Protein 5KHA (pdb70)

Radius of gyration: 30.42 Å; Cα contacts (8 Å, |Δi|>4): 2367; chains: 2; bounding box: 80×64×83 Å

B-factor: mean 33.93, std 13.48, range [9.8, 98.3]

Nearest PDB structures (foldseek):
  5kha-assembly1_A  TM=1.002E+00  e=0.000E+00  Acinetobacter baumannii
  5kha-assembly1_B  TM=1.001E+00  e=0.000E+00  Acinetobacter baumannii
  4f4h-assembly1_B  TM=9.595E-01  e=2.004E-67  Burkholderia thailandensis E264
  4f4h-assembly1_A  TM=9.535E-01  e=4.381E-66  Burkholderia thailandensis E264
  3n05-assembly1_A  TM=7.955E-01  e=1.342E-53  Streptomyces avermitilis

InterPro domains:
  IPR003010 Carbon-nitrogen hydrolase [PF00795] (5-244)
  IPR003010 Carbon-nitrogen hydrolase [PS50263] (4-243)
  IPR003694 NAD(+) synthetase [PTHR23090] (258-534)
  IPR003694 NAD(+) synthetase [TIGR00552] (270-513)
  IPR003694 NAD(+) synthetase [cd00553] (261-511)
  IPR014445 Glutamine-dependent NAD(+) synthetase [MF_02090] (4-539)
  IPR014445 Glutamine-dependent NAD(+) synthetase [PIRSF006630] (1-539)
  IPR014729 Rossmann-like alpha/beta/alpha sandwich fold [G3DSA:3.40.50.620] (261-541)
  IPR022310 NAD/GMP synthase [PF02540] (265-513)
  IPR036526 Carbon-nitrogen hydrolase superfamily [G3DSA:3.60.110.10] (1-260)
  IPR036526 Carbon-nitrogen hydrolase superfamily [SSF56317] (1-244)

Foldseek 3Di:
DKFKEKFFQAAAQAQFLVVLLVVLLVVLVVCVVVRHQEYEAAFQSSHDPPQPCVLVAPCQVVSVVVSLVSVLCDARHWYWYWHWDADPVGFTFGKIFTDHNSDGPDMGGAADQDPDDPGNRVVRHDHDDDWDWDADPNAIETEHEAVQLVPLVSVVVVLVVVHAEYEYHYADFDDFPVLVVVLQVVLVVLQVSQHKYFFFYHAFAFFPTGTFTQTWIHHSNSRTQGTDGTRDGDMDMWMADPVVSTIHRDDDDDHDDRLRRLLSRLLRNLLRVCVLLPFQAAEEEQLLALLVLLVQVSRCSNPHQVRYAYEYEDEDPRDPNSVVLSVQLCVVRVHHYYYHYCHVVLVVVCVVCCVVCPPPDDDVVSVLSSQLSQLVVSVVVCVVRPHWYEQRDACVCVVVVVDHVNGSVRTLHHSHNDPDPVSSLVNQVVQQVVDPHGSRPVCNSPPPADPPVVLVLLCCCCFVVVDALVVSVVVPDDNVNSVVSVVVVLQCLSVVVSDDDDDDDGNGDSPPRDDGTNSHNNDRDD/DDKFKEKFFQAAALAQFLVVLLVVLLVVLVVCVVVRHQEYEAAFQSSHDPPQPCSLVFPCQVVSQVVSLVSVLCRARHWYKYWHWDADPVGFTFRKIFTDHNSDGPDMDGAADQDPDDPGNRVVRHDHDDDWDWDADPNAIETEHEAVQLVPPVSVVVVLVVVHAEYEYHYADFDDFPVLVVVLQVVLVVLQVSQHKYFFFYHAFAFFPTGTFGQTWIHHSNSRTAGTDGTRDGDMDMWIADPVVSTIHRDDDDDHDDRLRSLLSRLLRNLLRVCVLLPFQAAEEEQQLALLVLLVQLSRCSNPHQVRYAYEYEDEDPRDPNSVVLSVQLNVVRVHHYYYHYCHVVLVVVCVVCCVVCCDDDDVVSVLSSQLSVLVVRVVVCVVRPHWYEQRDACVCVVVVVDHQNGSVRTLHHSHNDPDPVSSLVNQVVQQVVDPHGSRPPVSSPPPADPPVVLVLLVCCCFVVVDALVVSVVVPDDNVNSVVSVVVVLQCLSVVVSDDDDDDDGNGDSPPRDDRGNSHNNDRDD

Sequence (1052 aa):
KSFKVALAQFSPHIGNIDSNTQKMIEQANQAKKQDADLIIFPELSVIGYPAEDLLLRPNLNKRMQKAFAQLSEVKDIVMVFGFVNQTEDGQRYNSAAVMKDGQVLGVFNKHNLPNYGVFDEKRYFQKGHQHLVFEYLGHKFGVLICEDIWSINTVKQLSQLNVDTVLVLNSSPYEVGKPQHRKQTLSSELAKQLHLNIVYVNQVGGQDDLIFDGTSFVSNQNGEIALQAPSFKEDLYIAEFDRDTKLYKVVESAPALETFAEIYQGLVMATRDYVERSGFPGVILGLSGGIDSALTLAIAVDAIGAERVQAVMMPYTYTSQISVEDAAEQARRMGVTFGIAEIHHSIVNSFMQTLYPFFGNSPADATEENLQARARGTLLMGLSNKFGNLVLSSTGNKSELSVGYCCTLYGDMVGGFAVLKDVYKTIVFELAKYRNSLSETPVIPERVITRSLPAYYDVLDAILYAYIEEDLGQADIIAKGFDKEVVEKVIRLVDRNEYKRRQGAIGPRITSRRAFSRERRYPIVNGWTANDMKSFKVALAQFSPHIGNIDSNTQKMIEQANQQAKKQDADLIIFPELSVIGYPAEDLLLRPNLNKRMQKAFAQLSEVKDIVMVFGFVNQTEDGQRYNSAAVMKDGQVLGVFNKHNLPNYGVFDEKRYFQKGHQHLVFEYLGHKFGVLICEDIWSINTVKQLSQLNVDTVLVLNSSPYEVGKPQHRKQTLSELAKQLHLNIVYVNQVGGQDDLIFDGTSFVSNQNGEIALQAPSFKEDLYIAEFDRDTKLYKVVESAPALETFAEIYQGLVMATRDYVERSGFPGVILGLSGGIDSALTLAIAVDAIGAERVQAVMMPYTYTSQISVEDAAEQARRMGVTFGIAEIHSIVNSFMQTLYPFFGSPADATEENLQARARGTLLMGLSNKFGNLVLSSTGNKSELSVGYCCTLYGDMVGGFAVLKDVYKTIVFELAKYRNSLSETPVIPERVITRSLPAYYDVLDAILYAYIIEEDLGQADIIAKGFDKEVVEKVIRLVDRNEYKRRQGAIGPRITSRRAFSRERRYPIVNGWTAND

CATH classification: 3.60.110.10 (+1 more: 3.40.50.620)

Secondary structure (DSSP, 8-state):
--EEEEEEE----TT-HHHHHHHHHHHHHHHHHTT-SEEEPPTTTTT-TT-GGGGG-TTHHHHHHHHHHHHTT--SSEEEEEEEEE-TT--EEEEEEEEETTEEEEEEE-S----STT--GGGT-PPP---EEEEETTEEEEEEEGGGGG-HHHHHHHHHTT-SEEEEEE--B--TTHHHHHHHHHHHHHHHHT-EEEEEE-EEEETTEEEEB--EEE-TTS-EEEEPPBT--EEEEEEEETTTTEEPP---PPPPPHHHHHHHHHHHHHHHHHHHTT-S-EEEE--SSHHHHHHHHHHHHHH-GGGEEEEE---TT--HHHHHHHHHHHHHHT-EEEE---HHHHHHHHHHHHHHHTTPPP-HHHHHHHHHHHHHHHHHHHHHH-PEEEE---HHHHHHT-S-TTTTT--SEETTTTS-HHHHHHHHHHHHTTSSS-SS-HHHH---PPPHHHHHHHHHHHTTT---HHHHHTTT--HHHHHHHHHHHHHTHHHHHHSPP----SSS-TTTT----SS----S--/---EEEEEEE----TT-HHHHHHHHHHHHHHHHHTT-SEEE--TTTTT-TT-GGGGG-TTHHHHHHHHHHHHTT--SSEEEEEEEEE-TT--EEEEEEEEETTEEEEEEE-S----STT--GGGT-PPP---EEEEETTEEEEEEEGGGGG-HHHHHHHHTTT-SEEEEEE--B--TTHHHHHHHHHHHHHHHHT-EEEEEE-EEEETTEEEEB--EEE-TTS-EEEEPPBT--EEEEEEEETTTTEEPP---PPPPPHHHHHHHHHHHHHHHHHHHTT-S-EEEE--SSHHHHHHHHHHHHHH-GGGEEEEE---TT--HHHHHHHHHHHHHHT-EEEE---HHHHHHHHHHHHHHH-----HHHHHHHHHHHHHHHHHHHHHH-PEEEE---HHHHHHT-S-TTTTT--SEETTTTS-HHHHHHHHHHHHTTSSS-SS-GGGG---PPPHHHHHHHHHHHTTT---HHHHHHTT--HHHHHHHHHHHHHTHHHHHHSPP----SSS-TTTT----SS----S--

Solvent-accessible surface area: 37550 Å² total; per-residue (Å²): 94,68,7,56,0,0,0,0,1,3,8,5,62,3,0,36,9,68,40,0,1,62,50,0,44,92,32,0,67,53,0,70,165,78,95,7,45,0,0,0,0,1,2,1,1,0,0,0,17,12,2,19,2,0,6,61,21,103,38,3,40,56,15,5,112,118,0,33,62,66,0,37,135,8,130,101,0,0,0,0,0,0,14,3,25,70,50,118,121,32,24,51,40,0,0,0,0,0,1,48,62,23,116,69,88,12,60,2,36,1,21,41,15,6,10,112,18,8,21,19,4,80,17,16,5,88,109,4,125,141,46,24,46,24,108,40,89,64,10,69,1,0,0,0,1,11,42,0,2,99,27,96,111,9,0,33,80,0,31,146,89,109,8,56,0,0,0,0,0,0,1,4,3,0,38,57,39,49,0,65,119,3,13,49,51,1,10,118,17,0,126,110,26,133,1,3,0,0,0,0,0,3,4,6,7,5,7,8,3,0,0,0,0,2,0,0,0,0,1,58,66,19,92,46,1,8,62,3,67,10,11,112,92,75,18,36,42,2,56,17,32,43,141,80,42,42,3,100,84,78,170,46,84,124,62,68,140,74,58,8,9,2,7,61,0,0,14,7,3,0,84,20,14,0,82,64,49,61,56,82,1,0,0,0,16,4,72,14,29,10,16,3,4,0,0,0,0,0,0,20,55,10,18,33,22,110,75,5,36,0,0,2,9,13,52,105,102,39,54,126,92,28,24,83,14,3,35,46,2,0,162,87,20,54,10,97,56,18,84,5,106,0,71,58,0,4,78,8,1,64,114,23,1,144,102,48,15,37,149,44,108,81,73,69,1,32,56,24,2,40,16,7,0,66,2,5,2,15,18,1,5,17,51,26,100,31,23,6,3,3,7,27,14,0,0,0,31,18,0,3,10,116,11,23,13,15,3,73,13,5,2,17,1,7,0,0,22,4,0,13,25,55,39,0,61,52,0,0,103,40,26,20,85,103,47,113,84,45,15,0,10,65,119,10,29,105,140,165,37,36,71,79,100,53,4,9,42,0,0,105,1,7,0,22,73,29,47,32,9,67,84,0,43,86,112,69,47,88,121,64,49,0,40,30,0,14,155,52,0,45,65,14,14,77,24,21,89,13,16,2,21,2,0,11,2,14,50,27,6,24,35,50,16,10,40,4,2,22,19,42,23,30,48,60,89,94,104,47,66,6,50,0,0,0,1,1,3,8,4,66,2,0,33,9,84,37,0,0,97,47,0,35,86,46,0,74,86,0,70,85,80,101,6,44,1,0,0,0,1,1,2,1,0,0,0,16,14,2,20,2,0,6,63,20,100,33,3,38,56,16,4,111,56,2,36,62,82,0,39,151,9,41,102,0,0,0,0,0,0,12,3,27,71,47,120,112,37,70,50,34,0,0,0,0,0,0,57,68,22,117,71,87,12,59,1,36,1,16,38,15,6,10,116,16,10,22,20,4,80,14,14,5,73,100,3,125,140,49,20,55,21,84,40,70,55,8,24,1,0,0,0,0,12,41,0,3,103,26,85,119,8,1,43,86,0,24,145,99,124,8,56,0,0,0,0,0,0,1,6,3,0,40,54,40,46,0,63,117,3,14,64,52,0,9,68,40,0,37,70,44,134,2,3,0,0,0,0,0,3,3,5,10,6,7,8,3,1,1,0,0,2,0,0,0,0,1,58,84,20,91,43,0,8,60,3,68,9,13,112,90,76,16,36,42,1,60,9,26,33,137,81,43,45,2,94,84,79,102,53,84,125,59,69,141,74,57,8,9,2,6,62,0,0,12,8,3,1,83,24,13,0,87,66,52,60,56,80,1,0,0,0,19,5,70,16,30,11,15,4,4,0,0,0,0,0,0,20,51,8,19,33,24,110,75,4,35,0,1,4,8,18,56,118,104,38,57,126,96,27,22,82,12,2,35,50,2,0,160,87,20,54,10,95,56,18,86,6,103,0,103,46,0,4,76,8,0,63,113,22,1,149,102,50,17,67,69,114,85,72,66,2,31,58,23,1,40,16,7,0,68,1,4,2,15,17,1,6,17,53,23,100,29,24,6,4,3,8,28,14,0,0,0,30,18,0,3,12,118,11,23,13,15,3,73,16,5,2,15,1,6,0,0,22,2,0,13,24,56,40,0,58,48,0,0,106,40,27,18,86,102,41,115,74,23,18,0,7,115,107,11,25,105,141,136,30,36,71,78,100,54,4,8,42,0,0,105,1,6,0,21,72,28,45,24,10,64,81,0,44,87,108,70,46,88,104,114,48,0,36,75,0,13,124,33,0,38,146,11,14,71,28,19,84,12,15,3,22,3,0,13,3,12,50,28,6,23,38,49,17,9,42,5,2,21,20,40,21,25,50,49,104,87

Structure (mmCIF, N/CA/C/O backbone):
data_5KHA
#
_entry.id   5KHA
#
_cell.length_a   71.880
_cell.length_b   123.750
_cell.length_c   73.650
_cell.angle_alpha   90.000
_cell.angle_beta   110.930
_cell.angle_gamma   90.000
#
_symmetry.space_group_name_H-M   'P 1 21 1'
#
loop_
_entity.id
_entity.type
_entity.pdbx_description
1 polymer 'Glutamine-dependent NAD+ synthetase'
2 non-polymer "ADENOSINE-5'-DIPHOSPHATE"
3 non-polymer 1,2-ETHANEDIOL
4 non-polymer 'CHLORIDE ION'
5 water water
#
loop_
_atom_site.group_PDB
_atom_site.id
_atom_site.type_symbol
_atom_site.label_atom_id
_atom_site.label_alt_id
_atom_site.label_comp_id
_atom_site.label_asym_id
_atom_site.label_entity_id
_atom_site.label_seq_id
_atom_site.pdbx_PDB_ins_code
_atom_site.Cartn_x
_atom_site.Cartn_y
_atom_site.Cartn_z
_atom_site.occupancy
_atom_site.B_iso_or_equiv
_atom_site.auth_seq_id
_atom_site.auth_comp_id
_atom_site.auth_asym_id
_atom_site.auth_atom_id
_atom_site.pdbx_PDB_model_num
ATOM 1 N N . LYS A 1 10 ? 20.711 -10.703 47.990 1.00 88.16 2 LYS A N 1
ATOM 2 C CA . LYS A 1 10 ? 21.235 -10.383 49.312 1.00 85.43 2 LYS A CA 1
ATOM 3 C C . LYS A 1 10 ? 20.144 -10.560 50.367 1.00 76.81 2 LYS A C 1
ATOM 4 O O . LYS A 1 10 ? 18.972 -10.334 50.085 1.00 76.85 2 LYS A O 1
ATOM 6 N N . SER A 1 11 ? 20.540 -10.971 51.573 1.00 70.29 3 SER A N 1
ATOM 7 C CA . SER A 1 11 ? 19.612 -11.193 52.680 1.00 62.76 3 SER A CA 1
ATOM 8 C C . SER A 1 11 ? 19.290 -9.902 53.433 1.00 52.28 3 SER A C 1
ATOM 9 O O . SER A 1 11 ? 20.129 -9.006 53.567 1.00 53.00 3 SER A O 1
ATOM 12 N N . PHE A 1 12 ? 18.066 -9.820 53.952 1.00 43.85 4 PHE A N 1
ATOM 13 C CA . PHE A 1 12 ? 17.633 -8.611 54.641 1.00 39.38 4 PHE A CA 1
ATOM 14 C C . PHE A 1 12 ? 16.597 -8.969 55.697 1.00 41.14 4 PHE A C 1
ATOM 15 O O . PHE A 1 12 ? 16.078 -10.090 55.741 1.00 38.85 4 PHE A O 1
ATOM 23 N N . LYS A 1 13 ? 16.289 -7.990 56.548 1.00 37.85 5 LYS A N 1
ATOM 24 C CA . LYS A 1 13 ? 15.308 -8.165 57.607 1.00 32.03 5 LYS A CA 1
ATOM 25 C C . LYS A 1 13 ? 14.227 -7.105 57.504 1.00 30.24 5 LYS A C 1
ATOM 26 O O . LYS A 1 13 ? 14.509 -5.930 57.240 1.00 30.94 5 LYS A O 1
ATOM 32 N N . VAL A 1 14 ? 12.990 -7.547 57.711 1.00 30.73 6 VAL A N 1
ATOM 33 C CA . VAL A 1 14 ? 11.796 -6.718 57.641 1.00 32.67 6 VAL A CA 1
ATOM 34 C C . VAL A 1 14 ? 11.149 -6.714 59.024 1.00 33.32 6 VAL A C 1
ATOM 35 O O . VAL A 1 14 ? 10.884 -7.783 59.587 1.00 27.40 6 VAL A O 1
ATOM 39 N N . ALA A 1 15 ? 10.884 -5.518 59.561 1.00 28.58 7 ALA A N 1
ATOM 40 C CA . ALA A 1 15 ? 10.234 -5.359 60.861 1.00 26.36 7 ALA A CA 1
ATOM 41 C C . ALA A 1 15 ? 8.740 -5.103 60.666 1.00 23.24 7 ALA A C 1
ATOM 42 O O . ALA A 1 15 ? 8.349 -4.168 59.958 1.00 25.13 7 ALA A O 1
ATOM 44 N N . LEU A 1 16 ? 7.903 -5.933 61.287 1.00 22.23 8 LEU A N 1
ATOM 45 C CA . LEU A 1 16 ? 6.458 -5.745 61.251 1.00 21.09 8 LEU A CA 1
ATOM 46 C C . LEU A 1 16 ? 6.054 -5.084 62.567 1.00 22.91 8 LEU A C 1
ATOM 47 O O . LEU A 1 16 ? 6.227 -5.668 63.645 1.00 22.87 8 LEU A O 1
ATOM 52 N N . ALA A 1 17 ? 5.551 -3.851 62.482 1.00 24.56 9 ALA A N 1
ATOM 53 C CA . ALA A 1 17 ? 5.213 -3.069 63.676 1.00 23.32 9 ALA A CA 1
ATOM 54 C C . ALA A 1 17 ? 3.742 -3.285 63.980 1.00 24.73 9 ALA A C 1
ATOM 55 O O . ALA A 1 17 ? 2.865 -2.631 63.410 1.00 26.28 9 ALA A O 1
ATOM 57 N N . GLN A 1 18 ? 3.461 -4.240 64.866 1.00 23.22 10 GLN A N 1
ATOM 58 C CA . GLN A 1 18 ? 2.085 -4.490 65.296 1.00 24.04 10 GLN A CA 1
ATOM 59 C C . GLN A 1 18 ? 1.727 -3.427 66.323 1.00 23.24 10 GLN A C 1
ATOM 60 O O . GLN A 1 18 ? 1.999 -3.571 67.518 1.00 24.53 10 GLN A O 1
ATOM 66 N N . PHE A 1 19 ? 1.077 -2.377 65.840 1.00 24.81 11 PHE A N 1
ATOM 67 C CA . PHE A 1 19 ? 1.137 -1.029 66.389 1.00 26.90 11 PHE A CA 1
ATOM 68 C C . PHE A 1 19 ? -0.259 -0.606 66.834 1.00 19.90 11 PHE A C 1
ATOM 69 O O . PHE A 1 19 ? -1.237 -0.836 66.122 1.00 18.08 11 PHE A O 1
ATOM 77 N N . SER A 1 20 ? -0.361 0.002 68.014 1.00 23.50 12 SER A N 1
ATOM 78 C CA . SER A 1 20 ? -1.658 0.474 68.490 1.00 22.96 12 SER A CA 1
ATOM 79 C C . SER A 1 20 ? -1.691 1.998 68.489 1.00 22.54 12 SER A C 1
ATOM 80 O O . SER A 1 20 ? -1.158 2.632 69.410 1.00 23.13 12 SER A O 1
ATOM 83 N N . PRO A 1 21 ? -2.345 2.631 67.535 1.00 26.61 13 PRO A N 1
ATOM 84 C CA . PRO A 1 21 ? -2.341 4.089 67.499 1.00 32.68 13 PRO A CA 1
ATOM 85 C C . PRO A 1 21 ? -3.317 4.654 68.518 1.00 30.14 13 PRO A C 1
ATOM 86 O O . PRO A 1 21 ? -4.266 3.997 68.959 1.00 24.78 13 PRO A O 1
ATOM 90 N N . HIS A 1 22 ? -3.051 5.892 68.908 1.00 27.13 14 HIS A N 1
ATOM 91 C CA . HIS A 1 22 ? -4.030 6.699 69.623 1.00 27.31 14 HIS A CA 1
ATOM 92 C C . HIS A 1 22 ? -4.752 7.522 68.562 1.00 23.63 14 HIS A C 1
ATOM 93 O O . HIS A 1 22 ? -4.160 8.431 67.960 1.00 28.25 14 HIS A O 1
ATOM 100 N N . ILE A 1 23 ? -6.004 7.150 68.282 1.00 23.35 15 ILE A N 1
ATOM 101 C CA . ILE A 1 23 ? -6.754 7.760 67.190 1.00 23.63 15 ILE A CA 1
ATOM 102 C C . ILE A 1 23 ? -6.757 9.270 67.351 1.00 26.70 15 ILE A C 1
ATOM 103 O O . ILE A 1 23 ? -7.081 9.798 68.421 1.00 23.74 15 ILE A O 1
ATOM 108 N N . GLY A 1 24 ? -6.350 9.965 66.282 1.00 24.46 16 GLY A N 1
ATOM 109 C CA . GLY A 1 24 ? -6.302 11.408 66.227 1.00 21.77 16 GLY A CA 1
ATOM 110 C C . GLY A 1 24 ? -5.071 12.051 66.829 1.00 31.10 16 GLY A C 1
ATOM 111 O O . GLY A 1 24 ? -4.861 13.250 66.622 1.00 31.04 16 GLY A O 1
ATOM 112 N N . ASN A 1 25 ? -4.244 11.312 67.567 1.00 23.08 17 ASN A N 1
ATOM 113 C CA . ASN A 1 25 ? -3.085 11.911 68.220 1.00 27.28 17 ASN A CA 1
ATOM 114 C C . ASN A 1 25 ? -1.861 11.713 67.328 1.00 25.79 17 ASN A C 1
ATOM 115 O O . ASN A 1 25 ? -1.017 10.843 67.557 1.00 25.75 17 ASN A O 1
ATOM 120 N N . ILE A 1 26 ? -1.760 12.575 66.309 1.00 27.62 18 ILE A N 1
ATOM 121 C CA . ILE A 1 26 ? -0.687 12.468 65.327 1.00 25.24 18 ILE A CA 1
ATOM 122 C C . ILE A 1 26 ? 0.677 12.624 65.999 1.00 26.23 18 ILE A C 1
ATOM 123 O O . ILE A 1 26 ? 1.624 11.892 65.684 1.00 25.25 18 ILE A O 1
ATOM 128 N N . ASP A 1 27 ? 0.792 13.566 66.947 1.00 29.87 19 ASP A N 1
ATOM 129 C CA . ASP A 1 27 ? 2.040 13.735 67.695 1.00 36.00 19 ASP A CA 1
ATOM 130 C C . ASP A 1 27 ? 2.468 12.433 68.361 1.00 34.51 19 ASP A C 1
ATOM 131 O O . ASP A 1 27 ? 3.602 11.975 68.193 1.00 32.84 19 ASP A O 1
ATOM 136 N N . SER A 1 28 ? 1.556 11.812 69.111 1.00 34.77 20 SER A N 1
ATOM 137 C CA . SER A 1 28 ? 1.891 10.592 69.836 1.00 30.25 20 SER A CA 1
ATOM 138 C C . SER A 1 28 ? 2.168 9.428 68.891 1.00 28.01 20 SER A C 1
ATOM 139 O O . SER A 1 28 ? 3.110 8.655 69.110 1.00 28.90 20 SER A O 1
ATOM 142 N N . ASN A 1 29 ? 1.337 9.253 67.863 1.00 27.11 21 ASN A N 1
ATOM 143 C CA . ASN A 1 29 ? 1.589 8.187 66.896 1.00 26.43 21 ASN A CA 1
ATOM 144 C C . ASN A 1 29 ? 2.933 8.374 66.203 1.00 30.32 21 ASN A C 1
ATOM 145 O O . ASN A 1 29 ? 3.670 7.403 65.991 1.00 29.37 21 ASN A O 1
ATOM 150 N N . THR A 1 30 ? 3.268 9.613 65.837 1.00 27.28 22 THR A N 1
ATOM 151 C CA . THR A 1 30 ? 4.538 9.855 65.155 1.00 25.61 22 THR A CA 1
ATOM 152 C C . THR A 1 30 ? 5.722 9.510 66.053 1.00 28.08 22 THR A C 1
ATOM 153 O O . THR A 1 30 ? 6.659 8.821 65.625 1.00 30.53 22 THR A O 1
ATOM 157 N N . GLN A 1 31 ? 5.691 9.981 67.308 1.00 27.17 23 GLN A N 1
ATOM 158 C CA . GLN A 1 31 ? 6.753 9.657 68.255 1.00 29.56 23 GLN A CA 1
ATOM 159 C C . GLN A 1 31 ? 6.899 8.148 68.449 1.00 37.32 23 GLN A C 1
ATOM 160 O O . GLN A 1 31 ? 8.021 7.628 68.459 1.00 28.09 23 GLN A O 1
ATOM 162 N N . LYS A 1 32 ? 5.781 7.423 68.604 1.00 31.66 24 LYS A N 1
ATOM 163 C CA . LYS A 1 32 ? 5.879 5.974 68.777 1.00 29.39 24 LYS A CA 1
ATOM 164 C C . LYS A 1 32 ? 6.404 5.284 67.511 1.00 30.39 24 LYS A C 1
ATOM 165 O O . LYS A 1 32 ? 7.164 4.310 67.599 1.00 31.73 24 LYS A O 1
ATOM 171 N N . MET A 1 33 ? 5.972 5.733 66.329 1.00 24.28 25 MET A N 1
ATOM 172 C CA . MET A 1 33 ? 6.553 5.208 65.091 1.00 28.36 25 MET A CA 1
ATOM 173 C C . MET A 1 33 ? 8.068 5.408 65.057 1.00 36.04 25 MET A C 1
ATOM 174 O O . MET A 1 33 ? 8.818 4.498 64.670 1.00 25.06 25 MET A O 1
ATOM 179 N N . ILE A 1 34 ? 8.532 6.598 65.457 1.00 26.16 26 ILE A N 1
ATOM 180 C CA . ILE A 1 34 ? 9.967 6.883 65.487 1.00 35.22 26 ILE A CA 1
ATOM 181 C C . ILE A 1 34 ? 10.673 5.947 66.460 1.00 35.39 26 ILE A C 1
ATOM 182 O O . ILE A 1 34 ? 11.764 5.434 66.180 1.00 28.74 26 ILE A O 1
ATOM 187 N N . GLU A 1 35 ? 10.066 5.715 67.623 1.00 28.24 27 GLU A N 1
ATOM 188 C CA . GLU A 1 35 ? 10.650 4.795 68.595 1.00 33.72 27 GLU A CA 1
ATOM 189 C C . GLU A 1 35 ? 10.726 3.381 68.032 1.00 31.33 27 GLU A C 1
ATOM 190 O O . GLU A 1 35 ? 11.729 2.681 68.220 1.00 36.03 27 GLU A O 1
ATOM 196 N N . GLN A 1 36 ? 9.684 2.946 67.323 1.00 26.69 28 GLN A N 1
ATOM 197 C CA . GLN A 1 36 ? 9.698 1.584 66.795 1.00 31.56 28 GLN A CA 1
ATOM 198 C C . GLN A 1 36 ? 10.724 1.438 65.682 1.00 32.51 28 GLN A C 1
ATOM 199 O O . GLN A 1 36 ? 11.416 0.415 65.604 1.00 29.34 28 GLN A O 1
ATOM 205 N N . ALA A 1 37 ? 10.866 2.463 64.837 1.00 26.19 29 ALA A N 1
ATOM 206 C CA . ALA A 1 37 ? 11.869 2.404 63.775 1.00 27.81 29 ALA A CA 1
ATOM 207 C C . ALA A 1 37 ? 13.282 2.329 64.351 1.00 31.07 29 ALA A C 1
ATOM 208 O O . ALA A 1 37 ? 14.113 1.548 63.879 1.00 36.21 29 ALA A O 1
ATOM 210 N N . ASN A 1 38 ? 13.562 3.111 65.393 1.00 33.41 30 ASN A N 1
ATOM 211 C CA . ASN A 1 38 ? 14.860 3.014 66.049 1.00 34.34 30 ASN A CA 1
ATOM 212 C C . ASN A 1 38 ? 15.056 1.657 66.706 1.00 33.89 30 ASN A C 1
ATOM 213 O O . ASN A 1 38 ? 16.160 1.097 66.664 1.00 33.97 30 ASN A O 1
ATOM 218 N N . GLN A 1 39 ? 13.998 1.106 67.303 1.00 33.67 31 GLN A N 1
ATOM 219 C CA . GLN A 1 39 ? 14.090 -0.231 67.878 1.00 36.16 31 GLN A CA 1
ATOM 220 C C . GLN A 1 39 ? 14.330 -1.276 66.794 1.00 37.05 31 GLN A C 1
ATOM 221 O O . GLN A 1 39 ? 15.107 -2.218 66.988 1.00 30.90 31 GLN A O 1
ATOM 227 N N . ALA A 1 40 ? 13.667 -1.126 65.648 1.00 28.67 32 ALA A N 1
ATOM 228 C CA . ALA A 1 40 ? 13.873 -2.056 64.541 1.00 30.06 32 ALA A CA 1
ATOM 229 C C . ALA A 1 40 ? 15.303 -1.990 64.015 1.00 37.39 32 ALA A C 1
ATOM 230 O O . ALA A 1 40 ? 15.850 -3.014 63.593 1.00 35.60 32 ALA A O 1
ATOM 232 N N . LYS A 1 41 ? 15.918 -0.801 64.026 1.00 35.11 33 LYS A N 1
ATOM 233 C CA . LYS A 1 41 ? 17.314 -0.686 63.620 1.00 36.38 33 LYS A CA 1
ATOM 234 C C . LYS A 1 41 ? 18.227 -1.451 64.569 1.00 40.76 33 LYS A C 1
ATOM 235 O O . LYS A 1 41 ? 19.144 -2.154 64.124 1.00 38.12 33 LYS A O 1
ATOM 241 N N . LYS A 1 42 ? 17.990 -1.328 65.884 1.00 36.37 34 LYS A N 1
ATOM 242 C CA . LYS A 1 42 ? 18.780 -2.076 66.862 1.00 39.60 34 LYS A CA 1
ATOM 243 C C . LYS A 1 42 ? 18.701 -3.575 66.628 1.00 40.04 34 LYS A C 1
ATOM 244 O O . LYS A 1 42 ? 19.637 -4.308 66.960 1.00 46.13 34 LYS A O 1
ATOM 250 N N . GLN A 1 43 ? 17.599 -4.050 66.065 1.00 39.41 35 GLN A N 1
ATOM 251 C CA . GLN A 1 43 ? 17.422 -5.456 65.749 1.00 39.46 35 GLN A CA 1
ATOM 252 C C . GLN A 1 43 ? 17.772 -5.765 64.293 1.00 40.17 35 GLN A C 1
ATOM 253 O O . GLN A 1 43 ? 17.318 -6.773 63.748 1.00 41.35 35 GLN A O 1
ATOM 259 N N . ASP A 1 44 ? 18.551 -4.896 63.650 1.00 39.67 36 ASP A N 1
ATOM 260 C CA . ASP A 1 44 ? 19.101 -5.128 62.320 1.00 45.79 36 ASP A CA 1
ATOM 261 C C . ASP A 1 44 ? 18.039 -5.190 61.225 1.00 40.86 36 ASP A C 1
ATOM 262 O O . ASP A 1 44 ? 18.265 -5.819 60.187 1.00 39.50 36 ASP A O 1
ATOM 267 N N . ALA A 1 45 ? 16.878 -4.571 61.423 1.00 34.08 37 ALA A N 1
ATOM 268 C CA . ALA A 1 45 ? 15.870 -4.517 60.374 1.00 28.93 37 ALA A CA 1
ATOM 269 C C . ALA A 1 45 ? 16.263 -3.520 59.289 1.00 33.84 37 ALA A C 1
ATOM 270 O O . ALA A 1 45 ? 16.760 -2.428 59.580 1.00 34.01 37 ALA A O 1
ATOM 272 N N . ASP A 1 46 ? 16.006 -3.892 58.028 1.00 28.73 38 ASP A N 1
ATOM 273 C CA . ASP A 1 46 ? 16.293 -3.023 56.887 1.00 30.97 38 ASP A CA 1
ATOM 274 C C . ASP A 1 46 ? 15.078 -2.218 56.461 1.00 33.53 38 ASP A C 1
ATOM 275 O O . ASP A 1 46 ? 15.225 -1.132 55.885 1.00 33.54 38 ASP A O 1
ATOM 280 N N . LEU A 1 47 ? 13.887 -2.734 56.740 1.00 28.28 39 LEU A N 1
ATOM 281 C CA . LEU A 1 47 ? 12.636 -2.028 56.537 1.00 28.63 39 LEU A CA 1
ATOM 282 C C . LEU A 1 47 ? 11.764 -2.240 57.767 1.00 31.68 39 LEU A C 1
ATOM 283 O O . LEU A 1 47 ? 11.898 -3.240 58.477 1.00 31.20 39 LEU A O 1
ATOM 288 N N . ILE A 1 48 ? 10.878 -1.279 58.021 1.00 29.68 40 ILE A N 1
ATOM 289 C CA . ILE A 1 48 ? 9.840 -1.410 59.034 1.00 27.40 40 ILE A CA 1
ATOM 290 C C . ILE A 1 48 ? 8.522 -0.974 58.415 1.00 31.16 40 ILE A C 1
ATOM 291 O O . ILE A 1 48 ? 8.456 0.070 57.747 1.00 21.68 40 ILE A O 1
ATOM 296 N N . ILE A 1 49 ? 7.483 -1.789 58.615 1.00 23.69 41 ILE A N 1
ATOM 297 C CA . ILE A 1 49 ? 6.168 -1.574 58.016 1.00 25.42 41 ILE A CA 1
ATOM 298 C C . ILE A 1 49 ? 5.157 -1.381 59.139 1.00 23.07 41 ILE A C 1
ATOM 299 O O . ILE A 1 49 ? 5.094 -2.186 60.078 1.00 19.44 41 ILE A O 1
ATOM 304 N N . PHE A 1 50 ? 4.404 -0.302 59.053 1.00 19.92 42 PHE A N 1
ATOM 305 C CA . PHE A 1 50 ? 3.398 0.096 60.025 1.00 26.99 42 PHE A CA 1
ATOM 306 C C . PHE A 1 50 ? 2.011 -0.213 59.491 1.00 17.54 42 PHE A C 1
ATOM 307 O O . PHE A 1 50 ? 1.842 -0.539 58.314 1.00 22.58 42 PHE A O 1
ATOM 315 N N . PRO A 1 51 ? 0.988 -0.138 60.340 1.00 23.14 43 PRO A N 1
ATOM 316 C CA . PRO A 1 51 ? -0.388 -0.383 59.883 1.00 22.99 43 PRO A CA 1
ATOM 317 C C . PRO A 1 51 ? -0.905 0.725 58.983 1.00 22.03 43 PRO A C 1
ATOM 318 O O . PRO A 1 51 ? -0.326 1.811 58.852 1.00 17.15 43 PRO A O 1
ATOM 322 N N . GLU A 1 52 ? -2.067 0.443 58.406 1.00 20.66 44 GLU A N 1
ATOM 323 C CA . GLU A 1 52 ? -2.799 1.440 57.635 1.00 24.13 44 GLU A CA 1
ATOM 324 C C . GLU A 1 52 ? -3.040 2.709 58.458 1.00 19.80 44 GLU A C 1
ATOM 325 O O . GLU A 1 52 ? -3.393 2.645 59.640 1.00 20.79 44 GLU A O 1
ATOM 331 N N . LEU A 1 53 ? -2.851 3.864 57.816 1.00 16.08 45 LEU A N 1
ATOM 332 C CA . LEU A 1 53 ? -3.096 5.200 58.412 1.00 21.06 45 LEU A CA 1
ATOM 333 C C . LEU A 1 53 ? -2.407 5.372 59.769 1.00 20.39 45 LEU A C 1
ATOM 334 O O . LEU A 1 53 ? -2.893 6.097 60.638 1.00 20.63 45 LEU A O 1
ATOM 339 N N . SER A 1 54 ? -1.246 4.732 59.946 1.00 22.32 46 SER A N 1
ATOM 340 C CA . SER A 1 54 ? -0.635 4.635 61.273 1.00 19.59 46 SER A CA 1
ATOM 341 C C . SER A 1 54 ? -0.398 5.990 61.928 1.00 21.89 46 SER A C 1
ATOM 342 O O . SER A 1 54 ? -0.347 6.069 63.162 1.00 24.90 46 SER A O 1
ATOM 345 N N . VAL A 1 55 ? -0.195 7.049 61.131 1.00 25.48 47 VAL A N 1
ATOM 346 C CA . VAL A 1 55 ? 0.088 8.377 61.676 1.00 22.02 47 VAL A CA 1
ATOM 347 C C . VAL A 1 55 ? -1.128 8.930 62.419 1.00 27.52 47 VAL A C 1
ATOM 348 O O . VAL A 1 55 ? -0.986 9.613 63.444 1.00 21.19 47 VAL A O 1
ATOM 352 N N . ILE A 1 56 ? -2.339 8.645 61.930 1.00 25.41 48 ILE A N 1
ATOM 353 C CA . ILE A 1 56 ? -3.549 9.162 62.558 1.00 26.99 48 ILE A CA 1
ATOM 354 C C . ILE A 1 56 ? -4.402 8.074 63.206 1.00 30.11 48 ILE A C 1
ATOM 355 O O . ILE A 1 56 ? -5.128 8.379 64.169 1.00 26.13 48 ILE A O 1
ATOM 360 N N . GLY A 1 57 ? -4.307 6.821 62.752 1.00 21.86 49 GLY A N 1
ATOM 361 C CA . GLY A 1 57 ? -5.062 5.737 63.343 1.00 19.37 49 GLY A CA 1
ATOM 362 C C . GLY A 1 57 ? -6.394 5.490 62.660 1.00 20.56 49 GLY A C 1
ATOM 363 O O . GLY A 1 57 ? -6.836 6.232 61.781 1.00 29.21 49 GLY A O 1
ATOM 364 N N . TYR A 1 58 ? -7.049 4.406 63.087 1.00 20.36 50 TYR A N 1
ATOM 365 C CA . TYR A 1 58 ? -8.266 3.906 62.462 1.00 19.49 50 TYR A CA 1
ATOM 366 C C . TYR A 1 58 ? -9.224 3.391 63.534 1.00 21.58 50 TYR A C 1
ATOM 367 O O . TYR A 1 58 ? -8.798 2.632 64.421 1.00 24.22 50 TYR A O 1
ATOM 376 N N . PRO A 1 59 ? -10.510 3.784 63.507 1.00 23.07 51 PRO A N 1
ATOM 377 C CA . PRO A 1 59 ? -11.124 4.761 62.599 1.00 23.41 51 PRO A CA 1
ATOM 378 C C . PRO A 1 59 ? -11.105 6.182 63.171 1.00 28.20 51 PRO A C 1
ATOM 379 O O . PRO A 1 59 ? -11.609 6.439 64.273 1.00 22.32 51 PRO A O 1
ATOM 383 N N . ALA A 1 60 ? -10.485 7.097 62.428 1.00 24.58 52 ALA A N 1
ATOM 384 C CA . ALA A 1 60 ? -10.431 8.496 62.822 1.00 24.03 52 ALA A CA 1
ATOM 385 C C . ALA A 1 60 ? -11.693 9.258 62.445 1.00 19.17 52 ALA A C 1
ATOM 386 O O . ALA A 1 60 ? -11.888 10.375 62.930 1.00 19.38 52 ALA A O 1
ATOM 388 N N . GLU A 1 61 ? -12.536 8.684 61.585 1.00 22.28 53 GLU A N 1
ATOM 389 C CA . GLU A 1 61 ? -13.829 9.252 61.226 1.00 21.54 53 GLU A CA 1
ATOM 390 C C . GLU A 1 61 ? -13.680 10.703 60.767 1.00 25.33 53 GLU A C 1
ATOM 391 O O . GLU A 1 61 ? -12.755 10.992 59.998 1.00 21.67 53 GLU A O 1
ATOM 397 N N . ASP A 1 62 ? -14.564 11.625 61.198 1.00 19.08 54 ASP A N 1
ATOM 398 C CA . ASP A 1 62 ? -14.553 12.956 60.592 1.00 20.19 54 ASP A CA 1
ATOM 399 C C . ASP A 1 62 ? -13.348 13.801 60.986 1.00 25.76 54 ASP A C 1
ATOM 400 O O . ASP A 1 62 ? -13.210 14.909 60.457 1.00 24.00 54 ASP A O 1
ATOM 405 N N . LEU A 1 63 ? -12.453 13.323 61.856 1.00 25.97 55 LEU A N 1
ATOM 406 C CA . LEU A 1 63 ? -11.161 13.997 61.966 1.00 27.40 55 LEU A CA 1
ATOM 407 C C . LEU A 1 63 ? -10.459 14.058 60.608 1.00 24.75 55 LEU A C 1
ATOM 408 O O . LEU A 1 63 ? -9.748 15.026 60.312 1.00 27.35 55 LEU A O 1
ATOM 413 N N . LEU A 1 64 ? -10.686 13.058 59.753 1.00 20.63 56 LEU A N 1
ATOM 414 C CA . LEU A 1 64 ? -10.064 13.006 58.432 1.00 21.43 56 LEU A CA 1
ATOM 415 C C . LEU A 1 64 ? -10.507 14.139 57.518 1.00 30.08 56 LEU A C 1
ATOM 416 O O . LEU A 1 64 ? -9.895 14.341 56.453 1.00 26.73 56 LEU A O 1
ATOM 421 N N . LEU A 1 65 ? -11.540 14.881 57.912 1.00 30.44 57 LEU A N 1
ATOM 422 C CA . LEU A 1 65 ? -12.050 16.006 57.154 1.00 26.13 57 LEU A CA 1
ATOM 423 C C . LEU A 1 65 ? -11.579 17.346 57.689 1.00 25.91 57 LEU A C 1
ATOM 424 O O . LEU A 1 65 ? -11.964 18.378 57.139 1.00 33.51 57 LEU A O 1
ATOM 429 N N . ARG A 1 66 ? -10.790 17.369 58.752 1.00 30.71 58 ARG A N 1
ATOM 430 C CA . ARG A 1 66 ? -10.457 18.655 59.353 1.00 36.04 58 ARG A CA 1
ATOM 431 C C . ARG A 1 66 ? -9.534 19.456 58.437 1.00 33.69 58 ARG A C 1
ATOM 432 O O . ARG A 1 66 ? -8.610 18.900 57.849 1.00 31.87 58 ARG A O 1
ATOM 440 N N . PRO A 1 67 ? -9.774 20.759 58.282 1.00 39.27 59 PRO A N 1
ATOM 441 C CA . PRO A 1 67 ? -8.951 21.552 57.349 1.00 41.94 59 PRO A CA 1
ATOM 442 C C . PRO A 1 67 ? -7.474 21.599 57.706 1.00 40.70 59 PRO A C 1
ATOM 443 O O . PRO A 1 67 ? -6.637 21.738 56.803 1.00 43.32 59 PRO A O 1
ATOM 447 N N . ASN A 1 68 ? -7.123 21.544 58.989 1.00 32.79 60 ASN A N 1
ATOM 448 C CA . ASN A 1 68 ? -5.722 21.579 59.395 1.00 33.84 60 ASN A CA 1
ATOM 449 C C . ASN A 1 68 ? -5.043 20.202 59.345 1.00 35.53 60 ASN A C 1
ATOM 450 O O . ASN A 1 68 ? -3.893 20.075 59.780 1.00 40.32 60 ASN A O 1
ATOM 455 N N . LEU A 1 69 ? -5.721 19.169 58.842 1.00 32.66 61 LEU A N 1
ATOM 456 C CA . LEU A 1 69 ? -5.123 17.835 58.817 1.00 29.81 61 LEU A CA 1
ATOM 457 C C . LEU A 1 69 ? -3.838 17.814 57.995 1.00 36.14 61 LEU A C 1
ATOM 458 O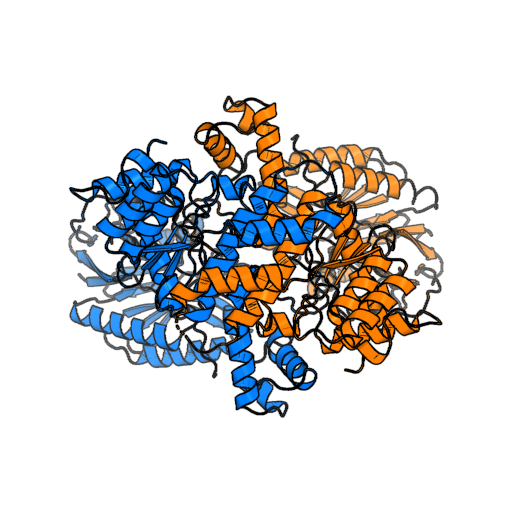 O . LEU A 1 69 ? -2.830 17.223 58.405 1.00 26.66 61 LEU A O 1
ATOM 463 N N . ASN A 1 70 ? -3.863 18.440 56.823 1.00 33.40 62 ASN A N 1
ATOM 464 C CA . ASN A 1 70 ? -2.709 18.347 55.935 1.00 37.81 62 ASN A CA 1
ATOM 465 C C . ASN A 1 70 ? -1.472 18.972 56.567 1.00 33.68 62 ASN A C 1
ATOM 466 O O . ASN A 1 70 ? -0.357 18.461 56.398 1.00 34.83 62 ASN A O 1
ATOM 471 N N . LYS A 1 71 ? -1.645 20.080 57.294 1.00 32.54 63 LYS A N 1
ATOM 472 C CA . LYS A 1 71 ? -0.512 20.687 57.988 1.00 37.28 63 LYS A CA 1
ATOM 473 C C . LYS A 1 71 ? 0.051 19.757 59.059 1.00 37.06 63 LYS A C 1
ATOM 474 O O . LYS A 1 71 ? 1.265 19.721 59.283 1.00 31.69 63 LYS A O 1
ATOM 476 N N . ARG A 1 72 ? -0.813 18.995 59.733 1.00 33.48 64 ARG A N 1
ATOM 477 C CA . ARG A 1 72 ? -0.332 18.067 60.753 1.00 38.83 64 ARG A CA 1
ATOM 478 C C . ARG A 1 72 ? 0.409 16.899 60.122 1.00 32.15 64 ARG A C 1
ATOM 479 O O . ARG A 1 72 ? 1.418 16.433 60.666 1.00 31.74 64 ARG A O 1
ATOM 487 N N . MET A 1 73 ? -0.082 16.416 58.977 1.00 28.50 65 MET A N 1
ATOM 488 C CA . MET A 1 73 ? 0.648 15.409 58.209 1.00 26.09 65 MET A CA 1
ATOM 489 C C . MET A 1 73 ? 2.040 15.912 57.818 1.00 31.46 65 MET A C 1
ATOM 490 O O . MET A 1 73 ? 3.028 15.169 57.898 1.00 27.36 65 MET A O 1
ATOM 495 N N . GLN A 1 74 ? 2.141 17.181 57.409 1.00 29.89 66 GLN A N 1
ATOM 496 C CA . GLN A 1 74 ? 3.438 17.717 57.008 1.00 34.43 66 GLN A CA 1
ATOM 497 C C . GLN A 1 74 ? 4.411 17.721 58.179 1.00 37.95 66 GLN A C 1
ATOM 498 O O . GLN A 1 74 ? 5.569 17.310 58.044 1.00 36.98 66 GLN A O 1
ATOM 504 N N . LYS A 1 75 ? 3.953 18.174 59.347 1.00 37.29 67 LYS A N 1
ATOM 505 C CA . LYS A 1 75 ? 4.813 18.122 60.523 1.00 40.71 67 LYS A CA 1
ATOM 506 C C . LYS A 1 75 ? 5.240 16.687 60.820 1.00 30.48 67 LYS A C 1
ATOM 507 O O . LYS A 1 75 ? 6.419 16.425 61.088 1.00 31.04 67 LYS A O 1
ATOM 513 N N . ALA A 1 76 ? 4.313 15.733 60.703 1.00 28.81 68 ALA A N 1
ATOM 514 C CA . ALA A 1 76 ? 4.664 14.342 60.976 1.00 34.76 68 ALA A CA 1
ATOM 515 C C . ALA A 1 76 ? 5.736 13.847 60.016 1.00 30.69 68 ALA A C 1
ATOM 516 O O . ALA A 1 76 ? 6.689 13.175 60.432 1.00 31.23 68 ALA A O 1
ATOM 518 N N . PHE A 1 77 ? 5.593 14.160 58.727 1.00 33.43 69 PHE A N 1
ATOM 519 C CA . PHE A 1 77 ? 6.620 13.786 57.757 1.00 31.93 69 PHE A CA 1
ATOM 520 C C . PHE A 1 77 ? 7.954 14.429 58.104 1.00 32.58 69 PHE A C 1
ATOM 521 O O . PHE A 1 77 ? 9.000 13.771 58.049 1.00 35.10 69 PHE A O 1
ATOM 529 N N . ALA A 1 78 ? 7.932 15.708 58.496 1.00 32.35 70 ALA A N 1
ATOM 530 C CA . ALA A 1 78 ? 9.164 16.382 58.892 1.00 34.13 70 ALA A CA 1
ATOM 531 C C . ALA A 1 78 ? 9.811 15.677 60.075 1.00 32.53 70 ALA A C 1
ATOM 532 O O . ALA A 1 78 ? 11.029 15.468 60.094 1.00 33.31 70 ALA A O 1
ATOM 534 N N . GLN A 1 79 ? 9.009 15.285 61.069 1.00 31.70 71 GLN A N 1
ATOM 535 C CA . GLN A 1 79 ? 9.568 14.546 62.195 1.00 32.66 71 GLN A CA 1
ATOM 536 C C . GLN A 1 79 ? 10.102 13.181 61.745 1.00 36.40 71 GLN A C 1
ATOM 537 O O . GLN A 1 79 ? 11.206 12.775 62.134 1.00 33.02 71 GLN A O 1
ATOM 543 N N . LEU A 1 80 ? 9.347 12.473 60.899 1.00 32.67 72 LEU A N 1
ATOM 544 C CA . LEU A 1 80 ? 9.785 11.156 60.443 1.00 28.34 72 LEU A CA 1
ATOM 545 C C . LEU A 1 80 ? 11.033 11.245 5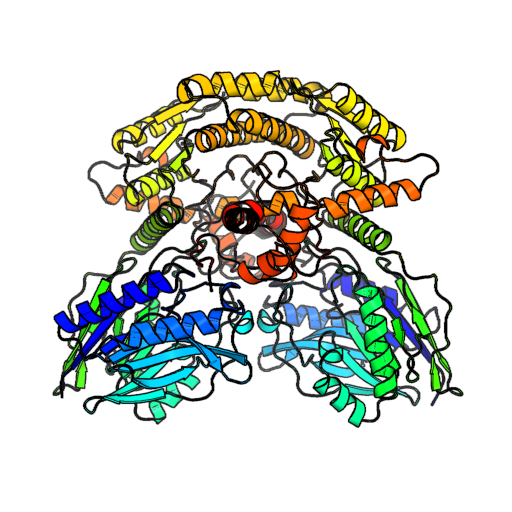9.567 1.00 33.14 72 LEU A C 1
ATOM 546 O O . LEU A 1 80 ? 11.799 10.282 59.495 1.00 33.50 72 LEU A O 1
ATOM 551 N N . SER A 1 81 ? 11.263 12.392 58.915 1.00 32.78 73 SER A N 1
ATOM 552 C CA . SER A 1 81 ? 12.442 12.571 58.064 1.00 39.46 73 SER A CA 1
ATOM 553 C C . SER A 1 81 ? 13.749 12.545 58.841 1.00 40.27 73 SER A C 1
ATOM 554 O O . SER A 1 81 ? 14.810 12.421 58.228 1.00 36.73 73 SER A O 1
ATOM 557 N N . GLU A 1 82 ? 13.705 12.686 60.163 1.00 34.47 74 GLU A N 1
ATOM 558 C CA . GLU A 1 82 ? 14.929 12.630 60.944 1.00 39.44 74 GLU A CA 1
ATOM 559 C C . GLU A 1 82 ? 15.425 11.209 61.157 1.00 36.70 74 GLU A C 1
ATOM 560 O O . GLU A 1 82 ? 16.604 11.028 61.476 1.00 36.70 74 GLU A O 1
ATOM 566 N N . VAL A 1 83 ? 14.556 10.205 61.001 1.00 37.51 75 VAL A N 1
ATOM 567 C CA . VAL A 1 83 ? 14.966 8.812 61.154 1.00 35.12 75 VAL A CA 1
ATOM 568 C C . VAL A 1 83 ? 15.835 8.394 59.974 1.00 38.85 75 VAL A C 1
ATOM 569 O O . VAL A 1 83 ? 15.411 8.459 58.812 1.00 41.12 75 VAL A O 1
ATOM 573 N N . LYS A 1 84 ? 17.033 7.900 60.269 1.00 36.56 76 LYS A N 1
ATOM 574 C CA . LYS A 1 84 ? 17.983 7.551 59.227 1.00 40.99 76 LYS A CA 1
ATOM 575 C C . LYS A 1 84 ? 18.293 6.055 59.254 1.00 39.52 76 LYS A C 1
ATOM 576 O O . LYS A 1 84 ? 18.100 5.375 60.266 1.00 39.42 76 LYS A O 1
ATOM 582 N N . ASP A 1 85 ? 18.720 5.541 58.097 1.00 38.05 77 ASP A N 1
ATOM 583 C CA . ASP A 1 85 ? 19.286 4.197 57.941 1.00 39.99 77 ASP A CA 1
ATOM 584 C C . ASP A 1 85 ? 18.254 3.068 58.069 1.00 38.19 77 ASP A C 1
ATOM 585 O O . ASP A 1 85 ? 18.607 1.942 58.429 1.00 35.44 77 ASP A O 1
ATOM 590 N N . ILE A 1 86 ? 16.978 3.323 57.806 1.00 38.21 78 ILE A N 1
ATOM 591 C CA . ILE A 1 86 ? 16.006 2.236 57.706 1.00 33.21 78 ILE A CA 1
ATOM 592 C C . ILE A 1 86 ? 14.863 2.702 56.826 1.00 31.82 78 ILE A C 1
ATOM 593 O O . ILE A 1 86 ? 14.388 3.834 56.947 1.00 35.84 78 ILE A O 1
ATOM 598 N N . VAL A 1 87 ? 14.414 1.825 55.936 1.00 28.32 79 VAL A N 1
ATOM 599 C CA . VAL A 1 87 ? 13.235 2.140 55.144 1.00 26.09 79 VAL A CA 1
ATOM 600 C C . VAL A 1 87 ? 11.996 2.039 56.028 1.00 31.28 79 VAL A C 1
ATOM 601 O O . VAL A 1 87 ? 11.786 1.038 56.724 1.00 32.99 79 VAL A O 1
ATOM 605 N N . MET A 1 88 ? 11.180 3.088 56.025 1.00 28.05 80 MET A N 1
ATOM 606 C CA . MET A 1 88 ? 9.916 3.097 56.745 1.00 27.66 80 MET A CA 1
ATOM 607 C C . MET A 1 88 ? 8.780 3.083 55.740 1.00 22.56 80 MET A C 1
ATOM 608 O O . MET A 1 88 ? 8.784 3.864 54.785 1.00 31.11 80 MET A O 1
ATOM 613 N N . VAL A 1 89 ? 7.806 2.204 55.961 1.00 21.55 81 VAL A N 1
ATOM 614 C CA . VAL A 1 89 ? 6.592 2.152 55.161 1.00 20.70 81 VAL A CA 1
ATOM 615 C C . VAL A 1 89 ? 5.429 2.380 56.123 1.00 19.93 81 VAL A C 1
ATOM 616 O O . VAL A 1 89 ? 5.218 1.576 57.040 1.00 26.46 81 VAL A O 1
ATOM 620 N N . PHE A 1 90 ? 4.694 3.487 55.957 1.00 27.43 82 PHE A N 1
ATOM 621 C CA . PHE A 1 90 ? 3.669 3.835 56.938 1.00 21.53 82 PHE A CA 1
ATOM 622 C C . PHE A 1 90 ? 2.462 4.483 56.270 1.00 27.57 82 PHE A C 1
ATOM 623 O O . PHE A 1 90 ? 2.537 4.974 55.141 1.00 20.71 82 PHE A O 1
ATOM 631 N N . GLY A 1 91 ? 1.352 4.509 57.014 1.00 23.96 83 GLY A N 1
ATOM 632 C CA . GLY A 1 91 ? 0.091 5.047 56.510 1.00 17.84 83 GLY A CA 1
ATOM 633 C C . GLY A 1 91 ? -0.108 6.509 56.879 1.00 18.47 83 GLY A C 1
ATOM 634 O O . GLY A 1 91 ? 0.198 6.932 57.992 1.00 22.46 83 GLY A O 1
ATOM 635 N N . PHE A 1 92 ? -0.644 7.272 55.929 1.00 18.68 84 PHE A N 1
ATOM 636 C CA . PHE A 1 92 ? -0.923 8.686 56.135 1.00 23.43 84 PHE A CA 1
ATOM 637 C C . PHE A 1 92 ? -2.039 9.085 55.186 1.00 26.12 84 PHE A C 1
ATOM 638 O O . PHE A 1 92 ? -2.436 8.321 54.299 1.00 23.56 84 PHE A O 1
ATOM 646 N N . VAL A 1 93 ? -2.554 10.288 55.404 1.00 24.53 85 VAL A N 1
ATOM 647 C CA . VAL A 1 93 ? -3.578 10.876 54.555 1.00 25.72 85 VAL A CA 1
ATOM 648 C C . VAL A 1 93 ? -2.874 11.795 53.562 1.00 26.97 85 VAL A C 1
ATOM 649 O O . VAL A 1 93 ? -2.310 12.831 53.934 1.00 22.47 85 VAL A O 1
ATOM 653 N N . ASN A 1 94 ? -2.926 11.421 52.290 1.00 25.55 86 ASN A N 1
ATOM 654 C CA . ASN A 1 94 ? -2.273 12.171 51.226 1.00 27.62 86 ASN A CA 1
ATOM 655 C C . ASN A 1 94 ? -3.271 13.156 50.627 1.00 33.11 86 ASN A C 1
ATOM 656 O O . ASN A 1 94 ? -4.300 12.748 50.067 1.00 30.18 86 ASN A O 1
ATOM 661 N N . GLN A 1 95 ? -2.985 14.449 50.762 1.00 30.98 87 GLN A N 1
ATOM 662 C CA . GLN A 1 95 ? -3.804 15.488 50.159 1.00 31.75 87 GLN A CA 1
ATOM 663 C C . GLN A 1 95 ? -2.999 16.157 49.054 1.00 40.38 87 GLN A C 1
ATOM 664 O O . GLN A 1 95 ? -1.895 16.654 49.302 1.00 41.61 87 GLN A O 1
ATOM 670 N N . THR A 1 96 ? -3.559 16.179 47.849 1.00 38.74 88 THR A N 1
ATOM 671 C CA . THR A 1 96 ? -2.873 16.701 46.678 1.00 40.73 88 THR A CA 1
ATOM 672 C C . THR A 1 96 ? -3.247 18.171 46.460 1.00 43.30 88 THR A C 1
ATOM 673 O O . THR A 1 96 ? -4.082 18.739 47.177 1.00 46.51 88 THR A O 1
ATOM 677 N N . GLU A 1 97 ? -2.632 18.789 45.441 1.00 40.92 89 GLU A N 1
ATOM 678 C CA . GLU A 1 97 ? -2.821 20.219 45.193 1.00 46.44 89 GLU A CA 1
ATOM 679 C C . GLU A 1 97 ? -4.289 20.562 44.965 1.00 56.24 89 GLU A C 1
ATOM 680 O O . GLU A 1 97 ? -4.785 21.570 45.481 1.00 58.56 89 GLU A O 1
ATOM 682 N N . ASP A 1 98 ? -5.008 19.725 44.215 1.00 62.47 90 ASP A N 1
ATOM 683 C CA . ASP A 1 98 ? -6.433 19.953 43.989 1.00 65.37 90 ASP A CA 1
ATOM 684 C C . ASP A 1 98 ? -7.257 19.854 45.268 1.00 62.68 90 ASP A C 1
ATOM 685 O O . ASP A 1 98 ? -8.440 20.205 45.251 1.00 66.22 90 ASP A O 1
ATOM 690 N N . GLY A 1 99 ? -6.679 19.362 46.360 1.00 57.07 91 GLY A N 1
ATOM 691 C CA . GLY A 1 99 ? -7.403 19.177 47.596 1.00 54.22 91 GLY A CA 1
ATOM 692 C C . GLY A 1 99 ? -7.984 17.793 47.806 1.00 52.17 91 GLY A C 1
ATOM 693 O O . GLY A 1 99 ? -8.532 17.530 48.881 1.00 48.72 91 GLY A O 1
ATOM 694 N N . GLN A 1 100 ? -7.852 16.892 46.836 1.00 54.02 92 GLN A N 1
ATOM 695 C CA . GLN A 1 100 ? -8.351 15.536 47.002 1.00 46.90 92 GLN A CA 1
ATOM 696 C C . GLN A 1 100 ? -7.531 14.807 48.055 1.00 36.16 92 GLN A C 1
ATOM 697 O O . GLN A 1 100 ? -6.336 15.056 48.217 1.00 33.36 92 GLN A O 1
ATOM 699 N N . ARG A 1 101 ? -8.181 13.886 48.763 1.00 29.35 93 ARG A N 1
ATOM 700 C CA . ARG A 1 101 ? -7.559 13.127 49.840 1.00 32.73 93 ARG A CA 1
ATOM 701 C C . ARG A 1 101 ? -7.545 11.633 49.535 1.00 28.24 93 ARG A C 1
ATOM 702 O O . ARG A 1 101 ? -8.557 11.060 49.107 1.00 24.69 93 ARG A O 1
ATOM 710 N N . TYR A 1 102 ? -6.408 11.003 49.811 1.00 20.86 94 TYR A N 1
ATOM 711 C CA . TYR A 1 102 ? -6.209 9.582 49.581 1.00 23.10 94 TYR A CA 1
ATOM 712 C C . TYR A 1 102 ? -5.799 8.908 50.882 1.00 18.97 94 TYR A C 1
ATOM 713 O O . TYR A 1 102 ? -5.214 9.538 51.765 1.00 21.98 94 TYR A O 1
ATOM 722 N N . ASN A 1 103 ? -6.157 7.630 50.989 1.00 20.89 95 ASN A N 1
ATOM 723 C CA . ASN A 1 103 ? -5.666 6.725 52.023 1.00 18.75 95 ASN A CA 1
ATOM 724 C C . ASN A 1 103 ? -4.367 6.115 51.504 1.00 17.43 95 ASN A C 1
ATOM 725 O O . ASN A 1 103 ? -4.397 5.259 50.621 1.00 21.47 95 ASN A O 1
ATOM 730 N N . SER A 1 104 ? -3.229 6.520 52.065 1.00 19.96 96 SER A N 1
ATOM 731 C CA . SER A 1 104 ? -1.969 6.343 51.354 1.00 23.88 96 SER A CA 1
ATOM 732 C C . SER A 1 104 ? -0.909 5.697 52.228 1.00 24.85 96 SER A C 1
ATOM 733 O O . SER A 1 104 ? -1.042 5.613 53.449 1.00 23.79 96 SER A O 1
ATOM 736 N N . ALA A 1 105 ? 0.140 5.202 51.568 1.00 23.12 97 ALA A N 1
ATOM 737 C CA . ALA A 1 105 ? 1.312 4.644 52.234 1.00 22.67 97 ALA A CA 1
ATOM 738 C C . ALA A 1 105 ? 2.524 5.354 51.676 1.00 22.65 97 ALA A C 1
ATOM 739 O O . ALA A 1 105 ? 2.623 5.548 50.457 1.00 21.88 97 ALA A O 1
ATOM 741 N N . ALA A 1 106 ? 3.428 5.758 52.560 1.00 23.08 98 ALA A N 1
ATOM 742 C CA . ALA A 1 106 ? 4.668 6.399 52.161 1.00 28.37 98 ALA A CA 1
ATOM 743 C C . ALA A 1 106 ? 5.819 5.440 52.405 1.00 27.54 98 ALA A C 1
ATOM 744 O O . ALA A 1 106 ? 5.849 4.742 53.426 1.00 21.91 98 ALA A O 1
ATOM 746 N N . VAL A 1 107 ? 6.759 5.415 51.463 1.00 22.66 99 VAL A N 1
ATOM 747 C CA . VAL A 1 107 ? 8.036 4.730 51.618 1.00 23.22 99 VAL A CA 1
ATOM 748 C C . VAL A 1 107 ? 9.106 5.805 51.789 1.00 26.43 99 VAL A C 1
ATOM 749 O O . VAL A 1 107 ? 9.345 6.601 50.871 1.00 29.69 99 VAL A O 1
ATOM 753 N N . MET A 1 108 ? 9.771 5.806 52.940 1.00 24.74 100 MET A N 1
ATOM 754 C CA . MET A 1 108 ? 10.673 6.879 53.317 1.00 25.96 100 MET A CA 1
ATOM 755 C C . MET A 1 108 ? 11.989 6.313 53.833 1.00 35.10 100 MET A C 1
ATOM 756 O O . MET A 1 108 ? 12.007 5.327 54.579 1.00 31.03 100 MET A O 1
ATOM 761 N N . LYS A 1 109 ? 13.088 6.939 53.418 1.00 34.70 101 LYS A N 1
ATOM 762 C CA . LYS A 1 109 ? 14.422 6.592 53.893 1.00 39.76 101 LYS A CA 1
ATOM 763 C C . LYS A 1 109 ? 15.281 7.845 53.938 1.00 37.11 101 LYS A C 1
ATOM 764 O O . LYS A 1 109 ? 15.398 8.549 52.932 1.00 32.67 101 LYS A O 1
ATOM 770 N N . ASP A 1 110 ? 15.885 8.106 55.095 1.00 38.95 102 ASP A N 1
ATOM 771 C CA . ASP A 1 110 ? 16.774 9.255 55.271 1.00 44.77 102 ASP A CA 1
ATOM 772 C C . ASP A 1 110 ? 16.097 10.547 54.818 1.00 42.84 102 ASP A C 1
ATOM 773 O O . ASP A 1 110 ? 16.659 11.348 54.072 1.00 46.28 102 ASP A O 1
ATOM 778 N N . GLY A 1 111 ? 14.858 10.730 55.256 1.00 40.87 103 GLY A N 1
ATOM 779 C CA . GLY A 1 111 ? 14.153 11.962 54.978 1.00 42.99 103 GLY A CA 1
ATOM 780 C C . GLY A 1 111 ? 13.708 12.148 53.551 1.00 44.67 103 GLY A C 1
ATOM 781 O O . GLY A 1 111 ? 13.283 13.249 53.191 1.00 44.79 103 GLY A O 1
ATOM 782 N N . GLN A 1 112 ? 13.802 11.115 52.721 1.00 40.37 104 GLN A N 1
ATOM 783 C CA . GLN A 1 112 ? 13.370 11.173 51.334 1.00 37.85 104 GLN A CA 1
ATOM 784 C C . GLN A 1 112 ? 12.170 10.267 51.128 1.00 29.95 104 GLN A C 1
ATOM 785 O O . GLN A 1 112 ? 12.207 9.086 51.483 1.00 29.02 104 GLN A O 1
ATOM 791 N N . VAL A 1 113 ? 11.117 10.814 50.536 1.00 36.25 105 VAL A N 1
ATOM 792 C CA . VAL A 1 113 ? 9.972 10.002 50.150 1.00 34.65 105 VAL A CA 1
ATOM 793 C C . VAL A 1 113 ? 10.316 9.306 48.835 1.00 40.95 105 VAL A C 1
ATOM 794 O O . VAL A 1 113 ? 10.372 9.938 47.777 1.00 42.86 105 VAL A O 1
ATOM 798 N N . LEU A 1 114 ? 10.598 8.005 48.916 1.00 39.02 106 LEU A N 1
ATOM 799 C CA . LEU A 1 114 ? 10.919 7.218 47.729 1.00 31.37 106 LEU A CA 1
ATOM 800 C C . LEU A 1 114 ? 9.686 6.943 46.880 1.00 27.44 106 LEU A C 1
ATOM 801 O O . LEU A 1 114 ? 9.787 6.851 45.656 1.00 36.41 106 LEU A O 1
ATOM 806 N N . GLY A 1 115 ? 8.524 6.772 47.504 1.00 29.85 107 GLY A N 1
ATOM 807 C CA . GLY A 1 115 ? 7.304 6.554 46.752 1.00 26.15 107 GLY A CA 1
ATOM 808 C C . GLY A 1 115 ? 6.090 6.742 47.632 1.00 30.54 107 GLY A C 1
ATOM 809 O O . GLY A 1 115 ? 6.177 6.721 48.866 1.00 35.22 107 GLY A O 1
ATOM 810 N N . VAL A 1 116 ? 4.954 6.942 46.976 1.00 28.59 108 VAL A N 1
ATOM 811 C CA . VAL A 1 116 ? 3.655 7.065 47.632 1.00 27.02 108 VAL A CA 1
ATOM 812 C C . VAL A 1 116 ? 2.693 6.148 46.896 1.00 29.06 108 VAL A C 1
ATOM 813 O O . VAL A 1 116 ? 2.685 6.130 45.660 1.00 28.30 108 VAL A O 1
ATOM 817 N N . PHE A 1 117 ? 1.896 5.382 47.651 1.00 24.97 109 PHE A N 1
ATOM 818 C CA . PHE A 1 117 ? 0.841 4.531 47.109 1.00 21.47 109 PHE A CA 1
ATOM 819 C C . PHE A 1 117 ? -0.502 5.016 47.643 1.00 24.67 109 PHE A C 1
ATOM 820 O O . PHE A 1 117 ? -0.632 5.324 48.835 1.00 24.45 109 PHE A O 1
ATOM 828 N N . ASN A 1 118 ? -1.496 5.101 46.766 1.00 20.03 110 ASN A N 1
ATOM 829 C CA . ASN A 1 118 ? -2.846 5.521 47.151 1.00 20.61 110 ASN A CA 1
ATOM 830 C C . ASN A 1 118 ? -3.776 4.328 47.014 1.00 22.60 110 ASN A C 1
ATOM 831 O O . ASN A 1 118 ? -3.882 3.758 45.929 1.00 23.31 110 ASN A O 1
ATOM 836 N N . LYS A 1 119 ? -4.456 3.971 48.110 1.00 19.30 111 LYS A N 1
ATOM 837 C CA . LYS A 1 119 ? -5.295 2.781 48.163 1.00 18.96 111 LYS A CA 1
ATOM 838 C C . LYS A 1 119 ? -6.308 2.774 47.026 1.00 24.77 111 LYS A C 1
ATOM 839 O O . LYS A 1 119 ? -6.994 3.775 46.795 1.00 23.64 111 LYS A O 1
ATOM 845 N N . HIS A 1 120 ? -6.412 1.623 46.333 1.00 17.42 112 HIS A N 1
ATOM 846 C CA . HIS A 1 120 ? -7.270 1.485 45.149 1.00 24.60 112 HIS A CA 1
ATOM 847 C C . HIS A 1 120 ? -8.717 1.147 45.509 1.00 21.10 112 HIS A C 1
ATOM 848 O O . HIS A 1 120 ? -9.650 1.630 44.861 1.00 23.18 112 HIS A O 1
ATOM 855 N N . ASN A 1 121 ? -8.917 0.290 46.500 1.00 18.46 113 ASN A N 1
ATOM 856 C CA . ASN A 1 121 ? -10.221 -0.280 46.830 1.00 20.02 113 ASN A CA 1
ATOM 857 C C . ASN A 1 121 ? -10.660 0.294 48.178 1.00 19.78 113 ASN A C 1
ATOM 858 O O . ASN A 1 121 ? -10.168 -0.139 49.219 1.00 21.88 113 ASN A O 1
ATOM 863 N N . LEU A 1 122 ? -11.589 1.260 48.156 1.00 17.91 114 LEU A N 1
ATOM 864 C CA . LEU A 1 122 ? -12.046 1.936 49.370 1.00 20.40 114 LEU A CA 1
ATOM 865 C C . LEU A 1 122 ? -13.280 1.231 49.926 1.00 22.53 114 LEU A C 1
ATOM 866 O O . LEU A 1 122 ? -14.371 1.384 49.359 1.00 20.89 114 LEU A O 1
ATOM 871 N N . PRO A 1 123 ? -13.173 0.482 51.021 1.00 20.77 115 PRO A N 1
ATOM 872 C CA . PRO A 1 123 ? -14.359 -0.210 51.556 1.00 22.09 115 PRO A CA 1
ATOM 873 C C . PRO A 1 123 ? -15.414 0.780 52.037 1.00 20.58 115 PRO A C 1
ATOM 874 O O . PRO A 1 123 ? -15.124 1.709 52.794 1.00 18.40 115 PRO A O 1
ATOM 878 N N . ASN A 1 124 ? -16.646 0.570 51.589 1.00 18.49 116 ASN A N 1
ATOM 879 C CA . ASN A 1 124 ? -17.786 1.356 52.039 1.00 20.41 116 ASN A CA 1
ATOM 880 C C . ASN A 1 124 ? -18.953 0.408 52.317 1.00 23.84 116 ASN A C 1
ATOM 881 O O . ASN A 1 124 ? -20.031 0.505 51.735 1.00 25.57 116 ASN A O 1
ATOM 886 N N . TYR A 1 125 ? -18.701 -0.568 53.184 1.00 18.37 117 TYR A N 1
ATOM 887 C CA . TYR A 1 125 ? -19.673 -1.577 53.563 1.00 19.42 117 TYR A CA 1
ATOM 888 C C . TYR A 1 125 ? -19.423 -1.901 55.023 1.00 16.96 117 TYR A C 1
ATOM 889 O O . TYR A 1 125 ? -18.328 -1.675 55.547 1.00 15.89 117 TYR A O 1
ATOM 898 N N . GLY A 1 126 ? -20.439 -2.451 55.674 1.00 20.24 118 GLY A N 1
ATOM 899 C CA . GLY A 1 126 ? -20.260 -2.906 57.040 1.00 18.45 118 GLY A CA 1
ATOM 900 C C . GLY A 1 126 ? -19.777 -1.798 57.960 1.00 18.62 118 GLY A C 1
ATOM 901 O O . GLY A 1 126 ? -20.460 -0.787 58.167 1.00 17.24 118 GLY A O 1
ATOM 902 N N . VAL A 1 127 ? -18.587 -1.996 58.541 1.00 17.53 119 VAL A N 1
ATOM 903 C CA . VAL A 1 127 ? -18.024 -1.037 59.489 1.00 22.98 119 VAL A CA 1
ATOM 904 C C . VAL A 1 127 ? -17.207 0.055 58.810 1.00 21.52 119 VAL A C 1
ATOM 905 O O . VAL A 1 127 ? -16.646 0.908 59.509 1.00 19.38 119 VAL A O 1
ATOM 909 N N . PHE A 1 128 ? -17.134 0.062 57.478 1.00 15.94 120 PHE A N 1
ATOM 910 C CA . PHE A 1 128 ? -16.227 0.928 56.733 1.00 17.93 120 PHE A CA 1
ATOM 911 C C . PHE A 1 128 ? -17.005 2.003 55.994 1.00 13.36 120 PHE A C 1
ATOM 912 O O . PHE A 1 128 ? -18.052 1.726 55.401 1.00 20.19 120 PHE A O 1
ATOM 920 N N . ASP A 1 129 ? -16.486 3.231 56.021 1.00 13.73 121 ASP A N 1
ATOM 921 C CA . ASP A 1 129 ? -17.089 4.365 55.324 1.00 14.33 121 ASP A CA 1
ATOM 922 C C . ASP A 1 129 ? -16.036 5.181 54.575 1.00 19.74 121 ASP A C 1
ATOM 923 O O . ASP A 1 129 ? -16.044 6.414 54.613 1.00 20.02 121 ASP A O 1
ATOM 928 N N . GLU A 1 130 ? -15.107 4.516 53.883 1.00 17.17 122 GLU A N 1
ATOM 929 C CA . GLU A 1 130 ? -13.953 5.244 53.377 1.00 16.78 122 GLU A CA 1
ATOM 930 C C . GLU A 1 130 ? -14.290 6.163 52.211 1.00 18.16 122 GLU A C 1
ATOM 931 O O . GLU A 1 130 ? -13.522 7.088 51.939 1.00 22.79 122 GLU A O 1
ATOM 937 N N . LYS A 1 131 ? -15.412 5.960 51.528 1.00 15.92 123 LYS A N 1
ATOM 938 C CA . LYS A 1 131 ? -15.786 6.905 50.479 1.00 24.25 123 LYS A CA 1
ATOM 939 C C . LYS A 1 131 ? -16.387 8.191 51.037 1.00 24.00 123 LYS A C 1
ATOM 940 O O . LYS A 1 131 ? -16.664 9.123 50.265 1.00 18.54 123 LYS A O 1
ATOM 946 N N . ARG A 1 132 ? -16.589 8.258 52.358 1.00 17.14 124 ARG A N 1
ATOM 947 C CA . ARG A 1 132 ? -16.871 9.522 53.031 1.00 20.43 124 ARG A CA 1
ATOM 948 C C . ARG A 1 132 ? -15.642 10.416 53.082 1.00 18.47 124 ARG A C 1
ATOM 949 O O . ARG A 1 132 ? -15.788 11.639 53.171 1.00 19.49 124 ARG A O 1
ATOM 957 N N . TYR A 1 133 ? -14.435 9.831 53.008 1.00 23.34 125 TYR A N 1
ATOM 958 C CA . TYR A 1 133 ? -13.180 10.530 53.283 1.00 24.57 125 TYR A CA 1
ATOM 959 C C . TYR A 1 133 ? -12.201 10.558 52.114 1.00 26.27 125 TYR A C 1
ATOM 960 O O . TYR A 1 133 ? -11.453 11.524 51.983 1.00 24.87 125 TYR A O 1
ATOM 969 N N . PHE A 1 134 ? -12.181 9.542 51.257 1.00 20.49 126 PHE A N 1
ATOM 970 C CA . PHE A 1 134 ? -11.083 9.390 50.310 1.00 25.24 126 PHE A CA 1
ATOM 971 C C . PHE A 1 134 ? -11.572 9.209 48.884 1.00 19.94 126 PHE A C 1
ATOM 972 O O . PHE A 1 134 ? -12.681 8.734 48.626 1.00 19.51 126 PHE A O 1
ATOM 980 N N . GLN A 1 135 ? -10.698 9.586 47.963 1.00 21.49 127 GLN A N 1
ATOM 981 C CA . GLN A 1 135 ? -10.795 9.204 46.568 1.00 26.47 127 GLN A CA 1
ATOM 982 C C . GLN A 1 135 ? -9.855 8.029 46.329 1.00 24.37 127 GLN A C 1
ATOM 983 O O . GLN A 1 135 ? -8.905 7.813 47.081 1.00 27.64 127 GLN A O 1
ATOM 989 N N . LYS A 1 136 ? -10.146 7.243 45.303 1.00 23.58 128 LYS A N 1
ATOM 990 C CA . LYS A 1 136 ? -9.377 6.032 45.064 1.00 29.14 128 LYS A CA 1
ATOM 991 C C . LYS A 1 136 ? -8.131 6.300 44.218 1.00 25.21 128 LYS A C 1
ATOM 992 O O . LYS A 1 136 ? -8.120 7.166 43.335 1.00 27.59 128 LYS A O 1
ATOM 998 N N . GLY A 1 137 ? -7.065 5.547 44.513 1.00 21.85 129 GLY A N 1
ATOM 999 C CA . GLY A 1 137 ? -5.876 5.593 43.685 1.00 26.07 129 GLY A CA 1
ATOM 1000 C C . GLY A 1 137 ? -5.991 4.688 42.462 1.00 25.91 129 GLY A C 1
ATOM 1001 O O . GLY A 1 137 ? -6.888 3.852 42.342 1.00 24.26 129 GLY A O 1
ATOM 1002 N N . HIS A 1 138 ? -5.054 4.857 41.533 1.00 26.75 130 HIS A N 1
ATOM 1003 C CA . HIS A 1 138 ? -5.036 4.043 40.321 1.00 24.77 130 HIS A CA 1
ATOM 1004 C C . HIS A 1 138 ? -3.688 3.434 40.008 1.00 28.96 130 HIS A C 1
ATOM 1005 O O . HIS A 1 138 ? -3.621 2.516 39.173 1.00 29.92 130 HIS A O 1
ATOM 1012 N N . GLN A 1 139 ? -2.620 3.914 40.622 1.00 23.64 131 GLN A N 1
ATOM 1013 C CA . GLN A 1 139 ? -1.271 3.518 40.274 1.00 24.28 131 GLN A CA 1
ATOM 1014 C C . GLN A 1 139 ? -0.704 2.603 41.343 1.00 31.79 131 GLN A C 1
ATOM 1015 O O . GLN A 1 139 ? -1.120 2.618 42.506 1.00 27.58 131 GLN A O 1
ATOM 1021 N N . HIS A 1 140 ? 0.277 1.822 40.932 1.00 31.66 132 HIS A N 1
ATOM 1022 C CA . HIS A 1 140 ? 0.922 0.874 41.818 1.00 29.44 132 HIS A CA 1
ATOM 1023 C C . HIS A 1 140 ? 2.275 1.415 42.222 1.00 29.47 132 HIS A C 1
ATOM 1024 O O . HIS A 1 140 ? 2.872 2.234 41.523 1.00 30.61 132 HIS A O 1
ATOM 1031 N N . LEU A 1 141 ? 2.731 0.991 43.386 1.00 26.20 133 LEU A N 1
ATOM 1032 C CA . LEU A 1 141 ? 4.036 1.399 43.871 1.00 28.27 133 LEU A CA 1
ATOM 1033 C C . LEU A 1 141 ? 4.873 0.140 44.018 1.00 36.10 133 LEU A C 1
ATOM 1034 O O . LEU A 1 141 ? 4.603 -0.711 44.878 1.00 29.96 133 LEU A O 1
ATOM 1039 N N . VAL A 1 142 ? 5.876 0.023 43.163 1.00 30.34 134 VAL A N 1
ATOM 1040 C CA . VAL A 1 142 ? 6.870 -1.023 43.266 1.00 28.47 134 VAL A CA 1
ATOM 1041 C C . VAL A 1 142 ? 8.205 -0.326 43.423 1.00 33.48 134 VAL A C 1
ATOM 1042 O O . VAL A 1 142 ? 8.496 0.631 42.693 1.00 35.75 134 VAL A O 1
ATOM 1046 N N . PHE A 1 143 ? 8.989 -0.765 44.401 1.00 31.01 135 PHE A N 1
ATOM 1047 C CA . PHE A 1 143 ? 10.333 -0.241 44.568 1.00 34.48 135 PHE A CA 1
ATOM 1048 C C . PHE A 1 143 ? 11.282 -1.397 44.821 1.00 34.90 135 PHE A C 1
ATOM 1049 O O . PHE A 1 143 ? 10.923 -2.409 45.437 1.00 33.65 135 PHE A O 1
ATOM 1057 N N . GLU A 1 144 ? 12.490 -1.235 44.320 1.00 34.28 136 GLU A N 1
ATOM 1058 C CA . GLU A 1 144 ? 13.534 -2.223 44.477 1.00 44.59 136 GLU A CA 1
ATOM 1059 C C . GLU A 1 144 ? 14.457 -1.766 45.591 1.00 44.87 136 GLU A C 1
ATOM 1060 O O . GLU A 1 144 ? 14.876 -0.603 45.626 1.00 46.62 136 GLU A O 1
ATOM 1066 N N . TYR A 1 145 ? 14.739 -2.671 46.517 1.00 40.61 137 TYR A N 1
ATOM 1067 C CA . TYR A 1 145 ? 15.662 -2.389 47.599 1.00 39.17 137 TYR A CA 1
ATOM 1068 C C . TYR A 1 145 ? 16.499 -3.638 47.782 1.00 37.78 137 TYR A C 1
ATOM 1069 O O . TYR A 1 145 ? 15.953 -4.715 48.041 1.00 37.95 137 TYR A O 1
ATOM 1078 N N . LEU A 1 146 ? 17.812 -3.494 47.636 1.00 43.05 138 LEU A N 1
ATOM 1079 C CA . LEU A 1 146 ? 18.757 -4.601 47.768 1.00 45.71 138 LEU A CA 1
ATOM 1080 C C . LEU A 1 146 ? 18.378 -5.779 46.868 1.00 47.71 138 LEU A C 1
ATOM 1081 O O . LEU A 1 146 ? 18.394 -6.940 47.282 1.00 47.80 138 LEU A O 1
ATOM 1086 N N . GLY A 1 147 ? 18.044 -5.470 45.611 1.00 48.93 139 GLY A N 1
ATOM 1087 C CA . GLY A 1 147 ? 17.719 -6.482 44.619 1.00 43.22 139 GLY A CA 1
ATOM 1088 C C . GLY A 1 147 ? 16.371 -7.151 44.789 1.00 40.28 139 GLY A C 1
ATOM 1089 O O . GLY A 1 147 ? 16.041 -8.066 44.023 1.00 39.92 139 GLY A O 1
ATOM 1090 N N . HIS A 1 148 ? 15.570 -6.712 45.745 1.00 33.51 140 HIS A N 1
ATOM 1091 C CA . HIS A 1 148 ? 14.271 -7.302 46.023 1.00 30.63 140 HIS A CA 1
ATOM 1092 C C . HIS A 1 148 ? 13.202 -6.310 45.586 1.00 34.18 140 HIS A C 1
ATOM 1093 O O . HIS A 1 148 ? 13.278 -5.123 45.927 1.00 33.77 140 HIS A O 1
ATOM 1100 N N . LYS A 1 149 ? 12.211 -6.790 44.837 1.00 32.39 141 LYS A N 1
ATOM 1101 C CA . LYS A 1 149 ? 11.117 -5.940 44.372 1.00 31.90 141 LYS A CA 1
ATOM 1102 C C . LYS A 1 149 ? 9.967 -5.981 45.371 1.00 25.96 141 LYS A C 1
ATOM 1103 O O . LYS A 1 149 ? 9.346 -7.030 45.563 1.00 25.64 141 LYS A O 1
ATOM 1109 N N . PHE A 1 150 ? 9.650 -4.830 45.958 1.00 24.57 142 PHE A N 1
ATOM 1110 C CA . PHE A 1 150 ? 8.554 -4.697 46.907 1.00 28.64 142 PHE A CA 1
ATOM 1111 C C . PHE A 1 150 ? 7.380 -4.007 46.226 1.00 30.82 142 PHE A C 1
ATOM 1112 O O . PHE A 1 150 ? 7.559 -2.983 45.557 1.00 32.78 142 PHE A O 1
ATOM 1120 N N . GLY A 1 151 ? 6.194 -4.586 46.360 1.00 25.50 143 GLY A N 1
ATOM 1121 C CA . GLY A 1 151 ? 4.963 -3.894 46.045 1.00 25.73 143 GLY A CA 1
ATOM 1122 C C . GLY A 1 151 ? 4.296 -3.470 47.341 1.00 26.06 143 GLY A C 1
ATOM 1123 O O . GLY A 1 151 ? 4.507 -4.087 48.387 1.00 22.92 143 GLY A O 1
ATOM 1124 N N . VAL A 1 152 ? 3.484 -2.414 47.265 1.00 27.02 144 VAL A N 1
ATOM 1125 C CA . VAL A 1 152 ? 2.810 -1.842 48.430 1.00 24.34 144 VAL A CA 1
ATOM 1126 C C . VAL A 1 152 ? 1.311 -1.845 48.177 1.00 22.07 144 VAL A C 1
ATOM 1127 O O . VAL A 1 152 ? 0.852 -1.331 47.150 1.00 26.37 144 VAL A O 1
ATOM 1131 N N . LEU A 1 153 ? 0.551 -2.396 49.119 1.00 20.01 145 LEU A N 1
ATOM 1132 C CA . LEU A 1 153 ? -0.907 -2.373 49.056 1.00 23.98 145 LEU A CA 1
ATOM 1133 C C . LEU A 1 153 ? -1.467 -2.065 50.440 1.00 21.19 145 LEU A C 1
ATOM 1134 O O . LEU A 1 153 ? -0.783 -2.213 51.454 1.00 20.04 145 LEU A O 1
ATOM 1139 N N . ILE A 1 154 ? -2.725 -1.629 50.468 1.00 18.87 146 ILE A N 1
ATOM 1140 C CA . ILE A 1 154 ? -3.386 -1.193 51.692 1.00 18.48 146 ILE A CA 1
ATOM 1141 C C . ILE A 1 154 ? -4.672 -1.991 51.883 1.00 19.08 146 ILE A C 1
ATOM 1142 O O . ILE A 1 154 ? -5.611 -1.887 51.081 1.00 20.45 146 ILE A O 1
ATOM 1147 N N . CYS A 1 155 ? -4.695 -2.791 52.950 1.00 19.00 147 CYS A N 1
ATOM 1148 C CA . CYS A 1 155 ? -5.860 -3.490 53.485 1.00 19.59 147 CYS A CA 1
ATOM 1149 C C . CYS A 1 155 ? -6.753 -4.128 52.425 1.00 17.15 147 CYS A C 1
ATOM 1150 O O . CYS A 1 155 ? -6.413 -5.180 51.880 1.00 21.80 147 CYS A O 1
ATOM 1153 N N . GLU A 1 156 ? -7.917 -3.523 52.163 1.00 20.05 148 GLU A N 1
ATOM 1154 C CA . GLU A 1 156 ? -8.870 -4.072 51.202 1.00 20.27 148 GLU A CA 1
ATOM 1155 C C . GLU A 1 156 ? -8.226 -4.388 49.851 1.00 22.10 148 GLU A C 1
ATOM 1156 O O . GLU A 1 156 ? -8.714 -5.265 49.121 1.00 19.21 148 GLU A O 1
ATOM 1162 N N . ASP A 1 157 ? -7.133 -3.695 49.500 1.00 19.78 149 ASP A N 1
ATOM 1163 C CA . ASP A 1 157 ? -6.453 -3.976 48.239 1.00 17.95 149 ASP A CA 1
ATOM 1164 C C . ASP A 1 157 ? -6.010 -5.438 48.148 1.00 24.98 149 ASP A C 1
ATOM 1165 O O . ASP A 1 157 ? -6.056 -6.031 47.066 1.00 21.51 149 ASP A O 1
ATOM 1170 N N . ILE A 1 158 ? -5.547 -6.038 49.256 1.00 23.68 150 ILE A N 1
ATOM 1171 C CA . ILE A 1 158 ? -5.008 -7.401 49.131 1.00 23.37 150 ILE A CA 1
ATOM 1172 C C . ILE A 1 158 ? -6.121 -8.424 48.907 1.00 29.92 150 ILE A C 1
ATOM 1173 O O . ILE A 1 158 ? -5.858 -9.529 48.416 1.00 24.80 150 ILE A O 1
ATOM 1178 N N . TRP A 1 159 ? -7.373 -8.059 49.191 1.00 30.13 151 TRP A N 1
ATOM 1179 C CA . TRP A 1 159 ? -8.520 -8.935 48.977 1.00 26.99 151 TRP A CA 1
ATOM 1180 C C . TRP A 1 159 ? -9.172 -8.714 47.620 1.00 25.40 151 TRP A C 1
ATOM 1181 O O . TRP A 1 159 ? -10.184 -9.353 47.328 1.00 29.53 151 TRP A O 1
ATOM 1192 N N . SER A 1 160 ? -8.628 -7.824 46.787 1.00 21.50 152 SER A N 1
ATOM 1193 C CA . SER A 1 160 ? -9.134 -7.606 45.435 1.00 30.14 152 SER A CA 1
ATOM 1194 C C . SER A 1 160 ? -8.183 -8.312 44.470 1.00 32.40 152 SER A C 1
ATOM 1195 O O . SER A 1 160 ? -7.070 -7.842 44.228 1.00 33.81 152 SER A O 1
ATOM 1198 N N . ILE A 1 161 ? -8.618 -9.457 43.935 1.00 35.49 153 ILE A N 1
ATOM 1199 C CA . ILE A 1 161 ? -7.738 -10.280 43.103 1.00 37.92 153 ILE A CA 1
ATOM 1200 C C . ILE A 1 161 ? -7.168 -9.471 41.937 1.00 35.39 153 ILE A C 1
ATOM 1201 O O . ILE A 1 161 ? -5.970 -9.551 41.634 1.00 35.54 153 ILE A O 1
ATOM 1206 N N . ASN A 1 162 ? -8.010 -8.660 41.282 1.00 32.06 154 ASN A N 1
ATOM 1207 C CA . ASN A 1 162 ? -7.555 -7.869 40.140 1.00 45.67 154 ASN A CA 1
ATOM 1208 C C . ASN A 1 162 ? -6.428 -6.929 40.537 1.00 47.04 154 ASN A C 1
ATOM 1209 O O . ASN A 1 162 ? -5.440 -6.789 39.806 1.00 53.19 154 ASN A O 1
ATOM 1214 N N . THR A 1 163 ? -6.572 -6.258 41.684 1.00 35.61 155 THR A N 1
ATOM 1215 C CA . THR A 1 163 ? -5.517 -5.367 42.146 1.00 30.46 155 THR A CA 1
ATOM 1216 C C . THR A 1 163 ? -4.224 -6.131 42.395 1.00 29.47 155 THR A C 1
ATOM 1217 O O . THR A 1 163 ? -3.141 -5.641 42.057 1.00 26.11 155 THR A O 1
ATOM 1221 N N . VAL A 1 164 ? -4.312 -7.322 43.007 1.00 29.95 156 VAL A N 1
ATOM 1222 C CA . VAL A 1 164 ? -3.097 -8.067 43.349 1.00 31.27 156 VAL A CA 1
ATOM 1223 C C . VAL A 1 164 ? -2.473 -8.679 42.100 1.00 34.46 156 VAL A C 1
ATOM 1224 O O . VAL A 1 164 ? -1.240 -8.723 41.962 1.00 37.43 156 VAL A O 1
ATOM 1228 N N . LYS A 1 165 ? -3.310 -9.167 41.180 1.00 29.42 157 LYS A N 1
ATOM 1229 C CA . LYS A 1 165 ? -2.809 -9.724 39.924 1.00 38.55 157 LYS A CA 1
ATOM 1230 C C . LYS A 1 165 ? -2.007 -8.691 39.138 1.00 43.40 157 LYS A C 1
ATOM 1231 O O . LYS A 1 165 ? -1.031 -9.044 38.465 1.00 45.59 157 LYS A O 1
ATOM 1233 N N . GLN A 1 166 ? -2.403 -7.417 39.214 1.00 41.14 158 GLN A N 1
ATOM 1234 C CA . GLN A 1 166 ? -1.616 -6.347 38.605 1.00 41.26 158 GLN A CA 1
ATOM 1235 C C . GLN A 1 166 ? -0.196 -6.305 39.166 1.00 38.59 158 GLN A C 1
ATOM 1236 O O . GLN A 1 166 ? 0.772 -6.115 38.418 1.00 36.02 158 GLN A O 1
ATOM 1242 N N . LEU A 1 167 ? -0.053 -6.446 40.485 1.00 37.47 159 LEU A N 1
ATOM 1243 C CA . LEU A 1 167 ? 1.275 -6.474 41.092 1.00 38.93 159 LEU A CA 1
ATOM 1244 C C . LEU A 1 167 ? 2.040 -7.717 40.676 1.00 39.17 159 LEU A C 1
ATOM 1245 O O . LEU A 1 167 ? 3.266 -7.673 40.517 1.00 41.06 159 LEU A O 1
ATOM 1250 N N . SER A 1 168 ? 1.338 -8.843 40.528 1.00 36.36 160 SER A N 1
ATOM 1251 C CA . SER A 1 168 ? 1.991 -10.046 40.030 1.00 42.36 160 SER A CA 1
ATOM 1252 C C . SER A 1 168 ? 2.551 -9.818 38.631 1.00 41.71 160 SER A C 1
ATOM 1253 O O . SER A 1 168 ? 3.644 -10.298 38.306 1.00 50.89 160 SER A O 1
ATOM 1256 N N . GLN A 1 169 ? 1.823 -9.072 37.793 1.00 32.64 161 GLN A N 1
ATOM 1257 C CA . GLN A 1 169 ? 2.285 -8.811 36.433 1.00 40.09 161 GLN A CA 1
ATOM 1258 C C . GLN A 1 169 ? 3.537 -7.944 36.399 1.00 42.46 161 GLN A C 1
ATOM 1259 O O . GLN A 1 169 ? 4.274 -7.983 35.409 1.00 47.82 161 GLN A O 1
ATOM 1265 N N . LEU A 1 170 ? 3.813 -7.198 37.466 1.00 43.15 162 LEU A N 1
ATOM 1266 C CA . LEU A 1 170 ? 5.022 -6.395 37.588 1.00 38.97 162 LEU A CA 1
ATOM 1267 C C . LEU A 1 170 ? 6.189 -7.164 38.209 1.00 41.68 162 LEU A C 1
ATOM 1268 O O . LEU A 1 170 ? 7.250 -6.576 38.442 1.00 43.18 162 LEU A O 1
ATOM 1273 N N . ASN A 1 171 ? 6.022 -8.466 38.449 1.00 43.51 163 ASN A N 1
ATOM 1274 C CA . ASN A 1 171 ? 7.082 -9.342 38.972 1.00 50.48 163 ASN A CA 1
ATOM 1275 C C . ASN A 1 171 ? 7.573 -8.888 40.345 1.00 48.98 163 ASN A C 1
ATOM 1276 O O . ASN A 1 171 ? 8.770 -8.897 40.640 1.00 57.26 163 ASN A O 1
ATOM 1281 N N . VAL A 1 172 ? 6.633 -8.503 41.198 1.00 38.80 164 VAL A N 1
ATOM 1282 C CA . VAL A 1 172 ? 6.963 -8.221 42.584 1.00 38.70 164 VAL A CA 1
ATOM 1283 C C . VAL A 1 172 ? 7.469 -9.496 43.260 1.00 37.64 164 VAL A C 1
ATOM 1284 O O . VAL A 1 172 ? 7.029 -10.611 42.944 1.00 31.80 164 VAL A O 1
ATOM 1288 N N . ASP A 1 173 ? 8.425 -9.334 44.179 1.00 31.82 165 ASP A N 1
ATOM 1289 C CA . ASP A 1 173 ? 8.875 -10.438 45.023 1.00 32.14 165 ASP A CA 1
ATOM 1290 C C . ASP A 1 173 ? 8.084 -10.518 46.327 1.00 26.01 165 ASP A C 1
ATOM 1291 O O . ASP A 1 173 ? 7.671 -11.609 46.747 1.00 24.77 165 ASP A O 1
ATOM 1296 N N . THR A 1 174 ? 7.900 -9.382 46.997 1.00 23.76 166 THR A N 1
ATOM 1297 C CA . THR A 1 174 ? 7.170 -9.334 48.257 1.00 22.56 166 THR A CA 1
ATOM 1298 C C . THR A 1 174 ? 6.159 -8.204 48.179 1.00 30.36 166 THR A C 1
ATOM 1299 O O . THR A 1 174 ? 6.507 -7.087 47.780 1.00 21.80 166 THR A O 1
ATOM 1303 N N . VAL A 1 175 ? 4.917 -8.482 48.572 1.00 22.22 167 VAL A N 1
ATOM 1304 C CA . VAL A 1 175 ? 3.900 -7.450 48.689 1.00 21.14 167 VAL A CA 1
ATOM 1305 C C . VAL A 1 175 ? 3.832 -7.028 50.152 1.00 23.90 167 VAL A C 1
ATOM 1306 O O . VAL A 1 175 ? 3.593 -7.859 51.037 1.00 21.76 167 VAL A O 1
ATOM 1310 N N . LEU A 1 176 ? 4.047 -5.739 50.407 1.00 19.39 168 LEU A N 1
ATOM 1311 C CA . LEU A 1 176 ? 3.866 -5.166 51.734 1.00 18.12 168 LEU A CA 1
ATOM 1312 C C . LEU A 1 176 ? 2.442 -4.637 51.835 1.00 24.96 168 LEU A C 1
ATOM 1313 O O . LEU A 1 176 ? 2.028 -3.828 50.996 1.00 24.03 168 LEU A O 1
ATOM 1318 N N . VAL A 1 177 ? 1.698 -5.093 52.846 1.00 20.65 169 VAL A N 1
ATOM 1319 C CA . VAL A 1 177 ? 0.295 -4.720 53.049 1.00 16.84 169 VAL A CA 1
ATOM 1320 C C . VAL A 1 177 ? 0.152 -4.043 54.410 1.00 23.22 169 VAL A C 1
ATOM 1321 O O . VAL A 1 177 ? 0.467 -4.639 55.449 1.00 22.49 169 VAL A O 1
ATOM 1325 N N . LEU A 1 178 ? -0.326 -2.805 54.400 1.00 18.69 170 LEU A N 1
ATOM 1326 C CA . LEU A 1 178 ? -0.689 -2.087 55.613 1.00 18.10 170 LEU A CA 1
ATOM 1327 C C . LEU A 1 178 ? -2.182 -2.304 55.862 1.00 14.35 170 LEU A C 1
ATOM 1328 O O . LEU A 1 178 ? -2.982 -2.199 54.926 1.00 20.43 170 LEU A O 1
ATOM 1333 N N . ASN A 1 179 ? -2.564 -2.615 57.111 1.00 19.75 171 ASN A N 1
ATOM 1334 C CA . ASN A 1 179 ? -3.960 -2.970 57.403 1.00 13.37 171 ASN A CA 1
ATOM 1335 C C . ASN A 1 179 ? -4.451 -2.334 58.697 1.00 17.50 171 ASN A C 1
ATOM 1336 O O . ASN A 1 179 ? -3.710 -2.229 59.679 1.00 17.57 171 ASN A O 1
ATOM 1341 N N . SER A 1 180 ? -5.709 -1.908 58.675 1.00 13.67 172 SER A N 1
ATOM 1342 C CA . SER A 1 180 ? -6.515 -1.672 59.868 1.00 12.57 172 SER A CA 1
ATOM 1343 C C . SER A 1 180 ? -7.701 -2.610 59.772 1.00 15.31 172 SER A C 1
ATOM 1344 O O . SER A 1 180 ? -8.826 -2.181 59.490 1.00 19.35 172 SER A O 1
ATOM 1347 N N . SER A 1 181 ? -7.429 -3.896 59.960 1.00 15.71 173 SER A N 1
ATOM 1348 C CA . SER A 1 181 ? -8.410 -4.938 59.734 1.00 15.41 173 SER A CA 1
ATOM 1349 C C . SER A 1 181 ? -9.058 -5.267 61.069 1.00 13.75 173 SER A C 1
ATOM 1350 O O . SER A 1 181 ? -8.369 -5.750 61.980 1.00 13.46 173 SER A O 1
ATOM 1353 N N . PRO A 1 182 ? -10.335 -4.969 61.254 1.00 17.85 174 PRO A N 1
ATOM 1354 C CA . PRO A 1 182 ? -10.962 -5.201 62.555 1.00 16.79 174 PRO A CA 1
ATOM 1355 C C . PRO A 1 182 ? -11.151 -6.684 62.832 1.00 19.26 174 PRO A C 1
ATOM 1356 O O . PRO A 1 182 ? -11.236 -7.506 61.922 1.00 19.15 174 PRO A O 1
ATOM 1360 N N . TYR A 1 183 ? -11.204 -7.018 64.116 1.00 18.58 175 TYR A N 1
ATOM 1361 C CA . TYR A 1 183 ? -11.371 -8.396 64.548 1.00 15.99 175 TYR A CA 1
ATOM 1362 C C . TYR A 1 183 ? -12.829 -8.862 64.458 1.00 18.56 175 TYR A C 1
ATOM 1363 O O . TYR A 1 183 ? -13.759 -8.098 64.722 1.00 23.88 175 TYR A O 1
ATOM 1372 N N . GLU A 1 184 ? -13.013 -10.129 64.074 1.00 18.02 176 GLU A N 1
ATOM 1373 C CA . GLU A 1 184 ? -14.238 -10.889 64.306 1.00 17.93 176 GLU A CA 1
ATOM 1374 C C . GLU A 1 184 ? -13.843 -12.352 64.457 1.00 20.66 176 GLU A C 1
ATOM 1375 O O . GLU A 1 184 ? -12.818 -12.789 63.922 1.00 18.21 176 GLU A O 1
ATOM 1381 N N . VAL A 1 185 ? -14.663 -13.108 65.193 1.00 14.68 177 VAL A N 1
ATOM 1382 C CA . VAL A 1 185 ? -14.268 -14.459 65.568 1.00 16.82 177 VAL A CA 1
ATOM 1383 C C . VAL A 1 185 ? -13.891 -15.266 64.318 1.00 17.12 177 VAL A C 1
ATOM 1384 O O . VAL A 1 185 ? -14.575 -15.218 63.288 1.00 20.89 177 VAL A O 1
ATOM 1388 N N . GLY A 1 186 ? -12.758 -15.963 64.393 1.00 21.03 178 GLY A N 1
ATOM 1389 C CA . GLY A 1 186 ? -12.279 -16.800 63.292 1.00 20.54 178 GLY A CA 1
ATOM 1390 C C . GLY A 1 186 ? -11.463 -16.071 62.237 1.00 20.84 178 GLY A C 1
ATOM 1391 O O . GLY A 1 186 ? -10.746 -16.721 61.465 1.00 26.70 178 GLY A O 1
ATOM 1392 N N . LYS A 1 187 ? -11.555 -14.743 62.176 1.00 19.36 179 LYS A N 1
ATOM 1393 C CA . LYS A 1 187 ? -10.851 -13.988 61.136 1.00 19.25 179 LYS A CA 1
ATOM 1394 C C . LYS A 1 187 ? -9.331 -14.057 61.253 1.00 16.34 179 LYS A C 1
ATOM 1395 O O . LYS A 1 187 ? -8.667 -14.174 60.202 1.00 23.81 179 LYS A O 1
ATOM 1401 N N . PRO A 1 188 ? -8.717 -13.979 62.441 1.00 21.34 180 PRO A N 1
ATOM 1402 C CA . PRO A 1 188 ? -7.244 -14.032 62.496 1.00 23.55 180 PRO A CA 1
ATOM 1403 C C . PRO A 1 188 ? -6.653 -15.225 61.765 1.00 31.51 180 PRO A C 1
ATOM 1404 O O . PRO A 1 188 ? -5.657 -15.071 61.053 1.00 23.91 180 PRO A O 1
ATOM 1408 N N . GLN A 1 189 ? -7.225 -16.416 61.933 1.00 31.27 181 GLN A N 1
ATOM 1409 C CA . GLN A 1 189 ? -6.689 -17.563 61.222 1.00 34.35 181 GLN A CA 1
ATOM 1410 C C . GLN A 1 189 ? -7.148 -17.597 59.771 1.00 29.61 181 GLN A C 1
ATOM 1411 O O . GLN A 1 189 ? -6.368 -17.966 58.886 1.00 25.43 181 GLN A O 1
ATOM 1417 N N . HIS A 1 190 ? -8.374 -17.163 59.502 1.00 25.18 182 HIS A N 1
ATOM 1418 C CA . HIS A 1 190 ? -8.866 -17.142 58.133 1.00 24.73 182 HIS A CA 1
ATOM 1419 C C . HIS A 1 190 ? -7.998 -16.262 57.229 1.00 25.99 182 HIS A C 1
ATOM 1420 O O . HIS A 1 190 ? -7.779 -16.599 56.063 1.00 27.87 182 HIS A O 1
ATOM 1427 N N . ARG A 1 191 ? -7.530 -15.113 57.736 1.00 16.41 183 ARG A N 1
ATOM 1428 C CA . ARG A 1 191 ? -6.632 -14.255 56.964 1.00 18.70 183 ARG A CA 1
ATOM 1429 C C . ARG A 1 191 ? -5.393 -15.015 56.512 1.00 27.22 183 ARG A C 1
ATOM 1430 O O . ARG A 1 191 ? -4.917 -14.837 55.382 1.00 19.25 183 ARG A O 1
ATOM 1438 N N . LYS A 1 192 ? -4.808 -15.798 57.420 1.00 26.70 184 LYS A N 1
ATOM 1439 C CA . LYS A 1 192 ? -3.603 -16.538 57.076 1.00 29.33 184 LYS A CA 1
ATOM 1440 C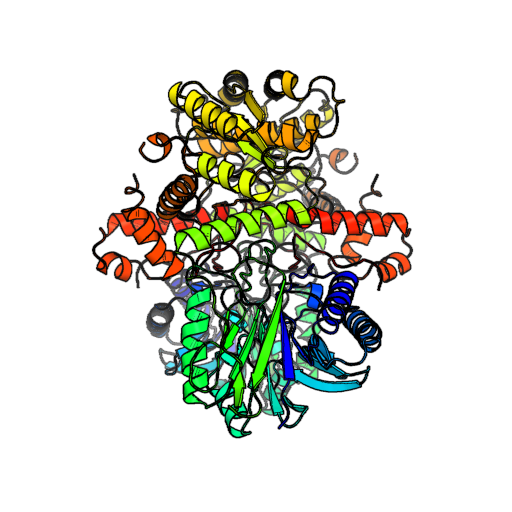 C . LYS A 1 192 ? -3.883 -17.582 56.008 1.00 26.62 184 LYS A C 1
ATOM 1441 O O . LYS A 1 192 ? -3.114 -17.710 55.051 1.00 26.54 184 LYS A O 1
ATOM 1447 N N . GLN A 1 193 ? -4.981 -18.325 56.134 1.00 30.16 185 GLN A N 1
ATOM 1448 C CA . GLN A 1 193 ? -5.250 -19.361 55.144 1.00 33.56 185 GLN A CA 1
ATOM 1449 C C . GLN A 1 193 ? -5.467 -18.754 53.769 1.00 33.03 185 GLN A C 1
ATOM 1450 O O . GLN A 1 193 ? -4.944 -19.256 52.770 1.00 33.80 185 GLN A O 1
ATOM 1452 N N . THR A 1 194 ? -6.234 -17.670 53.696 1.00 25.54 186 THR A N 1
ATOM 1453 C CA . THR A 1 194 ? -6.583 -17.113 52.393 1.00 29.88 186 THR A CA 1
ATOM 1454 C C . THR A 1 194 ? -5.375 -16.462 51.717 1.00 25.71 186 THR A C 1
ATOM 1455 O O . THR A 1 194 ? -5.125 -16.679 50.530 1.00 27.38 186 THR A O 1
ATOM 1459 N N . LEU A 1 195 ? -4.623 -15.650 52.454 1.00 21.40 187 LEU A N 1
ATOM 1460 C CA . LEU A 1 195 ? -3.487 -14.955 51.862 1.00 24.19 187 LEU A CA 1
ATOM 1461 C C . LEU A 1 195 ? -2.279 -15.859 51.637 1.00 25.81 187 LEU A C 1
ATOM 1462 O O . LEU A 1 195 ? -1.454 -15.562 50.760 1.00 25.29 187 LEU A O 1
ATOM 1467 N N . SER A 1 196 ? -2.147 -16.956 52.385 1.00 28.90 188 SER A N 1
ATOM 1468 C CA A SER A 1 196 ? -1.104 -17.921 52.053 0.56 31.85 188 SER A CA 1
ATOM 1469 C CA B SER A 1 196 ? -1.110 -17.932 52.058 0.44 31.71 188 SER A CA 1
ATOM 1470 C C . SER A 1 196 ? -1.395 -18.603 50.720 1.00 33.09 188 SER A C 1
ATOM 1471 O O . SER A 1 196 ? -0.477 -18.846 49.928 1.00 32.15 188 SER A O 1
ATOM 1476 N N . GLU A 1 197 ? -2.663 -18.917 50.453 1.00 31.46 189 GLU A N 1
ATOM 1477 C CA . GLU A 1 197 ? -3.004 -19.533 49.175 1.00 33.52 189 GLU A CA 1
ATOM 1478 C C . GLU A 1 197 ? -2.858 -18.532 48.035 1.00 30.75 189 GLU A C 1
ATOM 1479 O O . GLU A 1 197 ? -2.442 -18.893 46.929 1.00 36.49 189 GLU A O 1
ATOM 1485 N N . LEU A 1 198 ? -3.179 -17.264 48.290 1.00 25.42 190 LEU A N 1
ATOM 1486 C CA . LEU A 1 198 ? -2.949 -16.237 47.282 1.00 30.42 190 LEU A CA 1
ATOM 1487 C C . LEU A 1 198 ? -1.454 -16.072 47.011 1.00 29.73 190 LEU A C 1
ATOM 1488 O O . LEU A 1 198 ? -1.025 -15.965 45.852 1.00 26.88 190 LEU A O 1
ATOM 1493 N N . ALA A 1 199 ? -0.645 -16.065 48.074 1.00 26.40 191 ALA A N 1
ATOM 1494 C CA . ALA A 1 199 ? 0.800 -16.026 47.904 1.00 25.80 191 ALA A CA 1
ATOM 1495 C C . ALA A 1 199 ? 1.277 -17.176 47.027 1.00 28.35 191 ALA A C 1
ATOM 1496 O O . ALA A 1 199 ? 2.069 -16.968 46.099 1.00 33.01 191 ALA A O 1
ATOM 1498 N N . LYS A 1 200 ? 0.765 -18.392 47.274 1.00 30.34 192 LYS A N 1
ATOM 1499 C CA . LYS A 1 200 ? 1.165 -19.556 46.476 1.00 33.60 192 LYS A CA 1
ATOM 1500 C C . LYS A 1 200 ? 0.688 -19.434 45.033 1.00 33.44 192 LYS A C 1
ATOM 1501 O O . LYS A 1 200 ? 1.421 -19.781 44.093 1.00 34.52 192 LYS A O 1
ATOM 1507 N N . GLN A 1 201 ? -0.550 -18.969 44.843 1.00 35.16 193 GLN A N 1
ATOM 1508 C CA . GLN A 1 201 ? -1.109 -18.844 43.502 1.00 37.92 193 GLN A CA 1
ATOM 1509 C C . GLN A 1 201 ? -0.310 -17.861 42.657 1.00 42.32 193 GLN A C 1
ATOM 1510 O O . GLN A 1 201 ? -0.033 -18.124 41.479 1.00 44.58 193 GLN A O 1
ATOM 1516 N N . LEU A 1 202 ? 0.109 -16.741 43.253 1.00 35.95 194 LEU A N 1
ATOM 1517 C CA . LEU A 1 202 ? 0.737 -15.666 42.501 1.00 33.38 194 LEU A CA 1
ATOM 1518 C C . LEU A 1 202 ? 2.253 -15.649 42.623 1.00 38.47 194 LEU A C 1
ATOM 1519 O O . LEU A 1 202 ? 2.891 -14.741 42.082 1.00 39.82 194 LEU A O 1
ATOM 1524 N N . HIS A 1 203 ? 2.839 -16.630 43.307 1.00 35.55 195 HIS A N 1
ATOM 1525 C CA . HIS A 1 203 ? 4.287 -16.757 43.427 1.00 37.67 195 HIS A CA 1
ATOM 1526 C C . HIS A 1 203 ? 4.914 -15.462 43.939 1.00 40.24 195 HIS A C 1
ATOM 1527 O O . HIS A 1 203 ? 5.846 -14.912 43.349 1.00 44.91 195 HIS A O 1
ATOM 1534 N N . LEU A 1 204 ? 4.376 -14.965 45.050 1.00 32.05 196 LEU A N 1
ATOM 1535 C CA . LEU A 1 204 ? 4.958 -13.814 45.716 1.00 34.77 196 LEU A CA 1
ATOM 1536 C C . LEU A 1 204 ? 4.777 -13.989 47.217 1.00 33.60 196 LEU A C 1
ATOM 1537 O O . LEU A 1 204 ? 3.902 -14.738 47.666 1.00 32.51 196 LEU A O 1
ATOM 1542 N N . ASN A 1 205 ? 5.666 -13.353 47.982 1.00 33.02 197 ASN A N 1
ATOM 1543 C CA . ASN A 1 205 ? 5.540 -13.290 49.434 1.00 28.71 197 ASN A CA 1
ATOM 1544 C C . ASN A 1 205 ? 4.602 -12.155 49.823 1.00 30.14 197 ASN A C 1
ATOM 1545 O O . ASN A 1 205 ? 4.463 -11.170 49.090 1.00 24.10 197 ASN A O 1
ATOM 1550 N N . ILE A 1 206 ? 3.962 -12.292 50.989 1.00 20.74 198 ILE A N 1
ATOM 1551 C CA . ILE A 1 206 ? 3.051 -11.264 51.508 1.00 21.57 198 ILE A CA 1
ATOM 1552 C C . ILE A 1 206 ? 3.449 -10.928 52.944 1.00 22.65 198 ILE A C 1
ATOM 1553 O O . ILE A 1 206 ? 3.510 -11.817 53.807 1.00 23.21 198 ILE A O 1
ATOM 1558 N N . VAL A 1 207 ? 3.760 -9.664 53.185 1.00 24.72 199 VAL A N 1
ATOM 1559 C CA . VAL A 1 207 ? 4.031 -9.144 54.521 1.00 20.94 199 VAL A CA 1
ATOM 1560 C C . VAL A 1 207 ? 2.769 -8.415 54.952 1.00 23.32 199 VAL A C 1
ATOM 1561 O O . VAL A 1 207 ? 2.428 -7.367 54.388 1.00 22.30 199 VAL A O 1
ATOM 1565 N N . TYR A 1 208 ? 2.058 -8.978 55.931 1.00 18.02 200 TYR A N 1
ATOM 1566 C CA . TYR A 1 208 ? 0.739 -8.500 56.344 1.00 19.53 200 TYR A CA 1
ATOM 1567 C C . TYR A 1 208 ? 0.856 -7.888 57.741 1.00 23.86 200 TYR A C 1
ATOM 1568 O O . TYR A 1 208 ? 0.948 -8.620 58.733 1.00 19.54 200 TYR A O 1
ATOM 1577 N N . VAL A 1 209 ? 0.830 -6.557 57.828 1.00 19.67 201 VAL A N 1
ATOM 1578 C CA . VAL A 1 209 ? 0.934 -5.851 59.103 1.00 18.35 201 VAL A CA 1
ATOM 1579 C C . VAL A 1 209 ? -0.432 -5.273 59.446 1.00 25.59 201 VAL A C 1
ATOM 1580 O O . VAL A 1 209 ? -1.032 -4.556 58.630 1.00 21.37 201 VAL A O 1
ATOM 1584 N N . ASN A 1 210 ? -0.889 -5.537 60.675 1.00 19.40 202 ASN A N 1
ATOM 1585 C CA . ASN A 1 210 ? -2.211 -5.131 61.123 1.00 18.32 202 ASN A CA 1
ATOM 1586 C C . ASN A 1 210 ? -2.127 -4.351 62.427 1.00 21.83 202 ASN A C 1
ATOM 1587 O O . ASN A 1 210 ? -1.334 -4.671 63.323 1.00 19.49 202 ASN A O 1
ATOM 1592 N N . GLN A 1 211 ? -2.964 -3.321 62.503 1.00 19.58 203 GLN A N 1
ATOM 1593 C CA . GLN A 1 211 ? -3.189 -2.547 63.709 1.00 18.18 203 GLN A CA 1
ATOM 1594 C C . GLN A 1 211 ? -3.690 -3.449 64.841 1.00 23.01 203 GLN A C 1
ATOM 1595 O O . GLN A 1 211 ? -4.295 -4.501 64.606 1.00 17.85 203 GLN A O 1
ATOM 1601 N N . VAL A 1 212 ? -3.427 -3.049 66.087 1.00 21.83 204 VAL A N 1
ATOM 1602 C CA . VAL A 1 212 ? -3.922 -3.817 67.228 1.00 18.85 204 VAL A CA 1
ATOM 1603 C C . VAL A 1 212 ? -4.466 -2.870 68.300 1.00 20.28 204 VAL A C 1
ATOM 1604 O O . VAL A 1 212 ? -4.057 -1.709 68.398 1.00 18.35 204 VAL A O 1
ATOM 1608 N N . GLY A 1 213 ? -5.444 -3.355 69.063 1.00 17.29 205 GLY A N 1
ATOM 1609 C CA . GLY A 1 213 ? -5.999 -2.622 70.190 1.00 19.03 205 GLY A CA 1
ATOM 1610 C C . GLY A 1 213 ? -7.496 -2.392 70.086 1.00 19.11 205 GLY A C 1
ATOM 1611 O O . GLY A 1 213 ? -8.083 -2.518 69.008 1.00 18.03 205 GLY A O 1
ATOM 1612 N N . GLY A 1 214 ? -8.140 -2.088 71.211 1.00 24.99 206 GLY A N 1
ATOM 1613 C CA . GLY A 1 214 ? -9.543 -1.696 71.176 1.00 19.81 206 GLY A CA 1
ATOM 1614 C C . GLY A 1 214 ? -9.673 -0.218 70.837 1.00 19.73 206 GLY A C 1
ATOM 1615 O O . GLY A 1 214 ? -8.859 0.604 71.242 1.00 16.17 206 GLY A O 1
ATOM 1616 N N . GLN A 1 215 ? -10.716 0.116 70.084 1.00 25.07 207 GLN A N 1
ATOM 1617 C CA . GLN A 1 215 ? -10.990 1.516 69.763 1.00 24.79 207 GLN A CA 1
ATOM 1618 C C . GLN A 1 215 ? -12.495 1.670 69.646 1.00 24.49 207 GLN A C 1
ATOM 1619 O O . GLN A 1 215 ? -13.074 1.156 68.687 1.00 20.91 207 GLN A O 1
ATOM 1625 N N . ASP A 1 216 ? -13.125 2.330 70.630 1.00 20.60 208 ASP A N 1
ATOM 1626 C CA . ASP A 1 216 ? -14.573 2.595 70.618 1.00 22.25 208 ASP A CA 1
ATOM 1627 C C . ASP A 1 216 ? -15.325 1.272 70.503 1.00 18.44 208 ASP A C 1
ATOM 1628 O O . ASP A 1 216 ? -15.191 0.424 71.402 1.00 16.94 208 ASP A O 1
ATOM 1633 N N . ASP A 1 217 ? -16.123 1.055 69.453 1.00 14.67 209 ASP A N 1
ATOM 1634 C CA . ASP A 1 217 ? -16.918 -0.153 69.258 1.00 17.87 209 ASP A CA 1
ATOM 1635 C C . ASP A 1 217 ? -16.146 -1.280 68.562 1.00 24.80 209 ASP A C 1
ATOM 1636 O O . ASP A 1 217 ? -16.704 -2.363 68.361 1.00 19.45 209 ASP A O 1
ATOM 1641 N N . LEU A 1 218 ? -14.879 -1.069 68.207 1.00 23.69 210 LEU A N 1
ATOM 1642 C CA . LEU A 1 218 ? -14.152 -2.042 67.405 1.00 26.40 210 LEU A CA 1
ATOM 1643 C C . LEU A 1 218 ? -13.001 -2.649 68.192 1.00 19.83 210 LEU A C 1
ATOM 1644 O O . LEU A 1 218 ? -12.472 -2.052 69.134 1.00 17.47 210 LEU A O 1
ATOM 1649 N N . ILE A 1 219 ? -12.634 -3.858 67.793 1.00 16.56 211 ILE A N 1
ATOM 1650 C CA . ILE A 1 219 ? -11.419 -4.517 68.242 1.00 16.25 211 ILE A CA 1
ATOM 1651 C C . ILE A 1 219 ? -10.523 -4.724 67.022 1.00 17.94 211 ILE A C 1
ATOM 1652 O O . ILE A 1 219 ? -10.996 -5.177 65.974 1.00 17.18 211 ILE A O 1
ATOM 1657 N N . PHE A 1 220 ? -9.235 -4.435 67.172 1.00 14.79 212 PHE A N 1
ATOM 1658 C CA . PHE A 1 220 ? -8.219 -4.765 66.172 1.00 19.95 212 PHE A CA 1
ATOM 1659 C C . PHE A 1 220 ? -7.274 -5.784 66.792 1.00 15.37 212 PHE A C 1
ATOM 1660 O O . PHE A 1 220 ? -6.655 -5.516 67.828 1.00 16.31 212 PHE A O 1
ATOM 1668 N N . ASP A 1 221 ? -7.203 -6.963 66.189 1.00 18.47 213 ASP A N 1
ATOM 1669 C CA . ASP A 1 221 ? -6.526 -8.093 66.805 1.00 18.59 213 ASP A CA 1
ATOM 1670 C C . ASP A 1 221 ? -5.038 -8.142 66.480 1.00 16.95 213 ASP A C 1
ATOM 1671 O O . ASP A 1 221 ? -4.300 -8.891 67.136 1.00 16.81 213 ASP A O 1
ATOM 1676 N N . GLY A 1 222 ? -4.566 -7.369 65.503 1.00 18.69 214 GLY A N 1
ATOM 1677 C CA . GLY A 1 222 ? -3.181 -7.559 65.098 1.00 19.45 214 GLY A CA 1
ATOM 1678 C C . GLY A 1 222 ? -3.025 -8.846 64.300 1.00 19.54 214 GLY A C 1
ATOM 1679 O O . GLY A 1 222 ? -3.508 -8.919 63.166 1.00 19.56 214 GLY A O 1
ATOM 1680 N N . THR A 1 223 ? -2.395 -9.872 64.883 1.00 17.29 215 THR A N 1
ATOM 1681 C CA . THR A 1 223 ? -2.170 -11.167 64.216 1.00 18.94 215 THR A CA 1
ATOM 1682 C C . THR A 1 223 ? -1.487 -10.972 62.858 1.00 17.92 215 THR A C 1
ATOM 1683 O O . THR A 1 223 ? -1.867 -11.571 61.849 1.00 20.58 215 THR A O 1
ATOM 1687 N N . SER A 1 224 ? -0.491 -10.090 62.833 1.00 16.80 216 SER A N 1
ATOM 1688 C CA . SER A 1 224 ? 0.323 -9.857 61.650 1.00 21.29 216 SER A CA 1
ATOM 1689 C C . SER A 1 224 ? 1.071 -11.130 61.256 1.00 20.30 216 SER A C 1
ATOM 1690 O O . SER A 1 224 ? 1.351 -12.000 62.087 1.00 20.73 216 SER A O 1
ATOM 1693 N N . PHE A 1 225 ? 1.427 -11.233 59.976 1.00 17.69 217 PHE A N 1
ATOM 1694 C CA . PHE A 1 225 ? 2.147 -12.432 59.560 1.00 21.59 217 PHE A CA 1
ATOM 1695 C C . PHE A 1 225 ? 2.900 -12.200 58.253 1.00 20.32 217 PHE A C 1
ATOM 1696 O O . PHE A 1 225 ? 2.658 -11.238 57.521 1.00 20.23 217 PHE A O 1
ATOM 1704 N N . VAL A 1 226 ? 3.806 -13.128 57.961 1.00 19.83 218 VAL A N 1
ATOM 1705 C CA . VAL A 1 226 ? 4.525 -13.183 56.691 1.00 20.78 218 VAL A CA 1
ATOM 1706 C C . VAL A 1 226 ? 4.237 -14.530 56.042 1.00 24.85 218 VAL A C 1
ATOM 1707 O O . VAL A 1 226 ? 4.514 -15.584 56.632 1.00 25.05 218 VAL A O 1
ATOM 1711 N N . SER A 1 227 ? 3.690 -14.499 54.832 1.00 26.16 219 SER A N 1
ATOM 1712 C CA . SER A 1 227 ? 3.477 -15.704 54.044 1.00 27.17 219 SER A CA 1
ATOM 1713 C C . SER A 1 227 ? 4.491 -15.766 52.905 1.00 31.40 219 SER A C 1
ATOM 1714 O O . SER A 1 227 ? 4.671 -14.785 52.169 1.00 29.40 219 SER A O 1
ATOM 1717 N N . ASN A 1 228 ? 5.156 -16.919 52.770 1.00 30.28 220 ASN A N 1
ATOM 1718 C CA . ASN A 1 228 ? 6.115 -17.147 51.701 1.00 29.25 220 ASN A CA 1
ATOM 1719 C C . ASN A 1 228 ? 5.397 -17.485 50.399 1.00 31.83 220 ASN A C 1
ATOM 1720 O O . ASN A 1 228 ? 4.225 -17.878 50.387 1.00 31.19 220 ASN A O 1
ATOM 1725 N N . GLN A 1 229 ? 6.124 -17.317 49.288 1.00 30.80 221 GLN A N 1
ATOM 1726 C CA . GLN A 1 229 ? 5.596 -17.566 47.948 1.00 29.17 221 GLN A CA 1
ATOM 1727 C C . GLN A 1 229 ? 5.280 -19.034 47.686 1.00 34.11 221 GLN A C 1
ATOM 1728 O O . GLN A 1 229 ? 4.636 -19.341 46.679 1.00 35.94 221 GLN A O 1
ATOM 1734 N N . ASN A 1 230 ? 5.737 -19.948 48.533 1.00 33.63 222 ASN A N 1
ATOM 1735 C CA . ASN A 1 230 ? 5.341 -21.346 48.437 1.00 36.75 222 ASN A CA 1
ATOM 1736 C C . ASN A 1 230 ? 4.057 -21.633 49.213 1.00 39.84 222 ASN A C 1
ATOM 1737 O O . ASN A 1 230 ? 3.584 -22.774 49.214 1.00 42.41 222 ASN A O 1
ATOM 1742 N N . GLY A 1 231 ? 3.493 -20.635 49.885 1.00 35.56 223 GLY A N 1
ATOM 1743 C CA . GLY A 1 231 ? 2.276 -20.817 50.645 1.00 33.02 223 GLY A CA 1
ATOM 1744 C C . GLY A 1 231 ? 2.469 -21.130 52.112 1.00 37.04 223 GLY A C 1
ATOM 1745 O O . GLY A 1 231 ? 1.476 -21.273 52.833 1.00 37.89 223 GLY A O 1
ATOM 1746 N N . GLU A 1 232 ? 3.703 -21.215 52.589 1.00 37.92 224 GLU A N 1
ATOM 1747 C CA . GLU A 1 232 ? 3.956 -21.503 53.989 1.00 38.16 224 GLU A CA 1
ATOM 1748 C C . GLU A 1 232 ? 4.080 -20.206 54.784 1.00 38.38 224 GLU A C 1
ATOM 1749 O O . GLU A 1 232 ? 4.703 -19.235 54.333 1.00 34.60 224 GLU A O 1
ATOM 1755 N N . ILE A 1 233 ? 3.508 -20.195 55.981 1.00 35.35 225 ILE A N 1
ATOM 1756 C CA . ILE A 1 233 ? 3.614 -19.016 56.826 1.00 32.21 225 ILE A CA 1
ATOM 1757 C C . ILE A 1 233 ? 4.977 -19.023 57.498 1.00 35.21 225 ILE A C 1
ATOM 1758 O O . ILE A 1 233 ? 5.365 -20.005 58.139 1.00 41.25 225 ILE A O 1
ATOM 1763 N N . ALA A 1 234 ? 5.716 -17.927 57.335 1.00 35.09 226 ALA A N 1
ATOM 1764 C CA . ALA A 1 234 ? 7.055 -17.834 57.891 1.00 31.06 226 ALA A CA 1
ATOM 1765 C C . ALA A 1 234 ? 7.058 -17.242 59.291 1.00 28.64 226 ALA A C 1
ATOM 1766 O O . ALA A 1 234 ? 7.833 -17.672 60.146 1.00 27.13 226 ALA A O 1
ATOM 1768 N N . LEU A 1 235 ? 6.207 -16.251 59.529 1.00 23.19 227 LEU A N 1
ATOM 1769 C CA . LEU A 1 235 ? 6.163 -15.558 60.803 1.00 25.44 227 LEU A CA 1
ATOM 1770 C C . LEU A 1 235 ? 4.709 -15.318 61.168 1.00 24.89 227 LEU A C 1
ATOM 1771 O O . LEU A 1 235 ? 3.909 -14.914 60.318 1.00 26.08 227 LEU A O 1
ATOM 1776 N N . GLN A 1 236 ? 4.391 -15.525 62.445 1.00 24.94 228 GLN A N 1
ATOM 1777 C CA . GLN A 1 236 ? 3.035 -15.386 62.976 1.00 27.52 228 GLN A CA 1
ATOM 1778 C C . GLN A 1 236 ? 3.097 -14.622 64.286 1.00 26.26 228 GLN A C 1
ATOM 1779 O O . GLN A 1 236 ? 3.634 -15.138 65.271 1.00 29.47 228 GLN A O 1
ATOM 1785 N N . ALA A 1 237 ? 2.545 -13.402 64.297 1.00 22.17 229 ALA A N 1
ATOM 1786 C CA . ALA A 1 237 ? 2.415 -12.640 65.520 1.00 23.70 229 ALA A CA 1
ATOM 1787 C C . ALA A 1 237 ? 1.165 -13.092 66.265 1.00 22.33 229 ALA A C 1
ATOM 1788 O O . ALA A 1 237 ? 0.175 -13.475 65.637 1.00 21.10 229 ALA A O 1
ATOM 1790 N N . PRO A 1 238 ? 1.190 -13.066 67.597 1.00 25.03 230 PRO A N 1
ATOM 1791 C CA . PRO A 1 238 ? -0.015 -13.388 68.358 1.00 26.79 230 PRO A CA 1
ATOM 1792 C C . PRO A 1 238 ? -1.087 -12.336 68.169 1.00 23.43 230 PRO A C 1
ATOM 1793 O O . PRO A 1 238 ? -0.832 -11.199 67.766 1.00 18.98 230 PRO A O 1
ATOM 1797 N N . SER A 1 239 ? -2.306 -12.743 68.494 1.00 19.55 231 SER A N 1
ATOM 1798 C CA . SER A 1 239 ? -3.417 -11.809 68.563 1.00 25.83 231 SER A CA 1
ATOM 1799 C C . SER A 1 239 ? -3.309 -10.946 69.816 1.00 26.84 231 SER A C 1
ATOM 1800 O O . SER A 1 239 ? -2.822 -11.391 70.867 1.00 22.66 231 SER A O 1
ATOM 1803 N N . PHE A 1 240 ? -3.769 -9.696 69.683 1.00 23.09 232 PHE A N 1
ATOM 1804 C CA . PHE A 1 240 ? -4.028 -8.789 70.804 1.00 23.22 232 PHE A CA 1
ATOM 1805 C C . PHE A 1 240 ? -2.772 -8.332 71.527 1.00 24.30 232 PHE A C 1
ATOM 1806 O O . PHE A 1 240 ? -2.831 -8.004 72.716 1.00 23.05 232 PHE A O 1
ATOM 1814 N N . LYS A 1 241 ? -1.625 -8.338 70.857 1.00 22.20 233 LYS A N 1
ATOM 1815 C CA . LYS A 1 241 ? -0.377 -7.877 71.453 1.00 28.42 233 LYS A CA 1
ATOM 1816 C C . LYS A 1 241 ? 0.219 -6.781 70.589 1.00 21.35 233 LYS A C 1
ATOM 1817 O O . LYS A 1 241 ? 0.158 -6.845 69.356 1.00 17.31 233 LYS A O 1
ATOM 1823 N N . GLU A 1 242 ? 0.781 -5.775 71.249 1.00 24.32 234 GLU A N 1
ATOM 1824 C CA . GLU A 1 242 ? 1.492 -4.700 70.579 1.00 27.85 234 GLU A CA 1
ATOM 1825 C C . GLU A 1 242 ? 2.973 -5.028 70.666 1.00 29.82 234 GLU A C 1
ATOM 1826 O O . GLU A 1 242 ? 3.499 -5.209 71.768 1.00 19.98 234 GLU A O 1
ATOM 1832 N N . ASP A 1 243 ? 3.632 -5.139 69.514 1.00 25.59 235 ASP A N 1
ATOM 1833 C CA . ASP A 1 243 ? 5.034 -5.526 69.510 1.00 27.84 235 ASP A CA 1
ATOM 1834 C C . ASP A 1 243 ? 5.610 -5.322 68.116 1.00 25.52 235 ASP A C 1
ATOM 1835 O O . ASP A 1 243 ? 4.893 -5.033 67.156 1.00 21.74 235 ASP A O 1
ATOM 1840 N N . LEU A 1 244 ? 6.917 -5.524 68.024 1.00 24.00 236 LEU A N 1
ATOM 1841 C CA . LEU A 1 244 ? 7.676 -5.467 66.783 1.00 30.36 236 LEU A CA 1
ATOM 1842 C C . LEU A 1 244 ? 8.176 -6.874 66.481 1.00 24.79 236 LEU A C 1
ATOM 1843 O O . LEU A 1 244 ? 8.809 -7.494 67.335 1.00 27.05 236 LEU A O 1
ATOM 1848 N N . TYR A 1 245 ? 7.844 -7.392 65.298 1.00 24.74 237 TYR A N 1
ATOM 1849 C CA . TYR A 1 245 ? 8.232 -8.739 64.880 1.00 24.84 237 TYR A CA 1
ATOM 1850 C C . TYR A 1 245 ? 9.149 -8.645 63.667 1.00 32.75 237 TYR A C 1
ATOM 1851 O O . TYR A 1 245 ? 8.873 -7.879 62.738 1.00 39.35 237 TYR A O 1
ATOM 1860 N N . ILE A 1 246 ? 10.236 -9.417 63.675 1.00 29.03 238 ILE A N 1
ATOM 1861 C CA . ILE A 1 246 ? 11.261 -9.344 62.641 1.00 28.70 238 ILE A CA 1
ATOM 1862 C C . ILE A 1 246 ? 11.227 -10.612 61.797 1.00 32.76 238 ILE A C 1
ATOM 1863 O O . ILE A 1 246 ? 11.344 -11.720 62.332 1.00 31.71 238 ILE A O 1
ATOM 1868 N N . ALA A 1 247 ? 11.119 -10.448 60.478 1.00 31.35 239 ALA A N 1
ATOM 1869 C CA . ALA A 1 247 ? 11.248 -11.546 59.526 1.00 32.13 239 ALA A CA 1
ATOM 1870 C C . ALA A 1 247 ? 12.551 -11.394 58.742 1.00 33.31 239 ALA A C 1
ATOM 1871 O O . ALA A 1 247 ? 13.003 -10.274 58.481 1.00 35.87 239 ALA A O 1
ATOM 1873 N N . GLU A 1 248 ? 13.156 -12.531 58.373 1.00 30.74 240 GLU A N 1
ATOM 1874 C CA . GLU A 1 248 ? 14.472 -12.576 57.734 1.00 33.88 240 GLU A CA 1
ATOM 1875 C C . GLU A 1 248 ? 14.364 -13.272 56.385 1.00 37.00 240 GLU A C 1
ATOM 1876 O O . GLU A 1 248 ? 13.972 -14.442 56.314 1.00 39.54 240 GLU A O 1
ATOM 1882 N N . PHE A 1 249 ? 14.730 -12.567 55.322 1.00 32.96 241 PHE A N 1
ATOM 1883 C CA . PHE A 1 249 ? 14.682 -13.131 53.981 1.00 34.19 241 PHE A CA 1
ATOM 1884 C C . PHE A 1 249 ? 15.990 -13.848 53.675 1.00 37.60 241 PHE A C 1
ATOM 1885 O O . PHE A 1 249 ? 17.074 -13.284 53.855 1.00 39.24 241 PHE A O 1
ATOM 1893 N N . ASP A 1 250 ? 15.883 -15.083 53.197 1.00 37.31 242 ASP A N 1
ATOM 1894 C CA . ASP A 1 250 ? 17.044 -15.912 52.891 1.00 34.01 242 ASP A CA 1
ATOM 1895 C C . ASP A 1 250 ? 17.349 -15.768 51.404 1.00 45.93 242 ASP A C 1
ATOM 1896 O O . ASP A 1 250 ? 16.583 -16.244 50.554 1.00 40.28 242 ASP A O 1
ATOM 1901 N N . ARG A 1 251 ? 18.480 -15.120 51.103 1.00 44.72 243 ARG A N 1
ATOM 1902 C CA . ARG A 1 251 ? 18.903 -14.926 49.718 1.00 53.10 243 ARG A CA 1
ATOM 1903 C C . ARG A 1 251 ? 18.979 -16.248 48.954 1.00 52.73 243 ARG A C 1
ATOM 1904 O O . ARG A 1 251 ? 18.545 -16.325 47.799 1.00 59.75 243 ARG A O 1
ATOM 1906 N N . ASP A 1 252 ? 19.509 -17.303 49.582 1.00 48.09 244 ASP A N 1
ATOM 1907 C CA . ASP A 1 252 ? 19.727 -18.559 48.858 1.00 58.48 244 ASP A CA 1
ATOM 1908 C C . ASP A 1 252 ? 18.415 -19.251 48.502 1.00 59.34 244 ASP A C 1
ATOM 1909 O O . ASP A 1 252 ? 18.230 -19.708 47.363 1.00 50.18 244 ASP A O 1
ATOM 1914 N N . THR A 1 253 ? 17.505 -19.374 49.474 1.00 55.56 245 THR A N 1
ATOM 1915 C CA . THR A 1 253 ? 16.244 -20.064 49.249 1.00 49.35 245 THR A CA 1
ATOM 1916 C C . THR A 1 253 ? 15.174 -19.177 48.626 1.00 50.01 245 THR A C 1
ATOM 1917 O O . THR A 1 253 ? 14.161 -19.706 48.151 1.00 43.23 245 THR A O 1
ATOM 1921 N N . LYS A 1 254 ? 15.373 -17.855 48.607 1.00 51.38 246 LYS A N 1
ATOM 1922 C CA . LYS A 1 254 ? 14.367 -16.908 48.119 1.00 50.54 246 LYS A CA 1
ATOM 1923 C C . LYS A 1 254 ? 13.077 -16.977 48.942 1.00 43.56 246 LYS A C 1
ATOM 1924 O O . LYS A 1 254 ? 11.974 -16.779 48.423 1.00 42.02 246 LYS A O 1
ATOM 1926 N N . LEU A 1 255 ? 13.204 -17.255 50.236 1.00 40.88 247 LEU A N 1
ATOM 1927 C CA . LEU A 1 255 ? 12.064 -17.351 51.129 1.00 40.17 247 LEU A CA 1
ATOM 1928 C C . LEU A 1 255 ? 12.423 -16.684 52.448 1.00 37.94 247 LEU A C 1
ATOM 1929 O O . LEU A 1 255 ? 13.596 -16.493 52.771 1.00 39.31 247 LEU A O 1
ATOM 1934 N N . TYR A 1 256 ? 11.396 -16.325 53.210 1.00 32.49 248 TYR A N 1
ATOM 1935 C CA . TYR A 1 256 ? 11.625 -15.842 54.560 1.00 35.57 248 TYR A CA 1
ATOM 1936 C C . TYR A 1 256 ? 11.794 -17.042 55.476 1.00 33.96 248 TYR A C 1
ATOM 1937 O O . TYR A 1 256 ? 11.137 -18.071 55.295 1.00 36.51 248 TYR A O 1
ATOM 1946 N N . LYS A 1 257 ? 12.709 -16.922 56.435 1.00 32.39 249 LYS A N 1
ATOM 1947 C CA . LYS A 1 257 ? 12.967 -18.028 57.348 1.00 35.64 249 LYS A CA 1
ATOM 1948 C C . LYS A 1 257 ? 11.731 -18.306 58.188 1.00 33.91 249 LYS A C 1
ATOM 1949 O O . LYS A 1 257 ? 11.072 -17.383 58.675 1.00 31.28 249 LYS A O 1
ATOM 1955 N N . VAL A 1 258 ? 11.401 -19.588 58.335 1.00 32.91 250 VAL A N 1
ATOM 1956 C CA . VAL A 1 258 ? 10.211 -19.982 59.080 1.00 33.91 250 VAL A CA 1
ATOM 1957 C C . VAL A 1 258 ? 10.515 -19.900 60.573 1.00 35.28 250 VAL A C 1
ATOM 1958 O O . VAL A 1 258 ? 11.496 -20.474 61.053 1.00 36.60 250 VAL A O 1
ATOM 1962 N N . VAL A 1 259 ? 9.677 -19.178 61.314 1.00 37.03 251 VAL A N 1
ATOM 1963 C CA . VAL A 1 259 ? 9.871 -18.954 62.743 1.00 40.83 251 VAL A CA 1
ATOM 1964 C C . VAL A 1 259 ? 8.775 -19.675 63.513 1.00 41.32 251 VAL A C 1
ATOM 1965 O O . VAL A 1 259 ? 7.585 -19.454 63.261 1.00 31.93 251 VAL A O 1
ATOM 1969 N N . GLU A 1 260 ? 9.182 -20.506 64.474 1.00 41.73 252 GLU A N 1
ATOM 1970 C CA . GLU A 1 260 ? 8.240 -21.298 65.255 1.00 49.58 252 GLU A CA 1
ATOM 1971 C C . GLU A 1 260 ? 7.310 -20.405 66.071 1.00 48.20 252 GLU A C 1
ATOM 1972 O O . GLU A 1 260 ? 7.738 -19.416 66.672 1.00 44.34 252 GLU A O 1
ATOM 1978 N N . SER A 1 261 ? 6.021 -20.749 66.074 1.00 48.25 253 SER A N 1
ATOM 1979 C CA . SER A 1 261 ? 5.034 -20.037 66.869 1.00 45.39 253 SER A CA 1
ATOM 1980 C C . SER A 1 261 ? 4.167 -21.020 67.656 1.00 40.73 253 SER A C 1
ATOM 1981 O O . SER A 1 261 ? 4.069 -22.213 67.336 1.00 31.81 253 SER A O 1
ATOM 1984 N N . ALA A 1 262 ? 3.552 -20.496 68.712 1.00 35.72 254 ALA A N 1
ATOM 1985 C CA . ALA A 1 262 ? 2.631 -21.273 69.523 1.00 34.74 254 ALA A CA 1
ATOM 1986 C C . ALA A 1 262 ? 1.393 -21.647 68.708 1.00 37.62 254 ALA A C 1
ATOM 1987 O O . ALA A 1 262 ? 1.113 -21.040 67.668 1.00 40.02 254 ALA A O 1
ATOM 1989 N N . PRO A 1 263 ? 0.637 -22.655 69.154 1.00 37.82 255 PRO A N 1
ATOM 1990 C CA . PRO A 1 263 ? -0.605 -22.996 68.451 1.00 40.00 255 PRO A CA 1
ATOM 1991 C C . PRO A 1 263 ? -1.588 -21.838 68.478 1.00 35.43 255 PRO A C 1
ATOM 1992 O O . PRO A 1 263 ? -1.581 -21.006 69.387 1.00 33.52 255 PRO A O 1
ATOM 1996 N N . ALA A 1 264 ? -2.431 -21.789 67.452 1.00 39.06 256 ALA A N 1
ATOM 1997 C CA . ALA A 1 264 ? -3.473 -20.780 67.401 1.00 37.88 256 ALA A CA 1
ATOM 1998 C C . ALA A 1 264 ? -4.409 -20.949 68.588 1.00 35.10 256 ALA A C 1
ATOM 1999 O O . ALA A 1 264 ? -4.633 -22.059 69.082 1.00 40.99 256 ALA A O 1
ATOM 2001 N N . LEU A 1 265 ? -4.913 -19.826 69.075 1.00 37.67 257 LEU A N 1
ATOM 2002 C CA . LEU A 1 265 ? -5.888 -19.843 70.151 1.00 35.63 257 LEU A CA 1
ATOM 2003 C C . LEU A 1 265 ? -7.145 -20.602 69.742 1.00 31.64 257 LEU A C 1
ATOM 2004 O O . LEU A 1 265 ? -7.590 -20.529 68.595 1.00 28.41 257 LEU A O 1
ATOM 2009 N N . GLU A 1 266 ? -7.728 -21.315 70.699 1.00 30.89 258 GLU A N 1
ATOM 2010 C CA . GLU A 1 266 ? -9.074 -21.841 70.522 1.00 29.15 258 GLU A CA 1
ATOM 2011 C C . GLU A 1 266 ? -10.082 -20.703 70.385 1.00 24.62 258 GLU A C 1
ATOM 2012 O O . GLU A 1 266 ? -9.856 -19.577 70.840 1.00 25.86 258 GLU A O 1
ATOM 2018 N N . THR A 1 267 ? -11.217 -21.024 69.760 1.00 24.43 259 THR A N 1
ATOM 2019 C CA . THR A 1 267 ? -12.227 -20.021 69.428 1.00 31.61 259 THR A CA 1
ATOM 2020 C C . THR A 1 267 ? -12.578 -19.147 70.631 1.00 27.56 259 THR A C 1
ATOM 2021 O O . THR A 1 267 ? -12.556 -17.913 70.550 1.00 21.83 259 THR A O 1
ATOM 2025 N N . PHE A 1 268 ? -12.900 -19.769 71.759 1.00 23.97 260 PHE A N 1
ATOM 2026 C CA . PHE A 1 268 ? -13.395 -18.970 72.876 1.00 25.06 260 PHE A CA 1
ATOM 2027 C C . PHE A 1 268 ? -12.270 -18.261 73.613 1.00 22.66 260 PHE A C 1
ATOM 2028 O O . PHE A 1 268 ? -12.479 -17.153 74.112 1.00 20.64 260 PHE A O 1
ATOM 2036 N N . ALA A 1 269 ? -11.071 -18.856 73.645 1.00 22.47 261 ALA A N 1
ATOM 2037 C CA . ALA A 1 269 ? -9.894 -18.162 74.162 1.00 20.20 261 ALA A CA 1
ATOM 2038 C C . ALA A 1 269 ? -9.612 -16.872 73.392 1.00 25.06 261 ALA A C 1
ATOM 2039 O O . ALA A 1 269 ? -9.252 -15.847 73.986 1.00 24.02 261 ALA A O 1
ATOM 2041 N N . GLU A 1 270 ? -9.759 -16.909 72.069 1.00 25.82 262 GLU A N 1
ATOM 2042 C CA . GLU A 1 270 ? -9.531 -15.729 71.238 1.00 20.50 262 GLU A CA 1
ATOM 2043 C C . GLU A 1 270 ? -10.555 -14.631 71.528 1.00 18.11 262 GLU A C 1
ATOM 2044 O O . GLU A 1 270 ? -10.191 -13.466 71.721 1.00 15.75 262 GLU A O 1
ATOM 2050 N N . ILE A 1 271 ? -11.848 -14.979 71.545 1.00 18.78 263 ILE A N 1
ATOM 2051 C CA . ILE A 1 271 ? -12.876 -13.999 71.909 1.00 23.88 263 ILE A CA 1
ATOM 2052 C C . ILE A 1 271 ? -12.583 -13.384 73.271 1.00 23.25 263 ILE A C 1
ATOM 2053 O O . ILE A 1 271 ? -12.604 -12.158 73.438 1.00 18.78 263 ILE A O 1
ATOM 2058 N N . TYR A 1 272 ? -12.326 -14.240 74.267 1.00 20.06 264 TYR A N 1
ATOM 2059 C CA . TYR A 1 272 ? -12.112 -13.767 75.627 1.00 17.84 264 TYR A CA 1
ATOM 2060 C C . TYR A 1 272 ? -10.982 -12.747 75.689 1.00 25.31 264 TYR A C 1
ATOM 2061 O O . TYR A 1 272 ? -11.133 -11.664 76.275 1.00 24.50 264 TYR A O 1
ATOM 2070 N N . GLN A 1 273 ? -9.834 -13.076 75.091 1.00 22.92 265 GLN A N 1
ATOM 2071 C CA . GLN A 1 273 ? -8.713 -12.142 75.093 1.00 18.11 265 GLN A CA 1
ATOM 2072 C C . GLN A 1 273 ? -9.046 -10.842 74.378 1.00 18.65 265 GLN A C 1
ATOM 2073 O O . GLN A 1 273 ? -8.557 -9.778 74.775 1.00 20.07 265 GLN A O 1
ATOM 2079 N N . GLY A 1 274 ? -9.853 -10.901 73.321 1.00 18.27 266 GLY A N 1
ATOM 2080 C CA . GLY A 1 274 ? -10.254 -9.669 72.650 1.00 22.14 266 GLY A CA 1
ATOM 2081 C C . GLY A 1 274 ? -11.085 -8.772 73.552 1.00 24.27 266 GLY A C 1
ATOM 2082 O O . GLY A 1 274 ? -10.907 -7.548 73.570 1.00 17.76 266 GLY A O 1
ATOM 2083 N N . LEU A 1 275 ? -12.007 -9.374 74.309 1.00 20.63 267 LEU A N 1
ATOM 2084 C CA . LEU A 1 275 ? -12.865 -8.604 75.205 1.00 25.03 267 LEU A CA 1
ATOM 2085 C C . LEU A 1 275 ? -12.077 -8.001 76.368 1.00 23.94 267 LEU A C 1
ATOM 2086 O O . LEU A 1 275 ? -12.321 -6.855 76.757 1.00 24.23 267 LEU A O 1
ATOM 2091 N N . VAL A 1 276 ? -11.138 -8.757 76.938 1.00 15.80 268 VAL A N 1
ATOM 2092 C CA . VAL A 1 276 ? -10.255 -8.192 77.954 1.00 21.23 268 VAL A CA 1
ATOM 2093 C C . VAL A 1 276 ? -9.493 -6.989 77.391 1.00 25.57 268 VAL A C 1
ATOM 2094 O O . VAL A 1 276 ? -9.438 -5.918 78.011 1.00 24.35 268 VAL A O 1
ATOM 2098 N N . MET A 1 277 ? -8.887 -7.153 76.213 1.00 18.19 269 MET A N 1
ATOM 2099 C CA . MET A 1 277 ? -8.110 -6.066 75.619 1.00 18.05 269 MET A CA 1
ATOM 2100 C C . MET A 1 277 ? -8.979 -4.837 75.354 1.00 18.20 269 MET A C 1
ATOM 2101 O O . MET A 1 277 ? -8.587 -3.705 75.659 1.00 18.33 269 MET A O 1
ATOM 2106 N N . ALA A 1 278 ? -10.162 -5.040 74.769 1.00 17.37 270 ALA A N 1
ATOM 2107 C CA . ALA A 1 278 ? -11.011 -3.900 74.454 1.00 21.95 270 ALA A CA 1
ATOM 2108 C C . ALA A 1 278 ? -11.434 -3.179 75.726 1.00 23.17 270 ALA A C 1
ATOM 2109 O O . ALA A 1 278 ? -11.452 -1.942 75.770 1.00 17.51 270 ALA A O 1
ATOM 2111 N N . THR A 1 279 ? -11.756 -3.943 76.774 1.00 15.63 271 THR A N 1
ATOM 2112 C CA . THR A 1 279 ? -12.156 -3.344 78.046 1.00 17.08 271 THR A CA 1
ATOM 2113 C C . THR A 1 279 ? -11.016 -2.531 78.647 1.00 23.45 271 THR A C 1
ATOM 2114 O O . THR A 1 279 ? -11.207 -1.380 79.051 1.00 24.23 271 THR A O 1
ATOM 2118 N N . ARG A 1 280 ? -9.813 -3.115 78.699 1.00 19.32 272 ARG A N 1
ATOM 2119 C CA . ARG A 1 280 ? -8.633 -2.396 79.171 1.00 21.54 272 ARG A CA 1
ATOM 2120 C C . ARG A 1 280 ? -8.426 -1.099 78.383 1.00 22.02 272 ARG A C 1
ATOM 2121 O O . ARG A 1 280 ? -8.237 -0.025 78.962 1.00 19.24 272 ARG A O 1
ATOM 2129 N N . ASP A 1 281 ? -8.455 -1.187 77.052 1.00 25.31 273 ASP A N 1
ATOM 2130 C CA . ASP A 1 281 ? -8.162 -0.016 76.233 1.00 23.31 273 ASP A CA 1
ATOM 2131 C C . ASP A 1 281 ? -9.204 1.093 76.426 1.00 18.49 273 ASP A C 1
ATOM 2132 O O . ASP A 1 281 ? -8.842 2.270 76.531 1.00 17.64 273 ASP A O 1
ATOM 2137 N N . TYR A 1 282 ? -10.498 0.753 76.468 1.00 20.47 274 TYR A N 1
ATOM 2138 C CA . TYR A 1 282 ? -11.491 1.801 76.692 1.00 20.76 274 TYR A CA 1
ATOM 2139 C C . TYR A 1 282 ? -11.313 2.441 78.066 1.00 23.00 274 TYR A C 1
ATOM 2140 O O . TYR A 1 282 ? -11.381 3.668 78.206 1.00 20.85 274 TYR A O 1
ATOM 2149 N N . VAL A 1 283 ? -11.054 1.624 79.085 1.00 19.69 275 VAL A N 1
ATOM 2150 C CA . VAL A 1 283 ? -10.836 2.143 80.431 1.00 22.09 275 VAL A CA 1
ATOM 2151 C C . VAL A 1 283 ? -9.623 3.062 80.463 1.00 28.84 275 VAL A C 1
ATOM 2152 O O . VAL A 1 283 ? -9.705 4.205 80.929 1.00 31.38 275 VAL A O 1
ATOM 2156 N N . GLU A 1 284 ? -8.480 2.581 79.954 1.00 20.35 276 GLU A N 1
ATOM 2157 C CA . GLU A 1 284 ? -7.245 3.340 80.108 1.00 23.51 276 GLU A CA 1
ATOM 2158 C C . GLU A 1 284 ? -7.244 4.588 79.235 1.00 23.42 276 GLU A C 1
ATOM 2159 O O . GLU A 1 284 ? -6.812 5.657 79.680 1.00 25.18 276 GLU A O 1
ATOM 2165 N N . ARG A 1 285 ? -7.707 4.471 77.988 1.00 21.95 277 ARG A N 1
ATOM 2166 C CA . ARG A 1 285 ? -7.639 5.612 77.070 1.00 26.18 277 ARG A CA 1
ATOM 2167 C C . ARG A 1 285 ? -8.646 6.684 77.454 1.00 27.07 277 ARG A C 1
ATOM 2168 O O . ARG A 1 285 ? -8.453 7.861 77.141 1.00 23.16 277 ARG A O 1
ATOM 2176 N N . SER A 1 286 ? -9.736 6.304 78.116 1.00 29.30 278 SER A N 1
ATOM 2177 C CA . SER A 1 286 ? -10.634 7.319 78.647 1.00 21.31 278 SER A CA 1
ATOM 2178 C C . SER A 1 286 ? -10.156 7.850 79.987 1.00 24.06 278 SER A C 1
ATOM 2179 O O . SER A 1 286 ? -10.749 8.799 80.513 1.00 29.74 278 SER A O 1
ATOM 2182 N N . GLY A 1 287 ? -9.091 7.274 80.539 1.00 26.97 279 GLY A N 1
ATOM 2183 C CA . GLY A 1 287 ? -8.542 7.753 81.800 1.00 31.18 279 GLY A CA 1
ATOM 2184 C C . GLY A 1 287 ? -9.367 7.504 83.053 1.00 28.10 279 GLY A C 1
ATOM 2185 O O . GLY A 1 287 ? -9.301 8.306 83.980 1.00 28.18 279 GLY A O 1
ATOM 2186 N N . PHE A 1 288 ? -10.122 6.386 83.124 1.00 30.68 280 PHE A N 1
ATOM 2187 C CA . PHE A 1 288 ? -10.921 6.044 84.307 1.00 24.54 280 PHE A CA 1
ATOM 2188 C C . PHE A 1 288 ? -10.037 5.448 85.409 1.00 27.86 280 PHE A C 1
ATOM 2189 O O . PHE A 1 288 ? -9.145 4.648 85.123 1.00 31.55 280 PHE A O 1
ATOM 2197 N N . PRO A 1 289 ? -10.284 5.792 86.679 1.00 27.25 281 PRO A N 1
ATOM 2198 C CA . PRO A 1 289 ? -9.542 5.143 87.778 1.00 24.62 281 PRO A CA 1
ATOM 2199 C C . PRO A 1 289 ? -9.914 3.681 87.972 1.00 27.76 281 PRO A C 1
ATOM 2200 O O . PRO A 1 289 ? -9.120 2.912 88.532 1.00 28.13 281 PRO A O 1
ATOM 2204 N N . GLY A 1 290 ? -11.103 3.285 87.545 1.00 26.04 282 GLY A N 1
ATOM 2205 C CA . GLY A 1 290 ? -11.540 1.914 87.700 1.00 28.62 282 GLY A CA 1
ATOM 2206 C C . GLY A 1 290 ? -12.909 1.734 87.084 1.00 21.71 282 GLY A C 1
ATOM 2207 O O . GLY A 1 290 ? -13.398 2.598 86.351 1.00 23.37 282 GLY A O 1
ATOM 2208 N N . VAL A 1 291 ? -13.521 0.588 87.386 1.00 21.66 283 VAL A N 1
ATOM 2209 C CA . VAL A 1 291 ? -14.835 0.237 86.867 1.00 20.69 283 VAL A CA 1
ATOM 2210 C C . VAL A 1 291 ? -15.711 -0.265 88.013 1.00 28.52 283 VAL A C 1
ATOM 2211 O O . VAL A 1 291 ? -15.228 -0.743 89.041 1.00 21.80 283 VAL A O 1
ATOM 2215 N N . ILE A 1 292 ? -17.024 -0.167 87.813 1.00 24.97 284 ILE A N 1
ATOM 2216 C CA . ILE A 1 292 ? -17.994 -0.664 88.778 1.00 27.45 284 ILE A CA 1
ATOM 2217 C C . ILE A 1 292 ? -19.098 -1.378 88.011 1.00 25.40 284 ILE A C 1
ATOM 2218 O O . ILE A 1 292 ? -19.421 -1.016 86.878 1.00 21.08 284 ILE A O 1
ATOM 2223 N N . LEU A 1 293 ? -19.668 -2.418 88.621 1.00 20.69 285 LEU A N 1
ATOM 2224 C CA . LEU A 1 293 ? -20.771 -3.108 87.969 1.00 20.07 285 LEU A CA 1
ATOM 2225 C C . LEU A 1 293 ? -21.671 -3.761 89.003 1.00 21.87 285 LEU A C 1
ATOM 2226 O O . LEU A 1 293 ? -21.225 -4.151 90.084 1.00 25.93 285 LEU A O 1
ATOM 2231 N N . GLY A 1 294 ? -22.944 -3.901 88.637 1.00 24.95 286 GLY A N 1
ATOM 2232 C CA . GLY A 1 294 ? -23.876 -4.659 89.454 1.00 25.69 286 GLY A CA 1
ATOM 2233 C C . GLY A 1 294 ? -23.638 -6.148 89.267 1.00 24.25 286 GLY A C 1
ATOM 2234 O O . GLY A 1 294 ? -23.536 -6.639 88.136 1.00 21.46 286 GLY A O 1
ATOM 2235 N N . LEU A 1 295 ? -23.543 -6.870 90.382 1.00 22.31 287 LEU A N 1
ATOM 2236 C CA . LEU A 1 295 ? -23.388 -8.319 90.382 1.00 25.50 287 LEU A CA 1
ATOM 2237 C C . LEU A 1 295 ? -24.736 -8.923 90.749 1.00 30.77 287 LEU A C 1
ATOM 2238 O O . LEU A 1 295 ? -25.232 -8.700 91.855 1.00 29.99 287 LEU A O 1
ATOM 2243 N N . SER A 1 296 ? -25.330 -9.677 89.834 1.00 34.17 288 SER A N 1
ATOM 2244 C CA . SER A 1 296 ? -26.663 -10.222 90.065 1.00 38.44 288 SER A CA 1
ATOM 2245 C C . SER A 1 296 ? -26.636 -11.663 90.554 1.00 32.73 288 SER A C 1
ATOM 2246 O O . SER A 1 296 ? -27.693 -12.234 90.819 1.00 32.78 288 SER A O 1
ATOM 2249 N N . GLY A 1 297 ? -25.463 -12.284 90.645 1.00 34.63 289 GLY A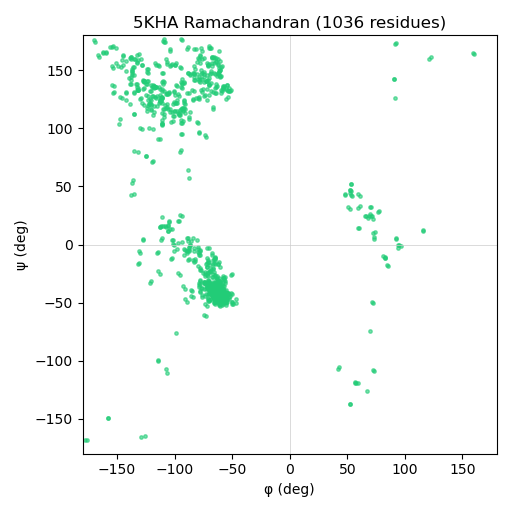 N 1
ATOM 2250 C CA . GLY A 1 297 ? -25.413 -13.721 90.821 1.00 35.18 289 GLY A CA 1
ATOM 2251 C C . GLY A 1 297 ? -25.582 -14.491 89.529 1.00 31.35 289 GLY A C 1
ATOM 2252 O O . GLY A 1 297 ? -25.404 -15.716 89.526 1.00 37.84 289 GLY A O 1
ATOM 2253 N N . GLY A 1 298 ? -25.961 -13.802 88.425 1.00 30.69 290 GLY A N 1
ATOM 2254 C CA . GLY A 1 298 ? -26.131 -14.431 87.133 1.00 29.18 290 GLY A CA 1
ATOM 2255 C C . GLY A 1 298 ? -24.850 -14.456 86.329 1.00 32.52 290 GLY A C 1
ATOM 2256 O O . GLY A 1 298 ? -23.850 -13.823 86.683 1.00 24.16 290 GLY A O 1
ATOM 2257 N N . ILE A 1 299 ? -24.895 -15.201 85.219 1.00 30.40 291 ILE A N 1
ATOM 2258 C CA . ILE A 1 299 ? -23.654 -15.506 84.523 1.00 30.45 291 ILE A CA 1
ATOM 2259 C C . ILE A 1 299 ? -23.121 -14.291 83.766 1.00 22.67 291 ILE A C 1
ATOM 2260 O O . ILE A 1 299 ? -21.902 -14.107 83.680 1.00 23.86 291 ILE A O 1
ATOM 2265 N N . ASP A 1 300 ? -24.002 -13.424 83.243 1.00 21.30 292 ASP A N 1
ATOM 2266 C CA . ASP A 1 300 ? -23.532 -12.262 82.487 1.00 21.66 292 ASP A CA 1
ATOM 2267 C C . ASP A 1 300 ? -22.651 -11.365 83.338 1.00 26.34 292 ASP A C 1
ATOM 2268 O O . ASP A 1 300 ? -21.558 -10.967 82.913 1.00 24.13 292 ASP A O 1
ATOM 2273 N N . SER A 1 301 ? -23.118 -11.017 84.548 1.00 25.50 293 SER A N 1
ATOM 2274 C CA . SER A 1 301 ? -22.324 -10.117 85.375 1.00 20.56 293 SER A CA 1
ATOM 2275 C C . SER A 1 301 ? -21.110 -10.835 85.944 1.00 21.14 293 SER A C 1
ATOM 2276 O O . SER A 1 301 ? -20.050 -10.217 86.104 1.00 24.04 293 SER A O 1
ATOM 2279 N N . ALA A 1 302 ? -21.231 -12.139 86.218 1.00 24.70 294 ALA A N 1
ATOM 2280 C CA . ALA A 1 302 ? -20.078 -12.901 86.686 1.00 22.57 294 ALA A CA 1
ATOM 2281 C C . ALA A 1 302 ? -18.974 -12.927 85.635 1.00 25.38 294 ALA A C 1
ATOM 2282 O O . ALA A 1 302 ? -17.788 -12.797 85.962 1.00 26.11 294 ALA A O 1
ATOM 2284 N N . LEU A 1 303 ? -19.343 -13.119 84.372 1.00 23.75 295 LEU A N 1
ATOM 2285 C CA . LEU A 1 303 ? -18.353 -13.092 83.303 1.00 28.24 295 LEU A CA 1
ATOM 2286 C C . LEU A 1 303 ? -17.758 -11.693 83.141 1.00 28.70 295 LEU A C 1
ATOM 2287 O O . LEU A 1 303 ? -16.533 -11.535 83.010 1.00 20.03 295 LEU A O 1
ATOM 2292 N N . THR A 1 304 ? -18.610 -10.665 83.151 1.00 21.29 296 THR A N 1
ATOM 2293 C CA . THR A 1 304 ? -18.108 -9.303 82.986 1.00 24.57 296 THR A CA 1
ATOM 2294 C C . THR A 1 304 ? -17.138 -8.948 84.105 1.00 27.03 296 THR A C 1
ATOM 2295 O O . THR A 1 304 ? -16.093 -8.326 83.857 1.00 23.32 296 THR A O 1
ATOM 2299 N N . LEU A 1 305 ? -17.432 -9.403 85.329 1.00 20.43 297 LEU A N 1
ATOM 2300 C CA . LEU A 1 305 ? -16.519 -9.188 86.447 1.00 22.31 297 LEU A CA 1
ATOM 2301 C C . LEU A 1 305 ? -15.150 -9.804 86.171 1.00 22.38 297 LEU A C 1
ATOM 2302 O O . LEU A 1 305 ? -14.117 -9.159 86.381 1.00 25.55 297 LEU A O 1
ATOM 2307 N N . ALA A 1 306 ? -15.119 -11.062 85.725 1.00 22.02 298 ALA A N 1
ATOM 2308 C CA . ALA A 1 306 ? -13.840 -11.699 85.404 1.00 25.94 298 ALA A CA 1
ATOM 2309 C C . ALA A 1 306 ? -13.092 -10.941 84.300 1.00 23.59 298 ALA A C 1
ATOM 2310 O O . ALA A 1 306 ? -11.872 -10.752 84.381 1.00 23.58 298 ALA A O 1
ATOM 2312 N N . ILE A 1 307 ? -13.801 -10.510 83.257 1.00 20.92 299 ILE A N 1
ATOM 2313 C CA . ILE A 1 307 ? -13.146 -9.771 82.180 1.00 19.55 299 ILE A CA 1
ATOM 2314 C C . ILE A 1 307 ? -12.569 -8.462 82.711 1.00 25.55 299 ILE A C 1
ATOM 2315 O O . ILE A 1 307 ? -11.430 -8.097 82.405 1.00 19.71 299 ILE A O 1
ATOM 2320 N N . ALA A 1 308 ? -13.336 -7.756 83.550 1.00 26.54 300 ALA A N 1
ATOM 2321 C CA . ALA A 1 308 ? -12.867 -6.501 84.131 1.00 23.18 300 ALA A CA 1
ATOM 2322 C C . ALA A 1 308 ? -11.610 -6.708 84.971 1.00 31.61 300 ALA A C 1
ATOM 2323 O O . ALA A 1 308 ? -10.654 -5.923 84.884 1.00 32.42 300 ALA A O 1
ATOM 2325 N N . VAL A 1 309 ? -11.596 -7.760 85.789 1.00 21.49 301 VAL A N 1
ATOM 2326 C CA . VAL A 1 309 ? -10.446 -8.049 86.641 1.00 22.46 301 VAL A CA 1
ATOM 2327 C C . VAL A 1 309 ? -9.224 -8.387 85.796 1.00 22.41 301 VAL A C 1
ATOM 2328 O O . VAL A 1 309 ? -8.127 -7.865 86.028 1.00 24.74 301 VAL A O 1
ATOM 2332 N N . ASP A 1 310 ? -9.399 -9.270 84.800 1.00 23.99 302 ASP A N 1
ATOM 2333 C CA . ASP A 1 310 ? -8.296 -9.604 83.904 1.00 25.27 302 ASP A CA 1
ATOM 2334 C C . ASP A 1 310 ? -7.811 -8.365 83.172 1.00 27.03 302 ASP A C 1
ATOM 2335 O O . ASP A 1 310 ? -6.616 -8.232 82.900 1.00 23.88 302 ASP A O 1
ATOM 2340 N N . ALA A 1 311 ? -8.719 -7.425 82.895 1.00 25.28 303 ALA A N 1
ATOM 2341 C CA . ALA A 1 311 ? -8.355 -6.255 82.111 1.00 24.15 303 ALA A CA 1
ATOM 2342 C C . ALA A 1 311 ? -7.467 -5.296 82.902 1.00 29.58 303 ALA A C 1
ATOM 2343 O O . ALA A 1 311 ? -6.392 -4.910 82.426 1.00 21.38 303 ALA A O 1
ATOM 2345 N N . ILE A 1 312 ? -7.894 -4.891 84.106 1.00 22.61 304 ILE A N 1
ATOM 2346 C CA . ILE A 1 312 ? -7.230 -3.810 84.828 1.00 22.34 304 ILE A CA 1
ATOM 2347 C C . ILE A 1 312 ? -6.845 -4.174 86.254 1.00 28.65 304 ILE A C 1
ATOM 2348 O O . ILE A 1 312 ? -6.340 -3.315 86.976 1.00 29.23 304 ILE A O 1
ATOM 2353 N N . GLY A 1 313 ? -7.051 -5.416 86.688 1.00 25.64 305 GLY A N 1
ATOM 2354 C CA . GLY A 1 313 ? -6.660 -5.798 88.033 1.00 26.13 305 GLY A CA 1
ATOM 2355 C C . GLY A 1 313 ? -7.760 -5.603 89.063 1.00 26.03 305 GLY A C 1
ATOM 2356 O O . GLY A 1 313 ? -8.490 -4.610 89.025 1.00 24.51 305 GLY A O 1
ATOM 2357 N N . ALA A 1 314 ? -7.862 -6.530 90.018 1.00 28.10 306 ALA A N 1
ATOM 2358 C CA . ALA A 1 314 ? -8.971 -6.501 90.970 1.00 29.17 306 ALA A CA 1
ATOM 2359 C C . ALA A 1 314 ? -9.007 -5.217 91.797 1.00 33.25 306 ALA A C 1
ATOM 2360 O O . ALA A 1 314 ? -10.093 -4.768 92.190 1.00 34.03 306 ALA A O 1
ATOM 2362 N N . GLU A 1 315 ? -7.848 -4.613 92.082 1.00 32.41 307 GLU A N 1
ATOM 2363 C CA . GLU A 1 315 ? -7.822 -3.392 92.891 1.00 30.05 307 GLU A CA 1
ATOM 2364 C C . GLU A 1 315 ? -8.560 -2.227 92.235 1.00 31.08 307 GLU A C 1
ATOM 2365 O O . GLU A 1 315 ? -8.850 -1.241 92.916 1.00 32.24 307 GLU A O 1
ATOM 2367 N N . ARG A 1 316 ? -8.836 -2.286 90.930 1.00 30.76 308 ARG A N 1
ATOM 2368 C CA . ARG A 1 316 ? -9.541 -1.204 90.252 1.00 30.17 308 ARG A CA 1
ATOM 2369 C C . ARG A 1 316 ? -10.969 -1.590 89.869 1.00 29.30 308 ARG A C 1
ATOM 2370 O O . ARG A 1 316 ? -11.594 -0.917 89.044 1.00 28.13 308 ARG A O 1
ATOM 2378 N N . VAL A 1 317 ? -11.501 -2.660 90.449 1.00 28.30 309 VAL A N 1
ATOM 2379 C CA . VAL A 1 317 ? -12.826 -3.160 90.111 1.00 24.50 309 VAL A CA 1
ATOM 2380 C C . VAL A 1 317 ? -13.694 -3.143 91.355 1.00 29.04 309 VAL A C 1
ATOM 2381 O O . VAL A 1 317 ? -13.251 -3.541 92.438 1.00 29.02 309 VAL A O 1
ATOM 2385 N N . GLN A 1 318 ? -14.934 -2.701 91.193 1.00 28.70 310 GLN A N 1
ATOM 2386 C CA . GLN A 1 318 ? -15.892 -2.665 92.285 1.00 29.15 310 GLN A CA 1
ATOM 2387 C C . GLN A 1 318 ? -17.156 -3.400 91.863 1.00 24.64 310 GLN A C 1
ATOM 2388 O O . GLN A 1 318 ? -17.594 -3.287 90.719 1.00 22.41 310 GLN A O 1
ATOM 2394 N N . ALA A 1 319 ? -17.743 -4.152 92.789 1.00 27.53 311 ALA A N 1
ATOM 2395 C CA . ALA A 1 319 ? -18.961 -4.892 92.506 1.00 26.92 311 ALA A CA 1
ATOM 2396 C C . ALA A 1 319 ? -20.010 -4.548 93.557 1.00 24.29 311 ALA A C 1
ATOM 2397 O O . ALA A 1 319 ? -19.689 -4.386 94.740 1.00 25.28 311 ALA A O 1
ATOM 2399 N N . VAL A 1 320 ? -21.258 -4.397 93.122 1.00 25.93 312 VAL A N 1
ATOM 2400 C CA . VAL A 1 320 ? -22.361 -4.119 94.038 1.00 24.22 312 VAL A CA 1
ATOM 2401 C C . VAL A 1 320 ? -23.494 -5.095 93.748 1.00 26.98 312 VAL A C 1
ATOM 2402 O O . VAL A 1 320 ? -23.963 -5.201 92.608 1.00 26.28 312 VAL A O 1
ATOM 2406 N N . MET A 1 321 ? -23.921 -5.806 94.779 1.00 25.21 313 MET A N 1
ATOM 2407 C CA . MET A 1 321 ? -25.111 -6.636 94.723 1.00 25.44 313 MET A CA 1
ATOM 2408 C C . MET A 1 321 ? -26.276 -5.825 95.289 1.00 32.37 313 MET A C 1
ATOM 2409 O O . MET A 1 321 ? -26.176 -5.245 96.378 1.00 26.27 313 MET A O 1
ATOM 2414 N N . MET A 1 322 ? -27.366 -5.754 94.527 1.00 24.98 314 MET A N 1
ATOM 2415 C CA . MET A 1 322 ? -28.511 -4.907 94.850 1.00 27.76 314 MET A CA 1
ATOM 2416 C C . MET A 1 322 ? -29.768 -5.765 94.886 1.00 27.34 314 MET A C 1
ATOM 2417 O O . MET A 1 322 ? -30.583 -5.721 93.954 1.00 26.69 314 MET A O 1
ATOM 2422 N N . PRO A 1 323 ? -29.962 -6.547 95.947 1.00 26.69 315 PRO A N 1
ATOM 2423 C CA . PRO A 1 323 ? -31.122 -7.438 96.011 1.00 31.95 315 PRO A CA 1
ATOM 2424 C C . PRO A 1 323 ? -32.412 -6.664 96.232 1.00 30.51 315 PRO A C 1
ATOM 2425 O O . PRO A 1 323 ? -32.418 -5.556 96.771 1.00 31.80 315 PRO A O 1
ATOM 2429 N N . TYR A 1 324 ? -33.508 -7.291 95.815 1.00 33.69 316 TYR A N 1
ATOM 2430 C CA . TYR A 1 324 ? -34.864 -6.848 96.126 1.00 40.27 316 TYR A CA 1
ATOM 2431 C C . TYR A 1 324 ? -35.569 -8.055 96.754 1.00 50.27 316 TYR A C 1
ATOM 2432 O O . TYR A 1 324 ? -34.924 -9.044 97.128 1.00 47.29 316 TYR A O 1
ATOM 2441 N N . THR A 1 325 ? -36.907 -7.994 96.839 1.00 58.71 317 THR A N 1
ATOM 2442 C CA . THR A 1 325 ? -37.684 -8.973 97.605 1.00 63.39 317 THR A CA 1
ATOM 2443 C C . THR A 1 325 ? -37.414 -10.405 97.153 1.00 64.28 317 THR A C 1
ATOM 2444 O O . THR A 1 325 ? -37.171 -11.292 97.980 1.00 64.19 317 THR A O 1
ATOM 2448 N N . TYR A 1 326 ? -37.450 -10.651 95.845 1.00 63.86 318 TYR A N 1
ATOM 2449 C CA . TYR A 1 326 ? -37.313 -11.993 95.298 1.00 71.10 318 TYR A CA 1
ATOM 2450 C C . TYR A 1 326 ? -35.882 -12.323 94.873 1.00 75.98 318 TYR A C 1
ATOM 2451 O O . TYR A 1 326 ? -35.686 -13.182 94.007 1.00 78.02 318 TYR A O 1
ATOM 2453 N N . THR A 1 327 ? -34.881 -11.667 95.463 1.00 71.99 319 THR A N 1
ATOM 2454 C CA . THR A 1 327 ? -33.482 -11.966 95.165 1.00 63.40 319 THR A CA 1
ATOM 2455 C C . THR A 1 327 ? -33.028 -13.108 96.069 1.00 61.94 319 THR A C 1
ATOM 2456 O O . THR A 1 327 ? -32.931 -12.943 97.294 1.00 61.16 319 THR A O 1
ATOM 2460 N N . SER A 1 328 ? -32.729 -14.256 95.460 1.00 54.30 320 SER A N 1
ATOM 2461 C CA . SER A 1 328 ? -32.405 -15.456 96.220 1.00 55.03 320 SER A CA 1
ATOM 2462 C C . SER A 1 328 ? -31.150 -15.263 97.064 1.00 51.26 320 SER A C 1
ATOM 2463 O O . SER A 1 328 ? -30.236 -14.515 96.702 1.00 45.60 320 SER A O 1
ATOM 2466 N N . GLN A 1 329 ? -31.125 -15.936 98.221 1.00 41.52 321 GLN A N 1
ATOM 2467 C CA . GLN A 1 329 ? -29.922 -15.932 99.047 1.00 49.02 321 GLN A CA 1
ATOM 2468 C C . GLN A 1 329 ? -28.754 -16.587 98.315 1.00 53.56 321 GLN A C 1
ATOM 2469 O O . GLN A 1 329 ? -27.598 -16.182 98.497 1.00 51.47 321 GLN A O 1
ATOM 2475 N N . ILE A 1 330 ? -29.048 -17.584 97.472 1.00 50.82 322 ILE A N 1
ATOM 2476 C CA . ILE A 1 330 ? -28.032 -18.227 96.646 1.00 50.90 322 ILE A CA 1
ATOM 2477 C C . ILE A 1 330 ? -27.366 -17.208 95.729 1.00 43.49 322 ILE A C 1
ATOM 2478 O O . ILE A 1 330 ? -26.144 -17.226 95.530 1.00 44.02 322 ILE A O 1
ATOM 2483 N N . SER A 1 331 ? -28.163 -16.312 95.150 1.00 35.54 323 SER A N 1
ATOM 2484 C CA . SER A 1 331 ? -27.611 -15.285 94.275 1.00 40.47 323 SER A CA 1
ATOM 2485 C C . SER A 1 331 ? -26.623 -14.398 95.020 1.00 41.96 323 SER A C 1
ATOM 2486 O O . SER A 1 331 ? -25.536 -14.098 94.509 1.00 35.84 323 SER A O 1
ATOM 2489 N N . VAL A 1 332 ? -26.971 -13.994 96.246 1.00 40.16 324 VAL A N 1
ATOM 2490 C CA . VAL A 1 332 ? -26.100 -13.099 96.999 1.00 41.20 324 VAL A CA 1
ATOM 2491 C C . VAL A 1 332 ? -24.810 -13.813 97.379 1.00 39.36 324 VAL A C 1
ATOM 2492 O O . VAL A 1 332 ? -23.725 -13.219 97.351 1.00 36.06 324 VAL A O 1
ATOM 2496 N N . GLU A 1 333 ? -24.900 -15.103 97.722 1.00 37.69 325 GLU A N 1
ATOM 2497 C CA . GLU A 1 333 ? -23.702 -15.849 98.090 1.00 38.54 325 GLU A CA 1
ATOM 2498 C C . GLU A 1 333 ? -22.779 -16.071 96.899 1.00 39.82 325 GLU A C 1
ATOM 2499 O O . GLU A 1 333 ? -21.556 -15.951 97.035 1.00 46.34 325 GLU A O 1
ATOM 2505 N N . ASP A 1 334 ? -23.330 -16.410 95.728 1.00 35.43 326 ASP A N 1
ATOM 2506 C CA . ASP A 1 334 ? -22.468 -16.628 94.566 1.00 42.33 326 ASP A CA 1
ATOM 2507 C C . ASP A 1 334 ? -21.779 -15.335 94.140 1.00 38.19 326 ASP A C 1
ATOM 2508 O O . ASP A 1 334 ? -20.609 -15.349 93.737 1.00 38.32 326 ASP A O 1
ATOM 2513 N N . ALA A 1 335 ? -22.498 -14.213 94.184 1.00 35.94 327 ALA A N 1
ATOM 2514 C CA . ALA A 1 335 ? -21.865 -12.933 93.883 1.00 30.05 327 ALA A CA 1
ATOM 2515 C C . ALA A 1 335 ? -20.765 -12.630 94.892 1.00 33.12 327 ALA A C 1
ATOM 2516 O O . ALA A 1 335 ? -19.643 -12.280 94.518 1.00 29.19 327 ALA A O 1
ATOM 2518 N N . ALA A 1 336 ? -21.054 -12.802 96.186 1.00 37.35 328 ALA A N 1
ATOM 2519 C CA . ALA A 1 336 ? -20.047 -12.499 97.198 1.00 32.82 328 ALA A CA 1
ATOM 2520 C C . ALA A 1 336 ? -18.828 -13.405 97.052 1.00 35.80 328 ALA A C 1
ATOM 2521 O O . ALA A 1 336 ? -17.685 -12.946 97.157 1.00 36.68 328 ALA A O 1
ATOM 2523 N N . GLU A 1 337 ? -19.052 -14.688 96.776 1.00 36.78 329 GLU A N 1
ATOM 2524 C CA . GLU A 1 337 ? -17.946 -15.638 96.715 1.00 39.34 329 GLU A CA 1
ATOM 2525 C C . GLU A 1 337 ? -17.024 -15.357 95.525 1.00 39.47 329 GLU A C 1
ATOM 2526 O O . GLU A 1 337 ? -15.797 -15.465 95.647 1.00 38.94 329 GLU A O 1
ATOM 2532 N N . GLN A 1 338 ? -17.585 -15.014 94.362 1.00 29.97 330 GLN A N 1
ATOM 2533 C CA . GLN A 1 338 ? -16.717 -14.648 93.240 1.00 35.80 330 GLN A CA 1
ATOM 2534 C C . GLN A 1 338 ? -15.916 -13.388 93.557 1.00 33.88 330 GLN A C 1
ATOM 2535 O O . GLN A 1 338 ? -14.722 -13.307 93.246 1.00 31.40 330 GLN A O 1
ATOM 2541 N N . ALA A 1 339 ? -16.557 -12.394 94.179 1.00 31.54 331 ALA A N 1
ATOM 2542 C CA . ALA A 1 339 ? -15.843 -11.177 94.550 1.00 36.58 331 ALA A CA 1
ATOM 2543 C C . ALA A 1 339 ? -14.676 -11.496 95.474 1.00 37.96 331 ALA A C 1
ATOM 2544 O O . ALA A 1 339 ? -13.546 -11.039 95.250 1.00 30.37 331 ALA A O 1
ATOM 2546 N N . ARG A 1 340 ? -14.921 -12.333 96.485 1.00 34.12 332 ARG A N 1
ATOM 2547 C CA . ARG A 1 340 ? -13.861 -12.724 97.409 1.00 35.46 332 ARG A CA 1
ATOM 2548 C C . ARG A 1 340 ? -12.755 -13.482 96.682 1.00 36.55 332 ARG A C 1
ATOM 2549 O O . ARG A 1 340 ? -11.566 -13.195 96.862 1.00 41.46 332 ARG A O 1
ATOM 2557 N N . ARG A 1 341 ? -13.136 -14.449 95.845 1.00 32.98 333 ARG A N 1
ATOM 2558 C CA . ARG A 1 341 ? -12.152 -15.251 95.125 1.00 41.89 333 ARG A CA 1
ATOM 2559 C C . ARG A 1 341 ? -11.280 -14.379 94.235 1.00 43.05 333 ARG A C 1
ATOM 2560 O O . ARG A 1 341 ? -10.080 -14.630 94.090 1.00 46.91 333 ARG A O 1
ATOM 2568 N N . MET A 1 342 ? -11.864 -13.354 93.626 1.00 31.99 334 MET A N 1
ATOM 2569 C CA . MET A 1 342 ? -11.111 -12.517 92.709 1.00 32.88 334 MET A CA 1
ATOM 2570 C C . MET A 1 342 ? -10.476 -11.312 93.377 1.00 33.20 334 MET A C 1
ATOM 2571 O O . MET A 1 342 ? -9.765 -10.566 92.705 1.00 37.56 334 MET A O 1
ATOM 2576 N N . GLY A 1 343 ? -10.723 -11.108 94.667 1.00 31.51 335 GLY A N 1
ATOM 2577 C CA . GLY A 1 343 ? -10.143 -9.995 95.393 1.00 38.26 335 GLY A CA 1
ATOM 2578 C C . GLY A 1 343 ? -10.793 -8.663 95.110 1.00 37.87 335 GLY A C 1
ATOM 2579 O O . GLY A 1 343 ? -10.140 -7.623 95.248 1.00 37.33 335 GLY A O 1
ATOM 2580 N N . VAL A 1 344 ? -12.076 -8.661 94.750 1.00 35.50 336 VAL A N 1
ATOM 2581 C CA . VAL A 1 344 ? -12.792 -7.461 94.328 1.00 32.43 336 VAL A CA 1
ATOM 2582 C C . VAL A 1 344 ? -13.583 -6.899 95.499 1.00 38.71 336 VAL A C 1
ATOM 2583 O O . VAL A 1 344 ? -14.254 -7.644 96.222 1.00 41.91 336 VAL A O 1
ATOM 2587 N N . THR A 1 345 ? -13.525 -5.580 95.669 1.00 39.53 337 THR A N 1
ATOM 2588 C CA . THR A 1 345 ? -14.367 -4.911 96.648 1.00 42.01 337 THR A CA 1
ATOM 2589 C C . THR A 1 345 ? -15.833 -5.189 96.347 1.00 41.11 337 THR A C 1
ATOM 2590 O O . THR A 1 345 ? -16.269 -5.107 95.192 1.00 36.39 337 THR A O 1
ATOM 2594 N N . PHE A 1 346 ? -16.592 -5.525 97.393 1.00 39.30 338 PHE A N 1
ATOM 2595 C CA . PHE A 1 346 ? -17.963 -5.998 97.242 1.00 35.52 338 PHE A CA 1
ATOM 2596 C C . PHE A 1 346 ? -18.858 -5.309 98.260 1.00 37.04 338 PHE A C 1
ATOM 2597 O O . PHE A 1 346 ? -18.533 -5.277 99.449 1.00 42.20 338 PHE A O 1
ATOM 2605 N N . GLY A 1 347 ? -19.980 -4.761 97.790 1.00 37.10 339 GLY A N 1
ATOM 2606 C CA . GLY A 1 347 ? -20.957 -4.158 98.669 1.00 37.62 339 GLY A CA 1
ATOM 2607 C C . GLY A 1 347 ? -22.369 -4.577 98.302 1.00 35.58 339 GLY A C 1
ATOM 2608 O O . GLY A 1 347 ? -22.652 -5.005 97.178 1.00 34.06 339 GLY A O 1
ATOM 2609 N N . ILE A 1 348 ? -23.266 -4.428 99.272 1.00 35.40 340 ILE A N 1
ATOM 2610 C CA . ILE A 1 348 ? -24.671 -4.786 99.123 1.00 39.92 340 ILE A CA 1
ATOM 2611 C C . ILE A 1 348 ? -25.527 -3.555 99.379 1.00 38.73 340 ILE A C 1
ATOM 2612 O O . ILE A 1 348 ? -25.418 -2.921 100.435 1.00 30.73 340 ILE A O 1
ATOM 2617 N N . ALA A 1 349 ? -26.383 -3.228 98.415 1.00 40.94 341 ALA A N 1
ATOM 2618 C CA . ALA A 1 349 ? -27.260 -2.059 98.483 1.00 36.64 341 ALA A CA 1
ATOM 2619 C C . ALA A 1 349 ? -28.687 -2.523 98.206 1.00 34.85 341 ALA A C 1
ATOM 2620 O O . ALA A 1 349 ? -29.076 -2.711 97.049 1.00 35.18 341 ALA A O 1
ATOM 2622 N N . GLU A 1 350 ? -29.469 -2.701 99.264 1.00 35.86 342 GLU A N 1
ATOM 2623 C CA . GLU A 1 350 ? -30.851 -3.128 99.105 1.00 37.00 342 GLU A CA 1
ATOM 2624 C C . GLU A 1 350 ? -31.682 -2.001 98.510 1.00 32.23 342 GLU A C 1
ATOM 2625 O O . GLU A 1 350 ? -31.485 -0.829 98.830 1.00 34.74 342 GLU A O 1
ATOM 2631 N N . ILE A 1 351 ? -32.610 -2.360 97.629 1.00 26.64 343 ILE A N 1
ATOM 2632 C CA . ILE A 1 351 ? -33.393 -1.378 96.899 1.00 28.02 343 ILE A CA 1
ATOM 2633 C C . ILE A 1 351 ? -34.856 -1.378 97.329 1.00 29.61 343 ILE A C 1
ATOM 2634 O O . ILE A 1 351 ? -35.658 -0.644 96.744 1.00 28.85 343 ILE A O 1
ATOM 2639 N N . HIS A 1 352 ? -35.227 -2.156 98.358 1.00 31.76 344 HIS A N 1
ATOM 2640 C CA A HIS A 1 352 ? -36.635 -2.302 98.737 0.51 32.88 344 HIS A CA 1
ATOM 2641 C CA B HIS A 1 352 ? -36.649 -2.290 98.656 0.49 32.68 344 HIS A CA 1
ATOM 2642 C C . HIS A 1 352 ? -37.266 -0.941 99.008 1.00 31.70 344 HIS A C 1
ATOM 2643 O O . HIS A 1 352 ? -38.339 -0.609 98.497 1.00 31.09 344 HIS A O 1
ATOM 2656 N N . SER A 1 353 ? -36.593 -0.138 99.829 1.00 34.44 345 SER A N 1
ATOM 2657 C CA . SER A 1 353 ? -37.115 1.170 100.202 1.00 30.94 345 SER A CA 1
ATOM 2658 C C . SER A 1 353 ? -37.221 2.104 98.999 1.00 30.85 345 SER A C 1
ATOM 2659 O O . SER A 1 353 ? -38.198 2.849 98.870 1.00 30.36 345 SER A O 1
ATOM 2662 N N . ILE A 1 354 ? -36.214 2.102 98.121 1.00 30.77 346 ILE A N 1
ATOM 2663 C CA . ILE A 1 354 ? -36.276 2.953 96.929 1.00 29.37 346 ILE A CA 1
ATOM 2664 C C . ILE A 1 354 ? -37.480 2.575 96.075 1.00 24.94 346 ILE A C 1
ATOM 2665 O O . ILE A 1 354 ? -38.265 3.433 95.659 1.00 24.68 346 ILE A O 1
ATOM 2670 N N . VAL A 1 355 ? -37.636 1.281 95.790 1.00 28.44 347 VAL A N 1
ATOM 2671 C CA . VAL A 1 355 ? -38.747 0.834 94.953 1.00 24.96 347 VAL A CA 1
ATOM 2672 C C . VAL A 1 355 ? -40.083 1.164 95.611 1.00 25.69 347 VAL A C 1
ATOM 2673 O O . VAL A 1 355 ? -41.025 1.623 94.954 1.00 25.46 347 VAL A O 1
ATOM 2677 N N . ASN A 1 356 ? -40.189 0.933 96.918 1.00 26.67 348 ASN A N 1
ATOM 2678 C CA . ASN A 1 356 ? -41.425 1.260 97.617 1.00 27.45 348 ASN A CA 1
ATOM 2679 C C . ASN A 1 356 ? -41.765 2.752 97.488 1.00 34.02 348 ASN A C 1
ATOM 2680 O O . ASN A 1 356 ? -42.931 3.110 97.286 1.00 27.20 348 ASN A O 1
ATOM 2685 N N . SER A 1 357 ? -40.761 3.638 97.572 1.00 28.92 349 SER A N 1
ATOM 2686 C CA . SER A 1 357 ? -41.021 5.073 97.395 1.00 31.12 349 SER A CA 1
ATOM 2687 C C . SER A 1 357 ? -41.556 5.383 95.993 1.00 27.68 349 SER A C 1
ATOM 2688 O O . SER A 1 357 ? -42.510 6.155 95.836 1.00 25.55 349 SER A O 1
ATOM 2691 N N . PHE A 1 358 ? -40.936 4.809 94.954 1.00 26.66 350 PHE A N 1
ATOM 2692 C CA . PHE A 1 358 ? -41.462 4.972 93.599 1.00 24.14 350 PHE A CA 1
ATOM 2693 C C . PHE A 1 358 ? -42.922 4.530 93.522 1.00 26.48 350 PHE A C 1
ATOM 2694 O O . PHE A 1 358 ? -43.762 5.221 92.932 1.00 29.21 350 PHE A O 1
ATOM 2702 N N . MET A 1 359 ? -43.237 3.362 94.098 1.00 25.35 351 MET A N 1
ATOM 2703 C CA . MET A 1 359 ? -44.597 2.841 94.015 1.00 26.00 351 MET A CA 1
ATOM 2704 C C . MET A 1 359 ? -45.589 3.775 94.697 1.00 26.56 351 MET A C 1
ATOM 2705 O O . MET A 1 359 ? -46.672 4.038 94.164 1.00 28.24 351 MET A O 1
ATOM 2710 N N . GLN A 1 360 ? -45.234 4.282 95.879 1.00 27.77 352 GLN A N 1
ATOM 2711 C CA . GLN A 1 360 ? -46.107 5.220 96.581 1.00 28.85 352 GLN A CA 1
ATOM 2712 C C . GLN A 1 360 ? -46.380 6.469 95.744 1.00 34.82 352 GLN A C 1
ATOM 2713 O O . GLN A 1 360 ? -47.523 6.947 95.686 1.00 30.31 352 GLN A O 1
ATOM 2719 N N . THR A 1 361 ? -45.351 6.986 95.057 1.00 26.05 353 THR A N 1
ATOM 2720 C CA . THR A 1 361 ? -45.522 8.182 94.237 1.00 26.87 353 THR A CA 1
ATOM 2721 C C . THR A 1 361 ? -46.357 7.892 92.995 1.00 25.41 353 THR A C 1
ATOM 2722 O O . THR A 1 361 ? -47.161 8.731 92.568 1.00 32.62 353 THR A O 1
ATOM 2726 N N . LEU A 1 362 ? -46.183 6.710 92.403 1.00 25.20 354 LEU A N 1
ATOM 2727 C CA . LEU A 1 362 ? -46.922 6.347 91.204 1.00 25.13 354 LEU A CA 1
ATOM 2728 C C . LEU A 1 362 ? -48.361 5.943 91.487 1.00 26.03 354 LEU A C 1
ATOM 2729 O O . LEU A 1 362 ? -49.193 6.049 90.586 1.00 26.85 354 LEU A O 1
ATOM 2734 N N . TYR A 1 363 ? -48.675 5.528 92.716 1.00 26.75 355 TYR A N 1
ATOM 2735 C CA . TYR A 1 363 ? -49.990 4.962 93.033 1.00 28.52 355 TYR A CA 1
ATOM 2736 C C . TYR A 1 363 ? -51.172 5.761 92.492 1.00 28.05 355 TYR A C 1
ATOM 2737 O O . TYR A 1 363 ? -52.065 5.147 91.894 1.00 32.39 355 TYR A O 1
ATOM 2746 N N . PRO A 1 364 ? -51.281 7.084 92.689 1.00 35.67 356 PRO A N 1
ATOM 2747 C CA . PRO A 1 364 ? -52.479 7.783 92.183 1.00 38.90 356 PRO A CA 1
ATOM 2748 C C . PRO A 1 364 ? -52.546 7.859 90.657 1.00 36.20 356 PRO A C 1
ATOM 2749 O O . PRO A 1 364 ? -53.622 8.133 90.118 1.00 33.15 356 PRO A O 1
ATOM 2753 N N . PHE A 1 365 ? -51.439 7.644 89.949 1.00 27.06 357 PHE A N 1
ATOM 2754 C CA . PHE A 1 365 ? -51.507 7.553 88.494 1.00 30.12 357 PHE A CA 1
ATOM 2755 C C . PHE A 1 365 ? -51.891 6.143 88.055 1.00 32.31 357 PHE A C 1
ATOM 2756 O O . PHE A 1 365 ? -52.714 5.963 87.151 1.00 35.92 357 PHE A O 1
ATOM 2764 N N . PHE A 1 366 ? -51.268 5.131 88.659 1.00 33.04 358 PHE A N 1
ATOM 2765 C CA . PHE A 1 366 ? -51.592 3.746 88.330 1.00 37.63 358 PHE A CA 1
ATOM 2766 C C . PHE A 1 366 ? -53.018 3.407 88.745 1.00 45.63 358 PHE A C 1
ATOM 2767 O O . PHE A 1 366 ? -53.757 2.756 87.995 1.00 42.63 358 PHE A O 1
ATOM 2775 N N . GLY A 1 367 ? -53.408 3.820 89.943 1.00 51.23 359 GLY A N 1
ATOM 2776 C CA . GLY A 1 367 ? -54.726 3.464 90.430 1.00 59.46 359 GLY A CA 1
ATOM 2777 C C . GLY A 1 367 ? -54.783 1.970 90.653 1.00 67.04 359 GLY A C 1
ATOM 2778 O O . GLY A 1 367 ? -53.932 1.382 91.332 1.00 64.68 359 GLY A O 1
ATOM 2779 N N . ASN A 1 368 ? -55.787 1.342 90.041 1.00 74.83 360 ASN A N 1
ATOM 2780 C CA . ASN A 1 368 ? -55.992 -0.096 90.130 1.00 81.46 360 ASN A CA 1
ATOM 2781 C C . ASN A 1 368 ? -55.718 -0.800 88.807 1.00 79.45 360 ASN A C 1
ATOM 2782 O O . ASN A 1 368 ? -56.251 -1.887 88.559 1.00 83.12 360 ASN A O 1
ATOM 2787 N N . SER A 1 369 ? -54.911 -0.188 87.952 1.00 71.79 361 SER A N 1
ATOM 2788 C CA . SER A 1 369 ? -54.315 -0.903 86.838 1.00 68.92 361 SER A CA 1
ATOM 2789 C C . SER A 1 369 ? -53.512 -2.090 87.372 1.00 64.56 361 SER A C 1
ATOM 2790 O O . SER A 1 369 ? -52.800 -1.958 88.378 1.00 62.22 361 SER A O 1
ATOM 2793 N N . PRO A 1 370 ? -53.625 -3.266 86.754 1.00 60.27 362 PRO A N 1
ATOM 2794 C CA . PRO A 1 370 ? -52.904 -4.440 87.263 1.00 62.41 362 PRO A CA 1
ATOM 2795 C C . PRO A 1 370 ? -51.402 -4.371 87.020 1.00 66.19 362 PRO A C 1
ATOM 2796 O O . PRO A 1 370 ? -50.923 -3.841 86.010 1.00 68.96 362 PRO A O 1
ATOM 2800 N N . ALA A 1 371 ? -50.660 -4.926 87.979 1.00 61.68 363 ALA A N 1
ATOM 2801 C CA . ALA A 1 371 ? -49.205 -4.942 87.920 1.00 58.64 363 ALA A CA 1
ATOM 2802 C C . ALA A 1 371 ? -48.708 -5.695 86.688 1.00 58.41 363 ALA A C 1
ATOM 2803 O O . ALA A 1 371 ? -49.355 -6.621 86.194 1.00 64.09 363 ALA A O 1
ATOM 2805 N N . ASP A 1 372 ? -47.544 -5.280 86.188 1.00 46.74 364 ASP A N 1
ATOM 2806 C CA . ASP A 1 372 ? -47.006 -5.851 84.956 1.00 42.66 364 ASP A CA 1
ATOM 2807 C C . ASP A 1 372 ? -45.490 -5.617 84.928 1.00 38.17 364 ASP A C 1
ATOM 2808 O O . ASP A 1 372 ? -44.844 -5.589 85.977 1.00 43.32 364 ASP A O 1
ATOM 2813 N N . ALA A 1 373 ? -44.932 -5.468 83.723 1.00 36.08 365 ALA A N 1
ATOM 2814 C CA . ALA A 1 373 ? -43.500 -5.207 83.594 1.00 33.52 365 ALA A CA 1
ATOM 2815 C C . ALA A 1 373 ? -43.107 -3.884 84.238 1.00 31.43 365 ALA A C 1
ATOM 2816 O O . ALA A 1 373 ? -41.953 -3.715 84.654 1.00 31.79 365 ALA A O 1
ATOM 2818 N N . THR A 1 374 ? -44.043 -2.932 84.306 1.00 31.54 366 THR A N 1
ATOM 2819 C CA . THR A 1 374 ? -43.753 -1.621 84.886 1.00 33.62 366 THR A CA 1
ATOM 2820 C C . THR A 1 374 ? -43.080 -1.750 86.253 1.00 29.71 366 THR A C 1
ATOM 2821 O O . THR A 1 374 ? -42.032 -1.143 86.506 1.00 24.07 366 THR A O 1
ATOM 2825 N N . GLU A 1 375 ? -43.656 -2.566 87.138 1.00 27.89 367 GLU A N 1
ATOM 2826 C CA . GLU A 1 375 ? -43.134 -2.665 88.500 1.00 28.94 367 GLU A CA 1
ATOM 2827 C C . GLU A 1 375 ? -41.725 -3.246 88.528 1.00 38.38 367 GLU A C 1
ATOM 2828 O O . GLU A 1 375 ? -40.866 -2.768 89.279 1.00 37.94 367 GLU A O 1
ATOM 2834 N N . GLU A 1 376 ? -41.458 -4.271 87.710 1.00 36.71 368 GLU A N 1
ATOM 2835 C CA . GLU A 1 376 ? -40.119 -4.850 87.684 1.00 34.59 368 GLU A CA 1
ATOM 2836 C C . GLU A 1 376 ? -39.114 -3.916 87.032 1.00 35.54 368 GLU A C 1
ATOM 2837 O O . GLU A 1 376 ? -37.925 -3.955 87.368 1.00 30.38 368 GLU A O 1
ATOM 2839 N N . ASN A 1 377 ? -39.554 -3.095 86.074 1.00 36.88 369 ASN A N 1
ATOM 2840 C CA . ASN A 1 377 ? -38.629 -2.152 85.456 1.00 30.45 369 ASN A CA 1
ATOM 2841 C C . ASN A 1 377 ? -38.094 -1.147 86.476 1.00 30.79 369 ASN A C 1
ATOM 2842 O O . ASN A 1 377 ? -36.930 -0.720 86.379 1.00 26.04 369 ASN A O 1
ATOM 2847 N N . LEU A 1 378 ? -38.921 -0.778 87.463 1.00 29.88 370 LEU A N 1
ATOM 2848 C CA . LEU A 1 378 ? -38.487 0.126 88.523 1.00 30.60 370 LEU A CA 1
ATOM 2849 C C . LEU A 1 378 ? -37.285 -0.428 89.269 1.00 28.27 370 LEU A C 1
ATOM 2850 O O . LEU A 1 378 ? -36.366 0.322 89.637 1.00 28.01 370 LEU A O 1
ATOM 2855 N N . GLN A 1 379 ? -37.279 -1.739 89.512 1.00 26.23 371 GLN A N 1
ATOM 2856 C CA . GLN A 1 379 ? -36.148 -2.360 90.188 1.00 29.93 371 GLN A CA 1
ATOM 2857 C C . GLN A 1 379 ? -34.878 -2.194 89.372 1.00 25.38 371 GLN A C 1
ATOM 2858 O O . GLN A 1 379 ? -33.838 -1.797 89.904 1.00 29.94 371 GLN A O 1
ATOM 2864 N N . ALA A 1 380 ? -34.950 -2.484 88.070 1.00 23.12 372 ALA A N 1
ATOM 2865 C CA . ALA A 1 380 ? -33.780 -2.308 87.224 1.00 27.16 372 ALA A CA 1
ATOM 2866 C C . ALA A 1 380 ? -33.320 -0.858 87.251 1.00 29.04 372 ALA A C 1
ATOM 2867 O O . ALA A 1 380 ? -32.112 -0.580 87.317 1.00 23.47 372 ALA A O 1
ATOM 2869 N N . ARG A 1 381 ? -34.277 0.078 87.234 1.00 20.01 373 ARG A N 1
ATOM 2870 C CA . ARG A 1 381 ? -33.932 1.497 87.202 1.00 27.48 373 ARG A CA 1
ATOM 2871 C C . ARG A 1 381 ? -33.375 1.980 88.533 1.00 23.34 373 ARG A C 1
ATOM 2872 O O . ARG A 1 381 ? -32.471 2.825 88.554 1.00 21.19 373 ARG A O 1
ATOM 2880 N N . ALA A 1 382 ? -33.880 1.451 89.655 1.00 26.24 374 ALA A N 1
ATOM 2881 C CA . ALA A 1 382 ? -33.269 1.776 90.942 1.00 24.97 374 ALA A CA 1
ATOM 2882 C C . ALA A 1 382 ? -31.797 1.374 90.958 1.00 21.10 374 ALA A C 1
ATOM 2883 O O . ALA A 1 382 ? -30.931 2.158 91.367 1.00 27.04 374 ALA A O 1
ATOM 2885 N N . ARG A 1 383 ? -31.497 0.169 90.472 1.00 20.98 375 ARG A N 1
ATOM 2886 C CA . ARG A 1 383 ? -30.122 -0.317 90.444 1.00 26.22 375 ARG A CA 1
ATOM 2887 C C . ARG A 1 383 ? -29.232 0.571 89.574 1.00 21.65 375 ARG A C 1
ATOM 2888 O O . ARG A 1 383 ? -28.120 0.943 89.978 1.00 22.30 375 ARG A O 1
ATOM 2896 N N . GLY A 1 384 ? -29.702 0.907 88.368 1.00 19.70 376 GLY A N 1
ATOM 2897 C CA . GLY A 1 384 ? -28.911 1.747 87.479 1.00 19.12 376 GLY A CA 1
ATOM 2898 C C . GLY A 1 384 ? -28.646 3.121 88.063 1.00 24.58 376 GLY A C 1
ATOM 2899 O O . GLY A 1 384 ? -27.543 3.673 87.929 1.00 22.49 376 GLY A O 1
ATOM 2900 N N . THR A 1 385 ? -29.656 3.703 88.712 1.00 20.02 377 THR A N 1
ATOM 2901 C CA . THR A 1 385 ? -29.453 4.996 89.349 1.00 23.46 377 THR A CA 1
ATOM 2902 C C . THR A 1 385 ? -28.481 4.883 90.517 1.00 22.34 377 THR A C 1
ATOM 2903 O O . THR A 1 385 ? -27.654 5.780 90.733 1.00 22.49 377 THR A O 1
ATOM 2907 N N . LEU A 1 386 ? -28.539 3.783 91.271 1.00 24.29 378 LEU A N 1
ATOM 2908 C CA . LEU A 1 386 ? -27.571 3.603 92.351 1.00 21.62 378 LEU A CA 1
ATOM 2909 C C . LEU A 1 386 ? -26.148 3.512 91.800 1.00 21.38 378 LEU A C 1
ATOM 2910 O O . LEU A 1 386 ? -25.235 4.173 92.303 1.00 22.20 378 LEU A O 1
ATOM 2915 N N . LEU A 1 387 ? -25.942 2.685 90.763 1.00 20.77 379 LEU A N 1
ATOM 2916 C CA . LEU A 1 387 ? -24.608 2.557 90.185 1.00 21.77 379 LEU A CA 1
ATOM 2917 C C . LEU A 1 387 ? -24.096 3.900 89.666 1.00 22.54 379 LEU A C 1
ATOM 2918 O O . LEU A 1 387 ? -22.908 4.220 89.820 1.00 25.29 379 LEU A O 1
ATOM 2923 N N . MET A 1 388 ? -24.979 4.704 89.058 1.00 20.39 380 MET A N 1
ATOM 2924 C CA . MET A 1 388 ? -24.556 6.012 88.549 1.00 20.05 380 MET A CA 1
ATOM 2925 C C . MET A 1 388 ? -24.336 7.007 89.677 1.00 27.40 380 MET A C 1
ATOM 2926 O O . MET A 1 388 ? -23.595 7.985 89.508 1.00 27.98 380 MET A O 1
ATOM 2931 N N . GLY A 1 389 ? -24.994 6.808 90.820 1.00 23.84 381 GLY A N 1
ATOM 2932 C CA . GLY A 1 389 ? -24.635 7.599 91.983 1.00 26.33 381 GLY A CA 1
ATOM 2933 C C . GLY A 1 389 ? -23.199 7.347 92.413 1.00 28.73 381 GLY A C 1
ATOM 2934 O O . GLY A 1 389 ? -22.433 8.283 92.662 1.00 25.25 381 GLY A O 1
ATOM 2935 N N . LEU A 1 390 ? -22.813 6.069 92.496 1.00 24.43 382 LEU A N 1
ATOM 2936 C CA . LEU A 1 390 ? -21.442 5.734 92.871 1.00 25.16 382 LEU A CA 1
ATOM 2937 C C . LEU A 1 390 ? -20.454 6.183 91.799 1.00 23.62 382 LEU A C 1
ATOM 2938 O O . LEU A 1 390 ? -19.371 6.689 92.115 1.00 30.00 382 LEU A O 1
ATOM 2943 N N . SER A 1 391 ? -20.818 6.013 90.525 1.00 21.84 383 SER A N 1
ATOM 2944 C CA . SER A 1 391 ? -19.946 6.454 89.442 1.00 23.78 383 SER A CA 1
ATOM 2945 C C . SER A 1 391 ? -19.732 7.966 89.495 1.00 27.01 383 SER A C 1
ATOM 2946 O O . SER A 1 391 ? -18.591 8.442 89.475 1.00 30.13 383 SER A O 1
ATOM 2949 N N . ASN A 1 392 ? -20.827 8.732 89.602 1.00 25.33 384 ASN A N 1
ATOM 2950 C CA . ASN A 1 392 ? -20.738 10.192 89.700 1.00 30.30 384 ASN A CA 1
ATOM 2951 C C . ASN A 1 392 ? -19.851 10.621 90.857 1.00 28.22 384 ASN A C 1
ATOM 2952 O O . ASN A 1 392 ? -19.058 11.556 90.719 1.00 30.37 384 ASN A O 1
ATOM 2957 N N . LYS A 1 393 ? -19.973 9.959 92.012 1.00 30.91 385 LYS A N 1
ATOM 2958 C CA . LYS A 1 393 ? -19.240 10.424 93.190 1.00 29.92 385 LYS A CA 1
ATOM 2959 C C . LYS A 1 393 ? -17.756 10.062 93.128 1.00 27.91 385 LYS A C 1
ATOM 2960 O O . LYS A 1 393 ? -16.906 10.885 93.472 1.00 31.27 385 LYS A O 1
ATOM 2966 N N . PHE A 1 394 ? -17.415 8.835 92.725 1.00 25.17 386 PHE A N 1
ATOM 2967 C CA . PHE A 1 394 ? -16.030 8.378 92.809 1.00 27.26 386 PHE A CA 1
ATOM 2968 C C . PHE A 1 394 ? -15.373 8.113 91.456 1.00 28.31 386 PHE A C 1
ATOM 2969 O O . PHE A 1 394 ? -14.179 7.804 91.424 1.00 32.10 386 PHE A O 1
ATOM 2977 N N . GLY A 1 395 ? -16.111 8.176 90.351 1.00 31.25 387 GLY A N 1
ATOM 2978 C CA . GLY A 1 395 ? -15.489 8.205 89.037 1.00 28.69 387 GLY A CA 1
ATOM 2979 C C . GLY A 1 395 ? -15.275 6.878 88.326 1.00 33.26 387 GLY A C 1
ATOM 2980 O O . GLY A 1 395 ? -14.676 6.873 87.240 1.00 32.66 387 GLY A O 1
ATOM 2981 N N . ASN A 1 396 ? -15.748 5.756 88.866 1.00 24.59 388 ASN A N 1
ATOM 2982 C CA . ASN A 1 396 ? -15.597 4.506 88.123 1.00 28.16 388 ASN A CA 1
ATOM 2983 C C . ASN A 1 396 ? -16.528 4.471 86.919 1.00 31.50 388 ASN A C 1
ATOM 2984 O O . ASN A 1 396 ? -17.671 4.933 86.981 1.00 28.24 388 ASN A O 1
ATOM 2989 N N . LEU A 1 397 ? -16.012 3.928 85.813 1.00 28.12 389 LEU A N 1
ATOM 2990 C CA . LEU A 1 397 ? -16.829 3.601 84.655 1.00 21.53 389 LEU A CA 1
ATOM 2991 C C . LEU A 1 397 ? -17.790 2.468 85.005 1.00 25.16 389 LEU A C 1
ATOM 2992 O O . LEU A 1 397 ? -17.374 1.439 85.547 1.00 24.63 389 LEU A O 1
ATOM 2997 N N . VAL A 1 398 ? -19.071 2.637 84.687 1.00 26.56 390 VAL A N 1
ATOM 2998 C CA . VAL A 1 398 ? -20.043 1.566 84.901 1.00 21.03 390 VAL A CA 1
ATOM 2999 C C . VAL A 1 398 ? -20.013 0.612 83.710 1.00 21.54 390 VAL A C 1
ATOM 3000 O O . VAL A 1 398 ? -20.245 1.019 82.567 1.00 20.38 390 VAL A O 1
ATOM 3004 N N . LEU A 1 399 ? -19.790 -0.668 83.977 1.00 21.25 391 LEU A N 1
ATOM 3005 C CA . LEU A 1 399 ? -19.813 -1.676 82.929 1.00 22.51 391 LEU A CA 1
ATOM 3006 C C . LEU A 1 399 ? -21.205 -2.280 82.862 1.00 22.31 391 LEU A C 1
ATOM 3007 O O . LEU A 1 399 ? -21.661 -2.886 83.833 1.00 19.10 391 LEU A O 1
ATOM 3012 N N . SER A 1 400 ? -21.885 -2.118 81.730 1.00 26.80 392 SER A N 1
ATOM 3013 C CA A SER A 1 400 ? -23.179 -2.773 81.589 0.53 29.23 392 SER A CA 1
ATOM 3014 C CA B SER A 1 400 ? -23.182 -2.756 81.526 0.47 29.12 392 SER A CA 1
ATOM 3015 C C . SER A 1 400 ? -22.991 -4.223 81.151 1.00 28.02 392 SER A C 1
ATOM 3016 O O . SER A 1 400 ? -22.044 -4.573 80.442 1.00 22.50 392 SER A O 1
ATOM 3021 N N . THR A 1 401 ? -23.900 -5.087 81.611 1.00 21.82 393 THR A N 1
ATOM 3022 C CA . THR A 1 401 ? -23.707 -6.519 81.436 1.00 26.83 393 THR A CA 1
ATOM 3023 C C . THR A 1 401 ? -24.718 -7.159 80.489 1.00 27.29 393 THR A C 1
ATOM 3024 O O . THR A 1 401 ? -24.827 -8.390 80.464 1.00 29.97 393 THR A O 1
ATOM 3028 N N . GLY A 1 402 ? -25.445 -6.368 79.698 1.00 17.36 394 GLY A N 1
ATOM 3029 C CA . GLY A 1 402 ? -26.377 -6.952 78.738 1.00 19.38 394 GLY A CA 1
ATOM 3030 C C . GLY A 1 402 ? -25.659 -7.684 77.614 1.00 18.37 394 GLY A C 1
ATOM 3031 O O . GLY A 1 402 ? -24.566 -7.306 77.195 1.00 20.76 394 GLY A O 1
ATOM 3032 N N . ASN A 1 403 ? -26.280 -8.750 77.108 1.00 17.68 395 ASN A N 1
ATOM 3033 C CA . ASN A 1 403 ? -25.669 -9.522 76.030 1.00 27.91 395 ASN A CA 1
ATOM 3034 C C . ASN A 1 403 ? -26.425 -9.330 74.707 1.00 21.40 395 ASN A C 1
ATOM 3035 O O . ASN A 1 403 ? -27.480 -8.690 74.640 1.00 22.63 395 ASN A O 1
ATOM 3040 N N . LYS A 1 404 ? -25.889 -9.924 73.633 1.00 26.15 396 LYS A N 1
ATOM 3041 C CA . LYS A 1 404 ? -26.477 -9.689 72.315 1.00 17.65 396 LYS A CA 1
ATOM 3042 C C . LYS A 1 404 ? -27.872 -10.301 72.182 1.00 22.60 396 LYS A C 1
ATOM 3043 O O . LYS A 1 404 ? -28.732 -9.736 71.491 1.00 18.40 396 LYS A O 1
ATOM 3049 N N . SER A 1 405 ? -28.112 -11.463 72.808 1.00 18.85 397 SER A N 1
ATOM 3050 C CA . SER A 1 405 ? -29.435 -12.074 72.723 1.00 21.15 397 SER A CA 1
ATOM 3051 C C . SER A 1 405 ? -30.483 -11.168 73.352 1.00 19.62 397 SER A C 1
ATOM 3052 O O . SER A 1 405 ? -31.571 -10.977 72.801 1.00 24.04 397 SER A O 1
ATOM 3055 N N . GLU A 1 406 ? -30.158 -10.588 74.504 1.00 19.26 398 GLU A N 1
ATOM 3056 C CA . GLU A 1 406 ? -31.076 -9.681 75.176 1.00 25.18 398 GLU A CA 1
ATOM 3057 C C . GLU A 1 406 ? -31.300 -8.413 74.357 1.00 29.98 398 GLU A C 1
ATOM 3058 O O . GLU A 1 406 ? -32.446 -7.975 74.158 1.00 21.82 398 GLU A O 1
ATOM 3064 N N . LEU A 1 407 ? -30.213 -7.815 73.859 1.00 24.03 399 LEU A N 1
ATOM 3065 C CA . LEU A 1 407 ? -30.343 -6.572 73.101 1.00 20.03 399 LEU A CA 1
ATOM 3066 C C . LEU A 1 407 ? -31.071 -6.788 71.789 1.00 19.29 399 LEU A C 1
ATOM 3067 O O . LEU A 1 407 ? -31.736 -5.873 71.302 1.00 19.50 399 LEU A O 1
ATOM 3072 N N . SER A 1 408 ? -30.982 -7.994 71.219 1.00 18.67 400 SER A N 1
ATOM 3073 C CA . SER A 1 408 ? -31.703 -8.296 69.987 1.00 20.01 400 SER A CA 1
ATOM 3074 C C . SER A 1 408 ? -33.208 -8.172 70.175 1.00 24.88 400 SER A C 1
ATOM 3075 O O . SER A 1 408 ? -33.909 -7.615 69.318 1.00 24.10 400 SER A O 1
ATOM 3078 N N . VAL A 1 409 ? -33.737 -8.756 71.249 1.00 20.15 401 VAL A N 1
ATOM 3079 C CA . VAL A 1 409 ? -35.178 -8.896 71.384 1.00 23.29 401 VAL A CA 1
ATOM 3080 C C . VAL A 1 409 ? -35.747 -7.923 72.407 1.00 27.16 401 VAL A C 1
ATOM 3081 O O . VAL A 1 409 ? -36.915 -8.050 72.793 1.00 22.97 401 VAL A O 1
ATOM 3085 N N . GLY A 1 410 ? -34.948 -6.954 72.846 1.00 26.65 402 GLY A N 1
ATOM 3086 C CA . GLY A 1 410 ? -35.382 -5.950 73.790 1.00 30.34 402 GLY A CA 1
ATOM 3087 C C . GLY A 1 410 ? -35.609 -6.466 75.184 1.00 30.64 402 GLY A C 1
ATOM 3088 O O . GLY A 1 410 ? -36.352 -5.841 75.947 1.00 30.57 402 GLY A O 1
ATOM 3089 N N . TYR A 1 411 ? -34.958 -7.569 75.563 1.00 24.54 403 TYR A N 1
ATOM 3090 C CA . TYR A 1 411 ? -35.108 -8.118 76.913 1.00 30.73 403 TYR A CA 1
ATOM 3091 C C . TYR A 1 411 ? -34.092 -7.468 77.849 1.00 35.49 403 TYR A C 1
ATOM 3092 O O . TYR A 1 411 ? -33.226 -8.084 78.466 1.00 46.62 403 TYR A O 1
ATOM 3101 N N . CYS A 1 412 ? -34.210 -6.152 77.873 1.00 29.89 404 CYS A N 1
ATOM 3102 C CA A CYS A 1 412 ? -33.432 -5.284 78.737 0.68 27.71 404 CYS A CA 1
ATOM 3103 C CA B CYS A 1 412 ? -33.429 -5.277 78.735 0.32 28.46 404 CYS A CA 1
ATOM 3104 C C . CYS A 1 412 ? -34.294 -4.063 79.010 1.00 23.73 404 CYS A C 1
ATOM 3105 O O . CYS A 1 412 ? -35.318 -3.846 78.353 1.00 24.33 404 CYS A O 1
ATOM 3110 N N . THR A 1 413 ? -33.882 -3.269 79.986 1.00 26.47 405 THR A N 1
ATOM 3111 C CA . THR A 1 413 ? -34.649 -2.097 80.384 1.00 33.08 405 THR A CA 1
ATOM 3112 C C . THR A 1 413 ? -33.844 -0.833 80.114 1.00 25.97 405 THR A C 1
ATOM 3113 O O . THR A 1 413 ? -32.695 -0.717 80.553 1.00 25.52 405 THR A O 1
ATOM 3117 N N . LEU A 1 414 ? -34.441 0.094 79.371 1.00 23.01 406 LEU A N 1
ATOM 3118 C CA . LEU A 1 414 ? -33.828 1.400 79.185 1.00 27.35 406 LEU A CA 1
ATOM 3119 C C . LEU A 1 414 ? -33.627 2.042 80.544 1.00 29.77 406 LEU A C 1
ATOM 3120 O O . LEU A 1 414 ? -34.504 1.959 81.407 1.00 23.45 406 LEU A O 1
ATOM 3125 N N . TYR A 1 415 ? -32.446 2.639 80.742 1.00 23.90 407 TYR A N 1
ATOM 3126 C CA . TYR A 1 415 ? -32.051 3.328 81.969 1.00 22.68 407 TYR A CA 1
ATOM 3127 C C . TYR A 1 415 ? -32.050 2.421 83.201 1.00 23.98 407 TYR A C 1
ATOM 3128 O O . TYR A 1 415 ? -31.979 2.926 84.319 1.00 23.54 407 TYR A O 1
ATOM 3137 N N . GLY A 1 416 ? -32.105 1.096 83.019 1.00 20.73 408 GLY A N 1
ATOM 3138 C CA . GLY A 1 416 ? -32.002 0.139 84.109 1.00 24.13 408 GLY A CA 1
ATOM 3139 C C . GLY A 1 416 ? -30.744 -0.708 84.008 1.00 30.11 408 GLY A C 1
ATOM 3140 O O . GLY A 1 416 ? -29.655 -0.261 84.383 1.00 31.81 408 GLY A O 1
ATOM 3141 N N . ASP A 1 417 ? -30.874 -1.937 83.494 1.00 26.27 409 ASP A N 1
ATOM 3142 C CA . ASP A 1 417 ? -29.699 -2.762 83.256 1.00 26.86 409 ASP A CA 1
ATOM 3143 C C . ASP A 1 417 ? -28.970 -2.388 81.963 1.00 29.53 409 ASP A C 1
ATOM 3144 O O . ASP A 1 417 ? -27.885 -2.914 81.705 1.00 29.19 409 ASP A O 1
ATOM 3149 N N . MET A 1 418 ? -29.523 -1.484 81.156 1.00 29.73 410 MET A N 1
ATOM 3150 C CA . MET A 1 418 ? -28.753 -0.900 80.063 1.00 34.14 410 MET A CA 1
ATOM 3151 C C . MET A 1 418 ? -27.796 0.188 80.533 1.00 34.34 410 MET A C 1
ATOM 3152 O O . MET A 1 418 ? -26.950 0.626 79.743 1.00 35.03 410 MET A O 1
ATOM 3157 N N . VAL A 1 419 ? -27.892 0.604 81.801 1.00 29.04 411 VAL A N 1
ATOM 3158 C CA . VAL A 1 419 ? -27.031 1.663 82.324 1.00 24.57 411 VAL A CA 1
ATOM 3159 C C . VAL A 1 419 ? -25.569 1.246 82.209 1.00 25.79 411 VAL A C 1
ATOM 3160 O O . VAL A 1 419 ? -25.197 0.126 82.584 1.00 21.28 411 VAL A O 1
ATOM 3164 N N . GLY A 1 420 ? -24.736 2.143 81.697 1.00 22.55 412 GLY A N 1
ATOM 3165 C CA . GLY A 1 420 ? -23.309 1.901 81.636 1.00 23.40 412 GLY A CA 1
ATOM 3166 C C . GLY A 1 420 ? -22.638 2.776 80.601 1.00 23.62 412 GLY A C 1
ATOM 3167 O O . GLY A 1 420 ? -23.275 3.378 79.743 1.00 21.84 412 GLY A O 1
ATOM 3168 N N . GLY A 1 421 ? -21.312 2.851 80.700 1.00 20.45 413 GLY A N 1
ATOM 3169 C CA . GLY A 1 421 ? -20.517 3.573 79.721 1.00 22.41 413 GLY A CA 1
ATOM 3170 C C . GLY A 1 421 ? -19.799 2.664 78.734 1.00 21.88 413 GLY A C 1
ATOM 3171 O O . GLY A 1 421 ? -19.255 3.139 77.733 1.00 25.86 413 GLY A O 1
ATOM 3172 N N . PHE A 1 422 ? -19.764 1.358 79.016 1.00 21.29 414 PHE A N 1
ATOM 3173 C CA . PHE A 1 422 ? -19.155 0.378 78.111 1.00 16.49 414 PHE A CA 1
ATOM 3174 C C . PHE A 1 422 ? -19.845 -0.960 78.333 1.00 23.51 414 PHE A C 1
ATOM 3175 O O . PHE A 1 422 ? -20.007 -1.385 79.477 1.00 23.51 414 PHE A O 1
ATOM 3183 N N . ALA A 1 423 ? -20.267 -1.605 77.254 1.00 20.02 415 ALA A N 1
ATOM 3184 C CA . ALA A 1 423 ? -21.079 -2.816 77.326 1.00 20.78 415 ALA A CA 1
ATOM 3185 C C . ALA A 1 423 ? -20.233 -3.966 76.791 1.00 16.07 415 ALA A C 1
ATOM 3186 O O . ALA A 1 423 ? -20.258 -4.275 75.601 1.00 20.82 415 ALA A O 1
ATOM 3188 N N . VAL A 1 424 ? -19.515 -4.619 77.700 1.00 20.96 416 VAL A N 1
ATOM 3189 C CA . VAL A 1 424 ? -18.525 -5.630 77.335 1.00 19.40 416 VAL A CA 1
ATOM 3190 C C . VAL A 1 424 ? -19.142 -6.730 76.471 1.00 22.31 416 VAL A C 1
ATOM 3191 O O . VAL A 1 424 ? -18.518 -7.207 75.519 1.00 18.06 416 VAL A O 1
ATOM 3195 N N . LEU A 1 425 ? -20.374 -7.141 76.779 1.00 17.52 417 LEU A N 1
ATOM 3196 C CA . LEU A 1 425 ? -20.988 -8.317 76.179 1.00 20.46 417 LEU A CA 1
ATOM 3197 C C . LEU A 1 425 ? -22.025 -7.986 75.124 1.00 19.17 417 LEU A C 1
ATOM 3198 O O . LEU A 1 425 ? -22.783 -8.872 74.730 1.00 18.00 417 LEU A O 1
ATOM 3203 N N . LYS A 1 426 ? -22.081 -6.741 74.650 1.00 19.53 418 LYS A N 1
ATOM 3204 C CA . LYS A 1 426 ? -23.200 -6.352 73.796 1.00 21.93 418 LYS A CA 1
ATOM 3205 C C . LYS A 1 426 ? -23.218 -7.105 72.469 1.00 22.63 418 LYS A C 1
ATOM 3206 O O . LYS A 1 426 ? -24.295 -7.265 71.877 1.00 17.70 418 LYS A O 1
ATOM 3212 N N . ASP A 1 427 ? -22.063 -7.577 71.979 1.00 16.21 419 ASP A N 1
ATOM 3213 C CA . ASP A 1 427 ? -22.032 -8.309 70.712 1.00 22.54 419 ASP A CA 1
ATOM 3214 C C . ASP A 1 427 ? -21.836 -9.804 70.923 1.00 21.49 419 ASP A C 1
ATOM 3215 O O . ASP A 1 427 ? -21.530 -10.523 69.959 1.00 16.87 419 ASP A O 1
ATOM 3220 N N . VAL A 1 428 ? -22.040 -10.278 72.157 1.00 16.87 420 VAL A N 1
ATOM 3221 C CA . VAL A 1 428 ? -21.833 -11.672 72.574 1.00 20.07 420 VAL A CA 1
ATOM 3222 C C . VAL A 1 428 ? -23.202 -12.300 72.831 1.00 25.95 420 VAL A C 1
ATOM 3223 O O . VAL A 1 428 ? -23.887 -11.921 73.795 1.00 17.91 420 VAL A O 1
ATOM 3227 N N . TYR A 1 429 ? -23.602 -13.263 71.992 1.00 18.29 421 TYR A N 1
ATOM 3228 C CA . TYR A 1 429 ? -24.826 -14.024 72.247 1.00 24.58 421 TYR A CA 1
ATOM 3229 C C . TYR A 1 429 ? -24.724 -14.787 73.568 1.00 25.43 421 TYR A C 1
ATOM 3230 O O . TYR A 1 429 ? -23.639 -15.199 73.994 1.00 22.26 421 TYR A O 1
ATOM 3239 N N . LYS A 1 430 ? -25.881 -14.971 74.212 1.00 21.64 422 LYS A N 1
ATOM 3240 C CA . LYS A 1 430 ? -25.939 -15.693 75.482 1.00 23.08 422 LYS A CA 1
ATOM 3241 C C . LYS A 1 430 ? -25.277 -17.067 75.375 1.00 25.93 422 LYS A C 1
ATOM 3242 O O . LYS A 1 430 ? -24.548 -17.493 76.280 1.00 26.64 422 LYS A O 1
ATOM 3248 N N . THR A 1 431 ? -25.518 -17.769 74.268 1.00 27.35 423 THR A N 1
ATOM 3249 C CA . THR A 1 431 ? -24.817 -19.021 73.981 1.00 25.79 423 THR A CA 1
ATOM 3250 C C . THR A 1 431 ? -23.300 -18.876 74.098 1.00 25.02 423 THR A C 1
ATOM 3251 O O . THR A 1 431 ? -22.620 -19.765 74.625 1.00 25.15 423 THR A O 1
ATOM 3255 N N . ILE A 1 432 ? -22.748 -17.767 73.605 1.00 26.19 424 ILE A N 1
ATOM 3256 C CA . ILE A 1 432 ? -21.303 -17.568 73.679 1.00 24.83 424 ILE A CA 1
ATOM 3257 C C . ILE A 1 432 ? -20.886 -17.211 75.096 1.00 24.61 424 ILE A C 1
ATOM 3258 O O . ILE A 1 432 ? -19.778 -17.553 75.533 1.00 26.66 424 ILE A O 1
ATOM 3263 N N . VAL A 1 433 ? -21.751 -16.507 75.825 1.00 24.57 425 VAL A N 1
ATOM 3264 C CA . VAL A 1 433 ? -21.454 -16.150 77.211 1.00 26.54 425 VAL A CA 1
ATOM 3265 C C . VAL A 1 433 ? -21.120 -17.396 78.025 1.00 28.72 425 VAL A C 1
ATOM 3266 O O . VAL A 1 433 ? -20.111 -17.435 78.738 1.00 24.91 425 VAL A O 1
ATOM 3270 N N . PHE A 1 434 ? -21.941 -18.451 77.897 1.00 23.87 426 PHE A N 1
ATOM 3271 C CA . PHE A 1 434 ? -21.671 -19.678 78.644 1.00 25.38 426 PHE A CA 1
ATOM 3272 C C . PHE A 1 434 ? -20.297 -20.239 78.297 1.00 29.91 426 PHE A C 1
ATOM 3273 O O . PHE A 1 434 ? -19.533 -20.632 79.189 1.00 27.71 426 PHE A O 1
ATOM 3281 N N . GLU A 1 435 ? -19.952 -20.256 77.006 1.00 25.25 427 GLU A N 1
ATOM 3282 C CA . GLU A 1 435 ? -18.675 -20.825 76.591 1.00 25.59 427 GLU A CA 1
ATOM 3283 C C . GLU A 1 435 ? -17.513 -19.998 77.117 1.00 24.51 427 GLU A C 1
ATOM 3284 O O . GLU A 1 435 ? -16.471 -20.551 77.482 1.00 25.74 427 GLU A O 1
ATOM 3290 N N . LEU A 1 436 ? -17.681 -18.673 77.184 1.00 23.08 428 LEU A N 1
ATOM 3291 C CA . LEU A 1 436 ? -16.613 -17.810 77.692 1.00 22.19 428 LEU A CA 1
ATOM 3292 C C . LEU A 1 436 ? -16.400 -18.012 79.189 1.00 22.69 428 LEU A C 1
ATOM 3293 O O . LEU A 1 436 ? -15.262 -17.978 79.672 1.00 22.73 428 LEU A O 1
ATOM 3298 N N . ALA A 1 437 ? -17.485 -18.206 79.941 1.00 23.17 429 ALA A N 1
ATOM 3299 C CA . ALA A 1 437 ? -17.359 -18.495 81.368 1.00 23.89 429 ALA A CA 1
ATOM 3300 C C . ALA A 1 437 ? -16.686 -19.843 81.592 1.00 25.28 429 ALA A C 1
ATOM 3301 O O . ALA A 1 437 ? -15.802 -19.968 82.446 1.00 29.94 429 ALA A O 1
ATOM 3303 N N . LYS A 1 438 ? -17.105 -20.874 80.844 1.00 26.25 430 LYS A N 1
ATOM 3304 C CA . LYS A 1 438 ? -16.428 -22.166 80.931 1.00 27.67 430 LYS A CA 1
ATOM 3305 C C . LYS A 1 438 ? -14.949 -22.033 80.589 1.00 27.26 430 LYS A C 1
ATOM 3306 O O . LYS A 1 438 ? -14.090 -22.582 81.285 1.00 32.53 430 LYS A O 1
ATOM 3312 N N . TYR A 1 439 ? -14.633 -21.303 79.521 1.00 26.16 431 TYR A N 1
ATOM 3313 C CA . TYR A 1 439 ? -13.232 -21.110 79.172 1.00 32.63 431 TYR A CA 1
ATOM 3314 C C . TYR A 1 439 ? -12.470 -20.440 80.310 1.00 27.35 431 TYR A C 1
ATOM 3315 O O . TYR A 1 439 ? -11.395 -20.899 80.704 1.00 32.65 431 TYR A O 1
ATOM 3324 N N . ARG A 1 440 ? -13.003 -19.339 80.841 1.00 26.11 432 ARG A N 1
ATOM 3325 C CA . ARG A 1 440 ? -12.277 -18.606 81.878 1.00 30.49 432 ARG A CA 1
ATOM 3326 C C . ARG A 1 440 ? -12.061 -19.465 83.125 1.00 32.80 432 ARG A C 1
ATOM 3327 O O . ARG A 1 440 ? -11.000 -19.396 83.757 1.00 29.13 432 ARG A O 1
ATOM 3335 N N . ASN A 1 441 ? -13.036 -20.305 83.477 1.00 30.55 433 ASN A N 1
ATOM 3336 C CA . ASN A 1 441 ? -12.846 -21.180 84.633 1.00 28.53 433 ASN A CA 1
ATOM 3337 C C . ASN A 1 441 ? -11.744 -22.205 84.391 1.00 31.09 433 ASN A C 1
ATOM 3338 O O . ASN A 1 441 ? -11.021 -22.564 85.323 1.00 34.89 433 ASN A O 1
ATOM 3343 N N . SER A 1 442 ? -11.576 -22.656 83.151 1.00 29.00 434 SER A N 1
ATOM 3344 C CA . SER A 1 442 ? -10.566 -23.658 82.842 1.00 33.29 434 SER A CA 1
ATOM 3345 C C . SER A 1 442 ? -9.137 -23.153 83.009 1.00 43.15 434 SER A C 1
ATOM 3346 O O . SER A 1 442 ? -8.201 -23.948 82.877 1.00 48.87 434 SER A O 1
ATOM 3349 N N . LEU A 1 443 ? -8.939 -21.859 83.260 1.00 43.24 435 LEU A N 1
ATOM 3350 C CA . LEU A 1 443 ? -7.601 -21.297 83.390 1.00 44.23 435 LEU A CA 1
ATOM 3351 C C . LEU A 1 443 ? -7.030 -21.379 84.800 1.00 46.35 435 LEU A C 1
ATOM 3352 O O . LEU A 1 443 ? -5.876 -20.992 85.003 1.00 49.26 435 LEU A O 1
ATOM 3357 N N . SER A 1 444 ? -7.797 -21.837 85.783 1.00 47.34 436 SER A N 1
ATOM 3358 C CA . SER A 1 444 ? -7.318 -21.805 87.156 1.00 53.17 436 SER A CA 1
ATOM 3359 C C . SER A 1 444 ? -7.777 -23.050 87.900 1.00 51.75 436 SER A C 1
ATOM 3360 O O . SER A 1 444 ? -8.827 -23.626 87.596 1.00 48.40 436 SER A O 1
ATOM 3363 N N . GLU A 1 445 ? -6.957 -23.468 88.869 1.00 55.27 437 GLU A N 1
ATOM 3364 C CA . GLU A 1 445 ? -7.305 -24.618 89.696 1.00 56.72 437 GLU A CA 1
ATOM 3365 C C . GLU A 1 445 ? -8.631 -24.389 90.403 1.00 57.59 437 GLU A C 1
ATOM 3366 O O . GLU A 1 445 ? -9.453 -25.305 90.517 1.00 56.68 437 GLU A O 1
ATOM 3368 N N . THR A 1 446 ? -8.859 -23.172 90.888 1.00 61.85 438 THR A N 1
ATOM 3369 C CA . THR A 1 446 ? -10.119 -22.834 91.522 1.00 60.96 438 THR A CA 1
ATOM 3370 C C . THR A 1 446 ? -10.915 -21.941 90.588 1.00 50.88 438 THR A C 1
ATOM 3371 O O . THR A 1 446 ? -10.449 -20.841 90.257 1.00 53.64 438 THR A O 1
ATOM 3375 N N . PRO A 1 447 ? -12.094 -22.370 90.137 1.00 48.04 439 PRO A N 1
ATOM 3376 C CA . PRO A 1 447 ? -12.886 -21.539 89.222 1.00 46.88 439 PRO A CA 1
ATOM 3377 C C . PRO A 1 447 ? -13.203 -20.184 89.834 1.00 48.26 439 PRO A C 1
ATOM 3378 O O . PRO A 1 447 ? -13.560 -20.082 91.011 1.00 54.32 439 PRO A O 1
ATOM 3382 N N . VAL A 1 448 ? -13.046 -19.135 89.031 1.00 45.66 440 VAL A N 1
ATOM 3383 C CA . VAL A 1 448 ? -13.397 -17.807 89.519 1.00 53.68 440 VAL A CA 1
ATOM 3384 C C . VAL A 1 448 ? -14.912 -17.615 89.512 1.00 56.48 440 VAL A C 1
ATOM 3385 O O . VAL A 1 448 ? -15.472 -17.003 90.427 1.00 61.75 440 VAL A O 1
ATOM 3389 N N . ILE A 1 449 ? -15.596 -18.145 88.505 1.00 53.03 441 ILE A N 1
ATOM 3390 C CA . ILE A 1 449 ? -17.051 -18.082 88.421 1.00 45.30 441 ILE A CA 1
ATOM 3391 C C . ILE A 1 449 ? -17.607 -19.351 89.055 1.00 47.59 441 ILE A C 1
ATOM 3392 O O . ILE A 1 449 ? -17.345 -20.447 88.539 1.00 47.69 441 ILE A O 1
ATOM 3397 N N . PRO A 1 450 ? -18.336 -19.257 90.165 1.00 53.15 442 PRO A N 1
ATOM 3398 C CA . PRO A 1 450 ? -18.871 -20.466 90.804 1.00 55.50 442 PRO A CA 1
ATOM 3399 C C . PRO A 1 450 ? -19.647 -21.323 89.812 1.00 49.95 442 PRO A C 1
ATOM 3400 O O . PRO A 1 450 ? -20.456 -20.820 89.027 1.00 48.91 442 PRO A O 1
ATOM 3404 N N . GLU A 1 451 ? -19.377 -22.634 89.848 1.00 44.59 443 GLU A N 1
ATOM 3405 C CA . GLU A 1 451 ? -19.929 -23.558 88.861 1.00 46.26 443 GLU A CA 1
ATOM 3406 C C . GLU A 1 451 ? -21.451 -23.525 88.857 1.00 51.32 443 GLU A C 1
ATOM 3407 O O . GLU A 1 451 ? -22.075 -23.779 87.819 1.00 55.41 443 GLU A O 1
ATOM 3409 N N . ARG A 1 452 ? -22.057 -23.211 90.010 1.00 51.29 444 ARG A N 1
ATOM 3410 C CA . ARG A 1 452 ? -23.509 -23.116 90.114 1.00 52.21 444 ARG A CA 1
ATOM 3411 C C . ARG A 1 452 ? -24.070 -22.097 89.132 1.00 50.12 444 ARG A C 1
ATOM 3412 O O . ARG A 1 452 ? -25.128 -22.316 88.530 1.00 53.15 444 ARG A O 1
ATOM 3420 N N . VAL A 1 453 ? -23.359 -20.982 88.954 1.00 46.29 445 VAL A N 1
ATOM 3421 C CA . VAL A 1 453 ? -23.794 -19.910 88.063 1.00 46.03 445 VAL A CA 1
ATOM 3422 C C . VAL A 1 453 ? -23.872 -20.402 86.620 1.00 47.55 445 VAL A C 1
ATOM 3423 O O . VAL A 1 453 ? -24.746 -19.989 85.848 1.00 46.33 445 VAL A O 1
ATOM 3427 N N . ILE A 1 454 ? -22.938 -21.269 86.227 1.00 50.70 446 ILE A N 1
ATOM 3428 C CA . ILE A 1 454 ? -22.905 -21.803 84.871 1.00 57.13 446 ILE A CA 1
ATOM 3429 C C . ILE A 1 454 ? -24.040 -22.796 84.608 1.00 71.47 446 ILE A C 1
ATOM 3430 O O . ILE A 1 454 ? -24.343 -23.096 83.446 1.00 73.23 446 ILE A O 1
ATOM 3435 N N . THR A 1 455 ? -24.705 -23.304 85.658 1.00 76.30 447 THR A N 1
ATOM 3436 C CA . THR A 1 455 ? -25.832 -24.229 85.487 1.00 73.93 447 THR A CA 1
ATOM 3437 C C . THR A 1 455 ? -26.983 -23.806 86.424 1.00 67.76 447 THR A C 1
ATOM 3438 O O . THR A 1 455 ? -27.188 -24.368 87.504 1.00 68.81 447 THR A O 1
ATOM 3442 N N . ARG A 1 456 ? -27.746 -22.796 86.001 1.00 60.43 448 ARG A N 1
ATOM 3443 C CA . ARG A 1 456 ? -28.900 -22.319 86.783 1.00 58.61 448 ARG A CA 1
ATOM 3444 C C . ARG A 1 456 ? -30.242 -22.724 86.167 1.00 58.28 448 ARG A C 1
ATOM 3445 O O . ARG A 1 456 ? -30.592 -23.908 86.123 1.00 60.71 448 ARG A O 1
ATOM 3447 N N . SER A 1 471 ? -17.402 27.733 84.840 1.00 57.79 463 SER A N 1
ATOM 3448 C CA . SER A 1 471 ? -18.603 28.495 84.515 1.00 59.08 463 SER A CA 1
ATOM 3449 C C . SER A 1 471 ? -18.601 28.979 83.060 1.00 53.87 463 SER A C 1
ATOM 3450 O O . SER A 1 471 ? -17.796 29.822 82.660 1.00 59.57 463 SER A O 1
ATOM 3453 N N . LEU A 1 472 ? -19.536 28.443 82.286 1.00 42.73 464 LEU A N 1
ATOM 3454 C CA . LEU A 1 472 ? -19.658 28.761 80.879 1.00 36.99 464 LEU A CA 1
ATOM 3455 C C . LEU A 1 472 ? -20.257 30.154 80.684 1.00 39.54 464 LEU A C 1
ATOM 3456 O O . LEU A 1 472 ? -20.859 30.722 81.602 1.00 38.52 464 LEU A O 1
ATOM 3461 N N . PRO A 1 473 ? -20.072 30.741 79.504 1.00 34.50 465 PRO A N 1
ATOM 3462 C CA . PRO A 1 473 ? -20.720 32.025 79.207 1.00 34.06 465 PRO A CA 1
ATOM 3463 C C . PRO A 1 473 ? -22.225 31.850 79.069 1.00 33.09 465 PRO A C 1
ATOM 3464 O O . PRO A 1 473 ? -22.742 30.735 78.989 1.00 31.23 465 PRO A O 1
ATOM 3468 N N . ALA A 1 474 ? -22.935 32.978 79.031 1.00 33.88 466 ALA A N 1
ATOM 3469 C CA . ALA A 1 474 ? -24.369 32.936 78.772 1.00 36.10 466 ALA A CA 1
ATOM 3470 C C . ALA A 1 474 ? -24.635 32.339 77.392 1.00 36.25 466 ALA A C 1
ATOM 3471 O O . ALA A 1 474 ? -23.744 32.231 76.553 1.00 28.55 466 ALA A O 1
ATOM 3473 N N . TYR A 1 475 ? -25.896 31.982 77.153 1.00 32.61 467 TYR A N 1
ATOM 3474 C CA A TYR A 1 475 ? -26.207 31.161 75.990 0.58 28.29 467 TYR A CA 1
ATOM 3475 C CA B TYR A 1 475 ? -26.244 31.172 75.988 0.42 28.46 467 TYR A CA 1
ATOM 3476 C C . TYR A 1 475 ? -25.954 31.889 74.674 1.00 26.50 467 TYR A C 1
ATOM 3477 O O . TYR A 1 475 ? -25.651 31.241 73.669 1.00 24.33 467 TYR A O 1
ATOM 3494 N N . ASP A 1 476 ? -26.052 33.220 74.645 1.00 28.12 468 ASP A N 1
ATOM 3495 C CA . ASP A 1 476 ? -25.815 33.911 73.377 1.00 30.44 468 ASP A CA 1
ATOM 3496 C C . ASP A 1 476 ? -24.348 33.815 72.958 1.00 30.62 468 ASP A C 1
ATOM 3497 O O . ASP A 1 476 ? -24.044 33.546 71.789 1.00 33.74 468 ASP A O 1
ATOM 3502 N N . VAL A 1 477 ? -23.422 33.979 73.899 1.00 27.08 469 VAL A N 1
ATOM 3503 C CA . VAL A 1 477 ? -22.015 33.752 73.591 1.00 25.45 469 VAL A CA 1
ATOM 3504 C C . VAL A 1 477 ? -21.740 32.266 73.374 1.00 30.74 469 VAL A C 1
ATOM 3505 O O . VAL A 1 477 ? -21.105 31.871 72.382 1.00 25.00 469 VAL A O 1
ATOM 3509 N N . LEU A 1 478 ? -22.226 31.416 74.287 1.00 18.66 470 LEU A N 1
ATOM 3510 C CA . LEU A 1 478 ? -21.957 29.981 74.170 1.00 22.07 470 LEU A CA 1
ATOM 3511 C C . LEU A 1 478 ? -22.418 29.443 72.819 1.00 18.94 470 LEU A C 1
ATOM 3512 O O . LEU A 1 478 ? -21.677 28.707 72.148 1.00 20.84 470 LEU A O 1
ATOM 3517 N N . ASP A 1 479 ? -23.625 29.838 72.386 1.00 19.15 471 ASP A N 1
ATOM 3518 C CA . ASP A 1 479 ? -24.198 29.313 71.153 1.00 24.06 471 ASP A CA 1
ATOM 3519 C C . ASP A 1 479 ? -23.453 29.824 69.927 1.00 26.75 471 ASP A C 1
ATOM 3520 O O . ASP A 1 479 ? -23.356 29.109 68.916 1.00 26.83 471 ASP A O 1
ATOM 3525 N N . ALA A 1 480 ? -22.909 31.038 69.999 1.00 24.13 472 ALA A N 1
ATOM 3526 C CA . ALA A 1 480 ? -22.071 31.529 68.909 1.00 23.32 472 ALA A CA 1
ATOM 3527 C C . ALA A 1 480 ? -20.812 30.695 68.774 1.00 21.90 472 ALA A C 1
ATOM 3528 O O . ALA A 1 480 ? -20.422 30.339 67.660 1.00 22.96 472 ALA A O 1
ATOM 3530 N N . ILE A 1 481 ? -20.169 30.366 69.899 1.00 19.03 473 ILE A N 1
ATOM 3531 C CA . ILE A 1 481 ? -18.959 29.545 69.862 1.00 25.65 473 ILE A CA 1
ATOM 3532 C C . ILE A 1 481 ? -19.272 28.130 69.374 1.00 24.66 473 ILE A C 1
ATOM 3533 O O . ILE A 1 481 ? -18.557 27.582 68.522 1.00 22.31 473 ILE A O 1
ATOM 3538 N N . LEU A 1 482 ? -20.365 27.535 69.866 1.00 22.59 474 LEU A N 1
ATOM 3539 C CA . LEU A 1 482 ? -20.744 26.197 69.417 1.00 19.52 474 LEU A CA 1
ATOM 3540 C C . LEU A 1 482 ? -21.037 26.179 67.921 1.00 24.90 474 LEU A C 1
ATOM 3541 O O . LEU A 1 482 ? -20.638 25.246 67.215 1.00 22.26 474 LEU A O 1
ATOM 3546 N N . TYR A 1 483 ? -21.759 27.185 67.426 1.00 21.41 475 TYR A N 1
ATOM 3547 C CA . TYR A 1 483 ? -22.014 27.265 65.993 1.00 24.67 475 TYR A CA 1
ATOM 3548 C C . TYR A 1 483 ? -20.701 27.312 65.219 1.00 23.94 475 TYR A C 1
ATOM 3549 O O . TYR A 1 483 ? -20.568 26.690 64.161 1.00 21.80 475 TYR A O 1
ATOM 3558 N N . ALA A 1 484 ? -19.718 28.052 65.735 1.00 22.61 476 ALA A N 1
ATOM 3559 C CA . ALA A 1 484 ? -18.424 28.122 65.065 1.00 27.18 476 ALA A CA 1
ATOM 3560 C C . ALA A 1 484 ? -17.728 26.761 65.046 1.00 25.45 476 ALA A C 1
ATOM 3561 O O . ALA A 1 484 ? -17.142 26.371 64.029 1.00 26.34 476 ALA A O 1
ATOM 3563 N N . TYR A 1 485 ? -17.786 26.026 66.160 1.00 26.29 477 TYR A N 1
ATOM 3564 C CA . TYR A 1 485 ? -17.083 24.756 66.252 1.00 29.32 477 TYR A CA 1
ATOM 3565 C C . TYR A 1 485 ? -17.827 23.641 65.528 1.00 29.40 477 TYR A C 1
ATOM 3566 O O . TYR A 1 485 ? -17.193 22.757 64.945 1.00 25.07 477 TYR A O 1
ATOM 3575 N N . ILE A 1 486 ? -19.157 23.674 65.536 1.00 20.26 478 ILE A N 1
ATOM 3576 C CA . ILE A 1 486 ? -19.947 22.544 65.073 1.00 23.97 478 ILE A CA 1
ATOM 3577 C C . ILE A 1 486 ? -20.380 22.814 63.639 1.00 26.38 478 ILE A C 1
ATOM 3578 O O . ILE A 1 486 ? -19.783 22.265 62.714 1.00 26.43 478 ILE A O 1
ATOM 3583 N N . GLU A 1 487 ? -21.375 23.687 63.435 1.00 23.76 479 GLU A N 1
ATOM 3584 C CA . GLU A 1 487 ? -21.864 23.969 62.082 1.00 23.73 479 GLU A CA 1
ATOM 3585 C C . GLU A 1 487 ? -20.732 24.401 61.141 1.00 26.30 479 GLU A C 1
ATOM 3586 O O . GLU A 1 487 ? -20.662 23.955 59.988 1.00 28.57 479 GLU A O 1
ATOM 3592 N N . GLU A 1 488 ? -19.835 25.264 61.613 1.00 28.23 480 GLU A N 1
ATOM 3593 C CA . GLU A 1 488 ? -18.759 25.781 60.770 1.00 30.87 480 GLU A CA 1
ATOM 3594 C C . GLU A 1 488 ? -17.474 24.959 60.845 1.00 34.62 480 GLU A C 1
ATOM 3595 O O . GLU A 1 488 ? -16.558 25.219 60.066 1.00 38.86 480 GLU A O 1
ATOM 3601 N N . ASP A 1 489 ? -17.378 24.002 61.773 1.00 36.04 481 ASP A N 1
ATOM 3602 C CA . ASP A 1 489 ? -16.217 23.115 61.923 1.00 35.86 481 ASP A CA 1
ATOM 3603 C C . ASP A 1 489 ? -14.892 23.886 61.916 1.00 37.95 481 ASP A C 1
ATOM 3604 O O . ASP A 1 489 ? -13.915 23.484 61.278 1.00 36.59 481 ASP A O 1
ATOM 3609 N N . LEU A 1 490 ? -14.851 25.007 62.632 1.00 28.98 482 LEU A N 1
ATOM 3610 C CA . LEU A 1 490 ? -13.639 25.815 62.700 1.00 31.51 482 LEU A CA 1
ATOM 3611 C C . LEU A 1 490 ? -12.738 25.345 63.832 1.00 32.75 482 LEU A C 1
ATOM 3612 O O . LEU A 1 490 ? -13.208 24.868 64.867 1.00 30.64 482 LEU A O 1
ATOM 3617 N N . GLY A 1 491 ? -11.425 25.487 63.627 1.00 38.68 483 GLY A N 1
ATOM 3618 C CA . GLY A 1 491 ? -10.494 25.203 64.694 1.00 35.88 483 GLY A CA 1
ATOM 3619 C C . GLY A 1 491 ? -10.480 26.327 65.698 1.00 38.26 483 GLY A C 1
ATOM 3620 O O . GLY A 1 491 ? -10.982 27.425 65.436 1.00 39.12 483 GLY A O 1
ATOM 3621 N N . GLN A 1 492 ? -9.878 26.055 66.860 1.00 31.25 484 GLN A N 1
ATOM 3622 C CA . GLN A 1 492 ? -10.008 26.995 67.973 1.00 33.05 484 GLN A CA 1
ATOM 3623 C C . GLN A 1 492 ? -9.429 28.369 67.640 1.00 34.94 484 GLN A C 1
ATOM 3624 O O . GLN A 1 492 ? -9.995 29.393 68.043 1.00 34.61 484 GLN A O 1
ATOM 3630 N N . ALA A 1 493 ? -8.309 28.422 66.911 1.00 34.17 485 ALA A N 1
ATOM 3631 C CA . ALA A 1 493 ? -7.719 29.722 66.600 1.00 32.15 485 ALA A CA 1
ATOM 3632 C C . ALA A 1 493 ? -8.663 30.568 65.759 1.00 29.77 485 ALA A C 1
ATOM 3633 O O . ALA A 1 493 ? -8.775 31.781 65.968 1.00 32.61 485 ALA A O 1
ATOM 3635 N N . ASP A 1 494 ? -9.341 29.950 64.792 1.00 27.16 486 ASP A N 1
ATOM 3636 C CA . ASP A 1 494 ? -10.268 30.697 63.952 1.00 26.76 486 ASP A CA 1
ATOM 3637 C C . ASP A 1 494 ? -11.511 31.138 64.732 1.00 28.67 486 ASP A C 1
ATOM 3638 O O . ASP A 1 494 ? -12.071 32.205 64.453 1.00 28.68 486 ASP A O 1
ATOM 3643 N N . ILE A 1 495 ? -11.963 30.347 65.703 1.00 25.20 487 ILE A N 1
ATOM 3644 C CA . ILE A 1 495 ? -13.057 30.810 66.546 1.00 28.34 487 ILE A CA 1
ATOM 3645 C C . ILE A 1 495 ? -12.600 31.979 67.413 1.00 27.20 487 ILE A C 1
ATOM 3646 O O . ILE A 1 495 ? -13.308 32.978 67.555 1.00 28.97 487 ILE A O 1
ATOM 3651 N N . ILE A 1 496 ? -11.404 31.882 67.994 1.00 25.05 488 ILE A N 1
ATOM 3652 C CA . ILE A 1 496 ? -10.879 32.979 68.800 1.00 27.74 488 ILE A CA 1
ATOM 3653 C C . ILE A 1 496 ? -10.764 34.255 67.966 1.00 29.24 488 ILE A C 1
ATOM 3654 O O . ILE A 1 496 ? -11.106 35.353 68.429 1.00 29.83 488 ILE A O 1
ATOM 3659 N N . ALA A 1 497 ? -10.322 34.131 66.712 1.00 26.40 489 ALA A N 1
ATOM 3660 C CA . ALA A 1 497 ? -10.181 35.311 65.866 1.00 27.52 489 ALA A CA 1
ATOM 3661 C C . ALA A 1 497 ? -11.507 36.031 65.626 1.00 28.25 489 ALA A C 1
ATOM 3662 O O . ALA A 1 497 ? -11.495 37.175 65.168 1.00 24.79 489 ALA A O 1
ATOM 3664 N N . LYS A 1 498 ? -12.651 35.395 65.907 1.00 27.15 490 LYS A N 1
ATOM 3665 C CA . LYS A 1 498 ? -13.922 36.102 65.797 1.00 21.49 490 LYS A CA 1
ATOM 3666 C C . LYS A 1 498 ? -14.125 37.137 66.899 1.00 26.27 490 LYS A C 1
ATOM 3667 O O . LYS A 1 498 ? -15.042 37.964 66.791 1.00 23.57 490 LYS A O 1
ATOM 3673 N N . GLY A 1 499 ? -13.296 37.123 67.933 1.00 27.41 491 GLY A N 1
ATOM 3674 C CA . GLY A 1 499 ? -13.420 38.066 69.029 1.00 23.61 491 GLY A CA 1
ATOM 3675 C C . GLY A 1 499 ? -13.752 37.399 70.352 1.00 26.59 491 GLY A C 1
ATOM 3676 O O . GLY A 1 499 ? -14.104 38.086 71.311 1.00 25.10 491 GLY A O 1
ATOM 3677 N N . PHE A 1 500 ? -13.653 36.069 70.434 1.00 27.71 492 PHE A N 1
ATOM 3678 C CA . PHE A 1 500 ? -13.971 35.387 71.684 1.00 23.52 492 PHE A CA 1
ATOM 3679 C C . PHE A 1 500 ? -12.703 35.159 72.493 1.00 25.60 492 PHE A C 1
ATOM 3680 O O . PHE A 1 500 ? -11.602 35.076 71.939 1.00 30.73 492 PHE A O 1
ATOM 3688 N N . ASP A 1 501 ? -12.868 35.077 73.814 1.00 23.34 493 ASP A N 1
ATOM 3689 C CA . ASP A 1 501 ? -11.737 34.870 74.710 1.00 23.70 493 ASP A CA 1
ATOM 3690 C C . ASP A 1 501 ? -11.165 33.460 74.565 1.00 30.83 493 ASP A C 1
ATOM 3691 O O . ASP A 1 501 ? -11.906 32.474 74.507 1.00 26.13 493 ASP A O 1
ATOM 3696 N N . LYS A 1 502 ? -9.833 33.381 74.563 1.00 24.38 494 LYS A N 1
ATOM 3697 C CA . LYS A 1 502 ? -9.127 32.145 74.245 1.00 32.90 494 LYS A CA 1
ATOM 3698 C C . LYS A 1 502 ? -9.461 31.028 75.228 1.00 35.20 494 LYS A C 1
ATOM 3699 O O . LYS A 1 502 ? -9.814 29.917 74.821 1.00 32.91 494 LYS A O 1
ATOM 3705 N N . GLU A 1 503 ? -9.353 31.299 76.530 1.00 35.43 495 GLU A N 1
ATOM 3706 C CA . GLU A 1 503 ? -9.628 30.245 77.498 1.00 33.41 495 GLU A CA 1
ATOM 3707 C C . GLU A 1 503 ? -11.079 29.788 77.422 1.00 32.15 495 GLU A C 1
ATOM 3708 O O . GLU A 1 503 ? -11.360 28.599 77.604 1.00 34.48 495 GLU A O 1
ATOM 3710 N N . VAL A 1 504 ? -12.008 30.699 77.109 1.00 23.87 496 VAL A N 1
ATOM 3711 C CA . VAL A 1 504 ? -13.415 30.316 76.998 1.00 27.42 496 VAL A CA 1
ATOM 3712 C C . VAL A 1 504 ? -13.625 29.364 75.822 1.00 28.31 496 VAL A C 1
ATOM 3713 O O . VAL A 1 504 ? -14.319 28.349 75.943 1.00 31.37 496 VAL A O 1
ATOM 3717 N N . VAL A 1 505 ? -13.051 29.688 74.662 1.00 26.53 497 VAL A N 1
ATOM 3718 C CA . VAL A 1 505 ? -13.195 28.812 73.502 1.00 23.79 497 VAL A CA 1
ATOM 3719 C C . VAL A 1 505 ? -12.575 27.450 73.789 1.00 25.98 497 VAL A C 1
ATOM 3720 O O . VAL A 1 505 ? -13.152 26.404 73.465 1.00 23.02 497 VAL A O 1
ATOM 3724 N N . GLU A 1 506 ? -11.406 27.444 74.431 1.00 23.50 498 GLU A N 1
ATOM 3725 C CA . GLU A 1 506 ? -10.731 26.186 74.729 1.00 29.62 498 GLU A CA 1
ATOM 3726 C C . GLU A 1 506 ? -11.569 25.314 75.651 1.00 31.81 498 GLU A C 1
ATOM 3727 O O . GLU A 1 506 ? -11.644 24.090 75.462 1.00 30.73 498 GLU A O 1
ATOM 3733 N N . LYS A 1 507 ? -12.191 25.923 76.667 1.00 28.05 499 LYS A N 1
ATOM 3734 C CA . LYS A 1 507 ? -13.037 25.161 77.574 1.00 28.21 499 LYS A CA 1
ATOM 3735 C C . LYS A 1 507 ? -14.251 24.607 76.840 1.00 30.97 499 LYS A C 1
ATOM 3736 O O . LYS A 1 507 ? -14.598 23.433 77.006 1.00 34.45 499 LYS A O 1
ATOM 3738 N N . VAL A 1 508 ? -14.896 25.424 76.001 1.00 22.94 500 VAL A N 1
ATOM 3739 C CA . VAL A 1 508 ? -16.084 24.945 75.301 1.00 27.13 500 VAL A CA 1
ATOM 3740 C C . VAL A 1 508 ? -15.730 23.771 74.392 1.00 26.35 500 VAL A C 1
ATOM 3741 O O . VAL A 1 508 ? -16.428 22.752 74.371 1.00 23.40 500 VAL A O 1
ATOM 3745 N N . ILE A 1 509 ? -14.640 23.893 73.628 1.00 29.09 501 ILE A N 1
ATOM 3746 C CA . ILE A 1 509 ? -14.242 22.806 72.735 1.00 23.65 501 ILE A CA 1
ATOM 3747 C C . ILE A 1 509 ? -13.938 21.539 73.528 1.00 24.94 501 ILE A C 1
ATOM 3748 O O . ILE A 1 509 ? -14.353 20.440 73.140 1.00 24.27 501 ILE A O 1
ATOM 3753 N N . ARG A 1 510 ? -13.223 21.667 74.652 1.00 26.63 502 ARG A N 1
ATOM 3754 C CA . ARG A 1 510 ? -12.958 20.504 75.498 1.00 32.78 502 ARG A CA 1
ATOM 3755 C C . ARG A 1 510 ? -14.258 19.818 75.914 1.00 29.48 502 ARG A C 1
ATOM 3756 O O . ARG A 1 510 ? -14.379 18.590 75.831 1.00 31.19 502 ARG A O 1
ATOM 3764 N N . LEU A 1 511 ? -15.243 20.606 76.364 1.00 24.66 503 LEU A N 1
ATOM 3765 C CA . LEU A 1 511 ? -16.509 20.046 76.834 1.00 25.31 503 LEU A CA 1
ATOM 3766 C C . LEU A 1 511 ? -17.286 19.379 75.706 1.00 23.48 503 LEU A C 1
ATOM 3767 O O . LEU A 1 511 ? -17.924 18.340 75.919 1.00 24.88 503 LEU A O 1
ATOM 3772 N N . VAL A 1 512 ? -17.275 19.970 74.507 1.00 21.14 504 VAL A N 1
ATOM 3773 C CA . VAL A 1 512 ? -17.939 19.327 73.376 1.00 23.68 504 VAL A CA 1
ATOM 3774 C C . VAL A 1 512 ? -17.332 17.948 73.117 1.00 25.72 504 VAL A C 1
ATOM 3775 O O . VAL A 1 512 ? -18.053 16.945 73.035 1.00 22.94 504 VAL A O 1
ATOM 3779 N N . ASP A 1 513 ? -15.995 17.879 72.983 1.00 25.09 505 ASP A N 1
ATOM 3780 C CA . ASP A 1 513 ? -15.329 16.603 72.713 1.00 27.49 505 ASP A CA 1
ATOM 3781 C C . ASP A 1 513 ? -15.541 15.602 73.848 1.00 27.16 505 ASP A C 1
ATOM 3782 O O . ASP A 1 513 ? -15.720 14.400 73.603 1.00 23.21 505 ASP A O 1
ATOM 3787 N N . ARG A 1 514 ? -15.498 16.074 75.103 1.00 23.27 506 ARG A N 1
ATOM 3788 C CA . ARG A 1 514 ? -15.600 15.158 76.235 1.00 24.70 506 ARG A CA 1
ATOM 3789 C C . ARG A 1 514 ? -16.986 14.543 76.346 1.00 28.05 506 ARG A C 1
ATOM 3790 O O . ARG A 1 514 ? -17.131 13.484 76.961 1.00 31.15 506 ARG A O 1
ATOM 3792 N N . ASN A 1 515 ? -18.007 15.165 75.760 1.00 24.82 507 ASN A N 1
ATOM 3793 C CA . ASN A 1 515 ? -19.361 14.648 75.894 1.00 28.35 507 ASN A CA 1
ATOM 3794 C C . ASN A 1 515 ? -19.872 13.942 74.640 1.00 23.20 507 ASN A C 1
ATOM 3795 O O . ASN A 1 515 ? -21.087 13.771 74.486 1.00 24.26 507 ASN A O 1
ATOM 3800 N N . GLU A 1 516 ? -18.972 13.503 73.760 1.00 21.19 508 GLU A N 1
ATOM 3801 C CA . GLU A 1 516 ? -19.381 12.630 72.664 1.00 21.28 508 GLU A CA 1
ATOM 3802 C C . GLU A 1 516 ? -20.025 11.339 73.188 1.00 21.82 508 GLU A C 1
ATOM 3803 O O . GLU A 1 516 ? -21.070 10.913 72.690 1.00 23.69 508 GLU A O 1
ATOM 3809 N N . TYR A 1 517 ? -19.414 10.690 74.179 1.00 22.84 509 TYR A N 1
ATOM 3810 C CA . TYR A 1 517 ? -19.994 9.440 74.683 1.00 26.00 509 TYR A CA 1
ATOM 3811 C C . TYR A 1 517 ? -21.429 9.648 75.172 1.00 22.89 509 TYR A C 1
ATOM 3812 O O . TYR A 1 517 ? -22.281 8.767 75.008 1.00 24.47 509 TYR A O 1
ATOM 3821 N N . LYS A 1 518 ? -21.718 10.815 75.763 1.00 22.33 510 LYS A N 1
ATOM 3822 C CA . LYS A 1 518 ? -23.035 11.047 76.361 1.00 22.24 510 LYS A CA 1
ATOM 3823 C C . LYS A 1 518 ? -24.106 11.258 75.299 1.00 21.52 510 LYS A C 1
ATOM 3824 O O . LYS A 1 518 ? -25.200 10.687 75.389 1.00 21.96 510 LYS A O 1
ATOM 3830 N N . ARG A 1 519 ? -23.801 12.064 74.284 1.00 20.73 511 ARG A N 1
ATOM 3831 C CA . ARG A 1 519 ? -24.744 12.310 73.200 1.00 24.42 511 ARG A CA 1
ATOM 3832 C C . ARG A 1 519 ? -25.192 11.020 72.525 1.00 23.29 511 ARG A C 1
ATOM 3833 O O . ARG A 1 519 ? -26.346 10.923 72.086 1.00 23.35 511 ARG A O 1
ATOM 3841 N N . ARG A 1 520 ? -24.310 10.019 72.446 1.00 21.55 512 ARG A N 1
ATOM 3842 C CA . ARG A 1 520 ? -24.666 8.782 71.754 1.00 28.45 512 ARG A CA 1
ATOM 3843 C C . ARG A 1 520 ? -25.823 8.073 72.442 1.00 24.13 512 ARG A C 1
ATOM 3844 O O . ARG A 1 520 ? -26.574 7.345 71.792 1.00 26.30 512 ARG A O 1
ATOM 3852 N N . GLN A 1 521 ? -25.959 8.232 73.751 1.00 22.94 513 GLN A N 1
ATOM 3853 C CA . GLN A 1 521 ? -26.979 7.487 74.477 1.00 26.68 513 GLN A CA 1
ATOM 3854 C C . GLN A 1 521 ? -28.326 8.206 74.553 1.00 25.60 513 GLN A C 1
ATOM 3855 O O . GLN A 1 521 ? -29.304 7.605 75.019 1.00 33.38 513 GLN A O 1
ATOM 3861 N N . GLY A 1 522 ? -28.412 9.455 74.072 1.00 24.00 514 GLY A N 1
ATOM 3862 C CA . GLY A 1 522 ? -29.668 10.170 74.080 1.00 27.88 514 GLY A CA 1
ATOM 3863 C C . GLY A 1 522 ? -30.603 9.727 72.970 1.00 34.50 514 GLY A C 1
ATOM 3864 O O . GLY A 1 522 ? -30.193 9.108 71.982 1.00 31.26 514 GLY A O 1
ATOM 3865 N N . ALA A 1 523 ? -31.880 10.080 73.136 1.00 26.52 515 ALA A N 1
ATOM 3866 C CA . ALA A 1 523 ? -32.903 9.718 72.167 1.00 27.19 515 ALA A CA 1
ATOM 3867 C C . ALA A 1 523 ? -32.669 10.417 70.827 1.00 26.43 515 ALA A C 1
ATOM 3868 O O . ALA A 1 523 ? -32.046 11.480 70.748 1.00 22.89 515 ALA A O 1
ATOM 3870 N N . ILE A 1 524 ? -33.206 9.811 69.759 1.00 25.42 516 ILE A N 1
ATOM 3871 C CA . ILE A 1 524 ? -33.176 10.494 68.470 1.00 32.05 516 ILE A CA 1
ATOM 3872 C C . ILE A 1 524 ? -34.039 11.749 68.541 1.00 23.23 516 ILE A C 1
ATOM 3873 O O . ILE A 1 524 ? -34.890 11.910 69.425 1.00 23.77 516 ILE A O 1
ATOM 3878 N N . GLY A 1 525 ? -33.784 12.656 67.593 1.00 22.05 517 GLY A N 1
ATOM 3879 C CA . GLY A 1 525 ? -34.474 13.915 67.464 1.00 25.80 517 GLY A CA 1
ATOM 3880 C C . GLY A 1 525 ? -34.257 14.494 66.080 1.00 21.19 517 GLY A C 1
ATOM 3881 O O . GLY A 1 525 ? -33.373 14.056 65.346 1.00 20.75 517 GLY A O 1
ATOM 3882 N N . PRO A 1 526 ? -35.076 15.477 65.702 1.00 21.24 518 PRO A N 1
ATOM 3883 C CA . PRO A 1 526 ? -35.119 15.948 64.306 1.00 22.44 518 PRO A CA 1
ATOM 3884 C C . P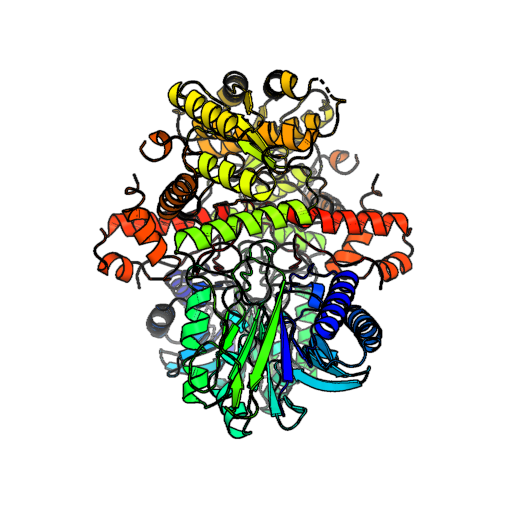RO A 1 526 ? -34.058 17.001 63.990 1.00 22.95 518 PRO A C 1
ATOM 3885 O O . PRO A 1 526 ? -33.866 17.953 64.747 1.00 20.11 518 PRO A O 1
ATOM 3889 N N . ARG A 1 527 ? -33.360 16.815 62.866 1.00 19.86 519 ARG A N 1
ATOM 3890 C CA . ARG A 1 527 ? -32.347 17.767 62.407 1.00 21.95 519 ARG A CA 1
ATOM 3891 C C . ARG A 1 527 ? -32.980 19.025 61.808 1.00 19.65 519 ARG A C 1
ATOM 3892 O O . ARG A 1 527 ? -33.885 18.933 60.972 1.00 21.27 519 ARG A O 1
ATOM 3900 N N . ILE A 1 528 ? -32.471 20.199 62.195 1.00 19.63 520 ILE A N 1
ATOM 3901 C CA . ILE A 1 528 ? -32.897 21.454 61.573 1.00 19.99 520 ILE A CA 1
ATOM 3902 C C . ILE A 1 528 ? -31.698 22.290 61.136 1.00 24.64 520 ILE A C 1
ATOM 3903 O O . ILE A 1 528 ? -31.857 23.329 60.482 1.00 23.42 520 ILE A O 1
ATOM 3908 N N . THR A 1 529 ? -30.494 21.861 61.493 1.00 20.52 521 THR A N 1
ATOM 3909 C CA . THR A 1 529 ? -29.289 22.637 61.230 1.00 23.65 521 THR A CA 1
ATOM 3910 C C . THR A 1 529 ? -28.480 21.976 60.123 1.00 26.14 521 THR A C 1
ATOM 3911 O O . THR A 1 529 ? -28.767 20.852 59.683 1.00 19.63 521 THR A O 1
ATOM 3915 N N . SER A 1 530 ? -27.414 22.667 59.725 1.00 24.34 522 SER A N 1
ATOM 3916 C CA . SER A 1 530 ? -26.476 22.120 58.751 1.00 29.69 522 SER A CA 1
ATOM 3917 C C . SER A 1 530 ? -25.490 21.143 59.376 1.00 25.23 522 SER A C 1
ATOM 3918 O O . SER A 1 530 ? -24.653 20.583 58.658 1.00 21.42 522 SER A O 1
ATOM 3921 N N . ARG A 1 531 ? -25.535 20.923 60.696 1.00 22.17 523 ARG A N 1
ATOM 3922 C CA A ARG A 1 531 ? -24.648 19.915 61.276 0.47 23.37 523 ARG A CA 1
ATOM 3923 C CA B ARG A 1 531 ? -24.643 19.921 61.281 0.53 23.53 523 ARG A CA 1
ATOM 3924 C C . ARG A 1 531 ? -25.238 19.342 62.561 1.00 20.83 523 ARG A C 1
ATOM 3925 O O . ARG A 1 531 ? -24.929 19.810 63.657 1.00 23.70 523 ARG A O 1
ATOM 3940 N N . ALA A 1 532 ? -26.088 18.319 62.430 1.00 20.20 524 ALA A N 1
ATOM 3941 C CA . ALA A 1 532 ? -26.657 17.636 63.584 1.00 21.21 524 ALA A CA 1
ATOM 3942 C C . ALA A 1 532 ? -25.634 16.690 64.212 1.00 26.72 524 ALA A C 1
ATOM 3943 O O . ALA A 1 532 ? -24.777 16.120 63.519 1.00 23.05 524 ALA A O 1
ATOM 3945 N N . PHE A 1 533 ? -25.747 16.494 65.536 1.00 19.96 525 PHE A N 1
ATOM 3946 C CA . PHE A 1 533 ? -24.803 15.601 66.218 1.00 23.64 525 PHE A CA 1
ATOM 3947 C C . PHE A 1 533 ? -24.973 14.155 65.770 1.00 33.33 525 PHE A C 1
ATOM 3948 O O . PHE A 1 533 ? -23.985 13.418 65.635 1.00 35.16 525 PHE A O 1
ATOM 3956 N N . SER A 1 534 ? -26.202 13.732 65.533 1.00 24.84 526 SER A N 1
ATOM 3957 C CA . SER A 1 534 ? -26.434 12.366 65.117 1.00 29.91 526 SER A CA 1
ATOM 3958 C C . SER A 1 534 ? -26.479 12.274 63.594 1.00 27.08 526 SER A C 1
ATOM 3959 O O . SER A 1 534 ? -26.989 13.177 62.911 1.00 25.90 526 SER A O 1
ATOM 3962 N N . ARG A 1 535 ? -25.862 11.206 63.074 1.00 27.31 527 ARG A N 1
ATOM 3963 C CA . ARG A 1 535 ? -25.755 10.879 61.651 1.00 27.72 527 ARG A CA 1
ATOM 3964 C C . ARG A 1 535 ? -24.810 11.821 60.920 1.00 30.63 527 ARG A C 1
ATOM 3965 O O . ARG A 1 535 ? -23.935 11.361 60.178 1.00 31.47 527 ARG A O 1
ATOM 3973 N N . GLU A 1 536 ? -24.980 13.137 61.103 1.00 27.75 528 GLU A N 1
ATOM 3974 C CA . GLU A 1 536 ? -24.245 14.084 60.266 1.00 24.21 528 GLU A CA 1
ATOM 3975 C C . GLU A 1 536 ? -22.798 14.253 60.704 1.00 25.33 528 GLU A C 1
ATOM 3976 O O . GLU A 1 536 ? -21.909 14.405 59.861 1.00 24.35 528 GLU A O 1
ATOM 3982 N N . ARG A 1 537 ? -22.549 14.2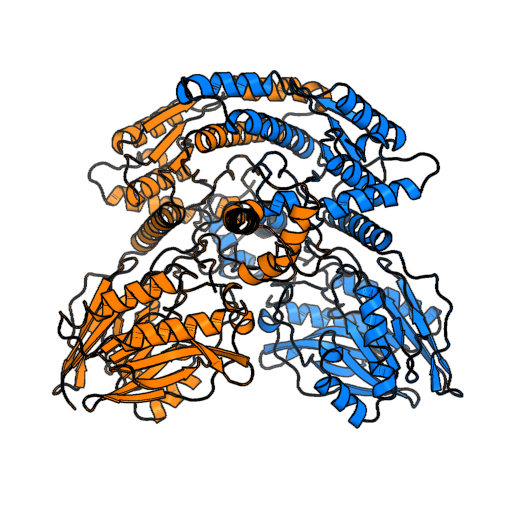95 62.005 1.00 25.28 529 ARG A N 1
ATOM 3983 C CA . ARG A 1 537 ? -21.227 14.575 62.556 1.00 28.67 529 ARG A CA 1
ATOM 3984 C C . ARG A 1 537 ? -20.709 13.286 63.179 1.00 29.33 529 ARG A C 1
ATOM 3985 O O . ARG A 1 537 ? -21.337 12.745 64.097 1.00 26.20 529 ARG A O 1
ATOM 3993 N N . ARG A 1 538 ? -19.609 12.755 62.648 1.00 22.28 530 ARG A N 1
ATOM 3994 C CA . ARG A 1 538 ? -19.136 11.430 63.052 1.00 19.14 530 ARG A CA 1
ATOM 3995 C C . ARG A 1 538 ? -17.712 11.572 63.587 1.00 30.53 530 ARG A C 1
ATOM 3996 O O . ARG A 1 538 ? -16.744 11.642 62.821 1.00 22.33 530 ARG A O 1
ATOM 4004 N N . TYR A 1 539 ? -17.585 11.591 64.901 1.00 19.30 531 TYR A N 1
ATOM 4005 C CA . TYR A 1 539 ? -16.330 11.746 65.607 1.00 25.58 531 TYR A CA 1
ATOM 4006 C C . TYR A 1 539 ? -16.132 10.555 66.540 1.00 25.74 531 TYR A C 1
ATOM 4007 O O . TYR A 1 539 ? -17.111 9.991 67.027 1.00 22.65 531 TYR A O 1
ATOM 4016 N N . PRO A 1 540 ? -14.891 10.132 66.776 1.00 22.82 532 PRO A N 1
ATOM 4017 C CA . PRO A 1 540 ? -14.654 9.021 67.697 1.00 20.65 532 PRO A CA 1
ATOM 4018 C C . PRO A 1 540 ? -14.911 9.429 69.138 1.00 28.81 532 PRO A C 1
ATOM 4019 O O . PRO A 1 540 ? -14.823 10.606 69.513 1.00 24.19 532 PRO A O 1
ATOM 4023 N N . ILE A 1 541 ? -15.237 8.432 69.963 1.00 20.96 533 ILE A N 1
ATOM 4024 C CA . ILE A 1 541 ? -15.335 8.699 71.398 1.00 21.32 533 ILE A CA 1
ATOM 4025 C C . ILE A 1 541 ? -13.944 8.847 71.999 1.00 25.47 533 ILE A C 1
ATOM 4026 O O . ILE A 1 541 ? -13.598 9.898 72.548 1.00 30.44 533 ILE A O 1
ATOM 4031 N N . VAL A 1 542 ? -13.127 7.797 71.907 1.00 23.20 534 VAL A N 1
ATOM 4032 C CA . VAL A 1 542 ? -11.737 7.884 72.339 1.00 32.29 534 VAL A CA 1
ATOM 4033 C C . VAL A 1 542 ? -10.972 8.698 71.298 1.00 36.34 534 VAL A C 1
ATOM 4034 O O . VAL A 1 542 ? -10.491 8.155 70.289 1.00 28.93 534 VAL A O 1
ATOM 4038 N N . ASN A 1 543 ? -10.861 10.009 71.547 1.00 28.93 535 ASN A N 1
ATOM 4039 C CA . ASN A 1 543 ? -10.424 10.992 70.558 1.00 35.57 535 ASN A CA 1
ATOM 4040 C C . ASN A 1 543 ? -9.192 11.723 71.085 1.00 41.66 535 ASN A C 1
ATOM 4041 O O . ASN A 1 543 ? -9.256 12.382 72.128 1.00 37.61 535 ASN A O 1
ATOM 4046 N N . GLY A 1 544 ? -8.084 11.637 70.343 1.00 34.57 536 GLY A N 1
ATOM 4047 C CA . GLY A 1 544 ? -6.829 12.218 70.794 1.00 30.82 536 GLY A CA 1
ATOM 4048 C C . GLY A 1 544 ? -6.368 13.430 70.005 1.00 25.90 536 GLY A C 1
ATOM 4049 O O . GLY A 1 544 ? -5.208 13.835 70.087 1.00 27.07 536 GLY A O 1
ATOM 4050 N N . TRP A 1 545 ? -7.281 14.019 69.241 1.00 25.68 537 TRP A N 1
ATOM 4051 C CA . TRP A 1 545 ? -6.943 15.129 68.365 1.00 31.93 537 TRP A CA 1
ATOM 4052 C C . TRP A 1 545 ? -6.539 16.344 69.200 1.00 41.13 537 TRP A C 1
ATOM 4053 O O . TRP A 1 545 ? -7.325 16.841 70.007 1.00 35.72 537 TRP A O 1
ATOM 4064 N N . THR A 1 546 ? -5.300 16.794 69.025 1.00 45.11 538 THR A N 1
ATOM 4065 C CA . THR A 1 546 ? -4.766 17.906 69.799 1.00 55.52 538 THR A CA 1
ATOM 4066 C C . THR A 1 546 ? -5.353 19.230 69.314 1.00 52.90 538 THR A C 1
ATOM 4067 O O . THR A 1 546 ? -5.617 19.413 68.123 1.00 48.49 538 THR A O 1
ATOM 4071 N N . ALA A 1 547 ? -5.577 20.149 70.255 1.00 54.78 539 ALA A N 1
ATOM 4072 C CA . ALA A 1 547 ? -6.373 21.342 69.963 1.00 62.19 539 ALA A CA 1
ATOM 4073 C C . ALA A 1 547 ? -5.732 22.260 68.921 1.00 62.62 539 ALA A C 1
ATOM 4074 O O . ALA A 1 547 ? -6.440 22.864 68.106 1.00 63.69 539 ALA A O 1
ATOM 4076 N N . ASN A 1 548 ? -4.414 22.421 68.949 1.00 63.82 540 ASN A N 1
ATOM 4077 C CA . ASN A 1 548 ? -3.776 23.484 68.180 1.00 76.67 540 ASN A CA 1
ATOM 4078 C C . ASN A 1 548 ? -3.159 23.008 66.865 1.00 85.13 540 ASN A C 1
ATOM 4079 O O . ASN A 1 548 ? -2.420 22.016 66.837 1.00 83.67 540 ASN A O 1
ATOM 4084 N N . ASP A 1 549 ? -3.464 23.746 65.791 1.00 90.69 541 ASP A N 1
ATOM 4085 C CA . ASP A 1 549 ? -2.824 23.672 64.469 1.00 95.25 541 ASP A CA 1
ATOM 4086 C C . ASP A 1 549 ? -2.543 22.266 63.954 1.00 94.90 541 ASP A C 1
ATOM 4087 O O . ASP A 1 549 ? -3.281 21.758 63.108 1.00 93.29 541 ASP A O 1
ATOM 4090 N N . MET B 1 9 ? -45.914 20.753 19.854 1.00 71.67 1 MET B N 1
ATOM 4091 C CA . MET B 1 9 ? -45.821 21.277 21.215 1.00 73.69 1 MET B CA 1
ATOM 4092 C C . MET B 1 9 ? -47.212 21.610 21.780 1.00 83.14 1 MET B C 1
ATOM 4093 O O . MET B 1 9 ? -47.738 22.707 21.576 1.00 88.52 1 MET B O 1
ATOM 4095 N N . LYS B 1 10 ? -47.786 20.650 22.503 1.00 79.65 2 LYS B N 1
ATOM 4096 C CA . LYS B 1 10 ? -49.143 20.721 23.029 1.00 76.18 2 LYS B CA 1
ATOM 4097 C C . LYS B 1 10 ? -49.133 21.132 24.496 1.00 75.53 2 LYS B C 1
ATOM 4098 O O . LYS B 1 10 ? -48.148 20.926 25.209 1.00 74.32 2 LYS B O 1
ATOM 4100 N N . SER B 1 11 ? -50.234 21.737 24.940 1.00 77.11 3 SER B N 1
ATOM 4101 C CA . SER B 1 11 ? -50.352 22.129 26.338 1.00 75.38 3 SER B CA 1
ATOM 4102 C C . SER B 1 11 ? -50.659 20.908 27.202 1.00 71.42 3 SER B C 1
ATOM 4103 O O . SER B 1 11 ? -51.336 19.969 26.770 1.00 74.90 3 SER B O 1
ATOM 4106 N N . PHE B 1 12 ? -50.140 20.921 28.430 1.00 60.54 4 PHE B N 1
ATOM 4107 C CA . PHE B 1 12 ? -50.267 19.776 29.323 1.00 54.71 4 PHE B CA 1
ATOM 4108 C C . PHE B 1 12 ? -50.198 20.232 30.773 1.00 51.85 4 PHE B C 1
ATOM 4109 O O . PHE B 1 12 ? -49.860 21.379 31.074 1.00 50.74 4 PHE B O 1
ATOM 4117 N N . LYS B 1 13 ? -50.499 19.301 31.675 1.00 44.28 5 LYS B N 1
ATOM 4118 C CA . LYS B 1 13 ? -50.480 19.553 33.106 1.00 43.63 5 LYS B CA 1
ATOM 4119 C C . LYS B 1 13 ? -49.561 18.554 33.784 1.00 43.83 5 LYS B C 1
ATOM 4120 O O . LYS B 1 13 ? -49.572 17.363 33.456 1.00 51.62 5 LYS B O 1
ATOM 4126 N N . VAL B 1 14 ? -48.781 19.042 34.739 1.00 44.13 6 VAL B N 1
ATOM 4127 C CA . VAL B 1 14 ? -47.817 18.231 35.475 1.00 46.18 6 VAL B CA 1
ATOM 4128 C C . VAL B 1 14 ? -48.257 18.175 36.935 1.00 48.83 6 VAL B C 1
ATOM 4129 O O . VAL B 1 14 ? -48.537 19.214 37.547 1.00 52.44 6 VAL B O 1
ATOM 4133 N N . ALA B 1 15 ? -48.361 16.965 37.476 1.00 42.39 7 ALA B N 1
ATOM 4134 C CA . ALA B 1 15 ? -48.700 16.760 38.878 1.00 43.16 7 ALA B CA 1
ATOM 4135 C C . ALA B 1 15 ? -47.420 16.468 39.654 1.00 38.22 7 ALA B C 1
ATOM 4136 O O . ALA B 1 15 ? -46.687 15.534 39.321 1.00 39.01 7 ALA B O 1
ATOM 4138 N N . LEU B 1 16 ? -47.147 17.275 40.670 1.00 34.98 8 LEU B N 1
ATOM 4139 C CA . LEU B 1 16 ? -46.009 17.070 41.553 1.00 29.28 8 LEU B CA 1
ATOM 4140 C C . LEU B 1 16 ? -46.548 16.422 42.826 1.00 36.59 8 LEU B C 1
ATOM 4141 O O . LEU B 1 16 ? -47.333 17.036 43.554 1.00 29.62 8 LEU B O 1
ATOM 4146 N N . ALA B 1 17 ? -46.147 15.176 43.087 1.00 31.02 9 ALA B N 1
ATOM 4147 C CA . ALA B 1 17 ? -46.682 14.430 44.229 1.00 34.14 9 ALA B CA 1
ATOM 4148 C C . ALA B 1 17 ? -45.753 14.626 45.417 1.00 34.06 9 ALA B C 1
ATOM 4149 O O . ALA B 1 17 ? -44.761 13.915 45.582 1.00 32.04 9 ALA B O 1
ATOM 4151 N N . GLN B 1 18 ? -46.087 15.605 46.260 1.00 36.62 10 GLN B N 1
ATOM 4152 C CA . GLN B 1 18 ? -45.329 15.884 47.478 1.00 35.83 10 GLN B CA 1
ATOM 4153 C C . GLN B 1 18 ? -45.751 14.846 48.506 1.00 39.57 10 GLN B C 1
ATOM 4154 O O . GLN B 1 18 ? -46.741 15.011 49.222 1.00 40.44 10 GLN B O 1
ATOM 4160 N N . PHE B 1 19 ? -44.947 13.802 48.596 1.00 37.04 11 PHE B N 1
ATOM 4161 C CA . PHE B 1 19 ? -45.333 12.455 48.981 1.00 41.67 11 PHE B CA 1
ATOM 4162 C C . PHE B 1 19 ? -44.573 12.050 50.237 1.00 31.56 11 PHE B C 1
ATOM 4163 O O . PHE B 1 19 ? -43.367 12.287 50.332 1.00 24.67 11 PHE B O 1
ATOM 4171 N N . SER B 1 20 ? -45.253 11.446 51.210 1.00 29.00 12 SER B N 1
ATOM 4172 C CA . SER B 1 20 ? -44.531 10.973 52.397 1.00 31.33 12 SER B CA 1
ATOM 4173 C C . SER B 1 20 ? -44.470 9.448 52.418 1.00 31.91 12 SER B C 1
ATOM 4174 O O . SER B 1 20 ? -45.511 8.801 52.589 1.00 30.83 12 SER B O 1
ATOM 4177 N N . PRO B 1 21 ? -43.314 8.827 52.204 1.00 33.29 13 PRO B N 1
ATOM 4178 C CA . PRO B 1 21 ? -43.252 7.363 52.165 1.00 31.14 13 PRO B CA 1
ATOM 4179 C C . PRO B 1 21 ? -43.214 6.723 53.547 1.00 28.37 13 PRO B C 1
ATOM 4180 O O . PRO B 1 21 ? -42.779 7.314 54.538 1.00 24.23 13 PRO B O 1
ATOM 4184 N N . HIS B 1 22 ? -43.625 5.464 53.582 1.00 22.02 14 HIS B N 1
ATOM 4185 C CA . HIS B 1 22 ? -43.343 4.589 54.717 1.00 31.46 14 HIS B CA 1
ATOM 4186 C C . HIS B 1 22 ? -42.074 3.822 54.353 1.00 28.35 14 HIS B C 1
ATOM 4187 O O . HIS B 1 22 ? -42.111 2.883 53.551 1.00 28.02 14 HIS B O 1
ATOM 4194 N N . ILE B 1 23 ? -40.961 4.221 54.969 1.00 28.80 15 ILE B N 1
ATOM 4195 C CA . ILE B 1 23 ? -39.653 3.693 54.603 1.00 28.13 15 ILE B CA 1
ATOM 4196 C C . ILE B 1 23 ? -39.674 2.178 54.695 1.00 33.25 15 ILE B C 1
ATOM 4197 O O . ILE B 1 23 ? -40.029 1.607 55.738 1.00 31.40 15 ILE B O 1
ATOM 4202 N N . GLY B 1 24 ? -39.302 1.519 53.592 1.00 19.87 16 GLY B N 1
ATOM 4203 C CA . GLY B 1 24 ? -39.240 0.078 53.519 1.00 20.64 16 GLY B CA 1
ATOM 4204 C C . GLY B 1 24 ? -40.545 -0.631 53.232 1.00 29.93 16 GLY B C 1
ATOM 4205 O O . GLY B 1 24 ? -40.518 -1.828 52.937 1.00 31.55 16 GLY B O 1
ATOM 4206 N N . ASN B 1 25 ? -41.689 0.055 53.298 1.00 26.46 17 ASN B N 1
ATOM 4207 C CA . ASN B 1 25 ? -42.968 -0.598 53.053 1.00 24.12 17 ASN B CA 1
ATOM 4208 C C . ASN B 1 25 ? -43.335 -0.398 51.583 1.00 30.03 17 ASN B C 1
ATOM 4209 O O . ASN B 1 25 ? -44.135 0.463 51.206 1.00 27.44 17 ASN B O 1
ATOM 4214 N N . ILE B 1 26 ? -42.734 -1.247 50.748 1.00 28.43 18 ILE B N 1
ATOM 4215 C CA . ILE B 1 26 ? -42.893 -1.165 49.300 1.00 27.61 18 ILE B CA 1
ATOM 4216 C C . ILE B 1 26 ? -44.349 -1.338 48.901 1.00 30.32 18 ILE B C 1
ATOM 4217 O O . ILE B 1 26 ? -44.856 -0.620 48.028 1.00 32.09 18 ILE B O 1
ATOM 4222 N N . ASP B 1 27 ? -45.045 -2.296 49.527 1.00 30.56 19 ASP B N 1
ATOM 4223 C CA . ASP B 1 27 ? -46.468 -2.472 49.260 1.00 30.11 19 ASP B CA 1
ATOM 4224 C C . ASP B 1 27 ? -47.233 -1.183 49.519 1.00 29.84 19 ASP B C 1
ATOM 4225 O O . ASP B 1 27 ? -48.086 -0.778 48.718 1.00 30.14 19 ASP B O 1
ATOM 4230 N N . SER B 1 28 ? -46.972 -0.550 50.665 1.00 28.30 20 SER B N 1
ATOM 4231 C CA . SER B 1 28 ? -47.703 0.659 51.028 1.00 35.61 20 SER B CA 1
ATOM 4232 C C . SER B 1 28 ? -47.358 1.828 50.109 1.00 27.24 20 SER B C 1
ATOM 4233 O O . SER B 1 28 ? -48.253 2.517 49.610 1.00 28.02 20 SER B O 1
ATOM 4236 N N . ASN B 1 29 ? -46.066 2.060 49.859 1.00 25.69 21 ASN B N 1
ATOM 4237 C CA . ASN B 1 29 ? -45.671 3.167 48.986 1.00 29.91 21 ASN B CA 1
ATOM 4238 C C . ASN B 1 29 ? -46.249 3.007 47.589 1.00 33.01 21 ASN B C 1
ATOM 4239 O O . ASN B 1 29 ? -46.754 3.973 47.001 1.00 33.14 21 ASN B O 1
ATOM 4244 N N . THR B 1 30 ? -46.211 1.783 47.059 1.00 26.31 22 THR B N 1
ATOM 4245 C CA . THR B 1 30 ? -46.733 1.532 45.722 1.00 27.28 22 THR B CA 1
ATOM 4246 C C . THR B 1 30 ? -48.229 1.795 45.663 1.00 28.89 22 THR B C 1
ATOM 4247 O O . THR B 1 30 ? -48.721 2.424 44.718 1.00 30.26 22 THR B O 1
ATOM 4251 N N . GLN B 1 31 ? -48.967 1.324 46.672 1.00 31.67 23 GLN B N 1
ATOM 4252 C CA . GLN B 1 31 ? -50.396 1.594 46.743 1.00 33.09 23 GLN B CA 1
ATOM 4253 C C . GLN B 1 31 ? -50.681 3.095 46.760 1.00 32.34 23 GLN B C 1
ATOM 4254 O O . GLN B 1 31 ? -51.584 3.571 46.060 1.00 33.49 23 GLN B O 1
ATOM 4260 N N . LYS B 1 32 ? -49.924 3.863 47.553 1.00 31.21 24 LYS B N 1
ATOM 4261 C CA . LYS B 1 32 ? -50.166 5.302 47.596 1.00 34.90 24 LYS B CA 1
ATOM 4262 C C . LYS B 1 32 ? -49.811 5.963 46.271 1.00 32.47 24 LYS B C 1
ATOM 4263 O O . LYS B 1 32 ? -50.512 6.878 45.824 1.00 39.43 24 LYS B O 1
ATOM 4269 N N . MET B 1 33 ? -48.718 5.531 45.640 1.00 32.07 25 MET B N 1
ATOM 4270 C CA . MET B 1 33 ? -48.379 6.062 44.321 1.00 28.24 25 MET B CA 1
ATOM 4271 C C . MET B 1 33 ? -49.525 5.855 43.341 1.00 34.73 25 MET B C 1
ATOM 4272 O O . MET B 1 33 ? -49.893 6.778 42.604 1.00 38.49 25 MET B O 1
ATOM 4277 N N . ILE B 1 34 ? -50.122 4.659 43.346 1.00 31.01 26 ILE B N 1
ATOM 4278 C CA . ILE B 1 34 ? -51.266 4.388 42.481 1.00 37.58 26 ILE B CA 1
ATOM 4279 C C . ILE B 1 34 ? -52.435 5.297 42.843 1.00 40.40 26 ILE B C 1
ATOM 4280 O O . ILE B 1 34 ? -53.083 5.884 41.964 1.00 35.37 26 ILE B O 1
ATOM 4285 N N . GLU B 1 35 ? -52.698 5.460 44.145 1.00 37.68 27 GLU B N 1
ATOM 4286 C CA . GLU B 1 35 ? -53.788 6.337 44.561 1.00 42.03 27 GLU B CA 1
ATOM 4287 C C . GLU B 1 35 ? -53.536 7.770 44.106 1.00 41.78 27 GLU B C 1
ATOM 4288 O O . GLU B 1 35 ? -54.452 8.443 43.623 1.00 40.21 27 GLU B O 1
ATOM 4294 N N . GLN B 1 36 ? -52.288 8.241 44.210 1.00 33.20 28 GLN B N 1
ATOM 4295 C CA . GLN B 1 36 ? -51.985 9.596 43.770 1.00 36.16 28 GLN B CA 1
ATOM 4296 C C . GLN B 1 36 ? -52.030 9.730 42.254 1.00 38.09 28 GLN B C 1
ATOM 4297 O O . GLN B 1 36 ? -52.429 10.783 41.737 1.00 42.32 28 GLN B O 1
ATOM 4303 N N . ALA B 1 37 ? -51.614 8.692 41.529 1.00 36.40 29 ALA B N 1
ATOM 4304 C CA . ALA B 1 37 ? -51.739 8.718 40.077 1.00 34.34 29 ALA B CA 1
ATOM 4305 C C . ALA B 1 37 ? -53.205 8.793 39.667 1.00 37.75 29 ALA B C 1
ATOM 4306 O O . ALA B 1 37 ? -53.559 9.500 38.717 1.00 41.89 29 ALA B O 1
ATOM 4308 N N . ASN B 1 38 ? -54.078 8.081 40.379 1.00 43.10 30 ASN B N 1
ATOM 4309 C CA . ASN B 1 38 ? -55.508 8.188 40.100 1.00 45.88 30 ASN B CA 1
ATOM 4310 C C . ASN B 1 38 ? -56.007 9.600 40.366 1.00 45.66 30 ASN B C 1
ATOM 4311 O O . ASN B 1 38 ? -56.763 10.164 39.571 1.00 50.37 30 ASN B O 1
ATOM 4316 N N . GLN B 1 39 ? -55.583 10.192 41.485 1.00 44.57 31 GLN B N 1
ATOM 4317 C CA A GLN B 1 39 ? -56.036 11.538 41.830 0.44 46.45 31 GLN B CA 1
ATOM 4318 C CA B GLN B 1 39 ? -56.037 11.538 41.834 0.56 46.52 31 GLN B CA 1
ATOM 4319 C C . GLN B 1 39 ? -55.545 12.570 40.823 1.00 45.27 31 GLN B C 1
ATOM 4320 O O . GLN B 1 39 ? -56.275 13.507 40.476 1.00 46.22 31 GLN B O 1
ATOM 4331 N N . ALA B 1 40 ? -54.306 12.418 40.342 1.00 40.39 32 ALA B N 1
ATOM 4332 C CA . ALA B 1 40 ? -53.788 13.352 39.344 1.00 43.22 32 ALA B CA 1
ATOM 4333 C C . ALA B 1 40 ? -54.556 13.242 38.037 1.00 47.45 32 ALA B C 1
ATOM 4334 O O . ALA B 1 40 ? -54.792 14.248 37.360 1.00 53.01 32 ALA B O 1
ATOM 4336 N N . LYS B 1 41 ? -54.965 12.027 37.674 1.00 48.79 33 LYS B N 1
ATOM 4337 C CA . LYS B 1 41 ? -55.753 11.842 36.461 1.00 50.63 33 LYS B CA 1
ATOM 4338 C C . LYS B 1 41 ? -57.091 12.546 36.573 1.00 51.55 33 LYS B C 1
ATOM 4339 O O . LYS B 1 41 ? -57.537 13.207 35.628 1.00 48.06 33 LYS B O 1
ATOM 4345 N N . LYS B 1 42 ? -57.744 12.417 37.730 1.00 54.41 34 LYS B N 1
ATOM 4346 C CA . LYS B 1 42 ? -59.010 13.105 37.945 1.00 56.88 34 LYS B CA 1
ATOM 4347 C C . LYS B 1 42 ? -58.852 14.608 37.771 1.00 61.06 34 LYS B C 1
ATOM 4348 O O . LYS B 1 42 ? -59.813 15.293 37.409 1.00 69.04 34 LYS B O 1
ATOM 4350 N N . GLN B 1 43 ? -57.651 15.134 38.011 1.00 57.70 35 GLN B N 1
ATOM 4351 C CA . GLN B 1 43 ? -57.372 16.552 37.839 1.00 57.82 35 GLN B CA 1
ATOM 4352 C C . GLN B 1 43 ? -56.737 16.862 36.488 1.00 55.04 35 GLN B C 1
ATOM 4353 O O . GLN B 1 43 ? -56.098 17.907 36.338 1.00 55.52 35 GLN B O 1
ATOM 4359 N N . ASP B 1 44 ? -56.889 15.964 35.512 1.00 54.16 36 ASP B N 1
ATOM 4360 C CA . ASP B 1 44 ? -56.465 16.167 34.129 1.00 59.92 36 ASP B CA 1
ATOM 4361 C C . ASP B 1 44 ? -54.946 16.284 33.997 1.00 55.58 36 ASP B C 1
ATOM 4362 O O . ASP B 1 44 ? -54.447 16.878 33.037 1.00 54.75 36 ASP B O 1
ATOM 4367 N N . ALA B 1 45 ? -54.191 15.721 34.936 1.00 52.82 37 ALA B N 1
ATOM 4368 C CA . ALA B 1 45 ? -52.740 15.731 34.823 1.00 49.64 37 ALA B CA 1
ATOM 4369 C C . ALA B 1 45 ? -52.291 14.753 33.744 1.00 50.44 37 ALA B C 1
ATOM 4370 O O . ALA B 1 45 ? -52.871 13.675 33.583 1.00 48.82 37 ALA B O 1
ATOM 4372 N N . ASP B 1 46 ? -51.273 15.152 32.975 1.00 45.78 38 ASP B N 1
ATOM 4373 C CA . ASP B 1 46 ? -50.722 14.284 31.943 1.00 50.65 38 ASP B CA 1
ATOM 4374 C C . ASP B 1 46 ? -49.490 13.527 32.402 1.00 49.50 38 ASP B C 1
ATOM 4375 O O . ASP B 1 46 ? -49.182 12.472 31.834 1.00 48.17 38 ASP B O 1
ATOM 4380 N N . LEU B 1 47 ? -48.779 14.053 33.394 1.00 44.17 39 LEU B N 1
ATOM 4381 C CA . LEU B 1 47 ? -47.661 13.368 34.014 1.00 35.00 39 LEU B CA 1
ATOM 4382 C C . LEU B 1 47 ? -47.784 13.549 35.519 1.00 41.88 39 LEU B C 1
ATOM 4383 O O . LEU B 1 47 ? -48.363 14.534 35.984 1.00 42.37 39 LEU B O 1
ATOM 4388 N N . ILE B 1 48 ? -47.245 12.596 36.279 1.00 36.63 40 ILE B N 1
ATOM 4389 C CA . ILE B 1 48 ? -47.122 12.737 37.726 1.00 37.47 40 ILE B CA 1
ATOM 4390 C C . ILE B 1 48 ? -45.702 12.348 38.106 1.00 40.37 40 ILE B C 1
ATOM 4391 O O . ILE B 1 48 ? -45.174 11.345 37.614 1.00 34.96 40 ILE B O 1
ATOM 4396 N N . ILE B 1 49 ? -45.059 13.175 38.927 1.00 39.54 41 ILE B N 1
ATOM 4397 C CA . ILE B 1 49 ? -43.669 12.969 39.309 1.00 27.99 41 ILE B CA 1
ATOM 4398 C C . ILE B 1 49 ? -43.613 12.802 40.819 1.00 28.53 41 ILE B C 1
ATOM 4399 O O . ILE B 1 49 ? -44.130 13.645 41.557 1.00 27.93 41 ILE B O 1
ATOM 4404 N N . PHE B 1 50 ? -42.982 11.723 41.261 1.00 27.66 42 PHE B N 1
ATOM 4405 C CA . PHE B 1 50 ? -42.838 11.319 42.649 1.00 30.57 42 PHE B CA 1
ATOM 4406 C C . PHE B 1 50 ? -41.432 11.611 43.155 1.00 35.63 42 PHE B C 1
ATOM 4407 O O . PHE B 1 50 ? -40.509 11.872 42.375 1.00 30.69 42 PHE B O 1
ATOM 4415 N N . PRO B 1 51 ? -41.220 11.548 44.469 1.00 27.11 43 PRO B N 1
ATOM 4416 C CA . PRO B 1 51 ? -39.882 11.802 45.013 1.00 23.77 43 PRO B CA 1
ATOM 4417 C C . PRO B 1 51 ? -38.899 10.693 44.671 1.00 27.85 43 PRO B C 1
ATOM 4418 O O . PRO B 1 51 ? -39.249 9.597 44.220 1.00 26.52 43 PRO B O 1
ATOM 4422 N N . GLU B 1 52 ? -37.638 10.998 44.951 1.00 24.92 44 GLU B N 1
ATOM 4423 C CA . GLU B 1 52 ? -36.561 10.035 44.820 1.00 22.29 44 GLU B CA 1
ATOM 4424 C C . GLU B 1 52 ? -36.852 8.758 45.612 1.00 24.00 44 GLU B C 1
ATOM 4425 O O . GLU B 1 52 ? -37.325 8.804 46.755 1.00 21.03 44 GLU B O 1
ATOM 4431 N N . LEU B 1 53 ? -36.565 7.609 44.992 1.00 17.67 45 LEU B N 1
ATOM 4432 C CA . LEU B 1 53 ? -36.727 6.291 45.631 1.00 24.04 45 LEU B CA 1
ATOM 4433 C C . LEU B 1 53 ? -38.125 6.098 46.223 1.00 25.62 45 LEU B C 1
ATOM 4434 O O . LEU B 1 53 ? -38.305 5.360 47.195 1.00 24.17 45 LEU B O 1
ATOM 4439 N N . SER B 1 54 ? -39.132 6.727 45.610 1.00 24.68 46 SER B N 1
ATOM 4440 C CA . SER B 1 54 ? -40.462 6.776 46.213 1.00 29.47 46 SER B CA 1
ATOM 4441 C C . SER B 1 54 ? -41.037 5.393 46.499 1.00 27.93 46 SER B C 1
ATOM 4442 O O . SER B 1 54 ? -41.853 5.246 47.414 1.00 24.07 46 SER B O 1
ATOM 4445 N N . VAL B 1 55 ? -40.652 4.377 45.725 1.00 31.74 47 VAL B N 1
ATOM 4446 C CA . VAL B 1 55 ? -41.213 3.042 45.929 1.00 31.71 47 VAL B CA 1
ATOM 4447 C C . VAL B 1 55 ? -40.799 2.463 47.282 1.00 31.23 47 VAL B C 1
ATOM 4448 O O . VAL B 1 55 ? -41.558 1.693 47.897 1.00 26.28 47 VAL B O 1
ATOM 4452 N N . ILE B 1 56 ? -39.596 2.789 47.755 1.00 19.81 48 ILE B N 1
ATOM 4453 C CA . ILE B 1 56 ? -39.114 2.291 49.036 1.00 25.24 48 ILE B CA 1
ATOM 4454 C C . ILE B 1 56 ? -38.929 3.394 50.083 1.00 24.38 48 ILE B C 1
ATOM 4455 O O . ILE B 1 56 ? -38.937 3.087 51.286 1.00 26.89 48 ILE B O 1
ATOM 4460 N N . GLY B 1 57 ? -38.753 4.655 49.677 1.00 24.58 49 GLY B N 1
ATOM 4461 C CA . GLY B 1 57 ? -38.597 5.750 50.615 1.00 20.72 49 GLY B CA 1
ATOM 4462 C C . GLY B 1 57 ? -37.144 6.023 50.973 1.00 26.34 49 GLY B C 1
ATOM 4463 O O . GLY B 1 57 ? -36.225 5.272 50.634 1.00 30.69 49 GLY B O 1
ATOM 4464 N N . TYR B 1 58 ? -36.939 7.116 51.710 1.00 25.45 50 TYR B N 1
ATOM 4465 C CA . TYR B 1 58 ? -35.596 7.625 52.017 1.00 23.49 50 TYR B CA 1
ATOM 4466 C C . TYR B 1 58 ? -35.561 8.155 53.447 1.00 24.86 50 TYR B C 1
ATOM 4467 O O . TYR B 1 58 ? -36.434 8.962 53.822 1.00 30.51 50 TYR B O 1
ATOM 4476 N N . PRO B 1 59 ? -34.569 7.762 54.274 1.00 24.65 51 PRO B N 1
ATOM 4477 C CA . PRO B 1 59 ? -33.487 6.790 54.066 1.00 22.19 51 PRO B CA 1
ATOM 4478 C C . PRO B 1 59 ? -33.873 5.388 54.509 1.00 25.66 51 PRO B C 1
ATOM 4479 O O . PRO B 1 59 ? -34.234 5.146 55.670 1.00 25.12 51 PRO B O 1
ATOM 4483 N N . ALA B 1 60 ? -33.818 4.473 53.548 1.00 24.28 52 ALA B N 1
ATOM 4484 C CA . ALA B 1 60 ? -34.110 3.071 53.792 1.00 26.09 52 ALA B CA 1
ATOM 4485 C C . ALA B 1 60 ? -32.901 2.332 54.340 1.00 20.38 52 ALA B C 1
ATOM 4486 O O . ALA B 1 60 ? -33.047 1.215 54.838 1.00 20.59 52 ALA B O 1
ATOM 4488 N N . GLU B 1 61 ? -31.717 2.928 54.230 1.00 20.33 53 GLU B N 1
ATOM 4489 C CA . GLU B 1 61 ? -30.493 2.393 54.812 1.00 21.08 53 GLU B CA 1
ATOM 4490 C C . GLU B 1 61 ? -30.275 0.939 54.408 1.00 24.38 53 GLU B C 1
ATOM 4491 O O . GLU B 1 61 ? -30.498 0.587 53.240 1.00 23.07 53 GLU B O 1
ATOM 4497 N N . ASP B 1 62 ? -29.868 0.077 55.346 1.00 16.46 54 ASP B N 1
ATOM 4498 C CA . ASP B 1 62 ? -29.440 -1.259 54.945 1.00 20.89 54 ASP B CA 1
ATOM 4499 C C . ASP B 1 62 ? -30.579 -2.144 54.463 1.00 28.15 54 ASP B C 1
ATOM 4500 O O . ASP B 1 62 ? -30.300 -3.268 54.032 1.00 27.55 54 ASP B O 1
ATOM 4505 N N . LEU B 1 63 ? -31.836 -1.684 54.505 1.00 23.31 55 LEU B N 1
ATOM 4506 C CA . LEU B 1 63 ? -32.874 -2.387 53.754 1.00 26.56 55 LEU B CA 1
ATOM 4507 C C . LEU B 1 63 ? -32.529 -2.470 52.270 1.00 25.34 55 LEU B C 1
ATOM 4508 O O . LEU B 1 63 ? -32.913 -3.434 51.598 1.00 29.07 55 LEU B O 1
ATOM 4513 N N . LEU B 1 64 ? -31.803 -1.475 51.748 1.00 19.12 56 LEU B N 1
ATOM 4514 C CA . LEU B 1 64 ? -31.406 -1.443 50.345 1.00 21.42 56 LEU B CA 1
ATOM 4515 C C . LEU B 1 64 ? -30.459 -2.577 49.970 1.00 31.49 56 LEU B C 1
ATOM 4516 O O . LEU B 1 64 ? -30.206 -2.783 48.771 1.00 25.81 56 LEU B O 1
ATOM 4521 N N . LEU B 1 65 ? -29.931 -3.302 50.956 1.00 31.24 57 LEU B N 1
ATOM 4522 C CA . LEU B 1 65 ? -29.020 -4.413 50.738 1.00 34.10 57 LEU B CA 1
ATOM 4523 C C . LEU B 1 65 ? -29.690 -5.776 50.852 1.00 35.70 57 LEU B C 1
ATOM 4524 O O . LEU B 1 65 ? -29.005 -6.791 50.724 1.00 35.73 57 LEU B O 1
ATOM 4529 N N . ARG B 1 66 ? -30.987 -5.836 51.120 1.00 33.72 58 ARG B N 1
ATOM 4530 C CA . ARG B 1 66 ? -31.607 -7.136 51.358 1.00 37.07 58 ARG B CA 1
ATOM 4531 C C . ARG B 1 66 ? -31.671 -7.937 50.057 1.00 36.61 58 ARG B C 1
ATOM 4532 O O . ARG B 1 66 ? -31.990 -7.384 48.999 1.00 31.82 58 ARG B O 1
ATOM 4540 N N . PRO B 1 67 ? -31.359 -9.236 50.098 1.00 43.10 59 PRO B N 1
ATOM 4541 C CA . PRO B 1 67 ? -31.301 -10.010 48.845 1.00 45.59 59 PRO B CA 1
ATOM 4542 C C . PRO B 1 67 ? -32.624 -10.056 48.097 1.00 42.19 59 PRO B C 1
ATOM 4543 O O . PRO B 1 67 ? -32.640 -10.054 46.860 1.00 43.30 59 PRO B O 1
ATOM 4547 N N . ASN B 1 68 ? -33.734 -10.038 48.820 1.00 32.66 60 ASN B N 1
ATOM 4548 C CA . ASN B 1 68 ? -35.066 -10.107 48.246 1.00 37.75 60 ASN B CA 1
ATOM 4549 C C . ASN B 1 68 ? -35.575 -8.768 47.701 1.00 39.29 60 ASN B C 1
ATOM 4550 O O . ASN B 1 68 ? -36.706 -8.710 47.203 1.00 39.03 60 ASN B O 1
ATOM 4555 N N . LEU B 1 69 ? -34.746 -7.714 47.719 1.00 32.64 61 LEU B N 1
ATOM 4556 C CA . LEU B 1 69 ? -35.193 -6.383 47.293 1.00 31.71 61 LEU B CA 1
ATOM 4557 C C . LEU B 1 69 ? -35.616 -6.351 45.822 1.00 37.33 61 LEU B C 1
ATOM 4558 O O . LEU B 1 69 ? -36.635 -5.737 45.477 1.00 36.07 61 LEU B O 1
ATOM 4563 N N . ASN B 1 70 ? -34.835 -6.973 44.933 1.00 39.48 62 ASN B N 1
ATOM 4564 C CA . ASN B 1 70 ? -35.137 -6.860 43.505 1.00 42.56 62 ASN B CA 1
ATOM 4565 C C . ASN B 1 70 ? -36.477 -7.496 43.152 1.00 38.04 62 ASN B C 1
ATOM 4566 O O . ASN B 1 70 ? -37.225 -6.961 42.325 1.00 33.03 62 ASN B O 1
ATOM 4571 N N . LYS B 1 71 ? -36.799 -8.636 43.764 1.00 34.15 63 LYS B N 1
ATOM 4572 C CA . LYS B 1 71 ? -38.091 -9.257 43.496 1.00 37.28 63 LYS B CA 1
ATOM 4573 C C . LYS B 1 71 ? -39.235 -8.339 43.925 1.00 37.85 63 LYS B C 1
ATOM 4574 O O . LYS B 1 71 ? -40.278 -8.279 43.264 1.00 44.28 63 LYS B O 1
ATOM 4576 N N . ARG B 1 72 ? -39.050 -7.599 45.014 1.00 29.67 64 ARG B N 1
ATOM 4577 C CA . ARG B 1 72 ? -40.098 -6.680 45.449 1.00 35.08 64 ARG B CA 1
ATOM 4578 C C . ARG B 1 72 ? -40.220 -5.485 44.507 1.00 30.84 64 ARG B C 1
ATOM 4579 O O . ARG B 1 72 ? -41.334 -5.023 44.231 1.00 29.31 64 ARG B O 1
ATOM 4587 N N . MET B 1 73 ? -39.089 -4.972 44.003 1.00 28.24 65 MET B N 1
ATOM 4588 C CA . MET B 1 73 ? -39.143 -3.951 42.954 1.00 32.27 65 MET B CA 1
ATOM 4589 C C . MET B 1 73 ? -39.887 -4.456 41.720 1.00 32.25 65 MET B C 1
ATOM 4590 O O . MET B 1 73 ? -40.664 -3.711 41.105 1.00 28.77 65 MET B O 1
ATOM 4595 N N . GLN B 1 74 ? -39.651 -5.713 41.329 1.00 29.22 66 GLN B N 1
ATOM 4596 C CA . GLN B 1 74 ? -40.348 -6.255 40.167 1.00 31.52 66 GLN B CA 1
ATOM 4597 C C . GLN B 1 74 ? -41.852 -6.330 40.415 1.00 33.47 66 GLN B C 1
ATOM 4598 O O . GLN B 1 74 ? -42.659 -5.950 39.555 1.00 36.49 66 GLN B O 1
ATOM 4604 N N . LYS B 1 75 ? -42.253 -6.822 41.586 1.00 32.68 67 LYS B N 1
ATOM 4605 C CA . LYS B 1 75 ? -43.677 -6.837 41.905 1.00 36.47 67 LYS B CA 1
ATOM 4606 C C . LYS B 1 75 ? -44.256 -5.425 41.887 1.00 38.24 67 LYS B C 1
ATOM 4607 O O . LYS B 1 75 ? -45.369 -5.209 41.392 1.00 38.90 67 LYS B O 1
ATOM 4609 N N . ALA B 1 76 ? -43.503 -4.445 42.393 1.00 34.89 68 ALA B N 1
ATOM 4610 C CA . ALA B 1 76 ? -43.994 -3.068 42.387 1.00 34.00 68 ALA B CA 1
ATOM 4611 C C . ALA B 1 76 ? -44.211 -2.562 40.964 1.00 32.73 68 ALA B C 1
ATOM 4612 O O . ALA B 1 76 ? -45.232 -1.930 40.672 1.00 33.89 68 ALA B O 1
ATOM 4614 N N . PHE B 1 77 ? -43.270 -2.835 40.058 1.00 32.66 69 PHE B N 1
ATOM 4615 C CA . PHE B 1 77 ? -43.472 -2.445 38.662 1.00 36.50 69 PHE B CA 1
ATOM 4616 C C . PHE B 1 77 ? -44.705 -3.119 38.081 1.00 37.59 69 PHE B C 1
ATOM 4617 O O . PHE B 1 77 ? -45.460 -2.502 37.322 1.00 35.24 69 PHE B O 1
ATOM 4625 N N . ALA B 1 78 ? -44.918 -4.393 38.416 1.00 42.11 70 ALA B N 1
ATOM 4626 C CA . ALA B 1 78 ? -46.109 -5.082 37.936 1.00 41.61 70 ALA B CA 1
ATOM 4627 C C . ALA B 1 78 ? -47.378 -4.367 38.398 1.00 37.77 70 ALA B C 1
ATOM 4628 O O . ALA B 1 78 ? -48.293 -4.129 37.602 1.00 42.10 70 ALA B O 1
ATOM 4630 N N . GLN B 1 79 ? -47.441 -3.981 39.673 1.00 36.41 71 GLN B N 1
ATOM 4631 C CA . GLN B 1 79 ? -48.625 -3.262 40.142 1.00 40.87 71 GLN B CA 1
ATOM 4632 C C . GLN B 1 79 ? -48.756 -1.899 39.462 1.00 39.92 71 GLN B C 1
ATOM 4633 O O . GLN B 1 79 ? -49.849 -1.515 39.036 1.00 35.12 71 GLN B O 1
ATOM 4639 N N . LEU B 1 80 ? -47.652 -1.160 39.335 1.00 35.95 72 LEU B N 1
ATOM 4640 C CA . LEU B 1 80 ? -47.719 0.153 38.699 1.00 40.28 72 LEU B CA 1
ATOM 4641 C C . LEU B 1 80 ? -48.083 0.064 37.218 1.00 44.52 72 LEU B C 1
ATOM 4642 O O . LEU B 1 80 ? -48.604 1.037 36.656 1.00 45.09 72 LEU B O 1
ATOM 4647 N N . SER B 1 81 ? -47.821 -1.076 36.575 1.00 37.70 73 SER B N 1
ATOM 4648 C CA . SER B 1 81 ? -48.145 -1.228 35.162 1.00 43.81 73 SER B CA 1
ATOM 4649 C C . SER B 1 81 ? -49.638 -1.210 34.898 1.00 48.57 73 SER B C 1
ATOM 4650 O O . SER B 1 81 ? -50.042 -1.032 33.745 1.00 54.53 73 SER B O 1
ATOM 4653 N N . GLU B 1 82 ? -50.464 -1.401 35.927 1.00 47.10 74 GLU B N 1
ATOM 4654 C CA . GLU B 1 82 ? -51.908 -1.373 35.734 1.00 53.79 74 GLU B CA 1
ATOM 4655 C C . GLU B 1 82 ? -52.478 0.040 35.648 1.00 52.44 74 GLU B C 1
ATOM 4656 O O . GLU B 1 82 ? -53.594 0.206 35.148 1.00 50.45 74 GLU B O 1
ATOM 4662 N N . VAL B 1 83 ? -51.751 1.057 36.118 1.00 48.71 75 VAL B N 1
ATOM 4663 C CA . VAL B 1 83 ? -52.233 2.429 35.998 1.00 41.67 75 VAL B CA 1
ATOM 4664 C C . VAL B 1 83 ? -52.190 2.848 34.533 1.00 46.27 75 VAL B C 1
ATOM 4665 O O . VAL B 1 83 ? -51.168 2.697 33.851 1.00 41.14 75 VAL B O 1
ATOM 4669 N N . LYS B 1 84 ? -53.306 3.370 34.033 1.00 47.61 76 LYS B N 1
ATOM 4670 C CA . LYS B 1 84 ? -53.420 3.726 32.631 1.00 45.01 76 LYS B CA 1
ATOM 4671 C C . LYS B 1 84 ? -53.616 5.227 32.465 1.00 47.22 76 LYS B C 1
ATOM 4672 O O . LYS B 1 84 ? -54.091 5.913 33.373 1.00 56.18 76 LYS B O 1
ATOM 4674 N N . ASP B 1 85 ? -53.213 5.729 31.296 1.00 50.42 77 ASP B N 1
ATOM 4675 C CA . ASP B 1 85 ? -53.549 7.062 30.801 1.00 54.39 77 ASP B CA 1
ATOM 4676 C C . ASP B 1 85 ? -52.827 8.199 31.518 1.00 53.37 77 ASP B C 1
ATOM 4677 O O . ASP B 1 85 ? -53.279 9.346 31.456 1.00 56.55 77 ASP B O 1
ATOM 4682 N N . ILE B 1 86 ? -51.691 7.944 32.159 1.00 46.30 78 ILE B N 1
ATOM 4683 C CA . ILE B 1 86 ? -50.890 9.029 32.712 1.00 39.83 78 ILE B CA 1
ATOM 4684 C C . ILE B 1 86 ? -49.438 8.576 32.754 1.00 40.54 78 ILE B C 1
ATOM 4685 O O . ILE B 1 86 ? -49.139 7.436 33.122 1.00 36.16 78 ILE B O 1
ATOM 4690 N N . VAL B 1 87 ? -48.530 9.464 32.352 1.00 42.33 79 VAL B N 1
ATOM 4691 C CA . VAL B 1 87 ? -47.100 9.178 32.461 1.00 36.56 79 VAL B CA 1
ATOM 4692 C C . VAL B 1 87 ? -46.681 9.307 33.918 1.00 37.21 79 VAL B C 1
ATOM 4693 O O . VAL B 1 87 ? -46.952 10.322 34.567 1.00 35.69 79 VAL B O 1
ATOM 4697 N N . MET B 1 88 ? -46.030 8.280 34.446 1.00 35.22 80 MET B N 1
ATOM 4698 C CA . MET B 1 88 ? -45.537 8.306 35.817 1.00 34.02 80 MET B CA 1
ATOM 4699 C C . MET B 1 88 ? -44.014 8.318 35.825 1.00 34.73 80 MET B C 1
ATOM 4700 O O . MET B 1 88 ? -43.379 7.537 35.115 1.00 29.94 80 MET B O 1
ATOM 4705 N N . VAL B 1 89 ? -43.440 9.201 36.633 1.00 31.92 81 VAL B N 1
ATOM 4706 C CA . VAL B 1 89 ? -42.006 9.277 36.847 1.00 31.06 81 VAL B CA 1
ATOM 4707 C C . VAL B 1 89 ? -41.771 9.054 38.332 1.00 25.42 81 VAL B C 1
ATOM 4708 O O . VAL B 1 89 ? -42.227 9.850 39.159 1.00 31.01 81 VAL B O 1
ATOM 4712 N N . PHE B 1 90 ? -41.081 7.971 38.676 1.00 25.22 82 PHE B N 1
ATOM 4713 C CA . PHE B 1 90 ? -40.959 7.591 40.078 1.00 25.39 82 PHE B CA 1
ATOM 4714 C C . PHE B 1 90 ? -39.590 6.990 40.371 1.00 27.90 82 PHE B C 1
ATOM 4715 O O . PHE B 1 90 ? -38.876 6.538 39.467 1.00 25.98 82 PHE B O 1
ATOM 4723 N N . GLY B 1 91 ? -39.253 6.957 41.662 1.00 23.16 83 GLY B N 1
ATOM 4724 C CA . GLY B 1 91 ? -37.969 6.438 42.110 1.00 19.90 83 GLY B CA 1
ATOM 4725 C C . GLY B 1 91 ? -38.044 4.962 42.485 1.00 23.85 83 GLY B C 1
ATOM 4726 O O . GLY B 1 91 ? -39.039 4.494 43.042 1.00 23.43 83 GLY B O 1
ATOM 4727 N N . PHE B 1 92 ? -36.982 4.232 42.157 1.00 21.73 84 PHE B N 1
ATOM 4728 C CA . PHE B 1 92 ? -36.870 2.813 42.470 1.00 25.48 84 PHE B CA 1
ATOM 4729 C C . PHE B 1 92 ? -35.392 2.443 42.503 1.00 28.63 84 PHE B C 1
ATOM 4730 O O . PHE B 1 92 ? -34.520 3.238 42.128 1.00 24.53 84 PHE B O 1
ATOM 4738 N N . VAL B 1 93 ? -35.119 1.233 42.988 1.00 20.43 85 VAL B N 1
ATOM 4739 C CA . VAL B 1 93 ? -33.772 0.679 43.002 1.00 22.09 85 VAL B CA 1
ATOM 4740 C C . VAL B 1 93 ? -33.646 -0.230 41.791 1.00 25.48 85 VAL B C 1
ATOM 4741 O O . VAL B 1 93 ? -34.335 -1.251 41.682 1.00 29.86 85 VAL B O 1
ATOM 4745 N N . ASN B 1 94 ? -32.779 0.153 40.875 1.00 24.28 86 ASN B N 1
ATOM 4746 C CA . ASN B 1 94 ? -32.565 -0.583 39.645 1.00 25.38 86 ASN B CA 1
ATOM 4747 C C . ASN B 1 94 ? -31.389 -1.531 39.849 1.00 33.43 86 ASN B C 1
ATOM 4748 O O . ASN B 1 94 ? -30.263 -1.085 40.110 1.00 32.06 86 ASN B O 1
ATOM 4753 N N . GLN B 1 95 ? -31.648 -2.832 39.758 1.00 30.82 87 GLN B N 1
ATOM 4754 C CA . GLN B 1 95 ? -30.600 -3.836 39.844 1.00 32.57 87 GLN B CA 1
ATOM 4755 C C . GLN B 1 95 ? -30.439 -4.496 38.477 1.00 40.22 87 GLN B C 1
ATOM 4756 O O . GLN B 1 95 ? -31.420 -4.978 37.899 1.00 40.41 87 GLN B O 1
ATOM 4762 N N . THR B 1 96 ? -29.210 -4.498 37.956 1.00 39.56 88 THR B N 1
ATOM 4763 C CA . THR B 1 96 ? -28.936 -4.994 36.614 1.00 37.38 88 THR B CA 1
ATOM 4764 C C . THR B 1 96 ? -28.522 -6.468 36.643 1.00 43.73 88 THR B C 1
ATOM 4765 O O . THR B 1 96 ? -28.344 -7.067 37.707 1.00 47.55 88 THR B O 1
ATOM 4769 N N . GLU B 1 97 ? -28.334 -7.056 35.452 1.00 53.45 89 GLU B N 1
ATOM 4770 C CA . GLU B 1 97 ? -28.027 -8.486 35.371 1.00 58.63 89 GLU B CA 1
ATOM 4771 C C . GLU B 1 97 ? -26.761 -8.831 36.153 1.00 56.60 89 GLU B C 1
ATOM 4772 O O . GLU B 1 97 ? -26.710 -9.853 36.849 1.00 55.94 89 GLU B O 1
ATOM 4774 N N . ASP B 1 98 ? -25.739 -7.979 36.070 1.00 52.55 90 ASP B N 1
ATOM 4775 C CA . ASP B 1 98 ? -24.496 -8.166 36.808 1.00 54.88 90 ASP B CA 1
ATOM 4776 C C . ASP B 1 98 ? -24.654 -8.057 38.323 1.00 55.23 90 ASP B C 1
ATOM 4777 O O . ASP B 1 98 ? -23.728 -8.417 39.052 1.00 57.58 90 ASP B O 1
ATOM 4782 N N . GLY B 1 99 ? -25.788 -7.572 38.817 1.00 55.12 91 GLY B N 1
ATOM 4783 C CA . GLY B 1 99 ? -25.958 -7.354 40.237 1.00 56.97 91 GLY B CA 1
ATOM 4784 C C . GLY B 1 99 ? -25.692 -5.940 40.726 1.00 54.98 91 GLY B C 1
ATOM 4785 O O . GLY B 1 99 ? -25.850 -5.685 41.926 1.00 51.11 91 GLY B O 1
ATOM 4786 N N . GLN B 1 100 ? -25.308 -5.013 39.844 1.00 55.56 92 GLN B N 1
ATOM 4787 C CA . GLN B 1 100 ? -25.135 -3.631 40.268 1.00 50.88 92 GLN B CA 1
ATOM 4788 C C . GLN B 1 100 ? -26.488 -3.065 40.666 1.00 37.24 92 GLN B C 1
ATOM 4789 O O . GLN B 1 100 ? -27.515 -3.419 40.080 1.00 31.00 92 GLN B O 1
ATOM 4795 N N . ARG B 1 101 ? -26.484 -2.163 41.648 1.00 30.11 93 ARG B N 1
ATOM 4796 C CA . ARG B 1 101 ? -27.698 -1.481 42.096 1.00 35.46 93 ARG B CA 1
ATOM 4797 C C . ARG B 1 101 ? -27.549 0.016 41.863 1.00 28.91 93 ARG B C 1
ATOM 4798 O O . ARG B 1 101 ? -26.502 0.604 42.178 1.00 25.99 93 ARG B O 1
ATOM 4806 N N . TYR B 1 102 ? -28.597 0.626 41.324 1.00 22.92 94 TYR B N 1
ATOM 4807 C CA . TYR B 1 102 ? -28.597 2.042 40.997 1.00 23.10 94 TYR B CA 1
ATOM 4808 C C . TYR B 1 102 ? -29.754 2.737 41.693 1.00 20.53 94 TYR B C 1
ATOM 4809 O O . TYR B 1 102 ? -30.800 2.130 41.950 1.00 22.96 94 TYR B O 1
ATOM 4818 N N . ASN B 1 103 ? -29.549 4.020 41.994 1.00 19.54 95 ASN B N 1
ATOM 4819 C CA . ASN B 1 103 ? -30.606 4.911 42.472 1.00 19.24 95 ASN B CA 1
ATOM 4820 C C . ASN B 1 103 ? -31.263 5.507 41.227 1.00 26.62 95 ASN B C 1
ATOM 4821 O O . ASN B 1 103 ? -30.639 6.295 40.512 1.00 26.25 95 ASN B O 1
ATOM 4826 N N . SER B 1 104 ? -32.506 5.111 40.940 1.00 27.90 96 SER B N 1
ATOM 4827 C CA . SER B 1 104 ? -33.006 5.269 39.586 1.00 30.35 96 SER B CA 1
ATOM 4828 C C . SER B 1 104 ? -34.394 5.884 39.544 1.00 30.40 96 SER B C 1
ATOM 4829 O O . SER B 1 104 ? -35.126 5.908 40.532 1.00 24.66 96 SER B O 1
ATOM 4832 N N . ALA B 1 105 ? -34.739 6.375 38.354 1.00 34.91 97 ALA B N 1
ATOM 4833 C CA . ALA B 1 105 ? -36.051 6.921 38.046 1.00 25.71 97 ALA B CA 1
ATOM 4834 C C . ALA B 1 105 ? -36.571 6.222 36.805 1.00 27.47 97 ALA B C 1
ATOM 4835 O O . ALA B 1 105 ? -35.826 6.043 35.833 1.00 29.47 97 ALA B O 1
ATOM 4837 N N . ALA B 1 106 ? -37.835 5.806 36.853 1.00 28.82 98 ALA B N 1
ATOM 4838 C CA . ALA B 1 106 ? -38.510 5.165 35.735 1.00 31.07 98 ALA B CA 1
ATOM 4839 C C . ALA B 1 106 ? -39.577 6.096 35.190 1.00 30.51 98 ALA B C 1
ATOM 4840 O O . ALA B 1 106 ? -40.268 6.778 35.956 1.00 36.27 98 ALA B O 1
ATOM 4842 N N . VAL B 1 107 ? -39.700 6.130 33.869 1.00 28.64 99 VAL B N 1
ATOM 4843 C CA . VAL B 1 107 ? -40.805 6.801 33.188 1.00 30.80 99 VAL B CA 1
ATOM 4844 C C . VAL B 1 107 ? -41.700 5.717 32.602 1.00 30.90 99 VAL B C 1
ATOM 4845 O O . VAL B 1 107 ? -41.242 4.902 31.794 1.00 30.62 99 VAL B O 1
ATOM 4849 N N . MET B 1 108 ? -42.965 5.689 33.022 1.00 30.89 100 MET B N 1
ATOM 4850 C CA . MET B 1 108 ? -43.872 4.601 32.676 1.00 35.38 100 MET B CA 1
ATOM 4851 C C . MET B 1 108 ? -45.227 5.130 32.218 1.00 36.00 100 MET B C 1
ATOM 4852 O O . MET B 1 108 ? -45.779 6.059 32.819 1.00 40.96 100 MET B O 1
ATOM 4857 N N . LYS B 1 109 ? -45.772 4.518 31.169 1.00 37.16 101 LYS B N 1
ATOM 4858 C CA . LYS B 1 109 ? -47.117 4.836 30.712 1.00 42.03 101 LYS B CA 1
ATOM 4859 C C . LYS B 1 109 ? -47.774 3.573 30.186 1.00 46.29 101 LYS B C 1
ATOM 4860 O O . LYS B 1 109 ? -47.228 2.915 29.297 1.00 49.83 101 LYS B O 1
ATOM 4866 N N . ASP B 1 110 ? -48.954 3.262 30.723 1.00 45.99 102 ASP B N 1
ATOM 4867 C CA . ASP B 1 110 ? -49.740 2.100 30.310 1.00 45.56 102 ASP B CA 1
ATOM 4868 C C . ASP B 1 110 ? -48.901 0.826 30.344 1.00 39.61 102 ASP B C 1
ATOM 4869 O O . ASP B 1 110 ? -48.909 0.019 29.417 1.00 45.10 102 ASP B O 1
ATOM 4874 N N . GLY B 1 111 ? -48.179 0.643 31.443 1.00 37.80 103 GLY B N 1
ATOM 4875 C CA . GLY B 1 111 ? -47.419 -0.566 31.665 1.00 46.61 103 GLY B CA 1
ATOM 4876 C C . GLY B 1 111 ? -46.160 -0.709 30.843 1.00 47.75 103 GLY B C 1
ATOM 4877 O O . GLY B 1 111 ? -45.550 -1.783 30.851 1.00 46.41 103 GLY B O 1
ATOM 4878 N N . GLN B 1 112 ? -45.730 0.342 30.156 1.00 43.46 104 GLN B N 1
ATOM 4879 C CA . GLN B 1 112 ? -44.528 0.291 29.342 1.00 45.52 104 GLN B CA 1
ATOM 4880 C C . GLN B 1 112 ? -43.486 1.169 30.003 1.00 44.67 104 GLN B C 1
ATOM 4881 O O . GLN B 1 112 ? -43.761 2.335 30.304 1.00 47.69 104 GLN B O 1
ATOM 4887 N N . VAL B 1 113 ? -42.301 0.613 30.240 1.00 33.60 105 VAL B N 1
ATOM 4888 C CA . VAL B 1 113 ? -41.199 1.417 30.750 1.00 34.32 105 VAL B CA 1
ATOM 4889 C C . VAL B 1 113 ? -40.618 2.165 29.556 1.00 33.06 105 VAL B C 1
ATOM 4890 O O . VAL B 1 113 ? -39.921 1.593 28.718 1.00 38.31 105 VAL B O 1
ATOM 4894 N N . LEU B 1 114 ? -40.928 3.458 29.472 1.00 34.69 106 LEU B N 1
ATOM 4895 C CA . LEU B 1 114 ? -40.434 4.280 28.374 1.00 38.49 106 LEU B CA 1
ATOM 4896 C C . LEU B 1 114 ? -38.939 4.555 28.517 1.00 39.26 106 LEU B C 1
ATOM 4897 O O . LEU B 1 114 ? -38.210 4.577 27.522 1.00 47.39 106 LEU B O 1
ATOM 4902 N N . GLY B 1 115 ? -38.457 4.732 29.741 1.00 39.17 107 GLY B N 1
ATOM 4903 C CA . GLY B 1 115 ? -37.041 4.967 29.943 1.00 31.69 107 GLY B CA 1
ATOM 4904 C C . GLY B 1 115 ? -36.670 4.807 31.396 1.00 38.02 107 GLY B C 1
ATOM 4905 O O . GLY B 1 115 ? -37.532 4.814 32.283 1.00 31.02 107 GLY B O 1
ATOM 4906 N N . VAL B 1 116 ? -35.366 4.652 31.629 1.00 32.55 108 VAL B N 1
ATOM 4907 C CA . VAL B 1 116 ? -34.811 4.540 32.972 1.00 29.83 108 VAL B CA 1
ATOM 4908 C C . VAL B 1 116 ? -33.611 5.466 33.082 1.00 32.36 108 VAL B C 1
ATOM 4909 O O . VAL B 1 116 ? -32.771 5.516 32.176 1.00 31.25 108 VAL B O 1
ATOM 4913 N N . PHE B 1 117 ? -33.531 6.199 34.191 1.00 27.62 109 PHE B N 1
ATOM 4914 C CA . PHE B 1 117 ? -32.387 7.051 34.495 1.00 33.81 109 PHE B CA 1
ATOM 4915 C C . PHE B 1 117 ? -31.722 6.561 35.772 1.00 32.31 109 PHE B C 1
ATOM 4916 O O . PHE B 1 117 ? -32.407 6.249 36.756 1.00 21.26 109 PHE B O 1
ATOM 4924 N N . ASN B 1 118 ? -30.387 6.504 35.755 1.00 24.08 110 ASN B N 1
ATOM 4925 C CA . ASN B 1 118 ? -29.597 6.109 36.919 1.00 23.80 110 ASN B CA 1
ATOM 4926 C C . ASN B 1 118 ? -28.821 7.317 37.443 1.00 28.43 110 ASN B C 1
ATOM 4927 O O . ASN B 1 118 ? -28.021 7.914 36.710 1.00 25.56 110 ASN B O 1
ATOM 4932 N N . LYS B 1 119 ? -29.058 7.661 38.712 1.00 19.10 111 LYS B N 1
ATOM 4933 C CA . LYS B 1 119 ? -28.472 8.843 39.338 1.00 19.90 111 LYS B CA 1
ATOM 4934 C C . LYS B 1 119 ? -26.958 8.857 39.172 1.00 21.85 111 LYS B C 1
ATOM 4935 O O . LYS B 1 119 ? -26.292 7.853 39.434 1.00 20.83 111 LYS B O 1
ATOM 4941 N N . HIS B 1 120 ? -26.419 10.008 38.745 1.00 22.28 112 HIS B N 1
ATOM 4942 C CA . HIS B 1 120 ? -24.990 10.155 38.459 1.00 27.52 112 HIS B CA 1
ATOM 4943 C C . HIS B 1 120 ? -24.172 10.512 39.693 1.00 30.84 112 HIS B C 1
ATOM 4944 O O . HIS B 1 120 ? -23.041 10.040 39.850 1.00 30.48 112 HIS B O 1
ATOM 4951 N N . ASN B 1 121 ? -24.703 11.372 40.549 1.00 26.39 113 ASN B N 1
ATOM 4952 C CA . ASN B 1 121 ? -23.954 11.965 41.653 1.00 23.92 113 ASN B CA 1
ATOM 4953 C C . ASN B 1 121 ? -24.500 11.403 42.961 1.00 19.91 113 ASN B C 1
ATOM 4954 O O . ASN B 1 121 ? -25.575 11.801 43.401 1.00 26.27 113 ASN B O 1
ATOM 4959 N N . LEU B 1 122 ? -23.758 10.473 43.571 1.00 20.37 114 LEU B N 1
ATOM 4960 C CA . LEU B 1 122 ? -24.148 9.797 44.807 1.00 27.54 114 LEU B CA 1
ATOM 4961 C C . LEU B 1 122 ? -23.578 10.491 46.042 1.00 25.53 114 LEU B C 1
ATOM 4962 O O . LEU B 1 122 ? -22.392 10.322 46.360 1.00 21.34 114 LEU B O 1
ATOM 4967 N N . PRO B 1 123 ? -24.390 11.231 46.792 1.00 23.05 115 PRO B N 1
ATOM 4968 C CA . PRO B 1 123 ? -23.861 11.912 47.980 1.00 23.54 115 PRO B CA 1
ATOM 4969 C C . PRO B 1 123 ? -23.369 10.920 49.031 1.00 21.70 115 PRO B C 1
ATOM 4970 O O . PRO B 1 123 ? -24.067 9.976 49.411 1.00 17.94 115 PRO B O 1
ATOM 4974 N N . ASN B 1 124 ? -22.158 11.148 49.511 1.00 18.71 116 ASN B N 1
ATOM 4975 C CA . ASN B 1 124 ? -21.616 10.343 50.595 1.00 20.77 116 ASN B CA 1
ATOM 4976 C C . ASN B 1 124 ? -20.922 11.271 51.586 1.00 23.26 116 ASN B C 1
ATOM 4977 O O . ASN B 1 124 ? -19.754 11.099 51.934 1.00 28.27 116 ASN B O 1
ATOM 4982 N N . TYR B 1 125 ? -21.654 12.287 52.036 1.00 20.03 117 TYR B N 1
ATOM 4983 C CA . TYR B 1 125 ? -21.157 13.269 52.979 1.00 16.58 117 TYR B CA 1
ATOM 4984 C C . TYR B 1 125 ? -22.302 13.597 53.923 1.00 16.71 117 TYR B C 1
ATOM 4985 O O . TYR B 1 125 ? -23.467 13.424 53.580 1.00 18.20 117 TYR B O 1
ATOM 4994 N N . GLY B 1 126 ? -21.965 14.096 55.096 1.00 22.97 118 GLY B N 1
ATOM 4995 C CA . GLY B 1 126 ? -22.996 14.569 56.008 1.00 19.55 118 GLY B CA 1
ATOM 4996 C C . GLY B 1 126 ? -24.002 13.483 56.307 1.00 13.26 118 GLY B C 1
ATOM 4997 O O . GLY B 1 126 ? -23.655 12.404 56.798 1.00 16.79 118 GLY B O 1
ATOM 4998 N N . VAL B 1 127 ? -25.269 13.738 55.961 1.00 19.07 119 VAL B N 1
ATOM 4999 C CA . VAL B 1 127 ? -26.338 12.791 56.274 1.00 21.64 119 VAL B CA 1
ATOM 5000 C C . VAL B 1 127 ? -26.492 11.702 55.222 1.00 23.73 119 VAL B C 1
ATOM 5001 O O . VAL B 1 127 ? -27.378 10.847 55.359 1.00 23.42 119 VAL B O 1
ATOM 5005 N N . PHE B 1 128 ? -25.642 11.679 54.198 1.00 15.70 120 PHE B N 1
ATOM 5006 C CA . PHE B 1 128 ? -25.819 10.798 53.052 1.00 20.77 120 PHE B CA 1
ATOM 5007 C C . PHE B 1 128 ? -24.764 9.700 53.039 1.00 17.78 120 PHE B C 1
ATOM 5008 O O . PHE B 1 128 ? -23.597 9.947 53.353 1.00 20.65 120 PHE B O 1
ATOM 5016 N N . ASP B 1 129 ? -25.179 8.485 52.674 1.00 16.39 121 ASP B N 1
ATOM 5017 C CA . ASP B 1 129 ? -24.261 7.347 52.571 1.00 19.37 121 ASP B CA 1
ATOM 5018 C C . ASP B 1 129 ? -24.544 6.517 51.326 1.00 23.37 121 ASP B C 1
ATOM 5019 O O . ASP B 1 129 ? -24.497 5.284 51.363 1.00 19.32 121 ASP B O 1
ATOM 5024 N N . GLU B 1 130 ? -24.791 7.174 50.193 1.00 22.83 122 GLU B N 1
ATOM 5025 C CA . GLU B 1 130 ? -25.329 6.456 49.047 1.00 20.11 122 GLU B CA 1
ATOM 5026 C C . GLU B 1 130 ? -24.318 5.536 48.378 1.00 21.48 122 GLU B C 1
ATOM 5027 O O . GLU B 1 130 ? -24.731 4.612 47.674 1.00 27.60 122 GLU B O 1
ATOM 5033 N N . LYS B 1 131 ? -23.018 5.737 48.588 1.00 16.80 123 LYS B N 1
ATOM 5034 C CA . LYS B 1 131 ? -22.045 4.796 48.037 1.00 18.32 123 LYS B CA 1
ATOM 5035 C C . LYS B 1 131 ? -21.943 3.517 48.856 1.00 22.55 123 LYS B C 1
ATOM 5036 O O . LYS B 1 131 ? -21.247 2.585 48.443 1.00 17.92 123 LYS B O 1
ATOM 5042 N N . ARG B 1 132 ? -22.633 3.441 50.002 1.00 18.81 124 ARG B N 1
ATOM 5043 C CA . ARG B 1 132 ? -22.821 2.157 50.674 1.00 20.34 124 ARG B CA 1
ATOM 5044 C C . ARG B 1 132 ? -23.753 1.243 49.890 1.00 21.16 124 ARG B C 1
ATOM 5045 O O . ARG B 1 132 ? -23.698 0.019 50.069 1.00 22.87 124 ARG B O 1
ATOM 5053 N N . TYR B 1 133 ? -24.606 1.821 49.031 1.00 15.53 125 TYR B N 1
ATOM 5054 C CA . TYR B 1 133 ? -25.730 1.129 48.401 1.00 21.58 125 TYR B CA 1
ATOM 5055 C C . TYR B 1 133 ? -25.712 1.113 46.882 1.00 23.67 125 TYR B C 1
ATOM 5056 O O . TYR B 1 133 ? -26.201 0.143 46.299 1.00 21.29 125 TYR B O 1
ATOM 5065 N N . PHE B 1 134 ? -25.194 2.155 46.217 1.00 21.39 126 PHE B N 1
ATOM 5066 C CA . PHE B 1 134 ? -25.437 2.298 44.785 1.00 20.15 126 PHE B CA 1
ATOM 5067 C C . PHE B 1 134 ? -24.143 2.500 44.031 1.00 21.11 126 PHE B C 1
ATOM 5068 O O . PHE B 1 134 ? -23.154 2.989 44.577 1.00 18.79 126 PHE B O 1
ATOM 5076 N N . GLN B 1 135 ? -24.176 2.110 42.760 1.00 25.16 127 GLN B N 1
ATOM 5077 C CA . GLN B 1 135 ? -23.173 2.491 41.782 1.00 22.57 127 GLN B CA 1
ATOM 5078 C C . GLN B 1 135 ? -23.750 3.652 40.978 1.00 24.48 127 GLN B C 1
ATOM 5079 O O . GLN B 1 135 ? -24.968 3.810 40.872 1.00 26.43 127 GLN B O 1
ATOM 5085 N N . LYS B 1 136 ? -22.874 4.477 40.422 1.00 24.74 128 LYS B N 1
ATOM 5086 C CA . LYS B 1 136 ? -23.320 5.689 39.753 1.00 30.03 128 LYS B CA 1
ATOM 5087 C C . LYS B 1 136 ? -23.680 5.445 38.288 1.00 32.97 128 LYS B C 1
ATOM 5088 O O . LYS B 1 136 ? -23.092 4.594 37.604 1.00 29.76 128 LYS B O 1
ATOM 5094 N N . GLY B 1 137 ? -24.677 6.204 37.811 1.00 27.33 129 GLY B N 1
ATOM 5095 C CA . GLY B 1 137 ? -25.020 6.166 36.410 1.00 28.56 129 GLY B CA 1
ATOM 5096 C C . GLY B 1 137 ? -24.093 7.038 35.573 1.00 27.60 129 GLY B C 1
ATOM 5097 O O . GLY B 1 137 ? -23.301 7.824 36.096 1.00 26.76 129 GLY B O 1
ATOM 5098 N N . HIS B 1 138 ? -24.190 6.870 34.251 1.00 28.58 130 HIS B N 1
ATOM 5099 C CA . HIS B 1 138 ? -23.412 7.663 33.303 1.00 27.37 130 HIS B CA 1
ATOM 5100 C C . HIS B 1 138 ? -24.223 8.255 32.164 1.00 30.76 130 HIS B C 1
ATOM 5101 O O . HIS B 1 138 ? -23.708 9.144 31.466 1.00 32.91 130 HIS B O 1
ATOM 5108 N N . GLN B 1 139 ? -25.435 7.769 31.917 1.00 28.56 131 GLN B N 1
ATOM 5109 C CA . GLN B 1 139 ? -26.228 8.147 30.761 1.00 27.01 131 GLN B CA 1
ATOM 5110 C C . GLN B 1 139 ? -27.388 9.035 31.183 1.00 31.49 131 GLN B C 1
ATOM 5111 O O . GLN B 1 139 ? -27.788 9.071 32.353 1.00 27.87 131 GLN B O 1
ATOM 5117 N N . HIS B 1 140 ? -27.908 9.774 30.217 1.00 30.51 132 HIS B N 1
ATOM 5118 C CA . HIS B 1 140 ? -29.016 10.681 30.453 1.00 31.11 132 HIS B CA 1
ATOM 5119 C C . HIS B 1 140 ? -30.304 10.125 29.860 1.00 31.92 132 HIS B C 1
ATOM 5120 O O . HIS B 1 140 ? -30.295 9.308 28.933 1.00 32.21 132 HIS B O 1
ATOM 5127 N N . LEU B 1 141 ? -31.423 10.561 30.427 1.00 27.82 133 LEU B N 1
ATOM 5128 C CA . LEU B 1 141 ? -32.739 10.154 29.952 1.00 33.30 133 LEU B CA 1
ATOM 5129 C C . LEU B 1 141 ? -33.495 11.389 29.476 1.00 35.48 133 LEU B C 1
ATOM 5130 O O . LEU B 1 141 ? -33.812 12.280 30.274 1.00 33.30 133 LEU B O 1
ATOM 5135 N N . VAL B 1 142 ? -33.755 11.451 28.175 1.00 31.40 134 VAL B N 1
ATOM 5136 C CA . VAL B 1 142 ? -34.605 12.472 27.577 1.00 33.45 134 VAL B CA 1
ATOM 5137 C C . VAL B 1 142 ? -35.746 11.758 26.864 1.00 42.16 134 VAL B C 1
ATOM 5138 O O . VAL B 1 142 ? -35.512 10.792 26.130 1.00 40.02 134 VAL B O 1
ATOM 5142 N N . PHE B 1 143 ? -36.980 12.205 27.098 1.00 44.01 135 PHE B N 1
ATOM 5143 C CA . PHE B 1 143 ? -38.107 11.638 26.371 1.00 42.52 135 PHE B CA 1
ATOM 5144 C C . PHE B 1 143 ? -39.054 12.742 25.920 1.00 45.53 135 PHE B C 1
ATOM 5145 O O . PHE B 1 143 ? -39.240 13.755 26.604 1.00 44.47 135 PHE B O 1
ATOM 5153 N N . GLU B 1 144 ? -39.656 12.524 24.755 1.00 38.97 136 GLU B N 1
ATOM 5154 C CA . GLU B 1 144 ? -40.601 13.459 24.168 1.00 46.78 136 GLU B CA 1
ATOM 5155 C C . GLU B 1 144 ? -42.015 12.972 24.446 1.00 47.02 136 GLU B C 1
ATOM 5156 O O . GLU B 1 144 ? -42.340 11.803 24.211 1.00 46.85 136 GLU B O 1
ATOM 5158 N N . TYR B 1 145 ? -42.835 13.866 24.985 1.00 43.47 137 TYR B N 1
ATOM 5159 C CA . TYR B 1 145 ? -44.235 13.591 25.269 1.00 46.45 137 TYR B CA 1
ATOM 5160 C C . TYR B 1 145 ? -45.023 14.850 24.948 1.00 45.58 137 TYR B C 1
ATOM 5161 O O . TYR B 1 145 ? -44.677 15.931 25.434 1.00 47.30 137 TYR B O 1
ATOM 5170 N N . LEU B 1 146 ? -46.032 14.720 24.086 1.00 50.62 138 LEU B N 1
ATOM 5171 C CA . LEU B 1 146 ? -46.854 15.850 23.655 1.00 53.91 138 LEU B CA 1
ATOM 5172 C C . LEU B 1 146 ? -45.987 16.998 23.138 1.00 58.55 138 LEU B C 1
ATOM 5173 O O . LEU B 1 146 ? -46.196 18.166 23.480 1.00 62.46 138 LEU B O 1
ATOM 5178 N N . GLY B 1 147 ? -44.989 16.659 22.319 1.00 55.13 139 GLY B N 1
ATOM 5179 C CA . GLY B 1 147 ? -44.124 17.658 21.715 1.00 55.65 139 GLY B CA 1
ATOM 5180 C C . GLY B 1 147 ? -43.130 18.310 22.648 1.00 52.59 139 GLY B C 1
ATOM 5181 O O . GLY B 1 147 ? -42.440 19.252 22.244 1.00 52.64 139 GLY B O 1
ATOM 5182 N N . HIS B 1 148 ? -43.038 17.845 23.887 1.00 46.81 140 HIS B N 1
ATOM 5183 C CA . HIS B 1 148 ? -42.172 18.427 24.901 1.00 50.51 140 HIS B CA 1
ATOM 5184 C C . HIS B 1 148 ? -41.028 17.469 25.212 1.00 47.90 140 HIS B C 1
ATOM 5185 O O . HIS B 1 148 ? -41.256 16.273 25.410 1.00 49.97 140 HIS B O 1
ATOM 5192 N N . LYS B 1 149 ? -39.804 17.991 25.262 1.00 46.62 141 LYS B N 1
ATOM 5193 C CA . LYS B 1 149 ? -38.639 17.184 25.608 1.00 45.93 141 LYS B CA 1
ATOM 5194 C C . LYS B 1 149 ? -38.389 17.273 27.110 1.00 44.55 141 LYS B C 1
ATOM 5195 O O . LYS B 1 149 ? -38.105 18.356 27.630 1.00 43.63 141 LYS B O 1
ATOM 5197 N N . PHE B 1 150 ? -38.484 16.136 27.801 1.00 44.61 142 PHE B N 1
ATOM 5198 C CA . PHE B 1 150 ? -38.252 16.043 29.238 1.00 42.07 142 PHE B CA 1
ATOM 5199 C C . PHE B 1 150 ? -36.914 15.372 29.517 1.00 44.56 142 PHE B C 1
ATOM 5200 O O . PHE B 1 150 ? -36.649 14.284 29.001 1.00 48.30 142 PHE B O 1
ATOM 5208 N N . GLY B 1 151 ? -36.093 15.997 30.352 1.00 33.88 143 GLY B N 1
ATOM 5209 C CA . GLY B 1 151 ? -34.941 15.340 30.944 1.00 32.52 143 GLY B CA 1
ATOM 5210 C C . GLY B 1 151 ? -35.237 14.947 32.384 1.00 36.08 143 GLY B C 1
ATOM 5211 O O . GLY B 1 151 ? -36.091 15.544 33.037 1.00 34.23 143 GLY B O 1
ATOM 5212 N N . VAL B 1 152 ? -34.530 13.926 32.872 1.00 29.29 144 VAL B N 1
ATOM 5213 C CA . VAL B 1 152 ? -34.734 13.370 34.206 1.00 31.52 144 VAL B CA 1
ATOM 5214 C C . VAL B 1 152 ? -33.420 13.395 34.975 1.00 35.79 144 VAL B C 1
ATOM 5215 O O . VAL B 1 152 ? -32.402 12.888 34.486 1.00 30.57 144 VAL B O 1
ATOM 5219 N N . LEU B 1 153 ? -33.450 13.952 36.188 1.00 25.61 145 LEU B N 1
ATOM 5220 C CA . LEU B 1 153 ? -32.299 13.923 37.081 1.00 24.66 145 LEU B CA 1
ATOM 5221 C C . LEU B 1 153 ? -32.796 13.625 38.487 1.00 29.84 145 LEU B C 1
ATOM 5222 O O . LEU B 1 153 ? -33.983 13.786 38.791 1.00 26.56 145 LEU B O 1
ATOM 5227 N N . ILE B 1 154 ? -31.881 13.193 39.350 1.00 25.39 146 ILE B N 1
ATOM 5228 C CA . ILE B 1 154 ? -32.229 12.805 40.712 1.00 23.32 146 ILE B CA 1
ATOM 5229 C C . ILE B 1 154 ? -31.392 13.630 41.680 1.00 25.40 146 ILE B C 1
ATOM 5230 O O . ILE B 1 154 ? -30.153 13.577 41.649 1.00 21.46 146 ILE B O 1
ATOM 5235 N N . CYS B 1 155 ? -32.080 14.437 42.488 1.00 27.65 147 CYS B N 1
ATOM 5236 C CA . CYS B 1 155 ? -31.549 15.142 43.651 1.00 25.90 147 CYS B CA 1
ATOM 5237 C C . CYS B 1 155 ? -30.173 15.759 43.423 1.00 25.60 147 CYS B C 1
ATOM 5238 O O . CYS B 1 155 ? -30.052 16.757 42.709 1.00 28.81 147 CYS B O 1
ATOM 5241 N N . GLU B 1 156 ? -29.132 15.166 44.012 1.00 24.75 148 GLU B N 1
ATOM 5242 C CA . GLU B 1 156 ? -27.778 15.709 43.912 1.00 24.65 148 GLU B CA 1
ATOM 5243 C C . GLU B 1 156 ? -27.368 16.017 42.471 1.00 26.61 148 GLU B C 1
ATOM 5244 O O . GLU B 1 156 ? -26.502 16.882 42.250 1.00 30.00 148 GLU B O 1
ATOM 5250 N N . ASP B 1 157 ? -27.972 15.340 41.485 1.00 24.83 149 ASP B N 1
ATOM 5251 C CA . ASP B 1 157 ? -27.643 15.608 40.082 1.00 23.16 149 ASP B CA 1
ATOM 5252 C C . ASP B 1 157 ? -27.908 17.061 39.693 1.00 34.90 149 ASP B C 1
ATOM 5253 O O . ASP B 1 157 ? -27.130 17.650 38.938 1.00 34.30 149 ASP B O 1
ATOM 5258 N N . ILE B 1 158 ? -29.003 17.658 40.180 1.00 35.71 150 ILE B N 1
ATOM 5259 C CA . ILE B 1 158 ? -29.347 19.012 39.738 1.00 33.35 150 ILE B CA 1
ATOM 5260 C C . ILE B 1 158 ? -28.376 20.036 40.309 1.00 35.67 150 ILE B C 1
ATOM 5261 O O . ILE B 1 158 ? -28.345 21.177 39.842 1.00 35.85 150 ILE B O 1
ATOM 5266 N N . TRP B 1 159 ? -27.589 19.661 41.323 1.00 33.96 151 TRP B N 1
ATOM 5267 C CA . TRP B 1 159 ? -26.594 20.537 41.943 1.00 26.74 151 TRP B CA 1
ATOM 5268 C C . TRP B 1 159 ? -25.183 20.344 41.404 1.00 31.21 151 TRP B C 1
ATOM 5269 O O . TRP B 1 159 ? -24.263 21.015 41.880 1.00 35.18 151 TRP B O 1
ATOM 5280 N N . SER B 1 160 ? -24.990 19.455 40.430 1.00 31.30 152 SER B N 1
ATOM 5281 C CA . SER B 1 160 ? -23.696 19.230 39.792 1.00 41.78 152 SER B CA 1
ATOM 5282 C C . SER B 1 160 ? -23.692 19.943 38.441 1.00 39.85 152 SER B C 1
ATOM 5283 O O . SER B 1 160 ? -24.353 19.494 37.498 1.00 42.75 152 SER B O 1
ATOM 5286 N N . ILE B 1 161 ? -22.962 21.060 38.355 1.00 39.15 153 ILE B N 1
ATOM 5287 C CA . ILE B 1 161 ? -22.992 21.888 37.146 1.00 40.63 153 ILE B CA 1
ATOM 5288 C C . ILE B 1 161 ? -22.699 21.049 35.907 1.00 39.50 153 ILE B C 1
ATOM 5289 O O . ILE B 1 161 ? -23.355 21.196 34.867 1.00 45.14 153 ILE B O 1
ATOM 5291 N N . ASN B 1 162 ? -21.714 20.152 36.001 1.00 42.59 154 ASN B N 1
ATOM 5292 C CA . ASN B 1 162 ? -21.338 19.321 34.857 1.00 53.22 154 ASN B CA 1
ATOM 5293 C C . ASN B 1 162 ? -22.499 18.448 34.386 1.00 49.31 154 ASN B C 1
ATOM 5294 O O . ASN B 1 162 ? -22.789 18.373 33.186 1.00 54.62 154 ASN B O 1
ATOM 5299 N N . THR B 1 163 ? -23.177 17.782 35.324 1.00 38.25 155 THR B N 1
ATOM 5300 C CA . THR B 1 163 ? -24.303 16.926 34.963 1.00 33.86 155 THR B CA 1
ATOM 5301 C C . THR B 1 163 ? -25.417 17.716 34.284 1.00 33.15 155 THR B C 1
ATOM 5302 O O . THR B 1 163 ? -25.982 17.263 33.284 1.00 38.90 155 THR B O 1
ATOM 5306 N N . VAL B 1 164 ? -25.733 18.908 34.797 1.00 34.34 156 VAL B N 1
ATOM 5307 C CA . VAL B 1 164 ? -26.848 19.677 34.249 1.00 39.55 156 VAL B CA 1
ATOM 5308 C C . VAL B 1 164 ? -26.487 20.265 32.888 1.00 47.77 156 VAL B C 1
ATOM 5309 O O . VAL B 1 164 ? -27.335 20.332 31.985 1.00 48.74 156 VAL B O 1
ATOM 5313 N N . LYS B 1 165 ? -25.240 20.729 32.726 1.00 45.58 157 LYS B N 1
ATOM 5314 C CA . LYS B 1 165 ? -24.807 21.245 31.428 1.00 48.86 157 LYS B CA 1
ATOM 5315 C C . LYS B 1 165 ? -24.877 20.166 30.355 1.00 50.56 157 LYS B C 1
ATOM 5316 O O . LYS B 1 165 ? -25.245 20.448 29.209 1.00 54.25 157 LYS B O 1
ATOM 5318 N N . GLN B 1 166 ? -24.545 18.919 30.713 1.00 47.82 158 GLN B N 1
ATOM 5319 C CA . GLN B 1 166 ? -24.684 17.809 29.771 1.00 47.21 158 GLN B CA 1
ATOM 5320 C C . GLN B 1 166 ? -26.129 17.662 29.304 1.00 43.89 158 GLN B C 1
ATOM 5321 O O . GLN B 1 166 ? -26.400 17.538 28.106 1.00 39.66 158 GLN B O 1
ATOM 5327 N N . LEU B 1 167 ? -27.077 17.685 30.244 1.00 46.92 159 LEU B N 1
ATOM 5328 C CA . LEU B 1 167 ? -28.484 17.563 29.869 1.00 50.66 159 LEU B CA 1
ATOM 5329 C C . LEU B 1 167 ? -28.943 18.773 29.068 1.00 51.35 159 LEU B C 1
ATOM 5330 O O . LEU B 1 167 ? -29.741 18.640 28.132 1.00 59.61 159 LEU B O 1
ATOM 5335 N N . SER B 1 168 ? -28.428 19.958 29.409 1.00 48.67 160 SER B N 1
ATOM 5336 C CA . SER B 1 168 ? -28.733 21.166 28.647 1.00 53.44 160 SER B CA 1
ATOM 5337 C C . SER B 1 168 ? -28.266 21.054 27.199 1.00 56.98 160 SER B C 1
ATOM 5338 O O . SER B 1 168 ? -28.920 21.573 26.284 1.00 54.63 160 SER B O 1
ATOM 5341 N N . GLN B 1 169 ? -27.125 20.396 26.972 1.00 59.46 161 GLN B N 1
ATOM 5342 C CA . GLN B 1 169 ? -26.591 20.268 25.619 1.00 57.52 161 GLN B CA 1
ATOM 5343 C C . GLN B 1 169 ? -27.501 19.450 24.711 1.00 58.83 161 GLN B C 1
ATOM 5344 O O . GLN B 1 169 ? -27.340 19.501 23.484 1.00 55.17 161 GLN B O 1
ATOM 5350 N N . LEU B 1 170 ? -28.437 18.689 25.283 1.00 59.80 162 LEU B N 1
ATOM 5351 C CA . LEU B 1 170 ? -29.432 17.954 24.514 1.00 59.62 162 LEU B CA 1
ATOM 5352 C C . LEU B 1 170 ? -30.683 18.784 24.235 1.00 61.86 162 LEU B C 1
ATOM 5353 O O . LEU B 1 170 ? -31.658 18.250 23.694 1.00 57.22 162 LEU B O 1
ATOM 5358 N N . ASN B 1 171 ? -30.668 20.071 24.601 1.00 66.27 163 ASN B N 1
ATOM 5359 C CA . ASN B 1 171 ? -31.746 21.020 24.297 1.00 72.04 163 ASN B CA 1
ATOM 5360 C C . ASN B 1 171 ? -33.078 20.571 24.896 1.00 70.80 163 ASN B C 1
ATOM 5361 O O . ASN B 1 171 ? -34.132 20.649 24.263 1.00 77.40 163 ASN B O 1
ATOM 5366 N N . VAL B 1 172 ? -33.014 20.113 26.146 1.00 57.42 164 VAL B N 1
ATOM 5367 C CA . VAL B 1 172 ? -34.204 19.776 26.913 1.00 50.55 164 VAL B CA 1
ATOM 5368 C C . VAL B 1 172 ? -35.089 21.008 27.106 1.00 51.16 164 VAL B C 1
ATOM 5369 O O . VAL B 1 172 ? -34.605 22.146 27.158 1.00 52.49 164 VAL B O 1
ATOM 5373 N N . ASP B 1 173 ? -36.405 20.782 27.169 1.00 42.38 165 ASP B N 1
ATOM 5374 C CA . ASP B 1 173 ? -37.347 21.845 27.511 1.00 43.11 165 ASP B CA 1
ATOM 5375 C C . ASP B 1 173 ? -37.590 21.938 29.018 1.00 47.62 165 ASP B C 1
ATOM 5376 O O . ASP B 1 173 ? -37.527 23.031 29.597 1.00 41.31 165 ASP B O 1
ATOM 5381 N N . THR B 1 174 ? -37.878 20.804 29.658 1.00 39.10 166 THR B N 1
ATOM 5382 C CA . THR B 1 174 ? -38.155 20.742 31.089 1.00 39.54 166 THR B CA 1
ATOM 5383 C C . THR B 1 174 ? -37.332 19.624 31.705 1.00 40.81 166 THR B C 1
ATOM 5384 O O . THR B 1 174 ? -37.298 18.512 31.169 1.00 44.24 166 THR B O 1
ATOM 5388 N N . VAL B 1 175 ? -36.673 19.916 32.825 1.00 39.15 167 VAL B N 1
ATOM 5389 C CA . VAL B 1 175 ? -35.952 18.913 33.598 1.00 35.90 167 VAL B CA 1
ATOM 5390 C C . VAL B 1 175 ? -36.830 18.501 34.770 1.00 37.97 167 VAL B C 1
ATOM 5391 O O . VAL B 1 175 ? -37.213 19.342 35.594 1.00 35.14 167 VAL B O 1
ATOM 5395 N N . LEU B 1 176 ? -37.136 17.209 34.857 1.00 34.79 168 LEU B N 1
ATOM 5396 C CA . LEU B 1 176 ? -37.861 16.656 35.995 1.00 33.79 168 LEU B CA 1
ATOM 5397 C C . LEU B 1 176 ? -36.847 16.172 37.021 1.00 32.96 168 LEU B C 1
ATOM 5398 O O . LEU B 1 176 ? -35.997 15.334 36.705 1.00 34.32 168 LEU B O 1
ATOM 5403 N N . VAL B 1 177 ? -36.948 16.676 38.245 1.00 26.65 169 VAL B N 1
ATOM 5404 C CA . VAL B 1 177 ? -35.999 16.357 39.304 1.00 26.51 169 VAL B CA 1
ATOM 5405 C C . VAL B 1 177 ? -36.745 15.658 40.440 1.00 27.48 169 VAL B C 1
ATOM 5406 O O . VAL B 1 177 ? -37.654 16.241 41.043 1.00 26.80 169 VAL B O 1
ATOM 5410 N N . LEU B 1 178 ? -36.353 14.417 40.739 1.00 24.85 170 LEU B N 1
ATOM 5411 C CA . LEU B 1 178 ? -36.875 13.693 41.895 1.00 28.37 170 LEU B CA 1
ATOM 5412 C C . LEU B 1 178 ? -35.934 13.886 43.074 1.00 27.88 170 LEU B C 1
ATOM 5413 O O . LEU B 1 178 ? -34.716 13.789 42.919 1.00 27.61 170 LEU B O 1
ATOM 5418 N N . ASN B 1 179 ? -36.493 14.152 44.260 1.00 27.09 171 ASN B N 1
ATOM 5419 C CA . ASN B 1 179 ? -35.648 14.495 45.397 1.00 22.71 171 ASN B CA 1
ATOM 5420 C C . ASN B 1 179 ? -36.115 13.856 46.697 1.00 22.90 171 ASN B C 1
ATOM 5421 O O . ASN B 1 179 ? -37.320 13.743 46.962 1.00 21.34 171 ASN B O 1
ATOM 5426 N N . SER B 1 180 ? -35.133 13.460 47.505 1.00 16.90 172 SER B N 1
ATOM 5427 C CA . SER B 1 180 ? -35.273 13.246 48.945 1.00 16.15 172 SER B CA 1
ATOM 5428 C C . SER B 1 180 ? -34.305 14.197 49.643 1.00 19.01 172 SER B C 1
ATOM 5429 O O . SER B 1 180 ? -33.289 13.768 50.201 1.00 18.54 172 SER B O 1
ATOM 5432 N N . SER B 1 181 ? -34.620 15.488 49.597 1.00 19.81 173 SER B N 1
ATOM 5433 C CA . SER B 1 181 ? -33.729 16.531 50.081 1.00 20.76 173 SER B CA 1
ATOM 5434 C C . SER B 1 181 ? -34.123 16.862 51.516 1.00 18.60 173 SER B C 1
ATOM 5435 O O . SER B 1 181 ? -35.228 17.367 51.737 1.00 16.44 173 SER B O 1
ATOM 5438 N N . PRO B 1 182 ? -33.286 16.571 52.509 1.00 21.96 174 PRO B N 1
ATOM 5439 C CA . PRO B 1 182 ? -33.663 16.845 53.901 1.00 19.32 174 PRO B CA 1
ATOM 5440 C C . PRO B 1 182 ? -33.708 18.334 54.197 1.00 27.92 174 PRO B C 1
ATOM 5441 O O . PRO B 1 182 ? -33.041 19.148 53.553 1.00 21.79 174 PRO B O 1
ATOM 5445 N N . TYR B 1 183 ? -34.505 18.675 55.206 1.00 29.02 175 TYR B N 1
ATOM 5446 C CA . TYR B 1 183 ? -34.665 20.050 55.642 1.00 21.10 175 TYR B CA 1
ATOM 5447 C C . TYR B 1 183 ? -33.502 20.503 56.509 1.00 17.60 175 TYR B C 1
ATOM 5448 O O . TYR B 1 183 ? -32.957 19.731 57.296 1.00 20.66 175 TYR B O 1
ATOM 5457 N N . GLU B 1 184 ? -33.136 21.771 56.353 1.00 19.51 176 GLU B N 1
ATOM 5458 C CA . GLU B 1 184 ? -32.358 22.521 57.326 1.00 25.06 176 GLU B CA 1
ATOM 5459 C C . GLU B 1 184 ? -32.788 23.976 57.155 1.00 28.55 176 GLU B C 1
ATOM 5460 O O . GLU B 1 184 ? -33.309 24.339 56.092 1.00 19.97 176 GLU B O 1
ATOM 5466 N N . VAL B 1 185 ? -32.616 24.795 58.211 1.00 26.88 177 VAL B N 1
ATOM 5467 C CA . VAL B 1 185 ? -33.113 26.176 58.174 1.00 27.62 177 VAL B CA 1
ATOM 5468 C C . VAL B 1 185 ? -32.643 26.862 56.916 1.00 23.41 177 VAL B C 1
ATOM 5469 O O . VAL B 1 185 ? -31.448 26.838 56.606 1.00 26.00 177 VAL B O 1
ATOM 5473 N N . GLY B 1 186 ? -33.563 27.543 56.229 1.00 24.80 178 GLY B N 1
ATOM 5474 C CA . GLY B 1 186 ? -33.202 28.356 55.077 1.00 22.98 178 GLY B CA 1
ATOM 5475 C C . GLY B 1 186 ? -33.107 27.609 53.761 1.00 24.09 178 GLY B C 1
ATOM 5476 O O . GLY B 1 186 ? -33.110 28.240 52.701 1.00 27.73 178 GLY B O 1
ATOM 5477 N N . LYS B 1 187 ? -33.002 26.291 53.793 1.00 24.41 179 LYS B N 1
ATO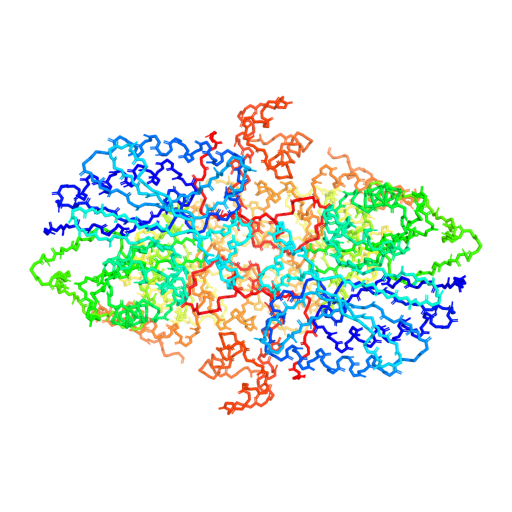M 5478 C CA . LYS B 1 187 ? -32.846 25.507 52.567 1.00 26.54 179 LYS B CA 1
ATOM 5479 C C . LYS B 1 187 ? -34.077 25.577 51.666 1.00 24.50 179 LYS B C 1
ATOM 5480 O O . LYS B 1 187 ? -33.919 25.731 50.443 1.00 23.94 179 LYS B O 1
ATOM 5486 N N . PRO B 1 188 ? -35.310 25.497 52.198 1.00 29.61 180 PRO B N 1
ATOM 5487 C CA . PRO B 1 188 ? -36.476 25.525 51.291 1.00 30.85 180 PRO B CA 1
ATOM 5488 C C . PRO B 1 188 ? -36.486 26.704 50.323 1.00 33.18 180 PRO B C 1
ATOM 5489 O O . PRO B 1 188 ? -36.689 26.505 49.116 1.00 34.19 180 PRO B O 1
ATOM 5493 N N . GLN B 1 189 ? -36.239 27.924 50.799 1.00 31.48 181 GLN B N 1
ATOM 5494 C CA . GLN B 1 189 ? -36.221 29.052 49.877 1.00 33.25 181 GLN B CA 1
ATOM 5495 C C . GLN B 1 189 ? -34.909 29.123 49.098 1.00 29.76 181 GLN B C 1
ATOM 5496 O O . GLN B 1 189 ? -34.892 29.597 47.958 1.00 27.89 181 GLN B O 1
ATOM 5502 N N . HIS B 1 190 ? -33.801 28.712 49.714 1.00 30.60 182 HIS B N 1
ATOM 5503 C CA . HIS B 1 190 ? -32.512 28.704 49.028 1.00 33.71 182 HIS B CA 1
ATOM 5504 C C . HIS B 1 190 ? -32.539 27.797 47.793 1.00 35.77 182 HIS B C 1
ATOM 5505 O O . HIS B 1 190 ? -31.943 28.127 46.757 1.00 38.46 182 HIS B O 1
ATOM 5512 N N . ARG B 1 191 ? -33.214 26.647 47.885 1.00 29.06 183 ARG B N 1
ATOM 5513 C CA . ARG B 1 191 ? -33.367 25.775 46.716 1.00 34.94 183 ARG B CA 1
ATOM 5514 C C . ARG B 1 191 ? -33.998 26.524 45.549 1.00 35.74 183 ARG B C 1
ATOM 5515 O O . ARG B 1 191 ? -33.567 26.394 44.395 1.00 31.54 183 ARG B O 1
ATOM 5523 N N . LYS B 1 192 ? -35.055 27.283 45.836 1.00 36.03 184 LYS B N 1
ATOM 5524 C CA . LYS B 1 192 ? -35.760 28.019 44.798 1.00 38.82 184 LYS B CA 1
ATOM 5525 C C . LYS B 1 192 ? -34.878 29.100 44.190 1.00 37.79 184 LYS B C 1
ATOM 5526 O O . LYS B 1 192 ? -34.846 29.262 42.965 1.00 36.90 184 LYS B O 1
ATOM 5532 N N . GLN B 1 193 ? -34.144 29.841 45.021 1.00 33.62 185 GLN B N 1
ATOM 5533 C CA . GLN B 1 193 ? -33.298 30.891 44.471 1.00 40.05 185 GLN B CA 1
ATOM 5534 C C . GLN B 1 193 ? -32.245 30.302 43.541 1.00 36.49 185 GLN B C 1
ATOM 5535 O O . GLN B 1 193 ? -32.029 30.809 42.439 1.00 36.28 185 GLN B O 1
ATOM 5537 N N . THR B 1 194 ? -31.607 29.205 43.951 1.00 37.73 186 THR B N 1
ATOM 5538 C CA . THR B 1 194 ? -30.514 28.654 43.159 1.00 43.93 186 THR B CA 1
ATOM 5539 C C . THR B 1 194 ? -31.021 28.027 41.868 1.00 46.48 186 THR B C 1
ATOM 5540 O O . THR B 1 194 ? -30.496 28.306 40.783 1.00 49.93 186 THR B O 1
ATOM 5544 N N . LEU B 1 195 ? -32.055 27.194 41.956 1.00 39.71 187 LEU B N 1
ATOM 5545 C CA . LEU B 1 195 ? -32.507 26.517 40.749 1.00 41.46 187 LEU B CA 1
ATOM 5546 C C . LEU B 1 195 ? -33.253 27.453 39.805 1.00 40.89 187 LEU B C 1
ATOM 5547 O O . LEU B 1 195 ? -33.280 27.196 38.596 1.00 38.67 187 LEU B O 1
ATOM 5552 N N . SER B 1 196 ? -33.820 28.549 40.309 1.00 37.39 188 SER B N 1
ATOM 5553 C CA . SER B 1 196 ? -34.367 29.563 39.407 1.00 43.77 188 SER B CA 1
ATOM 5554 C C . SER B 1 196 ? -33.273 30.208 38.568 1.00 42.95 188 SER B C 1
ATOM 5555 O O . SER B 1 196 ? -33.392 30.303 37.342 1.00 45.56 188 SER B O 1
ATOM 5558 N N . GLU B 1 197 ? -32.205 30.681 39.217 1.00 42.18 189 GLU B N 1
ATOM 5559 C CA . GLU B 1 197 ? -31.097 31.275 38.476 1.00 45.44 189 GLU B CA 1
ATOM 5560 C C . GLU B 1 197 ? -30.482 30.263 37.518 1.00 47.62 189 GLU B C 1
ATOM 5561 O O . GLU B 1 197 ? -30.091 30.614 36.402 1.00 56.53 189 GLU B O 1
ATOM 5563 N N . LEU B 1 198 ? -30.418 28.994 37.928 1.00 47.97 190 LEU B N 1
ATOM 5564 C CA . LEU B 1 198 ? -29.928 27.949 37.035 1.00 41.86 190 LEU B CA 1
ATOM 5565 C C . LEU B 1 198 ? -30.872 27.729 35.859 1.00 42.74 190 LEU B C 1
ATOM 5566 O O . LEU B 1 198 ? -30.420 27.589 34.716 1.00 42.51 190 LEU B O 1
ATOM 5571 N N . ALA B 1 199 ? -32.183 27.678 36.119 1.00 39.11 191 ALA B N 1
ATOM 5572 C CA . ALA B 1 199 ? -33.137 27.547 35.024 1.00 42.80 191 ALA B CA 1
ATOM 5573 C C . ALA B 1 199 ? -32.960 28.673 34.016 1.00 49.69 191 ALA B C 1
ATOM 5574 O O . ALA B 1 199 ? -33.006 28.444 32.798 1.00 55.10 191 ALA B O 1
ATOM 5576 N N . LYS B 1 200 ? -32.746 29.899 34.506 1.00 49.27 192 LYS B N 1
ATOM 5577 C CA . LYS B 1 200 ? -32.531 31.028 33.601 1.00 44.85 192 LYS B CA 1
ATOM 5578 C C . LYS B 1 200 ? -31.238 30.871 32.806 1.00 45.81 192 LYS B C 1
ATOM 5579 O O . LYS B 1 200 ? -31.210 31.148 31.601 1.00 47.95 192 LYS B O 1
ATOM 5581 N N . GLN B 1 201 ? -30.159 30.439 33.464 1.00 44.40 193 GLN B N 1
ATOM 5582 C CA . GLN B 1 201 ? -28.872 30.314 32.784 1.00 53.01 193 GLN B CA 1
ATOM 5583 C C . GLN B 1 201 ? -28.949 29.325 31.628 1.00 56.68 193 GLN B C 1
ATOM 5584 O O . GLN B 1 201 ? -28.349 29.548 30.571 1.00 62.37 193 GLN B O 1
ATOM 5586 N N . LEU B 1 202 ? -29.685 28.232 31.805 1.00 57.16 194 LEU B N 1
ATOM 5587 C CA . LEU B 1 202 ? -29.721 27.157 30.824 1.00 55.04 194 LEU B CA 1
ATOM 5588 C C . LEU B 1 202 ? -30.970 27.161 29.949 1.00 55.17 194 LEU B C 1
ATOM 5589 O O . LEU B 1 202 ? -31.129 26.254 29.125 1.00 49.35 194 LEU B O 1
ATOM 5594 N N . HIS B 1 203 ? -31.848 28.155 30.101 1.00 58.22 195 HIS B N 1
ATOM 5595 C CA . HIS B 1 203 ? -33.055 28.286 29.283 1.00 57.93 195 HIS B CA 1
ATOM 5596 C C . HIS B 1 203 ? -33.876 26.999 29.297 1.00 54.96 195 HIS B C 1
ATOM 5597 O O . HIS B 1 203 ? -34.234 26.446 28.253 1.00 61.10 195 HIS B O 1
ATOM 5604 N N . LEU B 1 204 ? -34.163 26.510 30.499 1.00 51.12 196 LEU B N 1
ATOM 5605 C CA . LEU B 1 204 ? -35.005 25.335 30.632 1.00 50.32 196 LEU B CA 1
ATOM 5606 C C . LEU B 1 204 ? -35.832 25.440 31.905 1.00 48.38 196 LEU B C 1
ATOM 5607 O O . LEU B 1 204 ? -35.438 26.098 32.875 1.00 49.48 196 LEU B O 1
ATOM 5612 N N . ASN B 1 205 ? -36.988 24.785 31.887 1.00 44.66 197 ASN B N 1
ATOM 5613 C CA . ASN B 1 205 ? -37.817 24.709 33.079 1.00 45.00 197 ASN B CA 1
ATOM 5614 C C . ASN B 1 205 ? -37.331 23.592 33.994 1.00 46.17 197 ASN B C 1
ATOM 5615 O O . ASN B 1 205 ? -36.779 22.582 33.544 1.00 35.41 197 ASN B O 1
ATOM 5620 N N . ILE B 1 206 ? -37.548 23.769 35.290 1.00 39.69 198 ILE B N 1
ATOM 5621 C CA . ILE B 1 206 ? -37.172 22.747 36.255 1.00 42.57 198 ILE B CA 1
ATOM 5622 C C . ILE B 1 206 ? -38.392 22.424 37.098 1.00 43.77 198 ILE B C 1
ATOM 5623 O O . ILE B 1 206 ? -38.958 23.310 37.753 1.00 40.83 198 ILE B O 1
ATOM 5628 N N . VAL B 1 207 ? -38.804 21.165 37.061 1.00 42.23 199 VAL B N 1
ATOM 5629 C CA . VAL B 1 207 ? -39.864 20.644 37.907 1.00 39.12 199 VAL B CA 1
ATOM 5630 C C . VAL B 1 207 ? -39.166 19.914 39.046 1.00 39.02 199 VAL B C 1
ATOM 5631 O O . VAL B 1 207 ? -38.520 18.882 38.831 1.00 38.72 199 VAL B O 1
ATOM 5635 N N . TYR B 1 208 ? -39.246 20.477 40.251 1.00 30.96 200 TYR B N 1
ATOM 5636 C CA . TYR B 1 208 ? -38.508 19.986 41.406 1.00 28.39 200 TYR B CA 1
ATOM 5637 C C . TYR B 1 208 ? -39.497 19.387 42.408 1.00 30.95 200 TYR B C 1
ATOM 5638 O O . TYR B 1 208 ? -40.240 20.119 43.067 1.00 26.42 200 TYR B O 1
ATOM 5647 N N . VAL B 1 209 ? -39.511 18.057 42.517 1.00 31.07 201 VAL B N 1
ATOM 5648 C CA . VAL B 1 209 ? -40.400 17.337 43.429 1.00 27.35 201 VAL B CA 1
ATOM 5649 C C . VAL B 1 209 ? -39.587 16.810 44.606 1.00 32.08 201 VAL B C 1
ATOM 5650 O O . VAL B 1 209 ? -38.561 16.142 44.414 1.00 33.82 201 VAL B O 1
ATOM 5654 N N . ASN B 1 210 ? -40.061 17.077 45.828 1.00 28.10 202 ASN B N 1
ATOM 5655 C CA . ASN B 1 210 ? -39.322 16.694 47.023 1.00 19.51 202 ASN B CA 1
ATOM 5656 C C . ASN B 1 210 ? -40.182 15.890 47.989 1.00 24.02 202 ASN B C 1
ATOM 5657 O O . ASN B 1 210 ? -41.366 16.191 48.196 1.00 27.97 202 ASN B O 1
ATOM 5662 N N . GLN B 1 211 ? -39.556 14.885 48.600 1.00 21.97 203 GLN B N 1
ATOM 5663 C CA . GLN B 1 211 ? -40.170 14.115 49.671 1.00 18.58 203 GLN B CA 1
ATOM 5664 C C . GLN B 1 211 ? -40.540 15.028 50.846 1.00 26.88 203 GLN B C 1
ATOM 5665 O O . GLN B 1 211 ? -39.922 16.075 51.067 1.00 19.53 203 GLN B O 1
ATOM 5671 N N . VAL B 1 212 ? -41.565 14.624 51.605 1.00 23.21 204 VAL B N 1
ATOM 5672 C CA . VAL B 1 212 ? -42.011 15.390 52.765 1.00 24.19 204 VAL B CA 1
ATOM 5673 C C . VAL B 1 212 ? -42.301 14.443 53.930 1.00 27.20 204 VAL B C 1
ATOM 5674 O O . VAL B 1 212 ? -42.666 13.278 53.742 1.00 24.60 204 VAL B O 1
ATOM 5678 N N . GLY B 1 213 ? -42.096 14.944 55.143 1.00 25.08 205 GLY B N 1
ATOM 5679 C CA . GLY B 1 213 ? -42.416 14.202 56.343 1.00 17.84 205 GLY B CA 1
ATOM 5680 C C . GLY B 1 213 ? -41.219 13.987 57.244 1.00 24.15 205 GLY B C 1
ATOM 5681 O O . GLY B 1 213 ? -40.066 14.067 56.808 1.00 18.49 205 GLY B O 1
ATOM 5682 N N . GLY B 1 214 ? -41.483 13.698 58.518 1.00 25.82 206 GLY B N 1
ATOM 5683 C CA . GLY B 1 214 ? -40.414 13.310 59.418 1.00 23.47 206 GLY B CA 1
ATOM 5684 C C . GLY B 1 214 ? -40.057 11.845 59.230 1.00 22.76 206 GLY B C 1
ATOM 5685 O O . GLY B 1 214 ? -40.893 11.020 58.869 1.00 20.45 206 GLY B O 1
ATOM 5686 N N . GLN B 1 215 ? -38.773 11.536 59.408 1.00 18.79 207 GLN B N 1
ATOM 5687 C CA . GLN B 1 215 ? -38.322 10.144 59.336 1.00 19.96 207 GLN B CA 1
ATOM 5688 C C . GLN B 1 215 ? -37.138 9.997 60.290 1.00 22.47 207 GLN B C 1
ATOM 5689 O O . GLN B 1 215 ? -36.023 10.423 59.963 1.00 17.06 207 GLN B O 1
ATOM 5695 N N . ASP B 1 216 ? -37.380 9.391 61.461 1.00 17.96 208 ASP B N 1
ATOM 5696 C CA . ASP B 1 216 ? -36.312 9.128 62.433 1.00 17.29 208 ASP B CA 1
ATOM 5697 C C . ASP B 1 216 ? -35.679 10.460 62.816 1.00 19.66 208 ASP B C 1
ATOM 5698 O O . ASP B 1 216 ? -36.391 11.337 63.335 1.00 17.23 208 ASP B O 1
ATOM 5703 N N . ASP B 1 217 ? -34.386 10.662 62.569 1.00 17.05 209 ASP B N 1
ATOM 5704 C CA . ASP B 1 217 ? -33.668 11.864 62.941 1.00 16.40 209 ASP B CA 1
ATOM 5705 C C . ASP B 1 217 ? -33.778 12.964 61.895 1.00 19.83 209 ASP B C 1
ATOM 5706 O O . ASP B 1 217 ? -33.220 14.043 62.099 1.00 21.32 209 ASP B O 1
ATOM 5711 N N . LEU B 1 218 ? -34.476 12.728 60.787 1.00 22.22 210 LEU B N 1
ATOM 5712 C CA . LEU B 1 218 ? -34.480 13.681 59.688 1.00 21.43 210 LEU B CA 1
ATOM 5713 C C . LEU B 1 218 ? -35.863 14.297 59.500 1.00 21.28 210 LEU B C 1
ATOM 5714 O O . LEU B 1 218 ? -36.892 13.716 59.861 1.00 19.06 210 LEU B O 1
ATOM 5719 N N . ILE B 1 219 ? -35.868 15.496 58.946 1.00 16.11 211 ILE B N 1
ATOM 5720 C CA . ILE B 1 219 ? -37.082 16.146 58.472 1.00 18.28 211 ILE B CA 1
ATOM 5721 C C . ILE B 1 219 ? -36.946 16.310 56.964 1.00 20.56 211 ILE B C 1
ATOM 5722 O O . ILE B 1 219 ? -35.893 16.735 56.486 1.00 20.54 211 ILE B O 1
ATOM 5727 N N . PHE B 1 220 ? -38.008 16.007 56.223 1.00 20.94 212 PHE B N 1
ATOM 5728 C CA . PHE B 1 220 ? -38.085 16.326 54.799 1.00 22.00 212 PHE B CA 1
ATOM 5729 C C . PHE B 1 220 ? -39.186 17.366 54.599 1.00 21.42 212 PHE B C 1
ATOM 5730 O O . PHE B 1 220 ? -40.342 17.132 54.964 1.00 20.80 212 PHE B O 1
ATOM 5738 N N . ASP B 1 221 ? -38.827 18.522 54.042 1.00 24.95 213 ASP B N 1
ATOM 5739 C CA . ASP B 1 221 ? -39.735 19.663 54.057 1.00 22.42 213 ASP B CA 1
ATOM 5740 C C . ASP B 1 221 ? -40.697 19.703 52.879 1.00 27.33 213 ASP B C 1
ATOM 5741 O O . ASP B 1 221 ? -41.661 20.478 52.923 1.00 22.38 213 ASP B O 1
ATOM 5746 N N . GLY B 1 222 ? -40.476 18.890 51.837 1.00 25.01 214 GLY B N 1
ATOM 5747 C CA . GLY B 1 222 ? -41.288 19.020 50.643 1.00 25.16 214 GLY B CA 1
ATOM 5748 C C . GLY B 1 222 ? -40.914 20.291 49.900 1.00 29.97 214 GLY B C 1
ATOM 5749 O O . GLY B 1 222 ? -39.829 20.374 49.320 1.00 27.03 214 GLY B O 1
ATOM 5750 N N . THR B 1 223 ? -41.793 21.296 49.934 1.00 26.94 215 THR B N 1
ATOM 5751 C CA . THR B 1 223 ? -41.536 22.600 49.305 1.00 29.04 215 THR B CA 1
ATOM 5752 C C . THR B 1 223 ? -41.153 22.448 47.831 1.00 31.77 215 THR B C 1
ATOM 5753 O O . THR B 1 223 ? -40.237 23.112 47.338 1.00 31.52 215 THR B O 1
ATOM 5757 N N . SER B 1 224 ? -41.862 21.558 47.130 1.00 29.96 216 SER B N 1
ATOM 5758 C CA . SER B 1 224 ? -41.686 21.357 45.694 1.00 31.48 216 SER B CA 1
ATOM 5759 C C . SER B 1 224 ? -41.998 22.644 44.932 1.00 32.47 216 SER B C 1
ATOM 5760 O O . SER B 1 224 ? -42.719 23.520 45.417 1.00 34.79 216 SER B O 1
ATOM 5763 N N . PHE B 1 225 ? -41.458 22.760 43.717 1.00 28.23 217 PHE B N 1
ATOM 5764 C CA . PHE B 1 225 ? -41.745 23.950 42.920 1.00 28.33 217 PHE B CA 1
ATOM 5765 C C . PHE B 1 225 ? -41.485 23.677 41.450 1.00 37.66 217 PHE B C 1
ATOM 5766 O O . PHE B 1 225 ? -40.840 22.694 41.080 1.00 34.13 217 PHE B O 1
ATOM 5774 N N . VAL B 1 226 ? -42.003 24.577 40.615 1.00 39.13 218 VAL B N 1
ATOM 5775 C CA . VAL B 1 226 ? -41.727 24.596 39.186 1.00 39.24 218 VAL B CA 1
ATOM 5776 C C . VAL B 1 226 ? -41.147 25.962 38.845 1.00 37.15 218 VAL B C 1
ATOM 5777 O O . VAL B 1 226 ? -41.811 26.987 39.022 1.00 39.47 218 VAL B O 1
ATOM 5781 N N . SER B 1 227 ? -39.926 25.974 38.329 1.00 41.76 219 SER B N 1
ATOM 5782 C CA . SER B 1 227 ? -39.282 27.199 37.885 1.00 47.52 219 SER B CA 1
ATOM 5783 C C . SER B 1 227 ? -39.285 27.251 36.358 1.00 46.36 219 SER B C 1
ATOM 5784 O O . SER B 1 227 ? -38.931 26.271 35.693 1.00 43.32 219 SER B O 1
ATOM 5787 N N . ASN B 1 228 ? -39.707 28.387 35.809 1.00 49.00 220 ASN B N 1
ATOM 5788 C CA . ASN B 1 228 ? -39.741 28.583 34.369 1.00 46.60 220 ASN B CA 1
ATOM 5789 C C . ASN B 1 228 ? -38.354 28.904 33.834 1.00 49.41 220 ASN B C 1
ATOM 5790 O O . ASN B 1 228 ? -37.478 29.387 34.559 1.00 41.87 220 ASN B O 1
ATOM 5795 N N . GLN B 1 229 ? -38.186 28.678 32.523 1.00 50.90 221 GLN B N 1
ATOM 5796 C CA . GLN B 1 229 ? -36.920 28.913 31.835 1.00 53.14 221 GLN B CA 1
ATOM 5797 C C . GLN B 1 229 ? -36.510 30.381 31.819 1.00 55.05 221 GLN B C 1
ATOM 5798 O O . GLN B 1 229 ? -35.363 30.680 31.474 1.00 54.04 221 GLN B O 1
ATOM 5804 N N . ASN B 1 230 ? -37.405 31.302 32.160 1.00 52.30 222 ASN B N 1
ATOM 5805 C CA . ASN B 1 230 ? -37.017 32.696 32.326 1.00 51.48 222 ASN B CA 1
ATOM 5806 C C . ASN B 1 230 ? -36.527 32.998 33.739 1.00 53.73 222 ASN B C 1
ATOM 5807 O O . ASN B 1 230 ? -36.094 34.121 34.010 1.00 58.25 222 ASN B O 1
ATOM 5812 N N . GLY B 1 231 ? -36.563 32.019 34.635 1.00 48.91 223 GLY B N 1
ATOM 5813 C CA . GLY B 1 231 ? -36.118 32.203 35.999 1.00 52.16 223 GLY B CA 1
ATOM 5814 C C . GLY B 1 231 ? -37.201 32.543 37.000 1.00 52.46 223 GLY B C 1
ATOM 5815 O O . GLY B 1 231 ? -36.894 32.708 38.192 1.00 47.05 223 GLY B O 1
ATOM 5816 N N . GLU B 1 232 ? -38.453 32.647 36.569 1.00 52.60 224 GLU B N 1
ATOM 5817 C CA . GLU B 1 232 ? -39.553 32.937 37.472 1.00 52.03 224 GLU B CA 1
ATOM 5818 C C . GLU B 1 232 ? -40.166 31.637 37.967 1.00 55.85 224 GLU B C 1
ATOM 5819 O O . GLU B 1 232 ? -40.328 30.683 37.199 1.00 49.59 224 GLU B O 1
ATOM 5825 N N . ILE B 1 233 ? -40.509 31.601 39.253 1.00 57.15 225 ILE B N 1
ATOM 5826 C CA . ILE B 1 233 ? -41.129 30.413 39.826 1.00 57.45 225 ILE B CA 1
ATOM 5827 C C . ILE B 1 233 ? -42.617 30.427 39.503 1.00 53.85 225 ILE B C 1
ATOM 5828 O O . ILE B 1 233 ? -43.320 31.402 39.787 1.00 60.55 225 ILE B O 1
ATOM 5833 N N . ALA B 1 234 ? -43.099 29.342 38.903 1.00 45.38 226 ALA B N 1
ATOM 5834 C CA . ALA B 1 234 ? -44.487 29.262 38.465 1.00 44.93 226 ALA B CA 1
ATOM 5835 C C . ALA B 1 234 ? -45.405 28.647 39.512 1.00 41.26 226 ALA B C 1
ATOM 5836 O O . ALA B 1 234 ? -46.569 29.033 39.620 1.00 49.07 226 ALA B O 1
ATOM 5838 N N . LEU B 1 235 ? -44.908 27.664 40.254 1.00 43.76 227 LEU B N 1
ATOM 5839 C CA . LEU B 1 235 ? -45.679 26.936 41.246 1.00 45.27 227 LEU B CA 1
ATOM 5840 C C . LEU B 1 235 ? -44.816 26.744 42.479 1.00 42.60 227 LEU B C 1
ATOM 5841 O O . LEU B 1 235 ? -43.632 26.420 42.363 1.00 44.29 227 LEU B O 1
ATOM 5846 N N . GLN B 1 236 ? -45.418 26.924 43.654 1.00 40.38 228 GLN B N 1
ATOM 5847 C CA . GLN B 1 236 ? -44.709 26.823 44.927 1.00 41.09 228 GLN B CA 1
ATOM 5848 C C . GLN B 1 236 ? -45.563 26.013 45.894 1.00 39.33 228 GLN B C 1
ATOM 5849 O O . GLN B 1 236 ? -46.634 26.467 46.304 1.00 36.24 228 GLN B O 1
ATOM 5855 N N . ALA B 1 237 ? -45.104 24.824 46.249 1.00 35.80 229 ALA B N 1
ATOM 5856 C CA . ALA B 1 237 ? -45.800 24.065 47.267 1.00 37.51 229 ALA B CA 1
ATOM 5857 C C . ALA B 1 237 ? -45.353 24.531 48.648 1.00 36.73 229 ALA B C 1
ATOM 5858 O O . ALA B 1 237 ? -44.206 24.947 48.828 1.00 36.07 229 ALA B O 1
ATOM 5860 N N . PRO B 1 238 ? -46.240 24.493 49.634 1.00 35.00 230 PRO B N 1
ATOM 5861 C CA . PRO B 1 238 ? -45.825 24.828 50.998 1.00 33.08 230 PRO B CA 1
ATOM 5862 C C . PRO B 1 238 ? -44.872 23.789 51.564 1.00 28.24 230 PRO B C 1
ATOM 5863 O O . PRO B 1 238 ? -44.753 22.658 51.078 1.00 23.69 230 PRO B O 1
ATOM 5867 N N . SER B 1 239 ? -44.157 24.205 52.600 1.00 25.95 231 SER B N 1
ATOM 5868 C CA . SER B 1 239 ? -43.336 23.282 53.364 1.00 27.94 231 SER B CA 1
ATOM 5869 C C . SER B 1 239 ? -44.202 22.429 54.289 1.00 26.60 231 SER B C 1
ATOM 5870 O O . SER B 1 239 ? -45.235 22.880 54.802 1.00 24.76 231 SER B O 1
ATOM 5873 N N . PHE B 1 240 ? -43.760 21.185 54.509 1.00 25.31 232 PHE B N 1
ATOM 5874 C CA . PHE B 1 240 ? -44.293 20.310 55.551 1.00 25.43 232 PHE B CA 1
ATOM 5875 C C . PHE B 1 240 ? -45.724 19.872 55.293 1.00 27.01 232 PHE B C 1
ATOM 5876 O O . PHE B 1 240 ? -46.431 19.505 56.231 1.00 32.20 232 PHE B O 1
ATOM 5884 N N . LYS B 1 241 ? -46.171 19.897 54.041 1.00 27.01 233 LYS B N 1
ATOM 5885 C CA . LYS B 1 241 ? -47.509 19.455 53.666 1.00 30.60 233 LYS B CA 1
ATOM 5886 C C . LYS B 1 241 ? -47.403 18.351 52.622 1.00 33.93 233 LYS B C 1
ATOM 5887 O O . LYS B 1 241 ? -46.545 18.396 51.731 1.00 27.98 233 LYS B O 1
ATOM 5893 N N . GLU B 1 242 ? -48.270 17.353 52.750 1.00 31.89 234 GLU B N 1
ATOM 5894 C CA . GLU B 1 242 ? -48.350 16.257 51.801 1.00 28.16 234 GLU B CA 1
ATOM 5895 C C . GLU B 1 242 ? -49.543 16.499 50.886 1.00 33.06 234 GLU B C 1
ATOM 5896 O O . GLU B 1 242 ? -50.677 16.628 51.361 1.00 29.24 234 GLU B O 1
ATOM 5902 N N . ASP B 1 243 ? -49.287 16.582 49.580 1.00 31.49 235 ASP B N 1
ATOM 5903 C CA . ASP B 1 243 ? -50.347 16.932 48.640 1.00 29.41 235 ASP B CA 1
ATOM 5904 C C . ASP B 1 243 ? -49.865 16.709 47.211 1.00 33.42 235 ASP B C 1
ATOM 5905 O O . ASP B 1 243 ? -48.705 16.364 46.958 1.00 32.58 235 ASP B O 1
ATOM 5910 N N . LEU B 1 244 ? -50.787 16.915 46.282 1.00 37.42 236 LEU B N 1
ATOM 5911 C CA . LEU B 1 244 ? -50.548 16.845 44.852 1.00 44.60 236 LEU B CA 1
ATOM 5912 C C . LEU B 1 244 ? -50.714 18.251 44.281 1.00 42.00 236 LEU B C 1
ATOM 5913 O O . LEU B 1 244 ? -51.776 18.855 44.429 1.00 47.44 236 LEU B O 1
ATOM 5918 N N . TYR B 1 245 ? -49.679 18.769 43.628 1.00 41.82 237 TYR B N 1
ATOM 5919 C CA . TYR B 1 245 ? -49.701 20.117 43.070 1.00 38.24 237 TYR B CA 1
ATOM 5920 C C . TYR B 1 245 ? -49.641 20.049 41.550 1.00 40.89 237 TYR B C 1
ATOM 5921 O O . TYR B 1 245 ? -48.859 19.282 40.985 1.00 47.53 237 TYR B O 1
ATOM 5930 N N . ILE B 1 246 ? -50.478 20.842 40.888 1.00 37.85 238 ILE B N 1
ATOM 5931 C CA . ILE B 1 246 ? -50.639 20.772 39.444 1.00 38.76 238 ILE B CA 1
ATOM 5932 C C . ILE B 1 246 ? -50.057 22.027 38.822 1.00 41.74 238 ILE B C 1
ATOM 5933 O O . ILE B 1 246 ? -50.434 23.143 39.191 1.00 42.19 238 ILE B O 1
ATOM 5938 N N . ALA B 1 247 ? -49.153 21.844 37.868 1.00 41.12 239 ALA B N 1
ATOM 5939 C CA . ALA B 1 247 ? -48.626 22.930 37.062 1.00 42.12 239 ALA B CA 1
ATOM 5940 C C . ALA B 1 247 ? -49.137 22.780 35.636 1.00 48.07 239 ALA B C 1
ATOM 5941 O O . ALA B 1 247 ? -49.347 21.664 35.148 1.00 52.54 239 ALA B O 1
ATOM 5943 N N . GLU B 1 248 ? -49.338 23.912 34.968 1.00 45.74 240 GLU B N 1
ATOM 5944 C CA . GLU B 1 248 ? -49.952 23.944 33.649 1.00 46.88 240 GLU B CA 1
ATOM 5945 C C . GLU B 1 248 ? -48.992 24.576 32.656 1.00 51.80 240 GLU B C 1
ATOM 5946 O O . GLU B 1 248 ? -48.617 25.747 32.801 1.00 51.70 240 GLU B O 1
ATOM 5952 N N . PHE B 1 249 ? -48.617 23.814 31.632 1.00 51.89 241 PHE B N 1
ATOM 5953 C CA . PHE B 1 249 ? -47.735 24.322 30.592 1.00 49.80 241 PHE B CA 1
ATOM 5954 C C . PHE B 1 249 ? -48.572 24.966 29.497 1.00 55.28 241 PHE B C 1
ATOM 5955 O O . PHE B 1 249 ? -49.547 24.374 29.019 1.00 55.04 241 PHE B O 1
ATOM 5963 N N . ASP B 1 250 ? -48.195 26.184 29.119 1.00 59.06 242 ASP B N 1
ATOM 5964 C CA . ASP B 1 250 ? -48.883 26.949 28.088 1.00 61.24 242 ASP B CA 1
ATOM 5965 C C . ASP B 1 250 ? -48.147 26.751 26.770 1.00 60.61 242 ASP B C 1
ATOM 5966 O O . ASP B 1 250 ? -47.019 27.226 26.607 1.00 54.75 242 ASP B O 1
ATOM 5971 N N . ARG B 1 251 ? -48.793 26.061 25.827 1.00 67.41 243 ARG B N 1
ATOM 5972 C CA . ARG B 1 251 ? -48.167 25.822 24.528 1.00 69.88 243 ARG B CA 1
ATOM 5973 C C . ARG B 1 251 ? -47.708 27.126 23.884 1.00 63.60 243 ARG B C 1
ATOM 5974 O O . ARG B 1 251 ? -46.599 27.208 23.348 1.00 67.09 243 ARG B O 1
ATOM 5976 N N . ASP B 1 252 ? -48.532 28.167 23.966 1.00 63.58 244 ASP B N 1
ATOM 5977 C CA . ASP B 1 252 ? -48.235 29.411 23.263 1.00 69.88 244 ASP B CA 1
ATOM 5978 C C . ASP B 1 252 ? -47.049 30.146 23.881 1.00 73.20 244 ASP B C 1
ATOM 5979 O O . ASP B 1 252 ? -46.142 30.584 23.162 1.00 76.74 244 ASP B O 1
ATOM 5984 N N . THR B 1 253 ? -47.043 30.313 25.209 1.00 68.91 245 THR B N 1
ATOM 5985 C CA . THR B 1 253 ? -45.968 31.062 25.853 1.00 69.43 245 THR B CA 1
ATOM 5986 C C . THR B 1 253 ? -44.718 30.230 26.104 1.00 69.30 245 THR B C 1
ATOM 5987 O O . THR B 1 253 ? -43.680 30.804 26.454 1.00 71.32 245 THR B O 1
ATOM 5991 N N . LYS B 1 254 ? -44.796 28.904 25.962 1.00 66.19 246 LYS B N 1
ATOM 5992 C CA . LYS B 1 254 ? -43.678 28.003 26.258 1.00 61.01 246 LYS B CA 1
ATOM 5993 C C . LYS B 1 254 ? -43.239 28.127 27.717 1.00 56.82 246 LYS B C 1
ATOM 5994 O O . LYS B 1 254 ? -42.066 27.943 28.054 1.00 53.74 246 LYS B O 1
ATOM 5996 N N . LEU B 1 255 ? -44.194 28.424 28.595 1.00 55.43 247 LEU B N 1
ATOM 5997 C CA . LEU B 1 255 ? -43.933 28.597 30.012 1.00 54.94 247 LEU B CA 1
ATOM 5998 C C . LEU B 1 255 ? -45.039 27.918 30.803 1.00 51.02 247 LEU B C 1
ATOM 5999 O O . LEU B 1 255 ? -46.136 27.665 30.299 1.00 49.71 247 LEU B O 1
ATOM 6004 N N . TYR B 1 256 ? -44.735 27.617 32.055 1.00 50.71 248 TYR B N 1
ATOM 6005 C CA . TYR B 1 256 ? -45.750 27.119 32.962 1.00 48.57 248 TYR B CA 1
ATOM 6006 C C . TYR B 1 256 ? -46.505 28.305 33.544 1.00 51.12 248 TYR B C 1
ATOM 6007 O O . TYR B 1 256 ? -45.914 29.348 33.831 1.00 55.79 248 TYR B O 1
ATOM 6016 N N . LYS B 1 257 ? -47.816 28.150 33.702 1.00 46.12 249 LYS B N 1
ATOM 6017 C CA . LYS B 1 257 ? -48.628 29.246 34.212 1.00 50.02 249 LYS B CA 1
ATOM 6018 C C . LYS B 1 257 ? -48.234 29.566 35.647 1.00 49.66 249 LYS B C 1
ATOM 6019 O O . LYS B 1 257 ? -48.043 28.661 36.469 1.00 43.59 249 LYS B O 1
ATOM 6025 N N . VAL B 1 258 ? -48.092 30.856 35.934 1.00 50.58 250 VAL B N 1
ATOM 6026 C CA . VAL B 1 258 ? -47.674 31.313 37.254 1.00 47.01 250 VAL B CA 1
ATOM 6027 C C . VAL B 1 258 ? -48.862 31.257 38.200 1.00 47.26 250 VAL B C 1
ATOM 6028 O O . VAL B 1 258 ? -49.922 31.825 37.923 1.00 49.76 250 VAL B O 1
ATOM 6032 N N . VAL B 1 259 ? -48.688 30.565 39.320 1.00 48.31 251 VAL B N 1
ATOM 6033 C CA . VAL B 1 259 ? -49.739 30.385 40.312 1.00 55.34 251 VAL B CA 1
ATOM 6034 C C . VAL B 1 259 ? -49.327 31.127 41.574 1.00 50.80 251 VAL B C 1
ATOM 6035 O O . VAL B 1 259 ? -48.249 30.869 42.127 1.00 47.36 251 VAL B O 1
ATOM 6039 N N . GLU B 1 260 ? -50.192 32.025 42.038 1.00 50.01 252 GLU B N 1
ATOM 6040 C CA . GLU B 1 260 ? -49.886 32.837 43.208 1.00 50.03 252 GLU B CA 1
ATOM 6041 C C . GLU B 1 260 ? -49.745 31.963 44.443 1.00 48.61 252 GLU B C 1
ATOM 6042 O O . GLU B 1 260 ? -50.524 31.029 44.655 1.00 48.20 252 GLU B O 1
ATOM 6044 N N . SER B 1 261 ? -48.744 32.274 45.263 1.00 47.24 253 SER B N 1
ATOM 6045 C CA . SER B 1 261 ? -48.529 31.566 46.512 1.00 44.52 253 SER B CA 1
ATOM 6046 C C . SER B 1 261 ? -48.392 32.562 47.656 1.00 44.33 253 SER B C 1
ATOM 6047 O O . SER B 1 261 ? -48.121 33.751 47.456 1.00 43.97 253 SER B O 1
ATOM 6050 N N . ALA B 1 262 ? -48.609 32.047 48.867 1.00 47.45 254 ALA B N 1
ATOM 6051 C CA . ALA B 1 262 ? -48.423 32.825 50.076 1.00 48.62 254 ALA B CA 1
ATOM 6052 C C . ALA B 1 262 ? -46.953 33.213 50.223 1.00 47.90 254 ALA B C 1
ATOM 6053 O O . ALA B 1 262 ? -46.077 32.598 49.610 1.00 46.36 254 ALA B O 1
ATOM 6055 N N . PRO B 1 263 ? -46.656 34.238 51.024 1.00 50.28 255 PRO B N 1
ATOM 6056 C CA . PRO B 1 263 ? -45.253 34.584 51.272 1.00 47.57 255 PRO B CA 1
ATOM 6057 C C . PRO B 1 263 ? -44.514 33.439 51.952 1.00 46.62 255 PRO B C 1
ATOM 6058 O O . PRO B 1 263 ? -45.107 32.589 52.622 1.00 42.43 255 P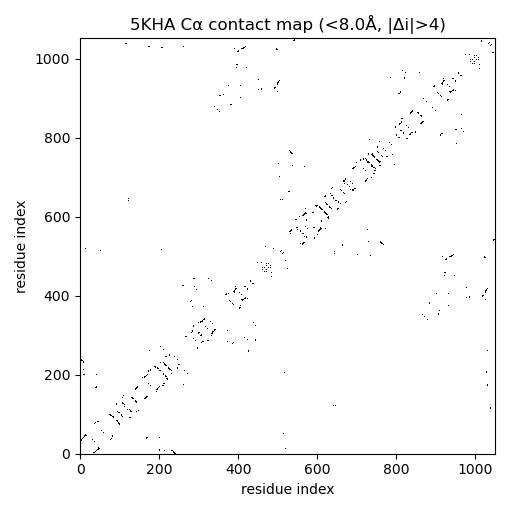RO B O 1
ATOM 6062 N N . ALA B 1 264 ? -43.202 33.408 51.744 1.00 46.78 256 ALA B N 1
ATOM 6063 C CA . ALA B 1 264 ? -42.383 32.409 52.404 1.00 43.40 256 ALA B CA 1
ATOM 6064 C C . ALA B 1 264 ? -42.497 32.574 53.914 1.00 45.98 256 ALA B C 1
ATOM 6065 O O . ALA B 1 264 ? -42.628 33.691 54.426 1.00 44.29 256 ALA B O 1
ATOM 6067 N N . LEU B 1 265 ? -42.466 31.449 54.623 1.00 44.62 257 LEU B N 1
ATOM 6068 C CA . LEU B 1 265 ? -42.489 31.490 56.078 1.00 40.09 257 LEU B CA 1
ATOM 6069 C C . LEU B 1 265 ? -41.288 32.259 56.611 1.00 38.41 257 LEU B C 1
ATOM 6070 O O . LEU B 1 265 ? -40.199 32.219 56.036 1.00 34.47 257 LEU B O 1
ATOM 6075 N N . GLU B 1 266 ? -41.495 32.979 57.709 1.00 38.75 258 GLU B N 1
ATOM 6076 C CA . GLU B 1 266 ? -40.359 33.489 58.452 1.00 34.95 258 GLU B CA 1
ATOM 6077 C C . GLU B 1 266 ? -39.551 32.327 59.011 1.00 32.67 258 GLU B C 1
ATOM 6078 O O . GLU B 1 266 ? -40.054 31.216 59.193 1.00 34.80 258 GLU B O 1
ATOM 6084 N N . THR B 1 267 ? -38.280 32.612 59.294 1.00 29.08 259 THR B N 1
ATOM 6085 C CA . THR B 1 267 ? -37.323 31.595 59.723 1.00 27.60 259 THR B CA 1
ATOM 6086 C C . THR B 1 267 ? -37.866 30.727 60.856 1.00 30.35 259 THR B C 1
ATOM 6087 O O . THR B 1 267 ? -37.809 29.490 60.802 1.00 23.72 259 THR B O 1
ATOM 6091 N N . PHE B 1 268 ? -38.368 31.358 61.909 1.00 24.09 260 PHE B N 1
ATOM 6092 C CA . PHE B 1 268 ? -38.736 30.580 63.087 1.00 27.45 260 PHE B CA 1
ATOM 6093 C C . PHE B 1 268 ? -40.065 29.875 62.900 1.00 31.21 260 PHE B C 1
ATOM 6094 O O . PHE B 1 268 ? -40.240 28.755 63.397 1.00 33.77 260 PHE B O 1
ATOM 6102 N N . ALA B 1 269 ? -40.970 30.478 62.125 1.00 25.75 261 ALA B N 1
ATOM 6103 C CA . ALA B 1 269 ? -42.185 29.786 61.718 1.00 25.13 261 ALA B CA 1
ATOM 6104 C C . ALA B 1 269 ? -41.850 28.493 60.982 1.00 31.20 261 ALA B C 1
ATOM 6105 O O . ALA B 1 269 ? -42.460 27.444 61.228 1.00 27.49 261 ALA B O 1
ATOM 6107 N N . GLU B 1 270 ? -40.848 28.543 60.104 1.00 26.84 262 GLU B N 1
ATOM 6108 C CA . GLU B 1 270 ? -40.453 27.357 59.356 1.00 22.78 262 GLU B CA 1
ATOM 6109 C C . GLU B 1 270 ? -39.891 26.283 60.277 1.00 23.15 262 GLU B C 1
ATOM 6110 O O . GLU B 1 270 ? -40.291 25.121 60.206 1.00 21.41 262 GLU B O 1
ATOM 6116 N N . ILE B 1 271 ? -38.944 26.646 61.141 1.00 26.21 263 ILE B N 1
ATOM 6117 C CA . ILE B 1 271 ? -38.423 25.675 62.097 1.00 25.78 263 ILE B CA 1
ATOM 6118 C C . ILE B 1 271 ? -39.558 25.086 62.927 1.00 22.85 263 ILE B C 1
ATOM 6119 O O . ILE B 1 271 ? -39.659 23.861 63.093 1.00 20.32 263 ILE B O 1
ATOM 6124 N N . TYR B 1 272 ? -40.433 25.952 63.451 1.00 23.06 264 TYR B N 1
ATOM 6125 C CA . TYR B 1 272 ? -41.496 25.489 64.340 1.00 22.78 264 TYR B CA 1
ATOM 6126 C C . TYR B 1 272 ? -42.369 24.445 63.657 1.00 20.29 264 TYR B C 1
ATOM 6127 O O . TYR B 1 272 ? -42.575 23.350 64.195 1.00 20.33 264 TYR B O 1
ATOM 6136 N N . GLN B 1 273 ? -42.854 24.754 62.447 1.00 20.74 265 GLN B N 1
ATOM 6137 C CA . GLN B 1 273 ? -43.693 23.811 61.713 1.00 20.66 265 GLN B CA 1
ATOM 6138 C C . GLN B 1 273 ? -42.950 22.512 61.430 1.00 21.96 265 GLN B C 1
ATOM 6139 O O . GLN B 1 273 ? -43.555 21.438 61.432 1.00 22.70 265 GLN B O 1
ATOM 6145 N N . GLY B 1 274 ? -41.638 22.595 61.185 1.00 24.60 266 GLY B N 1
ATOM 6146 C CA . GLY B 1 274 ? -40.851 21.391 60.958 1.00 17.97 266 GLY B CA 1
ATOM 6147 C C . GLY B 1 274 ? -40.816 20.492 62.178 1.00 25.06 266 GLY B C 1
ATOM 6148 O O . GLY B 1 274 ? -40.933 19.275 62.064 1.00 20.49 266 GLY B O 1
ATOM 6149 N N . LEU B 1 275 ? -40.656 21.088 63.364 1.00 17.75 267 LEU B N 1
ATOM 6150 C CA . LEU B 1 275 ? -40.598 20.319 64.601 1.00 19.45 267 LEU B CA 1
ATOM 6151 C C . LEU B 1 275 ? -41.961 19.715 64.947 1.00 19.45 267 LEU B C 1
ATOM 6152 O O . LEU B 1 275 ? -42.042 18.577 65.417 1.00 20.11 267 LEU B O 1
ATOM 6157 N N . VAL B 1 276 ? -43.036 20.466 64.716 1.00 19.02 268 VAL B N 1
ATOM 6158 C CA . VAL B 1 276 ? -44.383 19.934 64.889 1.00 25.22 268 VAL B CA 1
ATOM 6159 C C . VAL B 1 276 ? -44.595 18.721 63.998 1.00 26.04 268 VAL B C 1
ATOM 6160 O O . VAL B 1 276 ? -45.077 17.672 64.448 1.00 24.57 268 VAL B O 1
ATOM 6164 N N . MET B 1 277 ? -44.268 18.856 62.712 1.00 24.08 269 MET B N 1
ATOM 6165 C CA . MET B 1 277 ? -44.435 17.736 61.803 1.00 23.11 269 MET B CA 1
ATOM 6166 C C . MET B 1 277 ? -43.587 16.547 62.243 1.00 23.17 269 MET B C 1
ATOM 6167 O O . MET B 1 277 ? -44.058 15.405 62.245 1.00 20.98 269 MET B O 1
ATOM 6172 N N . ALA B 1 278 ? -42.325 16.789 62.597 1.00 18.64 270 ALA B N 1
ATOM 6173 C CA . ALA B 1 278 ? -41.459 15.664 62.940 1.00 16.43 270 ALA B CA 1
ATOM 6174 C C . ALA B 1 278 ? -41.987 14.937 64.166 1.00 29.50 270 ALA B C 1
ATOM 6175 O O . ALA B 1 278 ? -41.944 13.699 64.237 1.00 19.20 270 ALA B O 1
ATOM 6177 N N . THR B 1 279 ? -42.491 15.700 65.142 1.00 17.34 271 THR B N 1
ATOM 6178 C CA . THR B 1 279 ? -43.034 15.105 66.355 1.00 20.98 271 THR B CA 1
ATOM 6179 C C . THR B 1 279 ? -44.276 14.272 66.052 1.00 26.17 271 THR B C 1
ATOM 6180 O O . THR B 1 279 ? -44.369 13.112 66.466 1.00 24.52 271 THR B O 1
ATOM 6184 N N . ARG B 1 280 ? -45.231 14.843 65.311 1.00 22.40 272 ARG B N 1
ATOM 6185 C CA . ARG B 1 280 ? -46.434 14.111 64.914 1.00 28.70 272 ARG B CA 1
ATOM 6186 C C . ARG B 1 280 ? -46.080 12.809 64.187 1.00 27.98 272 ARG B C 1
ATOM 6187 O O . ARG B 1 280 ? -46.591 11.735 64.523 1.00 20.90 272 ARG B O 1
ATOM 6195 N N . ASP B 1 281 ? -45.195 12.891 63.192 1.00 24.80 273 ASP B N 1
ATOM 6196 C CA . ASP B 1 281 ? -44.871 11.716 62.384 1.00 26.16 273 ASP B CA 1
ATOM 6197 C C . ASP B 1 281 ? -44.221 10.611 63.217 1.00 24.87 273 ASP B C 1
ATOM 6198 O O . ASP B 1 281 ? -44.584 9.439 63.082 1.00 18.07 273 ASP B O 1
ATOM 6203 N N . TYR B 1 282 ? -43.262 10.955 64.084 1.00 22.02 274 TYR B N 1
ATOM 6204 C CA . TYR B 1 282 ? -42.660 9.921 64.916 1.00 24.13 274 TYR B CA 1
ATOM 6205 C C . TYR B 1 282 ? -43.711 9.293 65.834 1.00 29.77 274 TYR B C 1
ATOM 6206 O O . TYR B 1 282 ? -43.766 8.067 65.994 1.00 22.62 274 TYR B O 1
ATOM 6215 N N . VAL B 1 283 ? -44.589 10.116 66.399 1.00 20.98 275 VAL B N 1
ATOM 6216 C CA . VAL B 1 283 ? -45.653 9.593 67.248 1.00 23.29 275 VAL B CA 1
ATOM 6217 C C . VAL B 1 283 ? -46.539 8.644 66.458 1.00 26.63 275 VAL B C 1
ATOM 6218 O O . VAL B 1 283 ? -46.779 7.501 66.870 1.00 22.59 275 VAL B O 1
ATOM 6222 N N . GLU B 1 284 ? -47.017 9.091 65.296 1.00 20.45 276 GLU B N 1
ATOM 6223 C CA . GLU B 1 284 ? -48.000 8.291 64.575 1.00 23.47 276 GLU B CA 1
ATOM 6224 C C . GLU B 1 284 ? -47.374 7.026 63.995 1.00 28.78 276 GLU B C 1
ATOM 6225 O O . GLU B 1 284 ? -47.967 5.942 64.087 1.00 27.67 276 GLU B O 1
ATOM 6231 N N . ARG B 1 285 ? -46.170 7.132 63.412 1.00 21.62 277 ARG B N 1
ATOM 6232 C CA . ARG B 1 285 ? -45.624 5.976 62.708 1.00 24.48 277 ARG B CA 1
ATOM 6233 C C . ARG B 1 285 ? -45.202 4.870 63.657 1.00 25.95 277 ARG B C 1
ATOM 6234 O O . ARG B 1 285 ? -45.194 3.700 63.265 1.00 26.26 277 ARG B O 1
ATOM 6242 N N . SER B 1 286 ? -44.834 5.212 64.892 1.00 22.30 278 SER B N 1
ATOM 6243 C CA . SER B 1 286 ? -44.562 4.204 65.903 1.00 22.63 278 SER B CA 1
ATOM 6244 C C . SER B 1 286 ? -45.829 3.717 66.584 1.00 25.28 278 SER B C 1
ATOM 6245 O O . SER B 1 286 ? -45.755 2.837 67.446 1.00 28.99 278 SER B O 1
ATOM 6248 N N . GLY B 1 287 ? -46.980 4.280 66.233 1.00 25.69 279 GLY B N 1
ATOM 6249 C CA . GLY B 1 287 ? -48.236 3.840 66.805 1.00 28.88 279 GLY B CA 1
ATOM 6250 C C . GLY B 1 287 ? -48.442 4.174 68.267 1.00 30.39 279 GLY B C 1
ATOM 6251 O O . GLY B 1 287 ? -49.121 3.416 68.968 1.00 31.74 279 GLY B O 1
ATOM 6252 N N . PHE B 1 288 ? -47.896 5.318 68.753 1.00 24.10 280 PHE B N 1
ATOM 6253 C CA . PHE B 1 288 ? -48.100 5.705 70.158 1.00 21.24 280 PHE B CA 1
ATOM 6254 C C . PHE B 1 288 ? -49.492 6.310 70.359 1.00 19.41 280 PHE B C 1
ATOM 6255 O O . PHE B 1 288 ? -49.961 7.068 69.511 1.00 21.32 280 PHE B O 1
ATOM 6263 N N . PRO B 1 289 ? -50.175 5.984 71.464 1.00 22.32 281 PRO B N 1
ATOM 6264 C CA . PRO B 1 289 ? -51.458 6.644 71.759 1.00 25.03 281 PRO B CA 1
ATOM 6265 C C . PRO B 1 289 ? -51.306 8.099 72.167 1.00 22.73 281 PRO B C 1
ATOM 6266 O O . PRO B 1 289 ? -52.253 8.874 72.015 1.00 22.87 281 PRO B O 1
ATOM 6270 N N . GLY B 1 290 ? -50.148 8.496 72.671 1.00 24.22 282 GLY B N 1
ATOM 6271 C CA . GLY B 1 290 ? -49.945 9.873 73.068 1.00 24.60 282 GLY B CA 1
ATOM 6272 C C . GLY B 1 290 ? -48.515 10.070 73.518 1.00 24.32 282 GLY B C 1
ATOM 6273 O O . GLY B 1 290 ? -47.656 9.208 73.319 1.00 25.26 282 GLY B O 1
ATOM 6274 N N . VAL B 1 291 ? -48.275 11.222 74.143 1.00 20.04 283 VAL B N 1
ATOM 6275 C CA . VAL B 1 291 ? -46.958 11.594 74.624 1.00 19.04 283 VAL B CA 1
ATOM 6276 C C . VAL B 1 291 ? -47.072 12.108 76.055 1.00 22.69 283 VAL B C 1
ATOM 6277 O O . VAL B 1 291 ? -48.113 12.606 76.489 1.00 18.46 283 VAL B O 1
ATOM 6281 N N . ILE B 1 292 ? -45.961 12.019 76.774 1.00 22.25 284 ILE B N 1
ATOM 6282 C CA . ILE B 1 292 ? -45.877 12.522 78.133 1.00 26.52 284 ILE B CA 1
ATOM 6283 C C . ILE B 1 292 ? -44.539 13.234 78.249 1.00 28.03 284 ILE B C 1
ATOM 6284 O O . ILE B 1 292 ? -43.588 12.908 77.535 1.00 19.98 284 ILE B O 1
ATOM 6289 N N . LEU B 1 293 ? -44.482 14.256 79.099 1.00 22.00 285 LEU B N 1
ATOM 6290 C CA . LEU B 1 293 ? -43.212 14.932 79.316 1.00 24.01 285 LEU B CA 1
ATOM 6291 C C . LEU B 1 293 ? -43.229 15.577 80.691 1.00 24.08 285 LEU B C 1
ATOM 6292 O O . LEU B 1 293 ? -44.293 15.914 81.221 1.00 21.50 285 LEU B O 1
ATOM 6297 N N . GLY B 1 294 ? -42.033 15.741 81.253 1.00 19.47 286 GLY B N 1
ATOM 6298 C CA . GLY B 1 294 ? -41.879 16.482 82.495 1.00 20.63 286 GLY B CA 1
ATOM 6299 C C . GLY B 1 294 ? -41.956 17.973 82.226 1.00 28.30 286 GLY B C 1
ATOM 6300 O O . GLY B 1 294 ? -41.368 18.471 81.256 1.00 21.57 286 GLY B O 1
ATOM 6301 N N . LEU B 1 295 ? -42.738 18.676 83.042 1.00 22.43 287 LEU B N 1
ATOM 6302 C CA . LEU B 1 295 ? -42.864 20.130 82.986 1.00 32.57 287 LEU B CA 1
ATOM 6303 C C . LEU B 1 295 ? -42.114 20.731 84.169 1.00 32.79 287 LEU B C 1
ATOM 6304 O O . LEU B 1 295 ? -42.463 20.479 85.326 1.00 33.54 287 LEU B O 1
ATOM 6309 N N . SER B 1 296 ? -41.085 21.509 83.884 1.00 35.86 288 SER B N 1
ATOM 6310 C CA . SER B 1 296 ? -40.234 22.049 84.934 1.00 36.68 288 SER B CA 1
ATOM 6311 C C . SER B 1 296 ? -40.544 23.495 85.298 1.00 30.06 288 SER B C 1
ATOM 6312 O O . SER B 1 296 ? -39.937 24.025 86.233 1.00 36.79 288 SER B O 1
ATOM 6315 N N . GLY B 1 297 ? -41.448 24.154 84.578 1.00 33.73 289 GLY B N 1
ATOM 6316 C CA . GLY B 1 297 ? -41.550 25.598 84.655 1.00 32.20 289 GLY B CA 1
ATOM 6317 C C . GLY B 1 297 ? -40.552 26.332 83.780 1.00 33.30 289 GLY B C 1
ATOM 6318 O O . GLY B 1 297 ? -40.663 27.556 83.635 1.00 33.35 289 GLY B O 1
ATOM 6319 N N . GLY B 1 298 ? -39.554 25.621 83.206 1.00 33.22 290 GLY B N 1
ATOM 6320 C CA . GLY B 1 298 ? -38.569 26.228 82.330 1.00 35.85 290 GLY B CA 1
ATOM 6321 C C . GLY B 1 298 ? -38.998 26.237 80.864 1.00 35.19 290 GLY B C 1
ATOM 6322 O O . GLY B 1 298 ? -39.947 25.562 80.461 1.00 26.42 290 GLY B O 1
ATOM 6323 N N . ILE B 1 299 ? -38.249 26.994 80.052 1.00 27.90 291 ILE B N 1
ATOM 6324 C CA . ILE B 1 299 ? -38.735 27.283 78.707 1.00 27.35 291 ILE B CA 1
ATOM 6325 C C . ILE B 1 299 ? -38.635 26.067 77.780 1.00 25.49 291 ILE B C 1
ATOM 6326 O O . ILE B 1 299 ? -39.498 25.877 76.912 1.00 28.52 291 ILE B O 1
ATOM 6331 N N . ASP B 1 300 ? -37.620 25.216 77.949 1.00 24.82 292 ASP B N 1
ATOM 6332 C CA . ASP B 1 300 ? -37.479 24.060 77.054 1.00 25.65 292 ASP B CA 1
ATOM 6333 C C . ASP B 1 300 ? -38.706 23.160 77.119 1.00 28.51 292 ASP B C 1
ATOM 6334 O O . ASP B 1 300 ? -39.269 22.789 76.081 1.00 21.39 292 ASP B O 1
ATOM 6339 N N . SER B 1 301 ? -39.154 22.810 78.338 1.00 23.83 293 SER B N 1
ATOM 6340 C CA . SER B 1 301 ? -40.307 21.920 78.436 1.00 23.10 293 SER B CA 1
ATOM 6341 C C . SER B 1 301 ? -41.593 22.640 78.062 1.00 24.55 293 SER B C 1
ATOM 6342 O O . SER B 1 301 ? -42.498 22.023 77.487 1.00 24.05 293 SER B O 1
ATOM 6345 N N . ALA B 1 302 ? -41.684 23.945 78.353 1.00 24.73 294 ALA B N 1
ATOM 6346 C CA . ALA B 1 302 ? -42.849 24.714 77.926 1.00 27.73 294 ALA B CA 1
ATOM 6347 C C . ALA B 1 302 ? -42.956 24.747 76.403 1.00 27.75 294 ALA B C 1
ATOM 6348 O O . ALA B 1 302 ? -44.056 24.655 75.844 1.00 25.32 294 ALA B O 1
ATOM 6350 N N . LEU B 1 303 ? -41.830 24.928 75.716 1.00 24.57 295 LEU B N 1
ATOM 6351 C CA . LEU B 1 303 ? -41.860 24.898 74.254 1.00 23.00 295 LEU B CA 1
ATOM 6352 C C . LEU B 1 303 ? -42.216 23.507 73.731 1.00 21.63 295 LEU B C 1
ATOM 6353 O O . LEU B 1 303 ? -43.049 23.373 72.823 1.00 24.63 295 LEU B O 1
ATOM 6358 N N . THR B 1 304 ? -41.607 22.460 74.296 1.00 20.41 296 THR B N 1
ATOM 6359 C CA . THR B 1 304 ? -41.915 21.094 73.859 1.00 19.20 296 THR B CA 1
ATOM 6360 C C . THR B 1 304 ? -43.392 20.770 74.076 1.00 20.58 296 THR B C 1
ATOM 6361 O O . THR B 1 304 ? -44.027 20.109 73.243 1.00 21.31 296 THR B O 1
ATOM 6365 N N . LEU B 1 305 ? -43.961 21.251 75.179 1.00 20.94 297 LEU B N 1
ATOM 6366 C CA . LEU B 1 305 ? -45.391 21.077 75.426 1.00 25.61 297 LEU B CA 1
ATOM 6367 C C . LEU B 1 305 ? -46.225 21.686 74.307 1.00 21.12 297 LEU B C 1
ATOM 6368 O O . LEU B 1 305 ? -47.139 21.041 73.781 1.00 24.67 297 LEU B O 1
ATOM 6373 N N . ALA B 1 306 ? -45.943 22.940 73.940 1.00 21.56 298 ALA B N 1
ATOM 6374 C CA . ALA B 1 306 ? -46.689 23.555 72.847 1.00 21.99 298 ALA B CA 1
ATOM 6375 C C . ALA B 1 306 ? -46.518 22.766 71.543 1.00 20.90 298 ALA B C 1
ATOM 6376 O O . ALA B 1 306 ? -47.489 22.531 70.817 1.00 23.49 298 ALA B O 1
ATOM 6378 N N . ILE B 1 307 ? -45.296 22.336 71.235 1.00 20.08 299 ILE B N 1
ATOM 6379 C CA . ILE B 1 307 ? -45.080 21.602 69.988 1.00 19.20 299 ILE B CA 1
ATOM 6380 C C . ILE B 1 307 ? -45.865 20.292 69.990 1.00 21.56 299 ILE B C 1
ATOM 6381 O O . ILE B 1 307 ? -46.483 19.923 68.985 1.00 24.56 299 ILE B O 1
ATOM 6386 N N . ALA B 1 308 ? -45.855 19.574 71.122 1.00 20.08 300 ALA B N 1
ATOM 6387 C CA . ALA B 1 308 ? -46.587 18.314 71.235 1.00 20.24 300 ALA B CA 1
ATOM 6388 C C . ALA B 1 308 ? -48.082 18.522 71.038 1.00 24.66 300 ALA B C 1
ATOM 6389 O O . ALA B 1 308 ? -48.743 17.734 70.345 1.00 25.75 300 ALA B O 1
ATOM 6391 N N . VAL B 1 309 ? -48.636 19.569 71.666 1.00 24.85 301 VAL B N 1
ATOM 6392 C CA . VAL B 1 309 ? -50.061 19.872 71.539 1.00 20.48 301 VAL B CA 1
ATOM 6393 C C . VAL B 1 309 ? -50.398 20.232 70.093 1.00 24.45 301 VAL B C 1
ATOM 6394 O O . VAL B 1 309 ? -51.420 19.787 69.550 1.00 24.92 301 VAL B O 1
ATOM 6398 N N . ASP B 1 310 ? -49.557 21.056 69.451 1.00 24.68 302 ASP B N 1
ATOM 6399 C CA . ASP B 1 310 ? -49.760 21.358 68.037 1.00 25.82 302 ASP B CA 1
ATOM 6400 C C . ASP B 1 310 ? -49.646 20.105 67.172 1.00 25.07 302 ASP B C 1
ATOM 6401 O O . ASP B 1 310 ? -50.325 20.002 66.148 1.00 26.70 302 ASP B O 1
ATOM 6406 N N . ALA B 1 311 ? -48.804 19.146 67.563 1.00 23.96 303 ALA B N 1
ATOM 6407 C CA . ALA B 1 311 ? -48.580 17.970 66.728 1.00 20.65 303 ALA B CA 1
ATOM 6408 C C . ALA B 1 311 ? -49.770 17.013 66.766 1.00 28.48 303 ALA B C 1
ATOM 6409 O O . ALA B 1 311 ? -50.252 16.576 65.717 1.00 27.07 303 ALA B O 1
ATOM 6411 N N . ILE B 1 312 ? -50.242 16.632 67.957 1.00 27.01 304 ILE B N 1
ATOM 6412 C CA . ILE B 1 312 ? -51.216 15.548 68.055 1.00 24.97 304 ILE B CA 1
ATOM 6413 C C . ILE B 1 312 ? -52.470 15.912 68.838 1.00 29.30 304 ILE B C 1
ATOM 6414 O O . ILE B 1 312 ? -53.321 15.047 69.039 1.00 27.78 304 ILE B O 1
ATOM 6419 N N . GLY B 1 313 ? -52.626 17.163 69.277 1.00 28.24 305 GLY B N 1
ATOM 6420 C CA . GLY B 1 313 ? -53.816 17.570 70.004 1.00 21.52 305 GLY B CA 1
ATOM 6421 C C . GLY B 1 313 ? -53.691 17.398 71.507 1.00 26.70 305 GLY B C 1
ATOM 6422 O O . GLY B 1 313 ? -53.094 16.420 71.967 1.00 26.15 305 GLY B O 1
ATOM 6423 N N . ALA B 1 314 ? -54.261 18.336 72.279 1.00 26.19 306 ALA B N 1
ATOM 6424 C CA . ALA B 1 314 ? -54.092 18.324 73.734 1.00 32.23 306 ALA B CA 1
ATOM 6425 C C . ALA B 1 314 ? -54.632 17.050 74.370 1.00 28.57 306 ALA B C 1
ATOM 6426 O O . ALA B 1 314 ? -54.093 16.599 75.383 1.00 27.81 306 ALA B O 1
ATOM 6428 N N . GLU B 1 315 ? -55.687 16.459 73.799 1.00 30.62 307 GLU B N 1
ATOM 6429 C CA . GLU B 1 315 ? -56.246 15.232 74.359 1.00 29.49 307 GLU B CA 1
ATOM 6430 C C . GLU B 1 315 ? -55.243 14.081 74.374 1.00 32.49 307 GLU B C 1
ATOM 6431 O O . GLU B 1 315 ? -55.421 13.137 75.149 1.00 28.44 307 GLU B O 1
ATOM 6433 N N . ARG B 1 316 ? -54.168 14.140 73.577 1.00 28.83 308 ARG B N 1
ATOM 6434 C CA . ARG B 1 316 ? -53.188 13.060 73.565 1.00 30.70 308 ARG B CA 1
ATOM 6435 C C . ARG B 1 316 ? -51.871 13.449 74.239 1.00 26.22 308 ARG B C 1
ATOM 6436 O O . ARG B 1 316 ? -50.864 12.757 74.080 1.00 28.00 308 ARG B O 1
ATOM 6444 N N . VAL B 1 317 ? -51.854 14.529 75.002 1.00 31.83 309 VAL B N 1
ATOM 6445 C CA . VAL B 1 317 ? -50.637 15.003 75.649 1.00 28.35 309 VAL B CA 1
ATOM 6446 C C . VAL B 1 317 ? -50.849 14.969 77.156 1.00 27.35 309 VAL B C 1
ATOM 6447 O O . VAL B 1 317 ? -51.909 15.360 77.659 1.00 24.94 309 VAL B O 1
ATOM 6451 N N . GLN B 1 318 ? -49.842 14.501 77.873 1.00 27.09 310 GLN B N 1
ATOM 6452 C CA . GLN B 1 318 ? -49.873 14.448 79.324 1.00 31.82 310 GLN B CA 1
ATOM 6453 C C . GLN B 1 318 ? -48.638 15.154 79.863 1.00 28.83 310 GLN B C 1
ATOM 6454 O O . GLN B 1 318 ? -47.551 15.012 79.308 1.00 26.51 310 GLN B O 1
ATOM 6460 N N . ALA B 1 319 ? -48.804 15.911 80.952 1.00 27.83 311 ALA B N 1
ATOM 6461 C CA . ALA B 1 319 ? -47.704 16.645 81.562 1.00 23.50 311 ALA B CA 1
ATOM 6462 C C . ALA B 1 319 ? -47.613 16.308 83.045 1.00 29.38 311 ALA B C 1
ATOM 6463 O O . ALA B 1 319 ? -48.638 16.180 83.730 1.00 24.89 311 ALA B O 1
ATOM 6465 N N . VAL B 1 320 ? -46.383 16.171 83.542 1.00 29.04 312 VAL B N 1
ATOM 6466 C CA . VAL B 1 320 ? -46.129 15.904 84.955 1.00 26.28 312 VAL B CA 1
ATOM 6467 C C . VAL B 1 320 ? -45.108 16.907 85.478 1.00 27.84 312 VAL B C 1
ATOM 6468 O O . VAL B 1 320 ? -44.020 17.060 84.906 1.00 28.05 312 VAL B O 1
ATOM 6472 N N . MET B 1 321 ? -45.464 17.596 86.552 1.00 28.60 313 MET B N 1
ATOM 6473 C CA . MET B 1 321 ? -44.541 18.439 87.295 1.00 30.08 313 MET B CA 1
ATOM 6474 C C . MET B 1 321 ? -44.028 17.636 88.484 1.00 30.69 313 MET B C 1
ATOM 6475 O O . MET B 1 321 ? -44.816 17.005 89.197 1.00 26.95 313 MET B O 1
ATOM 6480 N N . MET B 1 322 ? -42.702 17.599 88.658 1.00 29.30 314 MET B N 1
ATOM 6481 C CA . MET B 1 322 ? -42.080 16.761 89.683 1.00 26.75 314 MET B CA 1
ATOM 6482 C C . MET B 1 322 ? -41.197 17.628 90.567 1.00 34.13 314 MET B C 1
ATOM 6483 O O . MET B 1 322 ? -39.959 17.588 90.455 1.00 31.47 314 MET B O 1
ATOM 6488 N N . PRO B 1 323 ? -41.794 18.408 91.475 1.00 29.59 315 PRO B N 1
ATOM 6489 C CA . PRO B 1 323 ? -40.994 19.315 92.300 1.00 31.08 315 PRO B CA 1
ATOM 6490 C C . PRO B 1 323 ? -40.166 18.560 93.328 1.00 32.73 315 PRO B C 1
ATOM 6491 O O . PRO B 1 323 ? -40.500 17.447 93.744 1.00 32.11 315 PRO B O 1
ATOM 6495 N N . TYR B 1 324 ? -39.062 19.188 93.723 1.00 34.92 316 TYR B N 1
ATOM 6496 C CA . TYR B 1 324 ? -38.264 18.771 94.866 1.00 41.99 316 TYR B CA 1
ATOM 6497 C C . TYR B 1 324 ? -38.040 19.991 95.756 1.00 45.42 316 TYR B C 1
ATOM 6498 O O . TYR B 1 324 ? -38.698 21.016 95.555 1.00 43.81 316 TYR B O 1
ATOM 6507 N N . THR B 1 325 ? -37.097 19.907 96.705 1.00 58.01 317 THR B N 1
ATOM 6508 C CA . THR B 1 325 ? -36.933 20.942 97.730 1.00 69.58 317 THR B CA 1
ATOM 6509 C C . THR B 1 325 ? -36.710 22.327 97.130 1.00 78.69 317 THR B C 1
ATOM 6510 O O . THR B 1 325 ? -37.320 23.305 97.575 1.00 80.86 317 THR B O 1
ATOM 6514 N N . TYR B 1 326 ? -35.839 22.438 96.128 1.00 84.01 318 TYR B N 1
ATOM 6515 C CA . TYR B 1 326 ? -35.493 23.733 95.557 1.00 90.49 318 TYR B CA 1
ATOM 6516 C C . TYR B 1 326 ? -36.357 24.093 94.347 1.00 89.60 318 TYR B C 1
ATOM 6517 O O . TYR B 1 326 ? -35.918 24.866 93.487 1.00 92.68 318 TYR B O 1
ATOM 6519 N N . THR B 1 327 ? -37.562 23.533 94.254 1.00 81.88 319 THR B N 1
ATOM 6520 C CA . THR B 1 327 ? -38.494 23.843 93.176 1.00 68.97 319 THR B CA 1
ATOM 6521 C C . THR B 1 327 ? -39.395 25.005 93.596 1.00 70.33 319 THR B C 1
ATOM 6522 O O . THR B 1 327 ? -40.224 24.857 94.503 1.00 68.69 319 THR B O 1
ATOM 6526 N N . SER B 1 328 ? -39.245 26.153 92.930 1.00 63.82 320 SER B N 1
ATOM 6527 C CA . SER B 1 328 ? -40.017 27.342 93.280 1.00 59.70 320 SER B CA 1
ATOM 6528 C C . SER B 1 328 ? -41.515 27.136 93.040 1.00 57.48 320 SER B C 1
ATOM 6529 O O . SER B 1 328 ? -41.935 26.431 92.117 1.00 49.42 320 SER B O 1
ATOM 6532 N N . GLN B 1 329 ? -42.328 27.775 93.888 1.00 58.36 321 GLN B N 1
ATOM 6533 C CA . GLN B 1 329 ? -43.775 27.745 93.692 1.00 61.59 321 GLN B CA 1
ATOM 6534 C C . GLN B 1 329 ? -44.162 28.414 92.375 1.00 59.64 321 GLN B C 1
ATOM 6535 O O . GLN B 1 329 ? -45.135 28.000 91.732 1.00 62.53 321 GLN B O 1
ATOM 6541 N N . ILE B 1 330 ? -43.398 29.432 91.954 1.00 54.18 322 ILE B N 1
ATOM 6542 C CA . ILE B 1 330 ? -43.599 30.063 90.649 1.00 51.62 322 ILE B CA 1
ATOM 6543 C C . ILE B 1 330 ? -43.438 29.042 89.530 1.00 48.43 322 ILE B C 1
ATOM 6544 O O . ILE B 1 330 ? -44.179 29.058 88.540 1.00 48.27 322 ILE B O 1
ATOM 6549 N N . SER B 1 331 ? -42.463 28.146 89.663 1.00 43.56 323 SER B N 1
ATOM 6550 C CA . SER B 1 331 ? -42.288 27.115 88.651 1.00 50.74 323 SER B CA 1
ATOM 6551 C C . SER B 1 331 ? -43.541 26.253 88.530 1.00 48.27 323 SER B C 1
ATOM 6552 O O . SER B 1 331 ? -43.961 25.906 87.419 1.00 48.26 323 SER B O 1
ATOM 6555 N N . VAL B 1 332 ? -44.158 25.907 89.662 1.00 45.53 324 VAL B N 1
ATOM 6556 C CA . VAL B 1 332 ? -45.326 25.030 89.624 1.00 45.73 324 VAL B CA 1
ATOM 6557 C C . VAL B 1 332 ? -46.524 25.741 88.998 1.00 41.64 324 VAL B C 1
ATOM 6558 O O . VAL B 1 332 ? -47.262 25.148 88.200 1.00 36.77 324 VAL B O 1
ATOM 6562 N N . GLU B 1 333 ? -46.710 27.031 89.310 1.00 36.33 325 GLU B N 1
ATOM 6563 C CA . GLU B 1 333 ? -47.838 27.783 88.761 1.00 41.26 325 GLU B CA 1
ATOM 6564 C C . GLU B 1 333 ? -47.709 27.973 87.249 1.00 41.74 325 GLU B C 1
ATOM 6565 O O . GLU B 1 333 ? -48.700 27.866 86.516 1.00 41.97 325 GLU B O 1
ATOM 6571 N N . ASP B 1 334 ? -46.503 28.267 86.762 1.00 38.99 326 ASP B N 1
ATOM 6572 C CA . ASP B 1 334 ? -46.335 28.452 85.326 1.00 45.10 326 ASP B CA 1
ATOM 6573 C C . ASP B 1 334 ? -46.598 27.156 84.572 1.00 42.94 326 ASP B C 1
ATOM 6574 O O . ASP B 1 334 ? -47.291 27.157 83.548 1.00 39.77 326 ASP B O 1
ATOM 6579 N N . ALA B 1 335 ? -46.099 26.035 85.093 1.00 45.18 327 ALA B N 1
ATOM 6580 C CA . ALA B 1 335 ? -46.369 24.740 84.474 1.00 41.66 327 ALA B CA 1
ATOM 6581 C C . ALA B 1 335 ? -47.861 24.432 84.479 1.00 37.94 327 ALA B C 1
ATOM 6582 O O . ALA B 1 335 ? -48.431 24.053 83.448 1.00 34.14 327 ALA B O 1
ATOM 6584 N N . ALA B 1 336 ? -48.515 24.616 85.635 1.00 34.43 328 ALA B N 1
ATOM 6585 C CA . ALA B 1 336 ? -49.941 24.318 85.748 1.00 33.03 328 ALA B CA 1
ATOM 6586 C C . ALA B 1 336 ? -50.763 25.213 84.833 1.00 34.35 328 ALA B C 1
ATOM 6587 O O . ALA B 1 336 ? -51.713 24.753 84.191 1.00 35.94 328 ALA B O 1
ATOM 6589 N N . GLU B 1 337 ? -50.401 26.493 84.756 1.00 38.91 329 GLU B N 1
ATOM 6590 C CA . GLU B 1 337 ? -51.177 27.450 83.974 1.00 41.44 329 GLU B CA 1
ATOM 6591 C C . GLU B 1 337 ? -51.087 27.171 82.478 1.00 32.58 329 GLU B C 1
ATOM 6592 O O . GLU B 1 337 ? -52.101 27.244 81.771 1.00 32.78 329 GLU B O 1
ATOM 6598 N N . GLN B 1 338 ? -49.891 26.859 81.972 1.00 33.76 330 GLN B N 1
ATOM 6599 C CA . GLN B 1 338 ? -49.779 26.515 80.557 1.00 29.85 330 GLN B CA 1
ATOM 6600 C C . GLN B 1 338 ? -50.565 25.251 80.241 1.00 35.85 330 GLN B C 1
ATOM 6601 O O . GLN B 1 338 ? -51.269 25.187 79.225 1.00 33.55 330 GLN B O 1
ATOM 6607 N N . ALA B 1 339 ? -50.456 24.234 81.102 1.00 32.74 331 ALA B N 1
ATOM 6608 C CA . ALA B 1 339 ? -51.229 23.013 80.899 1.00 34.21 331 ALA B CA 1
ATOM 6609 C C . ALA B 1 339 ? -52.716 23.331 80.870 1.00 33.58 331 ALA B C 1
ATOM 6610 O O . ALA B 1 339 ? -53.448 22.830 80.009 1.00 33.12 331 ALA B O 1
ATOM 6612 N N . ARG B 1 340 ? -53.171 24.195 81.783 1.00 32.48 332 ARG B N 1
ATOM 6613 C CA . ARG B 1 340 ? -54.575 24.595 81.793 1.00 39.60 332 ARG B CA 1
ATOM 6614 C C . ARG B 1 340 ? -54.945 25.362 80.524 1.00 40.37 332 ARG B C 1
ATOM 6615 O O . ARG B 1 340 ? -55.961 25.064 79.887 1.00 36.99 332 ARG B O 1
ATOM 6623 N N . ARG B 1 341 ? -54.128 26.349 80.131 1.00 43.65 333 ARG B N 1
ATOM 6624 C CA . ARG B 1 341 ? -54.450 27.113 78.924 1.00 42.58 333 ARG B CA 1
ATOM 6625 C C . ARG B 1 341 ? -54.520 26.218 77.695 1.00 38.70 333 ARG B C 1
ATOM 6626 O O . ARG B 1 341 ? -55.330 26.454 76.793 1.00 40.10 333 ARG B O 1
ATOM 6634 N N . MET B 1 342 ? -53.672 25.203 77.623 1.00 35.98 334 MET B N 1
ATOM 6635 C CA . MET B 1 342 ? -53.639 24.347 76.446 1.00 33.96 334 MET B CA 1
ATOM 6636 C C . MET B 1 342 ? -54.561 23.135 76.556 1.00 33.47 334 MET B C 1
ATOM 6637 O O . MET B 1 342 ? -54.718 22.404 75.576 1.00 33.48 334 MET B O 1
ATOM 6642 N N . GLY B 1 343 ? -55.202 22.919 77.701 1.00 34.35 335 GLY B N 1
ATOM 6643 C CA . GLY B 1 343 ? -56.129 21.813 77.832 1.00 30.42 335 GLY B CA 1
ATOM 6644 C C . GLY B 1 343 ? -55.475 20.469 78.013 1.00 31.83 335 GLY B C 1
ATOM 6645 O O . GLY B 1 343 ? -56.039 19.451 77.593 1.00 38.42 335 GLY B O 1
ATOM 6646 N N . VAL B 1 344 ? -54.284 20.441 78.615 1.00 31.41 336 VAL B N 1
ATOM 6647 C CA . VAL B 1 344 ? -53.474 19.241 78.792 1.00 25.09 336 VAL B CA 1
ATOM 6648 C C . VAL B 1 344 ? -53.662 18.673 80.195 1.00 35.90 336 VAL B C 1
ATOM 6649 O O . VAL B 1 344 ? -53.660 19.418 81.185 1.00 31.63 336 VAL B O 1
ATOM 6653 N N . THR B 1 345 ? -53.793 17.348 80.279 1.00 34.50 337 THR B N 1
ATOM 6654 C CA . THR B 1 345 ? -53.792 16.663 81.564 1.00 37.76 337 THR B CA 1
ATOM 6655 C C . THR B 1 345 ? -52.492 16.948 82.306 1.00 35.07 337 THR B C 1
ATOM 6656 O O . THR B 1 345 ? -51.400 16.823 81.745 1.00 34.06 337 THR B O 1
ATOM 6660 N N . PHE B 1 346 ? -52.617 17.307 83.581 1.00 35.91 338 PHE B N 1
ATOM 6661 C CA . PHE B 1 346 ? -51.499 17.791 84.373 1.00 32.20 338 PHE B CA 1
ATOM 6662 C C . PHE B 1 346 ? -51.525 17.117 85.739 1.00 30.27 338 PHE B C 1
ATOM 6663 O O . PHE B 1 346 ? -52.573 17.067 86.387 1.00 33.40 338 PHE B O 1
ATOM 6671 N N . GLY B 1 347 ? -50.378 16.584 86.170 1.00 28.90 339 GLY B N 1
ATOM 6672 C CA . GLY B 1 347 ? -50.263 16.005 87.490 1.00 28.93 339 GLY B CA 1
ATOM 6673 C C . GLY B 1 347 ? -48.992 16.461 88.177 1.00 30.69 339 GLY B C 1
ATOM 6674 O O . GLY B 1 347 ? -48.033 16.908 87.537 1.00 34.32 339 GLY B O 1
ATOM 6675 N N . ILE B 1 348 ? -48.993 16.339 89.502 1.00 29.41 340 ILE B N 1
ATOM 6676 C CA . ILE B 1 348 ? -47.849 16.721 90.317 1.00 32.75 340 ILE B CA 1
ATOM 6677 C C . ILE B 1 348 ? -47.378 15.496 91.084 1.00 35.67 340 ILE B C 1
ATOM 6678 O O . ILE B 1 348 ? -48.162 14.874 91.805 1.00 33.93 340 ILE B O 1
ATOM 6683 N N . ALA B 1 349 ? -46.103 15.150 90.926 1.00 40.68 341 ALA B N 1
ATOM 6684 C CA . ALA B 1 349 ? -45.519 13.968 91.557 1.00 36.78 341 ALA B CA 1
ATOM 6685 C C . ALA B 1 349 ? -44.231 14.387 92.261 1.00 38.98 341 ALA B C 1
ATOM 6686 O O . ALA B 1 349 ? -43.181 14.521 91.617 1.00 34.75 341 ALA B O 1
ATOM 6688 N N . GLU B 1 350 ? -44.321 14.575 93.579 1.00 36.10 342 GLU B N 1
ATOM 6689 C CA . GLU B 1 350 ? -43.176 14.987 94.385 1.00 37.49 342 GLU B CA 1
ATOM 6690 C C . GLU B 1 350 ? -42.151 13.864 94.500 1.00 36.20 342 GLU B C 1
ATOM 6691 O O . GLU B 1 350 ? -42.506 12.688 94.603 1.00 44.77 342 GLU B O 1
ATOM 6697 N N . ILE B 1 351 ? -40.870 14.230 94.492 1.00 30.47 343 ILE B N 1
ATOM 6698 C CA . ILE B 1 351 ? -39.791 13.247 94.468 1.00 34.53 343 ILE B CA 1
ATOM 6699 C C . ILE B 1 351 ? -38.978 13.212 95.752 1.00 37.16 343 ILE B C 1
ATOM 6700 O O . ILE B 1 351 ? -38.006 12.442 95.830 1.00 31.37 343 ILE B O 1
ATOM 6705 N N . HIS B 1 352 ? -39.344 13.993 96.776 1.00 35.15 344 HIS B N 1
ATOM 6706 C CA . HIS B 1 352 ? -38.449 14.116 97.923 1.00 38.54 344 HIS B CA 1
ATOM 6707 C C . HIS B 1 352 ? -38.296 12.781 98.649 1.00 35.97 344 HIS B C 1
ATOM 6708 O O . HIS B 1 352 ? -37.206 12.439 99.125 1.00 31.83 344 HIS B O 1
ATOM 6715 N N . SER B 1 353 ? -39.360 11.991 98.702 1.00 33.56 345 SER B N 1
ATOM 6716 C CA . SER B 1 353 ? -39.268 10.695 99.363 1.00 37.44 345 SER B CA 1
ATOM 6717 C C . SER B 1 353 ? -38.400 9.723 98.559 1.00 34.80 345 SER B C 1
ATOM 6718 O O . SER B 1 353 ? -37.592 8.978 99.131 1.00 27.75 345 SER B O 1
ATOM 6721 N N . ILE B 1 354 ? -38.555 9.715 97.232 1.00 32.14 346 ILE B N 1
ATOM 6722 C CA . ILE B 1 354 ? -37.724 8.858 96.386 1.00 29.26 346 ILE B CA 1
ATOM 6723 C C . ILE B 1 354 ? -36.254 9.225 96.552 1.00 32.59 346 ILE B C 1
ATOM 6724 O O . ILE B 1 354 ? -35.397 8.363 96.788 1.00 25.49 346 ILE B O 1
ATOM 6729 N N . VAL B 1 355 ? -35.948 10.521 96.458 1.00 26.15 347 VAL B N 1
ATOM 6730 C CA . VAL B 1 355 ? -34.565 10.972 96.565 1.00 26.44 347 VAL B CA 1
ATOM 6731 C C . VAL B 1 355 ? -33.989 10.607 97.919 1.00 36.33 347 VAL B C 1
ATOM 6732 O O . VAL B 1 355 ? -32.858 10.118 98.019 1.00 30.47 347 VAL B O 1
ATOM 6736 N N . ASN B 1 356 ? -34.764 10.828 98.982 1.00 28.41 348 ASN B N 1
ATOM 6737 C CA . ASN B 1 356 ? -34.284 10.505 100.316 1.00 29.66 348 ASN B CA 1
ATOM 6738 C C . ASN B 1 356 ? -33.938 9.018 100.444 1.00 30.48 348 ASN B C 1
ATOM 6739 O O . ASN B 1 356 ? -32.908 8.667 101.032 1.00 29.28 348 ASN B O 1
ATOM 6744 N N . SER B 1 357 ? -34.761 8.130 99.864 1.00 27.88 349 SER B N 1
ATOM 6745 C CA . SER B 1 357 ? -34.457 6.696 99.912 1.00 38.31 349 SER B CA 1
ATOM 6746 C C . SER B 1 357 ? -33.130 6.385 99.224 1.00 34.29 349 SER B C 1
ATOM 6747 O O . SER B 1 357 ? -32.327 5.597 99.736 1.00 31.07 349 SER B O 1
ATOM 6750 N N . PHE B 1 358 ? -32.902 6.965 98.038 1.00 26.03 350 PHE B N 1
ATOM 6751 C CA . PHE B 1 358 ? -31.609 6.814 97.379 1.00 25.63 350 PHE B CA 1
ATOM 6752 C C . PHE B 1 358 ? -30.473 7.255 98.289 1.00 26.71 350 PHE B C 1
ATOM 6753 O O . PHE B 1 358 ? -29.480 6.534 98.444 1.00 29.49 350 PHE B O 1
ATOM 6761 N N . MET B 1 359 ? -30.609 8.439 98.909 1.00 27.69 351 MET B N 1
ATOM 6762 C CA . MET B 1 359 ? -29.543 8.980 99.745 1.00 28.92 351 MET B CA 1
ATOM 6763 C C . MET B 1 359 ? -29.264 8.073 100.933 1.00 33.42 351 MET B C 1
ATOM 6764 O O . MET B 1 359 ? -28.103 7.871 101.311 1.00 31.14 351 MET B O 1
ATOM 6769 N N . GLN B 1 360 ? -30.322 7.560 101.566 1.00 29.68 352 GLN B N 1
ATOM 6770 C CA . GLN B 1 360 ? -30.141 6.616 102.661 1.00 30.80 352 GLN B CA 1
ATOM 6771 C C . GLN B 1 360 ? -29.395 5.377 102.184 1.00 29.50 352 GLN B C 1
ATOM 6772 O O . GLN B 1 360 ? -28.513 4.863 102.882 1.00 32.01 352 GLN B O 1
ATOM 6778 N N . THR B 1 361 ? -29.733 4.884 100.991 1.00 33.74 353 THR B N 1
ATOM 6779 C CA . THR B 1 361 ? -29.077 3.682 100.497 1.00 28.00 353 THR B CA 1
ATOM 6780 C C . THR B 1 361 ? -27.625 3.963 100.128 1.00 34.68 353 THR B C 1
ATOM 6781 O O . THR B 1 361 ? -26.745 3.124 100.357 1.00 28.00 353 THR B O 1
ATOM 6785 N N . LEU B 1 362 ? -27.350 5.147 99.573 1.00 27.83 354 LEU B N 1
ATOM 6786 C CA . LEU B 1 362 ? -25.989 5.469 99.163 1.00 28.13 354 LEU B CA 1
ATOM 6787 C C . LEU B 1 362 ? -25.091 5.858 100.319 1.00 29.63 354 LEU B C 1
ATOM 6788 O O . LEU B 1 362 ? -23.867 5.745 100.187 1.00 30.06 354 LEU B O 1
ATOM 6793 N N . TYR B 1 363 ? -25.672 6.304 101.440 1.00 31.78 355 TYR B N 1
ATOM 6794 C CA . TYR B 1 363 ? -24.904 6.846 102.562 1.00 32.17 355 TYR B CA 1
ATOM 6795 C C . TYR B 1 363 ? -23.703 5.999 102.973 1.00 32.76 355 TYR B C 1
ATOM 6796 O O . TYR B 1 363 ? -22.627 6.575 103.187 1.00 33.89 355 TYR B O 1
ATOM 6805 N N . PRO B 1 364 ? -23.799 4.671 103.134 1.00 37.09 356 PRO B N 1
ATOM 6806 C CA . PRO B 1 364 ? -22.613 3.918 103.585 1.00 33.01 356 PRO B CA 1
ATOM 6807 C C . PRO B 1 364 ? -21.468 3.906 102.578 1.00 36.89 356 PRO B C 1
ATOM 6808 O O . PRO B 1 364 ? -20.325 3.665 102.980 1.00 41.34 356 PRO B O 1
ATOM 6812 N N . PHE B 1 365 ? -21.733 4.166 101.297 1.00 31.59 357 PHE B N 1
ATOM 6813 C CA . PHE B 1 365 ? -20.676 4.280 100.292 1.00 33.60 357 PHE B CA 1
ATOM 6814 C C . PHE B 1 365 ? -20.091 5.685 100.242 1.00 37.89 357 PHE B C 1
ATOM 6815 O O . PHE B 1 365 ? -18.870 5.848 100.146 1.00 39.36 357 PHE B O 1
ATOM 6823 N N . PHE B 1 366 ? -20.957 6.702 100.274 1.00 39.68 358 PHE B N 1
ATOM 6824 C CA . PHE B 1 366 ? -20.512 8.092 100.258 1.00 45.52 358 PHE B CA 1
ATOM 6825 C C . PHE B 1 366 ? -19.740 8.453 101.520 1.00 56.49 358 PHE B C 1
ATOM 6826 O O . PHE B 1 366 ? -18.689 9.101 101.449 1.00 61.67 358 PHE B O 1
ATOM 6834 N N . GLY B 1 367 ? -20.245 8.050 102.682 1.00 66.14 359 GLY B N 1
ATOM 6835 C CA . GLY B 1 367 ? -19.641 8.435 103.942 1.00 69.62 359 GLY B CA 1
ATOM 6836 C C . GLY B 1 367 ? -19.836 9.914 104.204 1.00 73.56 359 GLY B C 1
ATOM 6837 O O . GLY B 1 367 ? -20.951 10.422 104.087 1.00 75.51 359 GLY B O 1
ATOM 6838 N N . SER B 1 369 ? -17.579 12.506 102.041 1.00 85.01 361 SER B N 1
ATOM 6839 C CA . SER B 1 369 ? -17.878 13.042 100.715 1.00 87.58 361 SER B CA 1
ATOM 6840 C C . SER B 1 369 ? -18.649 14.355 100.763 1.00 90.75 361 SER B C 1
ATOM 6841 O O . SER B 1 369 ? -19.714 14.430 101.376 1.00 91.17 361 SER B O 1
ATOM 6844 N N . PRO B 1 370 ? -18.131 15.388 100.101 1.00 94.58 362 PRO B N 1
ATOM 6845 C CA . PRO B 1 370 ? -18.880 16.645 100.010 1.00 94.34 362 PRO B CA 1
ATOM 6846 C C . PRO B 1 370 ? -19.981 16.528 98.964 1.00 88.89 362 PRO B C 1
ATOM 6847 O O . PRO B 1 370 ? -19.803 15.896 97.918 1.00 88.34 362 PRO B O 1
ATOM 6851 N N . ALA B 1 371 ? -21.131 17.138 99.254 1.00 80.01 363 ALA B N 1
ATOM 6852 C CA . ALA B 1 371 ? -22.231 17.104 98.297 1.00 69.07 363 ALA B CA 1
ATOM 6853 C C . ALA B 1 371 ? -21.822 17.810 97.006 1.00 66.82 363 ALA B C 1
ATOM 6854 O O . ALA B 1 371 ? -21.063 18.785 97.017 1.00 66.48 363 ALA B O 1
ATOM 6856 N N . ASP B 1 372 ? -22.342 17.318 95.883 1.00 58.73 364 ASP B N 1
ATOM 6857 C CA . ASP B 1 372 ? -21.914 17.851 94.591 1.00 56.71 364 ASP B CA 1
ATOM 6858 C C . ASP B 1 372 ? -22.992 17.547 93.549 1.00 49.56 364 ASP B C 1
ATOM 6859 O O . ASP B 1 372 ? -24.181 17.467 93.887 1.00 53.15 364 ASP B O 1
ATOM 6864 N N . ALA B 1 373 ? -22.577 17.368 92.294 1.00 42.97 365 ALA B N 1
ATOM 6865 C CA . ALA B 1 373 ? -23.537 17.067 91.242 1.00 35.14 365 ALA B CA 1
ATOM 6866 C C . ALA B 1 373 ? -24.270 15.751 91.495 1.00 32.61 365 ALA B C 1
ATOM 6867 O O . ALA B 1 373 ? -25.418 15.598 91.063 1.00 34.59 365 ALA B O 1
ATOM 6869 N N . THR B 1 374 ? -23.629 14.803 92.187 1.00 32.40 366 THR B N 1
ATOM 6870 C CA . THR B 1 374 ? -24.224 13.491 92.438 1.00 36.44 366 THR B CA 1
ATOM 6871 C C . THR B 1 374 ? -25.642 13.605 92.999 1.00 36.52 366 THR B C 1
ATOM 6872 O O . THR B 1 374 ? -26.577 12.970 92.496 1.00 39.16 366 THR B O 1
ATOM 6876 N N . GLU B 1 375 ? -25.818 14.427 94.032 1.00 32.95 367 GLU B N 1
ATOM 6877 C CA . GLU B 1 375 ? -27.129 14.571 94.659 1.00 33.65 367 GLU B CA 1
ATOM 6878 C C . GLU B 1 375 ? -28.137 15.178 93.691 1.00 40.04 367 GLU B C 1
ATOM 6879 O O . GLU B 1 375 ? -29.284 14.723 93.609 1.00 40.71 367 GLU B O 1
ATOM 6885 N N . GLU B 1 376 ? -27.717 16.173 92.909 1.00 38.34 368 GLU B N 1
ATOM 6886 C CA . GLU B 1 376 ? -28.639 16.767 91.951 1.00 37.23 368 GLU B CA 1
ATOM 6887 C C . GLU B 1 376 ? -28.958 15.801 90.823 1.00 32.67 368 GLU B C 1
ATOM 6888 O O . GLU B 1 376 ? -30.084 15.806 90.307 1.00 27.09 368 GLU B O 1
ATOM 6890 N N . ASN B 1 377 ? -27.993 14.953 90.443 1.00 25.37 369 ASN B N 1
ATOM 6891 C CA . ASN B 1 377 ? -28.243 13.964 89.395 1.00 26.14 369 ASN B CA 1
ATOM 6892 C C . ASN B 1 377 ? -29.298 12.948 89.820 1.00 30.90 369 ASN B C 1
ATOM 6893 O O . ASN B 1 377 ? -30.082 12.482 88.981 1.00 29.39 369 ASN B O 1
ATOM 6898 N N . LEU B 1 378 ? -29.335 12.598 91.113 1.00 30.46 370 LEU B N 1
ATOM 6899 C CA . LEU B 1 378 ? -30.360 11.685 91.609 1.00 36.97 370 LEU B CA 1
ATOM 6900 C C . LEU B 1 378 ? -31.752 12.241 91.347 1.00 32.90 370 LEU B C 1
ATOM 6901 O O . LEU B 1 378 ? -32.681 11.495 91.013 1.00 31.61 370 LEU B O 1
ATOM 6906 N N . GLN B 1 379 ? -31.914 13.552 91.501 1.00 30.15 371 GLN B N 1
ATOM 6907 C CA . GLN B 1 379 ? -33.212 14.171 91.267 1.00 28.19 371 GLN B CA 1
ATOM 6908 C C . GLN B 1 379 ? -33.652 13.983 89.825 1.00 28.57 371 GLN B C 1
ATOM 6909 O O . GLN B 1 379 ? -34.784 13.559 89.565 1.00 22.87 371 GLN B O 1
ATOM 6915 N N . ALA B 1 380 ? -32.743 14.255 88.872 1.00 27.13 372 ALA B N 1
ATOM 6916 C CA . ALA B 1 380 ? -33.030 14.045 87.452 1.00 27.25 372 ALA B CA 1
ATOM 6917 C C . ALA B 1 380 ? -33.396 12.591 87.155 1.00 27.43 372 ALA B C 1
ATOM 6918 O O . ALA B 1 380 ? -34.320 12.319 86.375 1.00 26.85 372 ALA B O 1
ATOM 6920 N N . ARG B 1 381 ? -32.682 11.641 87.761 1.00 26.40 373 ARG B N 1
ATOM 6921 C CA . ARG B 1 381 ? -32.947 10.230 87.481 1.00 23.65 373 ARG B CA 1
ATOM 6922 C C . ARG B 1 381 ? -34.263 9.772 88.099 1.00 20.37 373 ARG B C 1
ATOM 6923 O O . ARG B 1 381 ? -34.987 8.978 87.494 1.00 22.72 373 ARG B O 1
ATOM 6931 N N . ALA B 1 382 ? -34.600 10.280 89.290 1.00 24.68 374 ALA B N 1
ATOM 6932 C CA . ALA B 1 382 ? -35.906 9.981 89.878 1.00 25.38 374 ALA B CA 1
ATOM 6933 C C . ALA B 1 382 ? -37.026 10.431 88.949 1.00 26.44 374 ALA B C 1
ATOM 6934 O O . ALA B 1 382 ? -37.990 9.688 88.713 1.00 23.08 374 ALA B O 1
ATOM 6936 N N . ARG B 1 383 ? -36.901 11.640 88.390 1.00 21.18 375 ARG B N 1
ATOM 6937 C CA . ARG B 1 383 ? -37.899 12.136 87.448 1.00 20.95 375 ARG B CA 1
ATOM 6938 C C . ARG B 1 383 ? -37.990 11.238 86.227 1.00 22.13 375 ARG B C 1
ATOM 6939 O O . ARG B 1 383 ? -39.088 10.889 85.778 1.00 23.08 375 ARG B O 1
ATOM 6947 N N . GLY B 1 384 ? -36.837 10.862 85.670 1.00 22.97 376 GLY B N 1
ATOM 6948 C CA . GLY B 1 384 ? -36.843 10.035 84.481 1.00 21.90 376 GLY B CA 1
ATOM 6949 C C . GLY B 1 384 ? -37.485 8.690 84.726 1.00 21.59 376 GLY B C 1
ATOM 6950 O O . GLY B 1 384 ? -38.219 8.176 83.881 1.00 20.01 376 GLY B O 1
ATOM 6951 N N . THR B 1 385 ? -37.205 8.095 85.882 1.00 19.19 377 THR B N 1
ATOM 6952 C CA . THR B 1 385 ? -37.788 6.800 86.197 1.00 21.37 377 THR B CA 1
ATOM 6953 C C . THR B 1 385 ? -39.294 6.915 86.413 1.00 19.66 377 THR B C 1
ATOM 6954 O O . THR B 1 385 ? -40.050 6.009 86.044 1.00 20.29 377 THR B O 1
ATOM 6958 N N . LEU B 1 386 ? -39.748 8.016 87.019 1.00 21.46 378 LEU B N 1
ATOM 6959 C CA . LEU B 1 386 ? -41.186 8.222 87.205 1.00 20.68 378 LEU B CA 1
ATOM 6960 C C . LEU B 1 386 ? -41.887 8.313 85.856 1.00 23.64 378 LEU B C 1
ATOM 6961 O O . LEU B 1 386 ? -42.924 7.676 85.637 1.00 21.27 378 LEU B O 1
ATOM 6966 N N . LEU B 1 387 ? -41.335 9.124 84.939 1.00 23.30 379 LEU B N 1
ATOM 6967 C CA . LEU B 1 387 ? -41.922 9.251 83.609 1.00 25.72 379 LEU B CA 1
ATOM 6968 C C . LEU B 1 387 ? -41.935 7.911 82.883 1.00 25.94 379 LEU B C 1
ATOM 6969 O O . LEU B 1 387 ? -42.897 7.591 82.173 1.00 21.86 379 LEU B O 1
ATOM 6974 N N . MET B 1 388 ? -40.875 7.113 83.041 1.00 19.81 380 MET B N 1
ATOM 6975 C CA . MET B 1 388 ? -40.859 5.821 82.365 1.00 18.78 380 MET B CA 1
ATOM 6976 C C . MET B 1 388 ? -41.811 4.826 83.027 1.00 21.85 380 MET B C 1
ATOM 6977 O O . MET B 1 388 ? -42.315 3.920 82.362 1.00 25.95 380 MET B O 1
ATOM 6982 N N . GLY B 1 389 ? -42.084 4.983 84.320 1.00 20.84 381 GLY B N 1
ATOM 6983 C CA . GLY B 1 389 ? -43.135 4.184 84.935 1.00 25.72 381 GLY B CA 1
ATOM 6984 C C . GLY B 1 389 ? -44.502 4.458 84.327 1.00 28.86 381 GLY B C 1
ATOM 6985 O O . GLY B 1 389 ? -45.251 3.532 83.994 1.00 26.07 381 GLY B O 1
ATOM 6986 N N . LEU B 1 390 ? -44.841 5.740 84.163 1.00 24.33 382 LEU B N 1
ATOM 6987 C CA . LEU B 1 390 ? -46.104 6.087 83.517 1.00 22.52 382 LEU B CA 1
ATOM 6988 C C . LEU B 1 390 ? -46.112 5.636 82.062 1.00 23.29 382 LEU B C 1
ATOM 6989 O O . LEU B 1 390 ? -47.137 5.174 81.552 1.00 27.18 382 LEU B O 1
ATOM 6994 N N . SER B 1 391 ? -44.979 5.778 81.380 1.00 21.43 383 SER B N 1
ATOM 6995 C CA . SER B 1 391 ? -44.880 5.363 79.984 1.00 20.88 383 SER B CA 1
ATOM 6996 C C . SER B 1 391 ? -45.054 3.857 79.843 1.00 23.00 383 SER B C 1
ATOM 6997 O O . SER B 1 391 ? -45.813 3.391 78.987 1.00 21.59 383 SER B O 1
ATOM 7000 N N . ASN B 1 392 ? -44.324 3.080 80.654 1.00 25.07 384 ASN B N 1
ATOM 7001 C CA . ASN B 1 392 ? -44.458 1.625 80.636 1.00 26.75 384 ASN B CA 1
ATOM 7002 C C . ASN B 1 392 ? -45.905 1.200 80.869 1.00 32.09 384 ASN B C 1
ATOM 7003 O O . ASN B 1 392 ? -46.403 0.278 80.216 1.00 24.90 384 ASN B O 1
ATOM 7008 N N . LYS B 1 393 ? -46.597 1.863 81.797 1.00 30.88 385 LYS B N 1
ATOM 7009 C CA . LYS B 1 393 ? -47.921 1.400 82.212 1.00 32.53 385 LYS B CA 1
ATOM 7010 C C . LYS B 1 393 ? -48.987 1.722 81.178 1.00 23.38 385 LYS B C 1
ATOM 7011 O O . LYS B 1 393 ? -49.835 0.878 80.874 1.00 36.80 385 LYS B O 1
ATOM 7017 N N . PHE B 1 394 ? -48.983 2.942 80.648 1.00 24.42 386 PHE B N 1
ATOM 7018 C CA . PHE B 1 394 ? -50.078 3.407 79.805 1.00 26.68 386 PHE B CA 1
ATOM 7019 C C . PHE B 1 394 ? -49.688 3.694 78.360 1.00 27.23 386 PHE B C 1
ATOM 7020 O O . PHE B 1 394 ? -50.569 4.016 77.557 1.00 27.23 386 PHE B O 1
ATOM 7028 N N . GLY B 1 395 ? -48.405 3.642 78.021 1.00 25.28 387 GLY B N 1
ATOM 7029 C CA . GLY B 1 395 ? -47.979 3.647 76.633 1.00 25.85 387 GLY B CA 1
ATOM 7030 C C . GLY B 1 395 ? -47.669 4.992 75.992 1.00 29.39 387 GLY B C 1
ATOM 7031 O O . GLY B 1 395 ? -47.403 5.021 74.784 1.00 28.22 387 GLY B O 1
ATOM 7032 N N . ASN B 1 396 ? -47.695 6.110 76.726 1.00 21.63 388 ASN B N 1
ATOM 7033 C CA . ASN B 1 396 ? -47.322 7.365 76.074 1.00 21.49 388 ASN B CA 1
ATOM 7034 C C . ASN B 1 396 ? -45.817 7.427 75.819 1.00 23.62 388 ASN B C 1
ATOM 7035 O O . ASN B 1 396 ? -45.007 6.999 76.645 1.00 22.61 388 ASN B O 1
ATOM 7040 N N . LEU B 1 397 ? -45.451 7.965 74.658 1.00 26.04 389 LEU B N 1
ATOM 7041 C CA . LEU B 1 397 ? -44.054 8.257 74.348 1.00 22.59 389 LEU B CA 1
ATOM 7042 C C . LEU B 1 397 ? -43.538 9.389 75.230 1.00 24.92 389 LEU B C 1
ATOM 7043 O O . LEU B 1 397 ? -44.188 10.429 75.360 1.00 22.67 389 LEU B O 1
ATOM 7048 N N . VAL B 1 398 ? -42.368 9.196 75.830 1.00 24.35 390 VAL B N 1
ATOM 7049 C CA . VAL B 1 398 ? -41.745 10.266 76.602 1.00 22.24 390 VAL B CA 1
ATOM 7050 C C . VAL B 1 398 ? -40.969 11.188 75.668 1.00 21.80 390 VAL B C 1
ATOM 7051 O O . VAL B 1 398 ? -40.094 10.742 74.912 1.00 18.42 390 VAL B O 1
ATOM 7055 N N . LEU B 1 399 ? -41.274 12.480 75.729 1.00 20.16 391 LEU B N 1
ATOM 7056 C CA . LEU B 1 399 ? -40.549 13.497 74.978 1.00 18.89 391 LEU B CA 1
ATOM 7057 C C . LEU B 1 399 ? -39.478 14.089 75.884 1.00 22.81 391 LEU B C 1
ATOM 7058 O O . LEU B 1 399 ? -39.801 14.693 76.916 1.00 27.66 391 LEU B O 1
ATOM 7063 N N . SER B 1 400 ? -38.212 13.891 75.535 1.00 19.43 392 SER B N 1
ATOM 7064 C CA A SER B 1 400 ? -37.162 14.568 76.277 0.43 24.64 392 SER B CA 1
ATOM 7065 C CA B SER B 1 400 ? -37.128 14.556 76.243 0.57 24.62 392 SER B CA 1
ATOM 7066 C C . SER B 1 400 ? -37.048 16.018 75.811 1.00 28.58 392 SER B C 1
ATOM 7067 O O . SER B 1 400 ? -37.346 16.360 74.663 1.00 25.51 392 SER B O 1
ATOM 7072 N N . THR B 1 401 ? -36.644 16.889 76.738 1.00 23.64 393 THR B N 1
ATOM 7073 C CA . THR B 1 401 ? -36.636 18.324 76.472 1.00 20.53 393 THR B CA 1
ATOM 7074 C C . THR B 1 401 ? -35.237 18.948 76.415 1.00 24.57 393 THR B C 1
ATOM 7075 O O . THR B 1 401 ? -35.126 20.178 76.473 1.00 26.83 393 THR B O 1
ATOM 7079 N N . GLY B 1 402 ? -34.171 18.159 76.298 1.00 17.69 394 GLY B N 1
ATOM 7080 C CA . GLY B 1 402 ? -32.846 18.747 76.170 1.00 17.89 394 GLY B CA 1
ATOM 7081 C C . GLY B 1 402 ? -32.656 19.445 74.831 1.00 17.81 394 GLY B C 1
ATOM 7082 O O . GLY B 1 402 ? -33.197 19.033 73.804 1.00 21.53 394 GLY B O 1
ATOM 7083 N N . ASN B 1 403 ? -31.873 20.524 74.843 1.00 20.98 395 ASN B N 1
ATOM 7084 C CA . ASN B 1 403 ? -31.600 21.298 73.638 1.00 25.57 395 ASN B CA 1
ATOM 7085 C C . ASN B 1 403 ? -30.152 21.110 73.189 1.00 23.26 395 ASN B C 1
ATOM 7086 O O . ASN B 1 403 ? -29.338 20.473 73.868 1.00 18.53 395 ASN B O 1
ATOM 7091 N N . LYS B 1 404 ? -29.832 21.692 72.025 1.00 20.90 396 LYS B N 1
ATOM 7092 C CA . LYS B 1 404 ? -28.524 21.447 71.418 1.00 18.93 396 LYS B CA 1
ATOM 7093 C C . LYS B 1 404 ? -27.376 22.039 72.238 1.00 20.89 396 LYS B C 1
ATOM 7094 O O . LYS B 1 404 ? -26.272 21.477 72.247 1.00 18.99 396 LYS B O 1
ATOM 7100 N N . SER B 1 405 ? -27.596 23.183 72.894 1.00 20.36 397 SER B N 1
ATOM 7101 C CA . SER B 1 405 ? -26.551 23.774 73.730 1.00 20.40 397 SER B CA 1
ATOM 7102 C C . SER B 1 405 ? -26.196 22.864 74.900 1.00 24.93 397 SER B C 1
ATOM 7103 O O . SER B 1 405 ? -25.017 22.693 75.237 1.00 23.77 397 SER B O 1
ATOM 7106 N N . GLU B 1 406 ? -27.214 22.296 75.544 1.00 20.20 398 GLU B N 1
ATOM 7107 C CA . GLU B 1 406 ? -26.996 21.382 76.660 1.00 26.83 398 GLU B CA 1
ATOM 7108 C C . GLU B 1 406 ? -26.282 20.114 76.212 1.00 25.64 398 GLU B C 1
ATOM 7109 O O . GLU B 1 406 ? -25.323 19.666 76.852 1.00 28.26 398 GLU B O 1
ATOM 7115 N N . LEU B 1 407 ? -26.754 19.508 75.123 1.00 26.45 399 LEU B N 1
ATOM 7116 C CA . LEU B 1 407 ? -26.142 18.275 74.648 1.00 26.17 399 LEU B CA 1
ATOM 7117 C C . LEU B 1 407 ? -24.736 18.517 74.134 1.00 19.16 399 LEU B C 1
ATOM 7118 O O . LEU B 1 407 ? -23.896 17.611 74.190 1.00 21.14 399 LEU B O 1
ATOM 7123 N N . SER B 1 408 ? -24.460 19.729 73.635 1.00 20.07 400 SER B N 1
ATOM 7124 C CA . SER B 1 408 ? -23.110 20.050 73.183 1.00 24.75 400 SER B CA 1
ATOM 7125 C C . SER B 1 408 ? -22.106 19.921 74.322 1.00 31.85 400 SER B C 1
ATOM 7126 O O . SER B 1 408 ? -21.052 19.292 74.168 1.00 25.80 400 SER B O 1
ATOM 7129 N N . VAL B 1 409 ? -22.407 20.523 75.473 1.00 21.50 401 VAL B N 1
ATOM 7130 C CA . VAL B 1 409 ? -21.425 20.631 76.540 1.00 30.53 401 VAL B CA 1
ATOM 7131 C C . VAL B 1 409 ? -21.718 19.667 77.678 1.00 24.19 401 VAL B C 1
ATOM 7132 O O . VAL B 1 409 ? -21.106 19.770 78.743 1.00 32.58 401 VAL B O 1
ATOM 7136 N N . GLY B 1 410 ? -22.634 18.728 77.474 1.00 22.84 402 GLY B N 1
ATOM 7137 C CA . GLY B 1 410 ? -22.925 17.754 78.504 1.00 29.17 402 GLY B CA 1
ATOM 7138 C C . GLY B 1 410 ? -23.637 18.306 79.720 1.00 30.92 402 GLY B C 1
ATOM 7139 O O . GLY B 1 410 ? -23.491 17.751 80.813 1.00 32.72 402 GLY B O 1
ATOM 7140 N N . TYR B 1 411 ? -24.386 19.400 79.572 1.00 27.54 403 TYR B N 1
ATOM 7141 C CA . TYR B 1 411 ? -25.184 19.927 80.680 1.00 26.75 403 TYR B CA 1
ATOM 7142 C C . TYR B 1 411 ? -26.556 19.252 80.656 1.00 35.29 403 TYR B C 1
ATOM 7143 O O . TYR B 1 411 ? -27.609 19.834 80.403 1.00 41.15 403 TYR B O 1
ATOM 7152 N N . CYS B 1 412 ? -26.479 17.953 80.882 1.00 37.77 404 CYS B N 1
ATOM 7153 C CA A CYS B 1 412 ? -27.625 17.064 80.901 0.66 38.28 404 CYS B CA 1
ATOM 7154 C CA B CYS B 1 412 ? -27.596 17.020 80.818 0.34 38.05 404 CYS B CA 1
ATOM 7155 C C . CYS B 1 412 ? -27.203 15.823 81.667 1.00 33.18 404 CYS B C 1
ATOM 7156 O O . CYS B 1 412 ? -26.010 15.552 81.853 1.00 25.69 404 CYS B O 1
ATOM 7161 N N . THR B 1 413 ? -28.194 15.095 82.156 1.00 24.63 405 THR B N 1
ATOM 7162 C CA . THR B 1 413 ? -27.906 13.932 82.975 1.00 25.78 405 THR B CA 1
ATOM 7163 C C . THR B 1 413 ? -28.314 12.669 82.234 1.00 22.72 405 THR B C 1
ATOM 7164 O O . THR B 1 413 ? -29.476 12.521 81.828 1.00 21.42 405 THR B O 1
ATOM 7168 N N . LEU B 1 414 ? -27.356 11.762 82.082 1.00 22.47 406 LEU B N 1
ATOM 7169 C CA . LEU B 1 414 ? -27.640 10.444 81.531 1.00 27.36 406 LEU B CA 1
ATOM 7170 C C . LEU B 1 414 ? -28.699 9.755 82.385 1.00 28.43 406 LEU B C 1
ATOM 7171 O O . LEU B 1 414 ? -28.627 9.780 83.619 1.00 28.23 406 LEU B O 1
ATOM 7176 N N . TYR B 1 415 ? -29.695 9.159 81.725 1.00 22.69 407 TYR B N 1
ATOM 7177 C CA . TYR B 1 415 ? -30.793 8.456 82.383 1.00 25.08 407 TYR B CA 1
ATOM 7178 C C . TYR B 1 415 ? -31.594 9.368 83.324 1.00 28.27 407 TYR B C 1
ATOM 7179 O O . TYR B 1 415 ? -32.388 8.876 84.127 1.00 25.64 407 TYR B O 1
ATOM 7188 N N . GLY B 1 416 ? -31.419 10.688 83.225 1.00 28.04 408 GLY B N 1
ATOM 7189 C CA . GLY B 1 416 ? -32.190 11.645 84.007 1.00 24.93 408 GLY B CA 1
ATOM 7190 C C . GLY B 1 416 ? -33.078 12.496 83.119 1.00 30.04 408 GLY B C 1
ATOM 7191 O O . GLY B 1 416 ? -34.146 12.038 82.691 1.00 30.45 408 GLY B O 1
ATOM 7192 N N . ASP B 1 417 ? -32.644 13.727 82.811 1.00 23.11 409 ASP B N 1
ATOM 7193 C CA . ASP B 1 417 ? -33.382 14.558 81.866 1.00 26.21 409 ASP B CA 1
ATOM 7194 C C . ASP B 1 417 ? -33.112 14.174 80.409 1.00 26.73 409 ASP B C 1
ATOM 7195 O O . ASP B 1 417 ? -33.793 14.681 79.513 1.00 25.56 409 ASP B O 1
ATOM 7200 N N . MET B 1 418 ? -32.168 13.265 80.147 1.00 33.75 410 MET B N 1
ATOM 7201 C CA . MET B 1 418 ? -32.039 12.698 78.807 1.00 34.45 410 MET B CA 1
ATOM 7202 C C . MET B 1 418 ? -33.079 11.624 78.517 1.00 31.14 410 MET B C 1
ATOM 7203 O O . MET B 1 418 ? -33.209 11.208 77.361 1.00 33.28 410 MET B O 1
ATOM 7208 N N . VAL B 1 419 ? -33.837 11.192 79.530 1.00 24.59 411 VAL B N 1
ATOM 7209 C CA . VAL B 1 419 ? -34.816 10.125 79.350 1.00 26.27 411 VAL B CA 1
ATOM 7210 C C . VAL B 1 419 ? -35.863 10.518 78.308 1.00 30.28 411 VAL B C 1
ATOM 7211 O O . VAL B 1 419 ? -36.479 11.593 78.387 1.00 24.38 411 VAL B O 1
ATOM 7215 N N . GLY B 1 420 ? -36.107 9.625 77.355 1.00 23.32 412 GLY B N 1
ATOM 7216 C CA . GLY B 1 420 ? -37.129 9.861 76.356 1.00 25.56 412 GLY B CA 1
ATOM 7217 C C . GLY B 1 420 ? -36.929 9.004 75.125 1.00 23.83 412 GLY B C 1
ATOM 7218 O O . GLY B 1 420 ? -35.874 8.408 74.898 1.00 23.29 412 GLY B O 1
ATOM 7219 N N . GLY B 1 421 ? -37.988 8.919 74.326 1.00 24.20 413 GLY B N 1
ATOM 7220 C CA . GLY B 1 421 ? -37.936 8.202 73.065 1.00 29.47 413 GLY B CA 1
ATOM 7221 C C . GLY B 1 421 ? -37.816 9.140 71.876 1.00 23.60 413 GLY B C 1
ATOM 7222 O O . GLY B 1 421 ? -37.562 8.697 70.750 1.00 24.80 413 GLY B O 1
ATOM 7223 N N . PHE B 1 422 ? -38.020 10.437 72.103 1.00 19.13 414 PHE B N 1
ATOM 7224 C CA . PHE B 1 422 ? -37.893 11.438 71.041 1.00 16.30 414 PHE B CA 1
ATOM 7225 C C . PHE B 1 422 ? -37.529 12.761 71.685 1.00 23.20 414 PHE B C 1
ATOM 7226 O O . PHE B 1 422 ? -38.174 13.177 72.655 1.00 21.15 414 PHE B O 1
ATOM 7234 N N . ALA B 1 423 ? -36.494 13.395 71.153 1.00 21.96 415 ALA B N 1
ATOM 7235 C CA . ALA B 1 423 ? -35.908 14.615 71.690 1.00 23.70 415 ALA B CA 1
ATOM 7236 C C . ALA B 1 423 ? -36.157 15.725 70.667 1.00 19.92 415 ALA B C 1
ATOM 7237 O O . ALA B 1 423 ? -35.355 15.945 69.761 1.00 20.26 415 ALA B O 1
ATOM 7239 N N . VAL B 1 424 ? -37.287 16.416 70.832 1.00 21.53 416 VAL B N 1
ATOM 7240 C CA . VAL B 1 424 ? -37.763 17.422 69.880 1.00 16.46 416 VAL B CA 1
ATOM 7241 C C . VAL B 1 424 ? -36.724 18.522 69.657 1.00 17.55 416 VAL B C 1
ATOM 7242 O O . VAL B 1 424 ? -36.559 19.027 68.539 1.00 21.04 416 VAL B O 1
ATOM 7246 N N . LEU B 1 425 ? -36.041 18.942 70.722 1.00 16.59 417 LEU B N 1
ATOM 7247 C CA . LEU B 1 425 ? -35.177 20.112 70.686 1.00 20.79 417 LEU B CA 1
ATOM 7248 C C . LEU B 1 425 ? -33.705 19.750 70.589 1.00 21.11 417 LEU B C 1
ATOM 7249 O O . LEU B 1 425 ? -32.853 20.621 70.791 1.00 19.63 417 LEU B O 1
ATOM 7254 N N . LYS B 1 426 ? -33.379 18.491 70.282 1.00 22.31 418 LYS B N 1
ATOM 7255 C CA . LYS B 1 426 ? -31.981 18.077 70.387 1.00 24.51 418 LYS B CA 1
ATOM 7256 C C . LYS B 1 426 ? -31.089 18.819 69.392 1.00 26.20 418 LYS B C 1
ATOM 7257 O O . LYS B 1 426 ? -29.900 18.999 69.657 1.00 20.59 418 LYS B O 1
ATOM 7263 N N . ASP B 1 427 ? -31.632 19.275 68.261 1.00 16.30 419 ASP B N 1
ATOM 7264 C CA . ASP B 1 427 ? -30.827 20.017 67.289 1.00 18.28 419 ASP B CA 1
ATOM 7265 C C . ASP B 1 427 ? -31.129 21.514 67.308 1.00 20.68 419 ASP B C 1
ATOM 7266 O O . ASP B 1 427 ? -30.788 22.216 66.349 1.00 18.71 419 ASP B O 1
ATOM 7271 N N . VAL B 1 428 ? -31.773 22.011 68.377 1.00 21.69 420 VAL B N 1
ATOM 7272 C CA . VAL B 1 428 ? -32.178 23.412 68.525 1.00 18.38 420 VAL B CA 1
ATOM 7273 C C . VAL B 1 428 ? -31.323 24.043 69.628 1.00 23.15 420 VAL B C 1
ATOM 7274 O O . VAL B 1 428 ? -31.463 23.684 70.810 1.00 18.59 420 VAL B O 1
ATOM 7278 N N . TYR B 1 429 ? -30.455 24.994 69.266 1.00 18.42 421 TYR B N 1
ATOM 7279 C CA . TYR B 1 429 ? -29.718 25.757 70.274 1.00 23.33 421 TYR B CA 1
ATOM 7280 C C . TYR B 1 429 ? -30.667 26.530 71.199 1.00 26.12 421 TYR B C 1
ATOM 7281 O O . TYR B 1 429 ? -31.763 26.938 70.811 1.00 19.61 421 TYR B O 1
ATOM 7290 N N . LYS B 1 430 ? -30.221 26.735 72.440 1.00 24.07 422 LYS B N 1
ATOM 7291 C CA . LYS B 1 430 ? -31.022 27.481 73.409 1.00 26.17 422 LYS B CA 1
ATOM 7292 C C . LYS B 1 430 ? -31.448 28.847 72.869 1.00 31.09 422 LYS B C 1
ATOM 7293 O O . LYS B 1 430 ? -32.609 29.247 73.008 1.00 31.14 422 LYS B O 1
ATOM 7299 N N . THR B 1 431 ? -30.531 29.557 72.211 1.00 30.18 423 THR B N 1
ATOM 7300 C CA . THR B 1 431 ? -30.888 30.801 71.532 1.00 33.36 423 THR B CA 1
ATOM 7301 C C . THR B 1 431 ? -32.112 30.638 70.628 1.00 25.71 423 THR B C 1
ATOM 7302 O O . THR B 1 431 ? -32.997 31.499 70.613 1.00 25.06 423 THR B O 1
ATOM 7306 N N . ILE B 1 432 ? -32.191 29.534 69.881 1.00 23.60 424 ILE B N 1
ATOM 7307 C CA . ILE B 1 432 ? -33.326 29.318 68.985 1.00 24.78 424 ILE B CA 1
ATOM 7308 C C . ILE B 1 432 ? -34.573 28.925 69.779 1.00 20.31 424 ILE B C 1
ATOM 7309 O O . ILE B 1 432 ? -35.701 29.235 69.376 1.00 25.59 424 ILE B O 1
ATOM 7314 N N . VAL B 1 433 ? -34.394 28.220 70.897 1.00 23.28 425 VAL B N 1
ATOM 7315 C CA . VAL B 1 433 ? -35.526 27.871 71.756 1.00 23.29 425 VAL B CA 1
ATOM 7316 C C . VAL B 1 433 ? -36.295 29.128 72.150 1.00 28.93 425 VAL B C 1
ATOM 7317 O O . VAL B 1 433 ? -37.526 29.179 72.065 1.00 23.24 425 VAL B O 1
ATOM 7321 N N . PHE B 1 434 ? -35.579 30.171 72.574 1.00 23.04 426 PHE B N 1
ATOM 7322 C CA . PHE B 1 434 ? -36.273 31.408 72.914 1.00 29.48 426 PHE B CA 1
ATOM 7323 C C . PHE B 1 434 ? -37.043 31.946 71.719 1.00 28.36 426 PHE B C 1
ATOM 7324 O O . PHE B 1 434 ? -38.209 32.345 71.847 1.00 28.65 426 PHE B O 1
ATOM 7332 N N . GLU B 1 435 ? -36.430 31.918 70.535 1.00 24.52 427 GLU B N 1
ATOM 7333 C CA . GLU B 1 435 ? -37.092 32.503 69.377 1.00 25.02 427 GLU B CA 1
ATOM 7334 C C . GLU B 1 435 ? -38.345 31.728 69.007 1.00 25.23 427 GLU B C 1
ATOM 7335 O O . GLU B 1 435 ? -39.367 32.326 68.651 1.00 27.79 427 GLU B O 1
ATOM 7341 N N . LEU B 1 436 ? -38.304 30.403 69.149 1.00 25.97 428 LEU B N 1
ATOM 7342 C CA . LEU B 1 436 ? -39.464 29.585 68.827 1.00 22.45 428 LEU B CA 1
ATOM 7343 C C . LEU B 1 436 ? -40.598 29.827 69.819 1.00 23.50 428 LEU B C 1
ATOM 7344 O O . LEU B 1 436 ? -41.773 29.840 69.435 1.00 23.97 428 LEU B O 1
ATOM 7349 N N . ALA B 1 437 ? -40.259 30.013 71.097 1.00 23.97 429 ALA B N 1
ATOM 7350 C CA . ALA B 1 437 ? -41.270 30.310 72.106 1.00 25.15 429 ALA B CA 1
ATOM 7351 C C . ALA B 1 437 ? -41.956 31.639 71.818 1.00 26.83 429 ALA B C 1
ATOM 7352 O O . ALA B 1 437 ? -43.189 31.741 71.882 1.00 27.59 429 ALA B O 1
ATOM 7354 N N . LYS B 1 438 ? -41.172 32.673 71.499 1.00 27.54 430 LYS B N 1
ATOM 7355 C CA . LYS B 1 438 ? -41.769 33.953 71.127 1.00 34.99 430 LYS B CA 1
ATOM 7356 C C . LYS B 1 438 ? -42.661 33.798 69.907 1.00 31.67 430 LYS B C 1
ATOM 7357 O O . LYS B 1 438 ? -43.780 34.320 69.868 1.00 31.77 430 LYS B O 1
ATOM 7363 N N . TYR B 1 439 ? -42.181 33.076 68.903 1.00 27.58 431 TYR B N 1
ATOM 7364 C CA . TYR B 1 439 ? -42.982 32.873 67.709 1.00 35.79 431 TYR B CA 1
ATOM 7365 C C . TYR B 1 439 ? -44.313 32.207 68.041 1.00 30.07 431 TYR B C 1
ATOM 7366 O O . TYR B 1 439 ? -45.374 32.658 67.598 1.00 33.96 431 TYR B O 1
ATOM 7375 N N . ARG B 1 440 ? -44.275 31.118 68.806 1.00 27.56 432 ARG B N 1
ATOM 7376 C CA . ARG B 1 440 ? -45.500 30.374 69.081 1.00 32.63 432 ARG B CA 1
ATOM 7377 C C . ARG B 1 440 ? -46.511 31.235 69.833 1.00 31.99 432 ARG B C 1
ATOM 7378 O O . ARG B 1 440 ? -47.723 31.118 69.612 1.00 29.75 432 ARG B O 1
ATOM 7386 N N . ASN B 1 441 ? -46.029 32.112 70.721 1.00 29.18 433 ASN B N 1
ATOM 7387 C CA . ASN B 1 441 ? -46.929 33.023 71.431 1.00 31.02 433 ASN B CA 1
ATOM 7388 C C . ASN B 1 441 ? -47.568 34.036 70.488 1.00 39.71 433 ASN B C 1
ATOM 7389 O O . ASN B 1 441 ? -48.709 34.463 70.711 1.00 33.58 433 ASN B O 1
ATOM 7394 N N . SER B 1 442 ? -46.852 34.440 69.440 1.00 33.16 434 SER B N 1
ATOM 7395 C CA . SER B 1 442 ? -47.395 35.416 68.507 1.00 34.43 434 SER B CA 1
ATOM 7396 C C . SER B 1 442 ? -48.571 34.874 67.706 1.00 37.99 434 SER B C 1
ATOM 7397 O O . SER B 1 442 ? -49.215 35.641 66.982 1.00 42.23 434 SER B O 1
ATOM 7400 N N . LEU B 1 443 ? -48.843 33.577 67.792 1.00 39.00 435 LEU B N 1
ATOM 7401 C CA . LEU B 1 443 ? -49.916 32.950 67.038 1.00 37.38 435 LEU B CA 1
ATOM 7402 C C . LEU B 1 443 ? -51.255 33.003 67.752 1.00 44.84 435 LEU B C 1
ATOM 7403 O O . LEU B 1 443 ? -52.274 32.628 67.160 1.00 42.15 435 LEU B O 1
ATOM 7408 N N . SER B 1 444 ? -51.291 33.495 68.985 1.00 48.86 436 SER B N 1
ATOM 7409 C CA . SER B 1 444 ? -52.491 33.397 69.798 1.00 50.95 436 SER B CA 1
ATOM 7410 C C . SER B 1 444 ? -52.722 34.704 70.540 1.00 45.24 436 SER B C 1
ATOM 7411 O O . SER B 1 444 ? -51.773 35.349 70.994 1.00 38.73 436 SER B O 1
ATOM 7414 N N . GLU B 1 445 ? -53.997 35.068 70.697 1.00 48.70 437 GLU B N 1
ATOM 7415 C CA . GLU B 1 445 ? -54.311 36.301 71.403 1.00 51.49 437 GLU B CA 1
ATOM 7416 C C . GLU B 1 445 ? -53.754 36.256 72.818 1.00 53.45 437 GLU B C 1
ATOM 7417 O O . GLU B 1 445 ? -53.135 37.219 73.286 1.00 46.21 437 GLU B O 1
ATOM 7419 N N . THR B 1 446 ? -53.912 35.118 73.486 1.00 55.40 438 THR B N 1
ATOM 7420 C CA . THR B 1 446 ? -53.355 34.893 74.809 1.00 60.50 438 THR B CA 1
ATOM 7421 C C . THR B 1 446 ? -52.180 33.941 74.692 1.00 53.69 438 THR B C 1
ATOM 7422 O O . THR B 1 446 ? -52.362 32.810 74.217 1.00 49.12 438 THR B O 1
ATOM 7426 N N . PRO B 1 447 ? -50.980 34.343 75.105 1.00 55.24 439 PRO B N 1
ATOM 7427 C CA . PRO B 1 447 ? -49.812 33.467 74.943 1.00 53.92 439 PRO B CA 1
ATOM 7428 C C . PRO B 1 447 ? -50.035 32.109 75.591 1.00 55.49 439 PRO B C 1
ATOM 7429 O O . PRO B 1 447 ? -50.536 32.007 76.714 1.00 60.38 439 PRO B O 1
ATOM 7433 N N . VAL B 1 448 ? -49.679 31.057 74.852 1.00 53.55 440 VAL B N 1
ATOM 7434 C CA . VAL B 1 448 ? -49.795 29.711 75.395 1.00 53.23 440 VAL B CA 1
ATOM 7435 C C . VAL B 1 448 ? -48.664 29.443 76.376 1.00 56.73 440 VAL B C 1
ATOM 7436 O O . VAL B 1 448 ? -48.865 28.799 77.409 1.00 62.78 440 VAL B O 1
ATOM 7440 N N . ILE B 1 449 ? -47.474 29.954 76.087 1.00 54.32 441 ILE B N 1
ATOM 7441 C CA . ILE B 1 449 ? -46.334 29.854 76.992 1.00 45.61 441 ILE B CA 1
ATOM 7442 C C . ILE B 1 449 ? -46.360 31.098 77.871 1.00 47.17 441 ILE B C 1
ATOM 7443 O O . ILE B 1 449 ? -46.265 32.215 77.335 1.00 48.99 441 ILE B O 1
ATOM 7448 N N . PRO B 1 450 ? -46.540 30.964 79.187 1.00 48.91 442 PRO B N 1
ATOM 7449 C CA . PRO B 1 450 ? -46.594 32.155 80.047 1.00 52.31 442 PRO B CA 1
ATOM 7450 C C . PRO B 1 450 ? -45.386 33.040 79.797 1.00 46.99 442 PRO B C 1
ATOM 7451 O O . PRO B 1 450 ? -44.250 32.570 79.751 1.00 47.88 442 PRO B O 1
ATOM 7455 N N . GLU B 1 451 ? -45.648 34.338 79.617 1.00 55.97 443 GLU B N 1
ATOM 7456 C CA . GLU B 1 451 ? -44.620 35.252 79.126 1.00 60.96 443 GLU B CA 1
ATOM 7457 C C . GLU B 1 451 ? -43.416 35.349 80.056 1.00 59.98 443 GLU B C 1
ATOM 7458 O O . GLU B 1 451 ? -42.285 35.506 79.579 1.00 56.57 443 GLU B O 1
ATOM 7464 N N . ARG B 1 452 ? -43.620 35.253 81.374 1.00 61.83 444 ARG B N 1
ATOM 7465 C CA . ARG B 1 452 ? -42.478 35.317 82.287 1.00 61.66 444 ARG B CA 1
ATOM 7466 C C . ARG B 1 452 ? -41.511 34.149 82.080 1.00 54.11 444 ARG B C 1
ATOM 7467 O O . ARG B 1 452 ? -40.318 34.277 82.381 1.00 45.40 444 ARG B O 1
ATOM 7475 N N . VAL B 1 453 ? -42.006 32.993 81.617 1.00 56.01 445 VAL B N 1
ATOM 7476 C CA . VAL B 1 453 ? -41.128 31.850 81.357 1.00 51.96 445 VAL B CA 1
ATOM 7477 C C . VAL B 1 453 ? -40.049 32.231 80.353 1.00 54.61 445 VAL B C 1
ATOM 7478 O O . VAL B 1 453 ? -38.887 31.820 80.472 1.00 57.71 445 VAL B O 1
ATOM 7482 N N . ILE B 1 454 ? -40.416 33.041 79.358 1.00 56.93 446 ILE B N 1
ATOM 7483 C CA . ILE B 1 454 ? -39.485 33.473 78.326 1.00 58.20 446 ILE B CA 1
ATOM 7484 C C . ILE B 1 454 ? -38.435 34.452 78.836 1.00 68.36 446 ILE B C 1
ATOM 7485 O O . ILE B 1 454 ? -37.402 34.634 78.183 1.00 71.60 446 ILE B O 1
ATOM 7490 N N . THR B 1 455 ? -38.627 35.041 80.023 1.00 73.59 447 THR B N 1
ATOM 7491 C CA . THR B 1 455 ? -37.668 35.996 80.591 1.00 73.21 447 THR B CA 1
ATOM 7492 C C . THR B 1 455 ? -37.374 35.636 82.058 1.00 71.80 447 THR B C 1
ATOM 7493 O O . THR B 1 455 ? -37.905 36.241 82.994 1.00 73.51 447 THR B O 1
ATOM 7497 N N . ARG B 1 456 ? -36.508 34.642 82.252 1.00 67.35 448 ARG B N 1
ATOM 7498 C CA . ARG B 1 456 ? -36.094 34.223 83.592 1.00 67.35 448 ARG B CA 1
ATOM 7499 C C . ARG B 1 456 ? -34.661 34.658 83.897 1.00 71.15 448 ARG B C 1
ATOM 7500 O O . ARG B 1 456 ? -34.368 35.851 83.999 1.00 72.98 448 ARG B O 1
ATOM 7502 N N . SER B 1 471 ? -43.729 -15.999 74.984 1.00 63.33 463 SER B N 1
ATOM 7503 C CA . SER B 1 471 ? -42.609 -16.757 75.536 1.00 61.99 463 SER B CA 1
ATOM 7504 C C . SER B 1 471 ? -41.623 -17.219 74.452 1.00 51.61 463 SER B C 1
ATOM 7505 O O . SER B 1 471 ? -41.943 -18.067 73.617 1.00 50.89 463 SER B O 1
ATOM 7508 N N . LEU B 1 472 ? -40.414 -16.678 74.498 1.00 39.60 464 LEU B N 1
ATOM 7509 C CA . LEU B 1 472 ? -39.399 -16.990 73.510 1.00 35.52 464 LEU B CA 1
ATOM 7510 C C . LEU B 1 472 ? -38.798 -18.370 73.756 1.00 36.48 464 LEU B C 1
ATOM 7511 O O . LEU B 1 472 ? -38.852 -18.897 74.868 1.00 38.96 464 LEU B O 1
ATOM 7516 N N . PRO B 1 473 ? -38.188 -18.969 72.741 1.00 36.26 465 PRO B N 1
ATOM 7517 C CA . PRO B 1 473 ? -37.524 -20.262 72.947 1.00 28.94 465 PRO B CA 1
ATOM 7518 C C . PRO B 1 473 ? -36.299 -20.102 73.837 1.00 25.60 465 PRO B C 1
ATOM 7519 O O . PRO B 1 473 ? -35.871 -18.996 74.161 1.00 28.57 465 PRO B O 1
ATOM 7523 N N . ALA B 1 474 ? -35.752 -21.235 74.272 1.00 25.70 466 ALA B N 1
ATOM 7524 C CA . ALA B 1 474 ? -34.513 -21.190 75.035 1.00 29.14 466 ALA B CA 1
ATOM 7525 C C . ALA B 1 474 ? -33.371 -20.600 74.194 1.00 27.99 466 ALA B C 1
ATOM 7526 O O . ALA B 1 474 ? -33.403 -20.571 72.954 1.00 26.76 466 ALA B O 1
ATOM 7528 N N . TYR B 1 475 ? -32.341 -20.126 74.892 1.00 26.86 467 TYR B N 1
ATOM 7529 C CA A TYR B 1 475 ? -31.295 -19.350 74.228 0.53 25.55 467 TYR B CA 1
ATOM 7530 C CA B TYR B 1 475 ? -31.275 -19.357 74.244 0.47 25.46 467 TYR B CA 1
ATOM 7531 C C . TYR B 1 475 ? -30.617 -20.111 73.093 1.00 18.92 467 TYR B C 1
ATOM 7532 O O . TYR B 1 475 ? -30.161 -19.489 72.124 1.00 24.15 467 TYR B O 1
ATOM 7549 N N . ASP B 1 476 ? -30.524 -21.439 73.173 1.00 21.29 468 ASP B N 1
ATOM 7550 C CA . ASP B 1 476 ? -29.812 -22.131 72.098 1.00 24.45 468 ASP B CA 1
ATOM 7551 C C . ASP B 1 476 ? -30.590 -22.056 70.782 1.00 28.06 468 ASP B C 1
ATOM 7552 O O . ASP B 1 476 ? -30.006 -21.809 69.720 1.00 27.38 468 ASP B O 1
ATOM 7557 N N . VAL B 1 477 ? -31.911 -22.224 70.835 1.00 26.19 469 VAL B N 1
ATOM 7558 C CA . VAL B 1 477 ? -32.741 -22.020 69.650 1.00 18.61 469 VAL B CA 1
ATOM 7559 C C . VAL B 1 477 ? -32.826 -20.539 69.294 1.00 21.73 469 VAL B C 1
ATOM 7560 O O . VAL B 1 477 ? -32.737 -20.159 68.120 1.00 19.26 469 VAL B O 1
ATOM 7564 N N . LEU B 1 478 ? -33.068 -19.686 70.292 1.00 21.41 470 LEU B N 1
ATOM 7565 C CA . LEU B 1 478 ? -33.198 -18.259 70.018 1.00 20.25 470 LEU B CA 1
ATOM 7566 C C . LEU B 1 478 ? -31.950 -17.705 69.328 1.00 21.32 470 LEU B C 1
ATOM 7567 O O . LEU B 1 478 ? -32.055 -16.917 68.378 1.00 16.56 470 LEU B O 1
ATOM 7572 N N . ASP B 1 479 ? -30.760 -18.103 69.795 1.00 19.13 471 ASP B N 1
ATOM 7573 C CA . ASP B 1 479 ? -29.531 -17.544 69.242 1.00 20.69 471 ASP B CA 1
ATOM 7574 C C . ASP B 1 479 ? -29.279 -18.034 67.828 1.00 23.80 471 ASP B C 1
ATOM 7575 O O . ASP B 1 479 ? -28.695 -17.297 67.023 1.00 19.38 471 ASP B O 1
ATOM 7580 N N . ALA B 1 480 ? -29.713 -19.264 67.505 1.00 20.95 472 ALA B N 1
ATOM 7581 C CA . ALA B 1 480 ? -29.609 -19.738 66.127 1.00 21.32 472 ALA B CA 1
ATOM 7582 C C . ALA B 1 480 ? -30.499 -18.925 65.193 1.00 21.32 472 ALA B C 1
ATOM 7583 O O . ALA B 1 480 ? -30.085 -18.580 64.076 1.00 22.41 472 ALA B O 1
ATOM 7585 N N . ILE B 1 481 ? -31.723 -18.608 65.623 1.00 18.28 473 ILE B N 1
ATOM 7586 C CA . ILE B 1 481 ? -32.599 -17.785 64.787 1.00 22.54 473 ILE B CA 1
ATOM 7587 C C . ILE B 1 481 ? -32.026 -16.369 64.623 1.00 19.78 473 ILE B C 1
ATOM 7588 O O . ILE B 1 481 ? -32.052 -15.793 63.527 1.00 20.67 473 ILE B O 1
ATOM 7593 N N . LEU B 1 482 ? -31.512 -15.785 65.705 1.00 17.84 474 LEU B N 1
ATOM 7594 C CA . LEU B 1 482 ? -30.916 -14.453 65.619 1.00 24.08 474 LEU B CA 1
ATOM 7595 C C . LEU B 1 482 ? -29.692 -14.445 64.708 1.00 28.50 474 LEU B C 1
ATOM 7596 O O . LEU B 1 482 ? -29.530 -13.541 63.879 1.00 20.90 474 LEU B O 1
ATOM 7601 N N . TYR B 1 483 ? -28.814 -15.440 64.848 1.00 23.97 475 TYR B N 1
ATOM 7602 C CA . TYR B 1 483 ? -27.651 -15.507 63.968 1.00 23.99 475 TYR B CA 1
ATOM 7603 C C . TYR B 1 483 ? -28.084 -15.546 62.508 1.00 16.96 475 TYR B C 1
ATOM 7604 O O . TYR B 1 483 ? -27.521 -14.849 61.670 1.00 19.37 475 TYR B O 1
ATOM 7613 N N . ALA B 1 484 ? -29.130 -16.311 62.209 1.00 19.66 476 ALA B N 1
ATOM 7614 C CA . ALA B 1 484 ? -29.632 -16.414 60.845 1.00 20.81 476 ALA B CA 1
ATOM 7615 C C . ALA B 1 484 ? -30.174 -15.075 60.334 1.00 23.84 476 ALA B C 1
ATOM 7616 O O . ALA B 1 484 ? -29.972 -14.718 59.167 1.00 27.99 476 ALA B O 1
ATOM 7618 N N . TYR B 1 485 ? -30.883 -14.333 61.188 1.00 20.60 477 TYR B N 1
ATOM 7619 C CA . TYR B 1 485 ? -31.490 -13.075 60.773 1.00 19.06 477 TYR B CA 1
ATOM 7620 C C . TYR B 1 485 ? -30.481 -11.937 60.735 1.00 23.56 477 TYR B C 1
ATOM 7621 O O . TYR B 1 485 ? -30.550 -11.060 59.869 1.00 20.86 477 TYR B O 1
ATOM 7630 N N . ILE B 1 486 ? -29.549 -11.928 61.672 1.00 25.66 478 ILE B N 1
ATOM 7631 C CA A ILE B 1 486 ? -28.647 -10.796 61.817 0.37 25.37 478 ILE B CA 1
ATOM 7632 C CA B ILE B 1 486 ? -28.639 -10.800 61.825 0.63 25.96 478 ILE B CA 1
ATOM 7633 C C . ILE B 1 486 ? -27.383 -11.083 61.021 1.00 22.71 478 ILE B C 1
ATOM 7634 O O . ILE B 1 486 ? -27.229 -10.581 59.909 1.00 24.97 478 ILE B O 1
ATOM 7643 N N . GLU B 1 487 ? -26.505 -11.930 61.558 1.00 20.78 479 GLU B N 1
ATOM 7644 C CA . GLU B 1 487 ? -25.250 -12.243 60.876 1.00 16.98 479 GLU B CA 1
ATOM 7645 C C . GLU B 1 487 ? -25.479 -12.709 59.440 1.00 27.05 479 GLU B C 1
ATOM 7646 O O . GLU B 1 487 ? -24.780 -12.276 58.516 1.00 24.98 479 GLU B O 1
ATOM 7652 N N . GLU B 1 488 ? -26.452 -13.598 59.224 1.00 21.53 480 GLU B N 1
ATOM 7653 C CA . GLU B 1 488 ? -26.643 -14.112 57.871 1.00 26.58 480 GLU B CA 1
ATOM 7654 C C . GLU B 1 488 ? -27.610 -13.265 57.054 1.00 28.93 480 GLU B C 1
ATOM 7655 O O . GLU B 1 488 ? -27.752 -13.507 55.859 1.00 24.59 480 GLU B O 1
ATOM 7661 N N . ASP B 1 489 ? -28.276 -12.287 57.672 1.00 30.20 481 ASP B N 1
ATOM 7662 C CA . ASP B 1 489 ? -29.211 -11.399 56.979 1.00 31.26 481 ASP B CA 1
ATOM 7663 C C . ASP B 1 489 ? -30.186 -12.188 56.111 1.00 29.79 481 ASP B C 1
ATOM 7664 O O . ASP B 1 489 ? -30.478 -11.812 54.972 1.00 25.72 481 ASP B O 1
ATOM 7669 N N . LEU B 1 490 ? -30.691 -13.299 56.650 1.00 23.37 482 LEU B N 1
ATOM 7670 C CA . LEU B 1 490 ? -31.640 -14.127 55.922 1.00 26.70 482 LEU B CA 1
ATOM 7671 C C . LEU B 1 490 ? -33.068 -13.659 56.158 1.00 27.46 482 LEU B C 1
ATOM 7672 O O . LEU B 1 490 ? -33.424 -13.185 57.240 1.00 27.34 482 LEU B O 1
ATOM 7677 N N . GLY B 1 491 ? -33.888 -13.829 55.139 1.00 32.19 483 GLY B N 1
ATOM 7678 C CA . GLY B 1 491 ? -35.292 -13.531 55.269 1.00 30.37 483 GLY B CA 1
ATOM 7679 C C . GLY B 1 491 ? -36.031 -14.618 56.013 1.00 32.53 483 GLY B C 1
ATOM 7680 O O . GLY B 1 491 ? -35.522 -15.716 56.244 1.00 31.08 483 GLY B O 1
ATOM 7681 N N . GLN B 1 492 ? -37.276 -14.294 56.362 1.00 26.81 484 GLN B N 1
ATOM 7682 C CA . GLN B 1 492 ? -38.061 -15.159 57.231 1.00 32.17 484 GLN B CA 1
ATOM 7683 C C . GLN B 1 492 ? -38.233 -16.557 56.638 1.00 25.29 484 GLN B C 1
ATOM 7684 O O . GLN B 1 492 ? -38.021 -17.558 57.335 1.00 27.78 484 GLN B O 1
ATOM 7690 N N . ALA B 1 493 ? -38.527 -16.652 55.335 1.00 25.28 485 ALA B N 1
ATOM 7691 C CA . ALA B 1 493 ? -38.723 -17.962 54.719 1.00 25.72 485 ALA B CA 1
ATOM 7692 C C . ALA B 1 493 ? -37.462 -18.812 54.802 1.00 31.07 485 ALA B C 1
ATOM 7693 O O . ALA B 1 493 ? -37.533 -20.021 55.058 1.00 29.78 485 ALA B O 1
ATOM 7695 N N . ASP B 1 494 ? -36.299 -18.205 54.585 1.00 23.48 486 ASP B N 1
ATOM 7696 C CA . ASP B 1 494 ? -35.068 -18.977 54.640 1.00 28.39 486 ASP B CA 1
ATOM 7697 C C . ASP B 1 494 ? -34.717 -19.416 56.058 1.00 28.71 486 ASP B C 1
ATOM 7698 O O . ASP B 1 494 ? -34.147 -20.498 56.242 1.00 32.24 486 ASP B O 1
ATOM 7703 N N . ILE B 1 495 ? -35.033 -18.612 57.071 1.00 26.45 487 ILE B N 1
ATOM 7704 C CA . ILE B 1 495 ? -34.763 -19.073 58.431 1.00 26.72 487 ILE B CA 1
ATOM 7705 C C . ILE B 1 495 ? -35.661 -20.256 58.775 1.00 23.92 487 ILE B C 1
ATOM 7706 O O . ILE B 1 495 ? -35.202 -21.259 59.329 1.00 25.87 487 ILE B O 1
ATOM 7711 N N . ILE B 1 496 ? -36.947 -20.176 58.415 1.00 22.35 488 ILE B N 1
ATOM 7712 C CA . ILE B 1 496 ? -37.869 -21.283 58.665 1.00 22.96 488 ILE B CA 1
ATOM 7713 C C . ILE B 1 496 ? -37.379 -22.561 57.981 1.00 29.03 488 ILE B C 1
ATOM 7714 O O . ILE B 1 496 ? -37.447 -23.660 58.553 1.00 28.70 488 ILE B O 1
ATOM 7719 N N . ALA B 1 497 ? -36.861 -22.438 56.751 1.00 25.86 489 ALA B N 1
ATOM 7720 C CA . ALA B 1 497 ? -36.379 -23.601 56.009 1.00 29.38 489 ALA B CA 1
ATOM 7721 C C . ALA B 1 497 ? -35.219 -24.305 56.706 1.00 27.69 489 ALA B C 1
ATOM 7722 O O . ALA B 1 497 ? -34.911 -25.451 56.372 1.00 31.18 489 ALA B O 1
ATOM 7724 N N . LYS B 1 498 ? -34.567 -23.657 57.663 1.00 28.24 490 LYS B N 1
ATOM 7725 C CA . LYS B 1 498 ? -33.555 -24.358 58.435 1.00 24.44 490 LYS B CA 1
ATOM 7726 C C . LYS B 1 498 ? -34.155 -25.393 59.387 1.00 29.44 490 LYS B C 1
ATOM 7727 O O . LYS B 1 498 ? -33.415 -26.240 59.904 1.00 27.46 490 LYS B O 1
ATOM 7733 N N . GLY B 1 499 ? -35.468 -25.362 59.609 1.00 27.28 491 GLY B N 1
ATOM 7734 C CA . GLY B 1 499 ? -36.129 -26.288 60.514 1.00 27.57 491 GLY B CA 1
ATOM 7735 C C . GLY B 1 499 ? -36.769 -25.638 61.734 1.00 29.05 491 GLY B C 1
ATOM 7736 O O . GLY B 1 499 ? -37.171 -26.330 62.673 1.00 23.69 491 GLY B O 1
ATOM 7737 N N . PHE B 1 500 ? -36.888 -24.315 61.740 1.00 28.76 492 PHE B N 1
ATOM 7738 C CA . PHE B 1 500 ? -37.491 -23.628 62.874 1.00 25.86 492 PHE B CA 1
ATOM 7739 C C . PHE B 1 500 ? -38.982 -23.389 62.635 1.00 24.09 492 PHE B C 1
ATOM 7740 O O . PHE B 1 500 ? -39.437 -23.267 61.498 1.00 28.91 492 PHE B O 1
ATOM 7748 N N . ASP B 1 501 ? -39.740 -23.320 63.726 1.00 25.26 493 ASP B N 1
ATOM 7749 C CA . ASP B 1 501 ? -41.182 -23.114 63.631 1.00 24.17 493 ASP B CA 1
ATOM 7750 C C . ASP B 1 501 ? -41.531 -21.712 63.123 1.00 23.99 493 ASP B C 1
ATOM 7751 O O . ASP B 1 501 ? -40.941 -20.720 63.543 1.00 24.76 493 ASP B O 1
ATOM 7756 N N . LYS B 1 502 ? -42.532 -21.639 62.246 1.00 27.83 494 LYS B N 1
ATOM 7757 C CA . LYS B 1 502 ? -42.852 -20.395 61.548 1.00 33.16 494 LYS B CA 1
ATOM 7758 C C . LYS B 1 502 ? -43.276 -19.278 62.506 1.00 35.33 494 LYS B C 1
ATOM 7759 O O . LYS B 1 502 ? -42.796 -18.141 62.400 1.00 31.90 494 LYS B O 1
ATOM 7765 N N . GLU B 1 503 ? -44.211 -19.562 63.421 1.00 30.46 495 GLU B N 1
ATOM 7766 C CA . GLU B 1 503 ? -44.671 -18.508 64.324 1.00 32.29 495 GLU B CA 1
ATOM 7767 C C . GLU B 1 503 ? -43.552 -18.034 65.239 1.00 29.24 495 GLU B C 1
ATOM 7768 O O . GLU B 1 503 ? -43.474 -16.844 65.567 1.00 29.35 495 GLU B O 1
ATOM 7774 N N . VAL B 1 504 ? -42.663 -18.935 65.641 1.00 26.21 496 VAL B N 1
ATOM 7775 C CA . VAL B 1 504 ? -41.540 -18.529 66.479 1.00 25.61 496 VAL B CA 1
ATOM 7776 C C . VAL B 1 504 ? -40.599 -17.608 65.711 1.00 29.26 496 VAL B C 1
ATOM 7777 O O . VAL B 1 504 ? -40.140 -16.597 66.247 1.00 28.08 496 VAL B O 1
ATOM 7781 N N . VAL B 1 505 ? -40.274 -17.956 64.459 1.00 20.53 497 VAL B N 1
ATOM 7782 C CA . VAL B 1 505 ? -39.389 -17.107 63.663 1.00 24.36 497 VAL B CA 1
ATOM 7783 C C . VAL B 1 505 ? -40.020 -15.735 63.434 1.00 24.02 497 VAL B C 1
ATOM 7784 O O . VAL B 1 505 ? -39.336 -14.702 63.483 1.00 20.28 497 VAL B O 1
ATOM 7788 N N . GLU B 1 506 ? -41.327 -15.710 63.146 1.00 29.36 498 GLU B N 1
ATOM 7789 C CA . GLU B 1 506 ? -42.012 -14.441 62.918 1.00 34.05 498 GLU B CA 1
ATOM 7790 C C . GLU B 1 506 ? -41.969 -13.574 64.160 1.00 32.47 498 GLU B C 1
ATOM 7791 O O . GLU B 1 506 ? -41.759 -12.360 64.071 1.00 29.79 498 GLU B O 1
ATOM 7797 N N . LYS B 1 507 ? -42.188 -14.183 65.327 1.00 32.73 499 LYS B N 1
ATOM 7798 C CA . LYS B 1 507 ? -42.158 -13.430 66.574 1.00 33.16 499 LYS B CA 1
ATOM 7799 C C . LYS B 1 507 ? -40.764 -12.878 66.843 1.00 30.53 499 LYS B C 1
ATOM 7800 O O . LYS B 1 507 ? -40.614 -11.710 67.218 1.00 34.71 499 LYS B O 1
ATOM 7806 N N . VAL B 1 508 ? -39.730 -13.696 66.645 1.00 19.72 500 VAL B N 1
ATOM 7807 C CA . VAL B 1 508 ? -38.376 -13.229 66.919 1.00 18.45 500 VAL B CA 1
ATOM 7808 C C . VAL B 1 508 ? -38.012 -12.064 66.005 1.00 22.95 500 VAL B C 1
ATOM 7809 O O . VAL B 1 508 ? -37.480 -11.049 66.460 1.00 23.69 500 VAL B O 1
ATOM 7813 N N . ILE B 1 509 ? -38.304 -12.184 64.705 1.00 25.26 501 ILE B N 1
ATOM 7814 C CA . ILE B 1 509 ? -37.958 -11.107 63.775 1.00 25.91 501 ILE B CA 1
ATOM 7815 C C . ILE B 1 509 ? -38.693 -9.822 64.151 1.00 23.40 501 ILE B C 1
ATOM 7816 O O . ILE B 1 509 ? -38.110 -8.731 64.164 1.00 23.64 501 ILE B O 1
ATOM 7821 N N . ARG B 1 510 ? -39.976 -9.943 64.483 1.00 23.79 502 ARG B N 1
ATOM 7822 C CA . ARG B 1 510 ? -40.772 -8.806 64.938 1.00 24.25 502 ARG B CA 1
ATOM 7823 C C . ARG B 1 510 ? -40.110 -8.124 66.137 1.00 27.56 502 ARG B C 1
ATOM 7824 O O . ARG B 1 510 ? -39.975 -6.894 66.173 1.00 28.22 502 ARG B O 1
ATOM 7832 N N . LEU B 1 511 ? -39.660 -8.916 67.117 1.00 23.32 503 LEU B N 1
ATOM 7833 C CA . LEU B 1 511 ? -39.048 -8.338 68.310 1.00 26.37 503 LEU B CA 1
ATOM 7834 C C . LEU B 1 511 ? -37.735 -7.635 67.979 1.00 28.53 503 LEU B C 1
ATOM 7835 O O . LEU B 1 511 ? -37.430 -6.575 68.544 1.00 30.71 503 LEU B O 1
ATOM 7840 N N . VAL B 1 512 ? -36.947 -8.208 67.068 1.00 21.68 504 VAL B N 1
ATOM 7841 C CA . VAL B 1 512 ? -35.686 -7.582 66.673 1.00 18.48 504 VAL B CA 1
ATOM 7842 C C . VAL B 1 512 ? -35.928 -6.202 66.068 1.00 17.90 504 VAL B C 1
ATOM 7843 O O . VAL B 1 512 ? -35.330 -5.208 66.499 1.00 20.94 504 VAL B O 1
ATOM 7847 N N . ASP B 1 513 ? -36.804 -6.119 65.061 1.00 26.53 505 ASP B N 1
ATOM 7848 C CA . ASP B 1 513 ? -37.090 -4.838 64.407 1.00 27.92 505 ASP B CA 1
ATOM 7849 C C . ASP B 1 513 ? -37.695 -3.834 65.385 1.00 26.92 505 ASP B C 1
ATOM 7850 O O . ASP B 1 513 ? -37.432 -2.627 65.305 1.00 26.05 505 ASP B O 1
ATOM 7855 N N . ARG B 1 514 ? -38.549 -4.309 66.282 1.00 24.59 506 ARG B N 1
ATOM 7856 C CA . ARG B 1 514 ? -39.251 -3.395 67.166 1.00 31.31 506 ARG B CA 1
ATOM 7857 C C . ARG B 1 514 ? -38.316 -2.759 68.175 1.00 28.75 506 ARG B C 1
ATOM 7858 O O . ARG B 1 514 ? -38.609 -1.671 68.672 1.00 27.83 506 ARG B O 1
ATOM 7866 N N . ASN B 1 515 ? -37.180 -3.390 68.462 1.00 27.04 507 ASN B N 1
ATOM 7867 C CA . ASN B 1 515 ? -36.287 -2.894 69.496 1.00 26.71 507 ASN B CA 1
ATOM 7868 C C . ASN B 1 515 ? -35.041 -2.220 68.937 1.00 21.49 507 ASN B C 1
ATOM 7869 O O . ASN B 1 515 ? -34.066 -2.019 69.667 1.00 21.76 507 ASN B O 1
ATOM 7874 N N . GLU B 1 516 ? -35.088 -1.806 67.674 1.00 20.35 508 GLU B N 1
ATOM 7875 C CA . GLU B 1 516 ? -34.040 -0.945 67.140 1.00 18.95 508 GLU B CA 1
ATOM 7876 C C . GLU B 1 516 ? -33.894 0.336 67.975 1.00 21.48 508 GLU B C 1
ATOM 7877 O O . GLU B 1 516 ? -32.777 0.717 68.346 1.00 20.88 508 GLU B O 1
ATOM 7883 N N . TYR B 1 517 ? -35.013 1.006 68.296 1.00 20.60 509 TYR B N 1
ATOM 7884 C CA . TYR B 1 517 ? -34.919 2.259 69.052 1.00 26.90 509 TYR B CA 1
ATOM 7885 C C . TYR B 1 517 ? -34.203 2.056 70.385 1.00 25.32 509 TYR B C 1
ATOM 7886 O O . TYR B 1 517 ? -33.474 2.942 70.844 1.00 23.91 509 TYR B O 1
ATOM 7895 N N . LYS B 1 518 ? -34.411 0.898 71.030 1.00 20.71 510 LYS B N 1
ATOM 7896 C CA . LYS B 1 518 ? -33.825 0.673 72.351 1.00 23.56 510 LYS B CA 1
ATOM 7897 C C . LYS B 1 518 ? -32.317 0.451 72.242 1.00 19.85 510 LYS B C 1
ATOM 7898 O O . LYS B 1 518 ? -31.537 1.010 73.026 1.00 20.20 510 LYS B O 1
ATOM 7904 N N . ARG B 1 519 ? -31.887 -0.332 71.251 1.00 18.85 511 ARG B N 1
ATOM 7905 C CA . ARG B 1 519 ? -30.458 -0.560 71.059 1.00 33.15 511 ARG B CA 1
ATOM 7906 C C . ARG B 1 519 ? -29.686 0.744 70.850 1.00 18.68 511 ARG B C 1
ATOM 7907 O O . ARG B 1 519 ? -28.531 0.840 71.275 1.00 21.23 511 ARG B O 1
ATOM 7915 N N . ARG B 1 520 ? -30.309 1.758 70.232 1.00 19.18 512 ARG B N 1
ATOM 7916 C CA . ARG B 1 520 ? -29.603 3.010 69.929 1.00 24.57 512 ARG B CA 1
ATOM 7917 C C . ARG B 1 520 ? -29.162 3.739 71.196 1.00 24.02 512 ARG B C 1
ATOM 7918 O O . ARG B 1 520 ? -28.166 4.471 71.187 1.00 23.98 512 ARG B O 1
ATOM 7926 N N . GLN B 1 521 ? -29.903 3.591 72.277 1.00 20.91 513 GLN B N 1
ATOM 7927 C CA . GLN B 1 521 ? -29.600 4.326 73.500 1.00 21.92 513 GLN B CA 1
ATOM 7928 C C . GLN B 1 521 ? -28.636 3.580 74.416 1.00 21.85 513 GLN B C 1
ATOM 7929 O O . GLN B 1 521 ? -28.216 4.135 75.429 1.00 34.55 513 GLN B O 1
ATOM 7935 N N . GLY B 1 522 ? -28.268 2.332 74.088 1.00 20.96 514 GLY B N 1
ATOM 7936 C CA . GLY B 1 522 ? -27.331 1.610 74.921 1.00 24.37 514 GLY B CA 1
ATOM 7937 C C . GLY B 1 522 ? -25.900 2.060 74.691 1.00 26.75 514 GLY B C 1
ATOM 7938 O O . GLY B 1 522 ? -25.582 2.682 73.684 1.00 27.76 514 GLY B O 1
ATOM 7939 N N . ALA B 1 523 ? -25.035 1.731 75.648 1.00 25.77 515 ALA B N 1
ATOM 7940 C CA . ALA B 1 523 ? -23.624 2.084 75.567 1.00 29.92 515 ALA B CA 1
ATOM 7941 C C . ALA B 1 523 ? -22.928 1.327 74.435 1.00 23.39 515 ALA B C 1
ATOM 7942 O O . ALA B 1 523 ? -23.370 0.258 73.991 1.00 19.28 515 ALA B O 1
ATOM 7944 N N . ILE B 1 524 ? -21.818 1.901 73.961 1.00 27.35 516 ILE B N 1
ATOM 7945 C CA . ILE B 1 524 ? -21.002 1.184 72.986 1.00 26.01 516 ILE B CA 1
ATOM 7946 C C . ILE B 1 524 ? -20.360 -0.031 73.645 1.00 19.23 516 ILE B C 1
ATOM 7947 O O . ILE B 1 524 ? -20.211 -0.109 74.869 1.00 19.96 516 ILE B O 1
ATOM 7952 N N . GLY B 1 525 ? -19.936 -0.974 72.800 1.00 18.57 517 GLY B N 1
ATOM 7953 C CA . GLY B 1 525 ? -19.298 -2.193 73.236 1.00 24.37 517 GLY B CA 1
ATOM 7954 C C . GLY B 1 525 ? -18.556 -2.819 72.076 1.00 18.05 517 GLY B C 1
ATOM 7955 O O . GLY B 1 525 ? -18.779 -2.458 70.920 1.00 19.49 517 GLY B O 1
ATOM 7956 N N . PRO B 1 526 ? -17.677 -3.784 72.359 1.00 19.82 518 PRO B N 1
ATOM 7957 C CA . PRO B 1 526 ? -16.736 -4.262 71.328 1.00 19.90 518 PRO B CA 1
ATOM 7958 C C . PRO B 1 526 ? -17.348 -5.306 70.398 1.00 21.21 518 PRO B C 1
ATOM 7959 O O . PRO B 1 526 ? -17.943 -6.298 70.833 1.00 18.02 518 PRO B O 1
ATOM 7963 N N . ARG B 1 527 ? -17.154 -5.083 69.103 1.00 17.32 519 ARG B N 1
ATOM 7964 C CA . ARG B 1 527 ? -17.612 -6.002 68.070 1.00 18.13 519 ARG B CA 1
ATOM 7965 C C . ARG B 1 527 ? -16.767 -7.274 68.052 1.00 18.32 519 ARG B C 1
ATOM 7966 O O . ARG B 1 527 ? -15.536 -7.210 68.079 1.00 17.77 519 ARG B O 1
ATOM 7974 N N . ILE B 1 528 ? -17.423 -8.432 67.980 1.00 15.71 520 ILE B N 1
ATOM 7975 C CA . ILE B 1 528 ? -16.685 -9.677 67.805 1.00 15.80 520 ILE B CA 1
ATOM 7976 C C . ILE B 1 528 ? -17.267 -10.532 66.693 1.00 18.51 520 ILE B C 1
ATOM 7977 O O . ILE B 1 528 ? -16.731 -11.602 66.384 1.00 18.44 520 ILE B O 1
ATOM 7982 N N . THR B 1 529 ? -18.394 -10.117 66.134 1.00 18.78 521 THR B N 1
ATOM 7983 C CA . THR B 1 529 ? -19.108 -10.913 65.147 1.00 18.24 521 THR B CA 1
ATOM 7984 C C . THR B 1 529 ? -18.980 -10.255 63.782 1.00 19.34 521 THR B C 1
ATOM 7985 O O . THR B 1 529 ? -18.455 -9.147 63.647 1.00 15.53 521 THR B O 1
ATOM 7989 N N . SER B 1 530 ? -19.530 -10.929 62.777 1.00 18.95 522 SER B N 1
ATOM 7990 C CA . SER B 1 530 ? -19.602 -10.394 61.424 1.00 26.30 522 SER B CA 1
ATOM 7991 C C . SER B 1 530 ? -20.749 -9.402 61.252 1.00 21.84 522 SER B C 1
ATOM 7992 O O . SER B 1 530 ? -20.901 -8.842 60.157 1.00 19.79 522 SER B O 1
ATOM 7995 N N . ARG B 1 531 ? -21.583 -9.184 62.272 1.00 20.73 523 ARG B N 1
ATOM 7996 C CA A ARG B 1 531 ? -22.653 -8.199 62.111 0.57 26.10 523 ARG B CA 1
ATOM 7997 C CA B ARG B 1 531 ? -22.673 -8.222 62.113 0.43 25.72 523 ARG B CA 1
ATOM 7998 C C . ARG B 1 531 ? -23.065 -7.588 63.446 1.00 25.67 523 ARG B C 1
ATOM 7999 O O . ARG B 1 531 ? -24.063 -7.989 64.054 1.00 25.45 523 ARG B O 1
ATOM 8014 N N . ALA B 1 532 ? -22.311 -6.593 63.899 1.00 14.30 524 ALA B N 1
ATOM 8015 C CA . ALA B 1 532 ? -22.662 -5.887 65.124 1.00 19.26 524 ALA B CA 1
ATOM 8016 C C . ALA B 1 532 ? -23.842 -4.937 64.907 1.00 25.54 524 ALA B C 1
ATOM 8017 O O . ALA B 1 532 ? -24.027 -4.368 63.822 1.00 24.85 524 ALA B O 1
ATOM 8019 N N . PHE B 1 533 ? -24.641 -4.749 65.962 1.00 25.96 525 PHE B N 1
ATOM 8020 C CA . PHE B 1 533 ? -25.799 -3.859 65.834 1.00 22.55 525 PHE B CA 1
ATOM 8021 C C . PHE B 1 533 ? -25.377 -2.404 65.626 1.00 29.47 525 PHE B C 1
ATOM 8022 O O . PHE B 1 533 ? -26.000 -1.676 64.842 1.00 35.18 525 PHE B O 1
ATOM 8030 N N . SER B 1 534 ? -24.326 -1.963 66.304 1.00 23.35 526 SER B N 1
ATOM 8031 C CA . SER B 1 534 ? -23.884 -0.588 66.161 1.00 32.88 526 SER B CA 1
ATOM 8032 C C . SER B 1 534 ? -22.795 -0.507 65.090 1.00 30.32 526 SER B C 1
ATOM 8033 O O . SER B 1 534 ? -21.938 -1.393 64.992 1.00 22.13 526 SER B O 1
ATOM 8036 N N . ARG B 1 535 ? -22.889 0.535 64.252 1.00 24.52 527 ARG B N 1
ATOM 8037 C CA . ARG B 1 535 ? -22.025 0.835 63.109 1.00 23.35 527 ARG B CA 1
ATOM 8038 C C . ARG B 1 535 ? -22.246 -0.116 61.928 1.00 30.00 527 ARG B C 1
ATOM 8039 O O . ARG B 1 535 ? -22.417 0.326 60.781 1.00 28.12 527 ARG B O 1
ATOM 8047 N N . GLU B 1 536 ? -22.234 -1.426 62.178 1.00 27.58 528 GLU B N 1
ATOM 8048 C CA . GLU B 1 536 ? -22.215 -2.361 61.055 1.00 23.47 528 GLU B CA 1
ATOM 8049 C C . GLU B 1 536 ? -23.587 -2.524 60.406 1.00 23.66 528 GLU B C 1
ATOM 8050 O O . GLU B 1 536 ? -23.680 -2.618 59.179 1.00 25.89 528 GLU B O 1
ATOM 8056 N N . ARG B 1 537 ? -24.648 -2.588 61.205 1.00 26.40 529 ARG B N 1
ATOM 8057 C CA . ARG B 1 537 ? -26.006 -2.889 60.746 1.00 28.00 529 ARG B CA 1
ATOM 8058 C C . ARG B 1 537 ? -26.823 -1.607 60.860 1.00 25.77 529 ARG B C 1
ATOM 8059 O O . ARG B 1 537 ? -27.000 -1.088 61.965 1.00 27.89 529 ARG B O 1
ATOM 8067 N N . ARG B 1 538 ? -27.298 -1.078 59.731 1.00 16.54 530 ARG B N 1
ATOM 8068 C CA . ARG B 1 538 ? -27.911 0.254 59.707 1.00 17.19 530 ARG B CA 1
ATOM 8069 C C . ARG B 1 538 ? -29.356 0.118 59.241 1.00 21.35 530 ARG B C 1
ATOM 8070 O O . ARG B 1 538 ? -29.636 0.041 58.040 1.00 18.22 530 ARG B O 1
ATOM 8078 N N . TYR B 1 539 ? -30.273 0.115 60.198 1.00 18.21 531 TYR B N 1
ATOM 8079 C CA . TYR B 1 539 ? -31.685 -0.036 59.905 1.00 19.05 531 TYR B CA 1
ATOM 8080 C C . TYR B 1 539 ? -32.495 1.129 60.466 1.00 23.92 531 TYR B C 1
ATOM 8081 O O . TYR B 1 539 ? -32.176 1.663 61.529 1.00 19.77 531 TYR B O 1
ATOM 8090 N N . PRO B 1 540 ? -33.582 1.500 59.818 1.00 28.71 532 PRO B N 1
ATOM 8091 C CA . PRO B 1 540 ? -34.411 2.575 60.364 1.00 27.32 532 PRO B CA 1
ATOM 8092 C C . PRO B 1 540 ? -35.090 2.153 61.658 1.00 35.18 532 PRO B C 1
ATOM 8093 O O . PRO B 1 540 ? -35.316 0.964 61.925 1.00 21.97 532 PRO B O 1
ATOM 8097 N N . ILE B 1 541 ? -35.394 3.157 62.482 1.00 27.67 533 ILE B N 1
ATOM 8098 C CA . ILE B 1 541 ? -36.243 2.924 63.643 1.00 29.81 533 ILE B CA 1
ATOM 8099 C C . ILE B 1 541 ? -37.671 2.715 63.174 1.00 37.36 533 ILE B C 1
ATOM 8100 O O . ILE B 1 541 ? -38.243 1.629 63.338 1.00 30.54 533 ILE B O 1
ATOM 8105 N N . VAL B 1 542 ? -38.233 3.746 62.523 1.00 43.28 534 VAL B N 1
ATOM 8106 C CA . VAL B 1 542 ? -39.526 3.692 61.849 1.00 49.32 534 VAL B CA 1
ATOM 8107 C C . VAL B 1 542 ? -39.332 2.862 60.581 1.00 52.91 534 VAL B C 1
ATOM 8108 O O . VAL B 1 542 ? -38.962 3.405 59.530 1.00 43.48 534 VAL B O 1
ATOM 8112 N N . ASN B 1 543 ? -39.573 1.546 60.675 1.00 41.83 535 ASN B N 1
ATOM 8113 C CA . ASN B 1 543 ? -39.214 0.580 59.639 1.00 38.24 535 ASN B CA 1
ATOM 8114 C C . ASN B 1 543 ? -40.456 -0.177 59.186 1.00 51.51 535 ASN B C 1
ATOM 8115 O O . ASN B 1 543 ? -41.120 -0.823 60.004 1.00 56.38 535 ASN B O 1
ATOM 8120 N N . GLY B 1 544 ? -40.738 -0.139 57.880 1.00 44.20 536 GLY B N 1
ATOM 8121 C CA . GLY B 1 544 ? -41.927 -0.773 57.340 1.00 38.03 536 GLY B CA 1
ATOM 8122 C C . GLY B 1 544 ? -41.721 -1.991 56.456 1.00 34.56 536 GLY B C 1
ATOM 8123 O O . GLY B 1 544 ? -42.654 -2.404 55.759 1.00 30.87 536 GLY B O 1
ATOM 8124 N N . TRP B 1 545 ? -40.532 -2.594 56.476 1.00 32.16 537 TRP B N 1
ATOM 8125 C CA . TRP B 1 545 ? -40.240 -3.714 55.585 1.00 38.51 537 TRP B CA 1
ATOM 8126 C C . TRP B 1 545 ? -41.102 -4.926 55.955 1.00 45.90 537 TRP B C 1
ATOM 8127 O O . TRP B 1 545 ? -40.987 -5.464 57.061 1.00 42.99 537 TRP B O 1
ATOM 8138 N N . THR B 1 546 ? -41.970 -5.351 55.034 1.00 55.12 538 THR B N 1
ATOM 8139 C CA . THR B 1 546 ? -42.874 -6.466 55.300 1.00 63.58 538 THR B CA 1
ATOM 8140 C C . THR B 1 546 ? -42.121 -7.789 55.216 1.00 62.07 538 THR B C 1
ATOM 8141 O O . THR B 1 546 ? -41.242 -7.969 54.371 1.00 58.84 538 THR B O 1
ATOM 8145 N N . ALA B 1 547 ? -42.480 -8.718 56.102 1.00 64.16 539 ALA B N 1
ATOM 8146 C CA . ALA B 1 547 ? -41.684 -9.926 56.285 1.00 66.75 539 ALA B CA 1
ATOM 8147 C C . ALA B 1 547 ? -41.639 -10.808 55.043 1.00 71.24 539 ALA B C 1
ATOM 8148 O O . ALA B 1 547 ? -40.615 -11.452 54.784 1.00 70.13 539 ALA B O 1
ATOM 8150 N N . ASN B 1 548 ? -42.712 -10.863 54.262 1.00 74.42 540 ASN B N 1
ATOM 8151 C CA . ASN B 1 548 ? -42.824 -11.916 53.261 1.00 81.99 540 ASN B CA 1
ATOM 8152 C C . ASN B 1 548 ? -42.283 -11.507 51.890 1.00 89.68 540 ASN B C 1
ATOM 8153 O O . ASN B 1 548 ? -42.813 -10.598 51.234 1.00 90.40 540 ASN B O 1
ATOM 8158 N N . ASP B 1 549 ? -41.220 -12.216 51.495 1.00 92.02 541 ASP B N 1
ATOM 8159 C CA . ASP B 1 549 ? -40.459 -12.227 50.232 1.00 88.89 541 ASP B CA 1
ATOM 8160 C C . ASP B 1 549 ? -40.726 -11.188 49.152 1.00 88.81 541 ASP B C 1
ATOM 8161 O O . ASP B 1 549 ? -41.845 -10.783 48.835 1.00 90.18 541 ASP B O 1
#

Organism: Acinetobacter baumannii (NCBI:txid470)